Protein AF-0000000067109301 (afdb_homodimer)

Radius of gyration: 29.76 Å; Cα contacts (8 Å, |Δi|>4): 1563; chains: 2; bounding box: 82×81×64 Å

pLDDT: mean 79.23, std 19.3, range [15.59, 98.69]

Foldseek 3Di:
DDDPPPPPPPPPVPPLPDAAEEEAEAPPCCVVPPPLVLLLLQVLVVVPDPNHQAYEYADAPVCVVVVVVSCVLLVPDRYHYWHADPDDLRRVLRRLVLQPPVPVPDPHHNHQKYKYAYSQLRDFDPVQVVVQAVQCNVQFKEFEWAQDPDWDFDADPVGHTDDTDDRVVDIHTFDTMMGGSCLLNQLSVPDDPVCSHPNDDSQVSSCPRVVTNYHYDYGDPSRDGDDDPVSVVVSVLVVLVVLLLEEEEAEDVVDDPVDLSVLLVVLLCVVRVRYDYHYHDPCVVVVLVVLHQHYEYEDEPDLDCVSVVVVLVVVLPPCSQSNAAHEYEYEYEDACVPDPPVVSCVSNQCQQVVQVVSVVSRYAYEYEYFYPDDPPVVSNVSSNVVSVVSSVCSSVVDNVCGSYYYYD/DPCPCPPPPPPPVPPQLDAAEEEAEAPDCCVVPPPLVLLLLLVLVVVPDPNHQAYEYADAPVCVVVVVVSCVLLVPDRYHYWHADPDDLRRVLRRLVLQPPVPVPDPHHNHQKYKYAYSQLRDFDPVQVVVQAVQQVVQFKEFEWAQDPDWDFDADPVRHTDDTDDRVVDIHTFDTMMGGSCLLNQLSVPDDPVCSHPNDDSQVSSCPRVVTNYHYDYGDPSRDGDDDPVSVVVSVLVVLVVLLLEEEEAEDVVDDPVDLSVLLVVLLCVVRVRYDYHYHDDCVVVVLVVLHQHYEYEDEPDLDCVSVVVVLVVVLPPCSQVNAAHEYEYEYEDACVPDPPVVSCVSNQCQQVVQVVSVVSRYAYEYEYFYPDDPPVVSNVSSNVVSVVSSVCSSVVDNVCGSYYYYD

InterPro domains:
  IPR018294 4-diphosphocytidyl-2C-methyl-D-erythritol synthase, conserved site [PS01295] (114-121)
  IPR029044 Nucleotide-diphospho-sugar transferases [G3DSA:3.90.550.10] (35-243)
  IPR029044 Nucleotide-diphospho-sugar transferases [SSF53448] (50-240)
  IPR034683 Cytidylyltransferase IspD/TarI [PF01128] (52-240)
  IPR034683 Cytidylyltransferase IspD/TarI [cd02516] (49-235)
  IPR040635 D-ribitol-5-phosphate cytidylyltransferase, C-terminal [PF18706] (245-387)

Nearest PDB structures (foldseek):
  4cvh-assembly1_A-2  TM=9.347E-01  e=2.212E-58  Homo sapiens
  4kt7-assembly1_B  TM=8.556E-01  e=9.703E-15  Anaerococcus prevotii DSM 20548
  4kt7-assembly1_A  TM=8.233E-01  e=5.434E-15  Anaerococcus prevotii DSM 20548
  2vsi-assembly1_A  TM=8.391E-01  e=3.682E-14  Streptococcus pneumoniae
  2vsh-assembly1_B  TM=8.336E-01  e=1.397E-13  Streptococcus pneumoniae

Solvent-accessible surface area (backbone atoms only — not comparable to full-atom values): 42957 Å² total; per-residue (Å²): 151,84,74,82,70,76,68,67,75,67,82,64,81,67,63,85,59,64,39,25,34,37,36,27,50,52,73,69,81,49,76,79,49,54,66,60,54,54,49,41,22,46,45,53,50,56,72,67,48,85,57,48,56,37,32,36,35,22,31,43,76,90,44,43,65,61,49,51,50,50,38,59,74,67,63,57,85,47,67,43,81,39,62,37,46,96,32,72,48,40,16,52,47,46,42,49,50,55,28,60,44,73,38,89,86,43,92,42,61,65,34,63,38,32,34,42,34,49,43,51,33,44,50,69,53,65,68,53,52,51,51,25,45,55,39,3,71,73,49,42,19,13,26,24,29,38,79,56,88,50,43,40,28,27,64,38,96,87,38,22,53,65,50,70,53,63,49,90,62,34,28,28,47,39,59,50,29,17,23,23,34,68,48,50,53,50,15,59,72,68,51,49,72,64,49,38,65,68,48,87,54,68,66,51,42,27,31,75,65,60,69,35,55,25,35,57,38,84,45,64,90,51,50,52,66,56,79,50,70,54,37,51,42,16,51,53,46,51,51,37,52,61,50,46,36,35,38,34,40,37,37,72,67,90,55,61,86,87,36,71,64,51,54,40,51,53,39,34,50,70,71,37,85,59,53,48,85,38,74,40,64,93,50,49,68,59,40,64,68,65,74,58,32,29,38,37,33,48,32,79,85,44,82,60,59,59,71,50,47,53,51,50,54,53,49,67,72,38,79,63,32,73,76,44,68,26,37,37,35,40,33,33,54,38,40,67,89,79,42,56,63,32,56,52,52,59,62,50,49,60,46,35,58,51,17,58,57,39,41,76,58,33,29,41,28,34,33,35,36,32,65,28,90,53,57,68,70,57,34,52,50,27,37,46,43,38,32,40,34,51,51,42,51,51,54,65,63,57,73,51,53,46,29,30,62,41,70,54,142,83,68,82,67,75,66,66,73,65,83,62,81,70,64,82,60,54,40,28,34,36,37,27,50,54,75,68,83,48,75,79,47,53,64,62,53,54,50,41,22,47,44,55,50,56,72,67,49,86,56,49,52,36,30,34,35,22,31,43,75,90,45,43,65,60,49,52,51,50,38,58,73,68,62,59,84,44,66,44,81,41,63,36,44,96,31,70,45,41,17,52,47,45,43,49,48,54,28,59,44,74,40,88,87,42,94,41,60,66,36,63,37,32,34,43,35,50,43,51,33,44,50,70,54,66,68,54,52,50,50,24,45,56,41,4,73,72,48,42,19,14,27,23,30,39,78,55,90,50,43,42,30,28,63,38,96,87,38,22,54,64,50,68,53,63,49,91,62,34,29,28,48,40,58,50,28,17,21,24,33,68,48,48,52,50,15,58,75,66,51,49,69,64,48,37,66,67,48,87,54,67,66,51,41,27,30,76,65,60,67,34,56,24,36,57,38,83,45,63,91,50,50,52,68,54,78,51,71,54,38,50,42,16,50,51,48,51,51,38,52,60,48,45,37,36,40,34,41,37,36,73,65,90,56,61,88,87,35,71,64,52,55,40,51,55,40,34,48,71,73,37,86,56,54,50,86,39,75,41,64,92,53,50,68,58,42,65,68,65,74,59,32,29,36,39,32,48,33,79,86,43,82,60,60,59,69,50,47,53,51,51,54,54,49,67,73,39,77,62,32,74,76,44,68,25,37,36,35,40,34,34,53,39,42,67,89,79,43,55,63,30,58,51,51,60,62,49,50,59,44,34,59,52,17,59,59,41,40,77,59,33,30,40,30,33,34,36,36,31,66,29,89,54,58,67,71,57,33,52,52,28,36,46,44,39,32,39,35,52,51,43,52,51,54,64,63,56,75,51,54,44,29,31,62,40,72,54

Sequence (816 aa):
MAQRQFSWLGPVSCGTLESAAMLASVRTSVQKTSATLQCGLLQSLLWIVCWIKDIVVAVTGENMEAMKGIIQRYQHKRISLVEAGVTRHRSIFNGLKALAEDQPNSRLSKPEVVIIHDAVRPFVEEDVLFQVVTAAKEYGASGAIRPLVSTVISPSTEGCLDYSLERARHRASEMPQAFLFDVIYEAYRQCSDHDLEFGTECLHLALKYCHIKAKLVEGSPDLWKVTYKRDLYAAESIIKERISQQICVVMDTKEDEEHVGHRLEEMLKNELNHMKKVTSGKDLQQILLEQCYSFVCVNVMTSDFEETHKLLNMLEESNLSILYPVVVISVHFLDYKSVPFGQTMENLMPIREFAKEVKKRNILLYGLLIYYPQDEQKLKESLRQGATIIAALIKERNSGLTGQLLIAMAQRQFSWLGPVSCGTLESAAMLASVRTSVQKTSATLQCGLLQSLLWIVCWIKDIVVAVTGENMEAMKGIIQRYQHKRISLVEAGVTRHRSIFNGLKALAEDQPNSRLSKPEVVIIHDAVRPFVEEDVLFQVVTAAKEYGASGAIRPLVSTVISPSTEGCLDYSLERARHRASEMPQAFLFDVIYEAYRQCSDHDLEFGTECLHLALKYCHIKAKLVEGSPDLWKVTYKRDLYAAESIIKERISQQICVVMDTKEDEEHVGHRLEEMLKNELNHMKKVTSGKDLQQILLEQCYSFVCVNVMTSDFEETHKLLNMLEESNLSILYPVVVISVHFLDYKSVPFGQTMENLMPIREFAKEVKKRNILLYGLLIYYPQDEQKLKESLRQGATIIAALIKERNSGLTGQLLIA

Secondary structure (DSSP, 8-state):
-------------------EEEEEE--S-GGGS-HHHHHHHHHHHHHH-TT--EEEEEE-GGGHHHHHHHHHHTT-SSEEEEE--SSHHHHHHHHHHHHH---TT-S----SEEEEEETT-----HHHHHHHHHHHHHHSEEEEEEE-SSEEEEE-TTSBEEEE--GGG-EEEEEEEEEEHHHHHHHHHH--HHHHHH---HHHHHHHHH---PEEEEPPTT-----SHHHHHHHHHHHHHHHTS--EEEE-TTS-TT-HHHHHHHHHHHH-TT-----SSTTHHHHHHTT--EEEEEE-S--S-HHHHHHHHHHHHSSGGGTSPEEEEEEEEE-TTTS-HHHHHHHHTTHHHHHHHHHTTTEEEEEEEEE-S--HHHHHHHHHHHHHHHHHHHHH--GGGTT-EEE-/-------------------EEEEEE--S-GGGS-HHHHHHHHHHHHHH-TT--EEEEEE-GGGHHHHHHHHHHTT-SSEEEEE--SSHHHHHHHHHHHHH---TT-S----SEEEEEETT-----HHHHHHHHHHHHHHSEEEEEEE-SSEEEEE-TTSBEEEE--GGG-EEEEEEEEEEHHHHHHHHHH--HHHHHH---HHHHHHHHH---PEEEEPPTT-----SHHHHHHHHHHHHHHHTS--EEEE-TTS-TT-HHHHHHHHHHHHSTT-----SSTTHHHHHTTT--EEEEEE-S--S-HHHHHHHHHHHHSSGGGTSPEEEEEEEEE-TTTS-HHHHHHHHTTHHHHHHHHHTTTEEEEEEEEE-S--HHHHHHHHHHHHHHHHHHHHH--GGGTT-EEE-

Organism: Sus scrofa (NCBI:txid9823)

Structure (mmCIF, N/CA/C/O backbone):
data_AF-0000000067109301-model_v1
#
loop_
_entity.id
_entity.type
_entity.pdbx_description
1 polymer 'D-ribitol-5-phosphate cytidylyltransferase'
#
loop_
_atom_site.group_PDB
_atom_site.id
_atom_site.type_symbol
_atom_site.label_atom_id
_atom_site.label_alt_id
_atom_site.label_comp_id
_atom_site.label_asym_id
_atom_site.label_entity_id
_atom_site.label_seq_id
_atom_site.pdbx_PDB_ins_code
_atom_site.Cartn_x
_atom_site.Cartn_y
_atom_site.Cartn_z
_atom_site.occupancy
_atom_site.B_iso_or_equiv
_atom_site.auth_seq_id
_atom_site.auth_comp_id
_atom_site.auth_asym_id
_atom_site.auth_atom_id
_atom_site.pdbx_PDB_model_num
ATOM 1 N N . MET A 1 1 ? 7.262 -8.852 30.656 1 16.31 1 MET A N 1
ATOM 2 C CA . MET A 1 1 ? 8.359 -9.406 29.859 1 16.31 1 MET A CA 1
ATOM 3 C C . MET A 1 1 ? 8.609 -8.578 28.609 1 16.31 1 MET A C 1
ATOM 5 O O . MET A 1 1 ? 7.715 -8.422 27.781 1 16.31 1 MET A O 1
ATOM 9 N N . ALA A 1 2 ? 9.828 -7.695 28.453 1 18.09 2 ALA A N 1
ATOM 10 C CA . ALA A 1 2 ? 10.781 -6.594 28.312 1 18.09 2 ALA A CA 1
ATOM 11 C C . ALA A 1 2 ? 11.5 -6.656 26.969 1 18.09 2 ALA A C 1
ATOM 13 O O . ALA A 1 2 ? 11.477 -5.691 26.203 1 18.09 2 ALA A O 1
ATOM 14 N N . GLN A 1 3 ? 12.75 -7.102 26.938 1 17.05 3 GLN A N 1
ATOM 15 C CA . GLN A 1 3 ? 13.969 -6.805 26.188 1 17.05 3 GLN A CA 1
ATOM 16 C C . GLN A 1 3 ? 13.906 -7.406 24.781 1 17.05 3 GLN A C 1
ATOM 18 O O . GLN A 1 3 ? 14.328 -8.547 24.578 1 17.05 3 GLN A O 1
ATOM 23 N N . ARG A 1 4 ? 12.945 -7.707 24.156 1 20.39 4 ARG A N 1
ATOM 24 C CA . ARG A 1 4 ? 13.266 -8.648 23.094 1 20.39 4 ARG A CA 1
ATOM 25 C C . ARG A 1 4 ? 14.359 -8.102 22.188 1 20.39 4 ARG A C 1
ATOM 27 O O . ARG A 1 4 ? 14.211 -7.02 21.609 1 20.39 4 ARG A O 1
ATOM 34 N N . GLN A 1 5 ? 15.688 -8.352 22.562 1 18.27 5 GLN A N 1
ATOM 35 C CA . GLN A 1 5 ? 16.984 -8.078 21.953 1 18.27 5 GLN A CA 1
ATOM 36 C C . GLN A 1 5 ? 16.953 -8.344 20.453 1 18.27 5 GLN A C 1
ATOM 38 O O . GLN A 1 5 ? 16.641 -9.461 20.016 1 18.27 5 GLN A O 1
ATOM 43 N N . PHE A 1 6 ? 16.359 -7.594 19.734 1 22.84 6 PHE A N 1
ATOM 44 C CA . PHE A 1 6 ? 16.625 -7.715 18.312 1 22.84 6 PHE A CA 1
ATOM 45 C C . PHE A 1 6 ? 18.094 -8 18.047 1 22.84 6 PHE A C 1
ATOM 47 O O . PHE A 1 6 ? 18.938 -7.121 18.203 1 22.84 6 PHE A O 1
ATOM 54 N N . SER A 1 7 ? 18.578 -9.133 18.703 1 21.19 7 SER A N 1
ATOM 55 C CA . SER A 1 7 ? 19.953 -9.578 18.5 1 21.19 7 SER A CA 1
ATOM 56 C C . SER A 1 7 ? 20.422 -9.305 17.062 1 21.19 7 SER A C 1
ATOM 58 O O . SER A 1 7 ? 19.781 -9.758 16.109 1 21.19 7 SER A O 1
ATOM 60 N N . TRP A 1 8 ? 20.828 -8.117 16.781 1 22.53 8 TRP A N 1
ATOM 61 C CA . TRP A 1 8 ? 21.828 -7.812 15.75 1 22.53 8 TRP A CA 1
ATOM 62 C C . TRP A 1 8 ? 22.734 -9.008 15.5 1 22.53 8 TRP A C 1
ATOM 64 O O . TRP A 1 8 ? 23.422 -9.477 16.406 1 22.53 8 TRP A O 1
ATOM 74 N N . LEU A 1 9 ? 22.172 -10.102 15.094 1 25.78 9 LEU A N 1
ATOM 75 C CA . LEU A 1 9 ? 23.125 -11.195 14.906 1 25.78 9 LEU A CA 1
ATOM 76 C C . LEU A 1 9 ? 24.516 -10.656 14.633 1 25.78 9 LEU A C 1
ATOM 78 O O . LEU A 1 9 ? 24.672 -9.594 14.023 1 25.78 9 LEU A O 1
ATOM 82 N N . GLY A 1 10 ? 25.516 -10.719 15.555 1 23.52 10 GLY A N 1
ATOM 83 C CA . GLY A 1 10 ? 26.969 -10.609 15.508 1 23.52 10 GLY A CA 1
ATOM 84 C C . GLY A 1 10 ? 27.531 -10.812 14.117 1 23.52 10 GLY A C 1
ATOM 85 O O . GLY A 1 10 ? 26.828 -11.281 13.211 1 23.52 10 GLY A O 1
ATOM 86 N N . PRO A 1 11 ? 28.797 -10.266 13.898 1 24.44 11 PRO A N 1
ATOM 87 C CA . PRO A 1 11 ? 29.641 -10.508 12.727 1 24.44 11 PRO A CA 1
ATOM 88 C C . PRO A 1 11 ? 29.609 -11.969 12.273 1 24.44 11 PRO A C 1
ATOM 90 O O . PRO A 1 11 ? 30.062 -12.859 13 1 24.44 11 PRO A O 1
ATOM 93 N N . VAL A 1 12 ? 28.516 -12.562 12.156 1 26.11 12 VAL A N 1
ATOM 94 C CA . VAL A 1 12 ? 28.797 -13.898 11.641 1 26.11 12 VAL A CA 1
ATOM 95 C C . VAL A 1 12 ? 30.031 -13.859 10.734 1 26.11 12 VAL A C 1
ATOM 97 O O . VAL A 1 12 ? 30.203 -12.914 9.961 1 26.11 12 VAL A O 1
ATOM 100 N N . SER A 1 13 ? 31.156 -14.234 11.289 1 23.19 13 SER A N 1
ATOM 101 C CA . SER A 1 13 ? 32.375 -14.562 10.539 1 23.19 13 SER A CA 1
ATOM 102 C C . SER A 1 13 ? 32.031 -15.102 9.156 1 23.19 13 SER A C 1
ATOM 104 O O . SER A 1 13 ? 31.562 -16.234 9.016 1 23.19 13 SER A O 1
ATOM 106 N N . CYS A 1 14 ? 31.172 -14.422 8.578 1 27.39 14 CYS A N 1
ATOM 107 C CA . CYS A 1 14 ? 30.875 -14.75 7.188 1 27.39 14 CYS A CA 1
ATOM 108 C C . CYS A 1 14 ? 32.156 -15.156 6.445 1 27.39 14 CYS A C 1
ATOM 110 O O . CYS A 1 14 ? 33 -14.32 6.199 1 27.39 14 CYS A O 1
ATOM 112 N N . GLY A 1 15 ? 32.75 -16.203 6.773 1 24.69 15 GLY A N 1
ATOM 113 C CA . GLY A 1 15 ? 33.656 -16.781 5.793 1 24.69 15 GLY A CA 1
ATOM 114 C C . GLY A 1 15 ? 33.375 -16.344 4.371 1 24.69 15 GLY A C 1
ATOM 115 O O . GLY A 1 15 ? 32.281 -15.805 4.098 1 24.69 15 GLY A O 1
ATOM 116 N N . THR A 1 16 ? 34.375 -16.438 3.426 1 26.56 16 THR A N 1
ATOM 117 C CA . THR A 1 16 ? 34.594 -16.047 2.041 1 26.56 16 THR A CA 1
ATOM 118 C C . THR A 1 16 ? 33.406 -16.422 1.16 1 26.56 16 THR A C 1
ATOM 120 O O . THR A 1 16 ? 33.25 -17.578 0.775 1 26.56 16 THR A O 1
ATOM 123 N N . LEU A 1 17 ? 32.281 -16.359 1.603 1 29.52 17 LEU A N 1
ATOM 124 C CA . LEU A 1 17 ? 31.328 -16.484 0.493 1 29.52 17 LEU A CA 1
ATOM 125 C C . LEU A 1 17 ? 31.766 -15.617 -0.685 1 29.52 17 LEU A C 1
ATOM 127 O O . LEU A 1 17 ? 31.672 -14.391 -0.628 1 29.52 17 LEU A O 1
ATOM 131 N N . GLU A 1 18 ? 32.781 -15.719 -1.377 1 31.12 18 GLU A N 1
ATOM 132 C CA . GLU A 1 18 ? 33.344 -15.109 -2.582 1 31.12 18 GLU A CA 1
ATOM 133 C C . GLU A 1 18 ? 32.219 -14.609 -3.506 1 31.12 18 GLU A C 1
ATOM 135 O O . GLU A 1 18 ? 31.047 -14.82 -3.24 1 31.12 18 GLU A O 1
ATOM 140 N N . SER A 1 19 ? 32.25 -14.688 -5.074 1 36.5 19 SER A N 1
ATOM 141 C CA . SER A 1 19 ? 31.859 -13.984 -6.293 1 36.5 19 SER A CA 1
ATOM 142 C C . SER A 1 19 ? 30.391 -14.164 -6.598 1 36.5 19 SER A C 1
ATOM 144 O O . SER A 1 19 ? 30 -15.133 -7.258 1 36.5 19 SER A O 1
ATOM 146 N N . ALA A 1 20 ? 29.516 -13.984 -5.711 1 39.28 20 ALA A N 1
ATOM 147 C CA . ALA A 1 20 ? 28.125 -14.062 -6.168 1 39.28 20 ALA A CA 1
ATOM 148 C C . ALA A 1 20 ? 27.75 -12.82 -6.973 1 39.28 20 ALA A C 1
ATOM 150 O O . ALA A 1 20 ? 28.234 -11.727 -6.699 1 39.28 20 ALA A O 1
ATOM 151 N N . ALA A 1 21 ? 27.484 -12.977 -8.305 1 42 21 ALA A N 1
ATOM 152 C CA . ALA A 1 21 ? 26.938 -11.914 -9.156 1 42 21 ALA A CA 1
ATOM 153 C C . ALA A 1 21 ? 25.422 -11.922 -9.156 1 42 21 ALA A C 1
ATOM 155 O O . ALA A 1 21 ? 24.797 -12.977 -9 1 42 21 ALA A O 1
ATOM 156 N N . MET A 1 22 ? 24.781 -10.852 -8.742 1 47.09 22 MET A N 1
ATOM 157 C CA . MET A 1 22 ? 23.344 -10.695 -8.867 1 47.09 22 MET A CA 1
ATOM 158 C C . MET A 1 22 ? 22.969 -10.102 -10.219 1 47.09 22 MET A C 1
ATOM 160 O O . MET A 1 22 ? 23.625 -9.172 -10.695 1 47.09 22 MET A O 1
ATOM 164 N N . LEU A 1 23 ? 22.266 -10.922 -11.039 1 45.75 23 LEU A N 1
ATOM 165 C CA . LEU A 1 23 ? 21.688 -10.422 -12.281 1 45.75 23 LEU A CA 1
ATOM 166 C C . LEU A 1 23 ? 20.266 -9.914 -12.047 1 45.75 23 LEU A C 1
ATOM 168 O O . LEU A 1 23 ? 19.406 -10.672 -11.594 1 45.75 23 LEU A O 1
ATOM 172 N N . ALA A 1 24 ? 20.141 -8.641 -11.898 1 48.84 24 ALA A N 1
ATOM 173 C CA . ALA A 1 24 ? 18.828 -8.031 -11.734 1 48.84 24 ALA A CA 1
ATOM 174 C C . ALA A 1 24 ? 18.297 -7.508 -13.062 1 48.84 24 ALA A C 1
ATOM 176 O O . ALA A 1 24 ? 19.031 -6.879 -13.828 1 48.84 24 ALA A O 1
ATOM 177 N N . SER A 1 25 ? 17.328 -8.312 -13.773 1 43.09 25 SER A N 1
ATOM 178 C CA . SER A 1 25 ? 16.688 -7.805 -14.984 1 43.09 25 SER A CA 1
ATOM 179 C C . SER A 1 25 ? 15.516 -6.891 -14.648 1 43.09 25 SER A C 1
ATOM 181 O O . SER A 1 25 ? 14.695 -7.219 -13.789 1 43.09 25 SER A O 1
ATOM 183 N N . VAL A 1 26 ? 15.508 -5.668 -14.938 1 40.38 26 VAL A N 1
ATOM 184 C CA . VAL A 1 26 ? 14.445 -4.676 -14.789 1 40.38 26 VAL A CA 1
ATOM 185 C C . VAL A 1 26 ? 13.672 -4.547 -16.094 1 40.38 26 VAL A C 1
ATOM 187 O O . VAL A 1 26 ? 14.211 -4.07 -17.094 1 40.38 26 VAL A O 1
ATOM 190 N N . ARG A 1 27 ? 12.844 -5.473 -16.641 1 36.84 27 ARG A N 1
ATOM 191 C CA . ARG A 1 27 ? 12.102 -5.211 -17.875 1 36.84 27 ARG A CA 1
ATOM 192 C C . ARG A 1 27 ? 10.992 -4.188 -17.625 1 36.84 27 ARG A C 1
ATOM 194 O O . ARG A 1 27 ? 10.203 -3.898 -18.531 1 36.84 27 ARG A O 1
ATOM 201 N N . THR A 1 28 ? 10.312 -4.305 -16.625 1 37 28 THR A N 1
ATOM 202 C CA . THR A 1 28 ? 9 -3.664 -16.625 1 37 28 THR A CA 1
ATOM 203 C C . THR A 1 28 ? 9.117 -2.201 -17.047 1 37 28 THR A C 1
ATOM 205 O O . THR A 1 28 ? 10.141 -1.56 -16.797 1 37 28 THR A O 1
ATOM 208 N N . SER A 1 29 ? 8.305 -1.806 -17.938 1 35.09 29 SER A N 1
ATOM 209 C CA . SER A 1 29 ? 7.871 -0.432 -18.156 1 35.09 29 SER A CA 1
ATOM 210 C C . SER A 1 29 ? 7.84 0.358 -16.859 1 35.09 29 SER A C 1
ATOM 212 O O . SER A 1 29 ? 6.902 0.23 -16.062 1 35.09 29 SER A O 1
ATOM 214 N N . VAL A 1 30 ? 8.734 0.365 -16.094 1 39.09 30 VAL A N 1
ATOM 215 C CA . VAL A 1 30 ? 9.172 1.2 -14.984 1 39.09 30 VAL A CA 1
ATOM 216 C C . VAL A 1 30 ? 8.625 2.615 -15.156 1 39.09 30 VAL A C 1
ATOM 218 O O . VAL A 1 30 ? 8.867 3.484 -14.312 1 39.09 30 VAL A O 1
ATOM 221 N N . GLN A 1 31 ? 8.297 2.873 -16.234 1 36.56 31 GLN A N 1
ATOM 222 C CA . GLN A 1 31 ? 7.871 4.215 -16.625 1 36.56 31 GLN A CA 1
ATOM 223 C C . GLN A 1 31 ? 6.867 4.781 -15.617 1 36.56 31 GLN A C 1
ATOM 225 O O . GLN A 1 31 ? 6.754 6 -15.469 1 36.56 31 GLN A O 1
ATOM 230 N N . LYS A 1 32 ? 6.059 3.859 -15.203 1 41.75 32 LYS A N 1
ATOM 231 C CA . LYS A 1 32 ? 5.074 4.621 -14.445 1 41.75 32 LYS A CA 1
ATOM 232 C C . LYS A 1 32 ? 5.582 4.914 -13.031 1 41.75 32 LYS A C 1
ATOM 234 O O . LYS A 1 32 ? 4.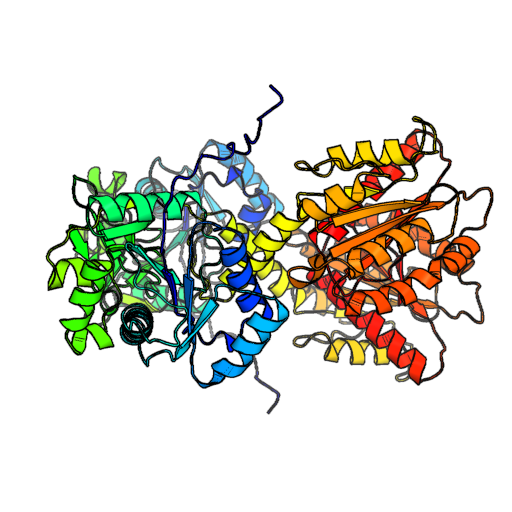918 5.605 -12.258 1 41.75 32 LYS A O 1
ATOM 239 N N . THR A 1 33 ? 6.449 3.953 -12.5 1 44.41 33 THR A N 1
ATOM 240 C CA . THR A 1 33 ? 6.973 4.328 -11.188 1 44.41 33 THR A CA 1
ATOM 241 C C . THR A 1 33 ? 8.156 5.281 -11.336 1 44.41 33 THR A C 1
ATOM 243 O O . THR A 1 33 ? 8.875 5.234 -12.336 1 44.41 33 THR A O 1
ATOM 246 N N . SER A 1 34 ? 8.109 6.258 -10.664 1 44.81 34 SER A N 1
ATOM 247 C CA . SER A 1 34 ? 9.211 7.211 -10.703 1 44.81 34 SER A CA 1
ATOM 248 C C . SER A 1 34 ? 10.555 6.5 -10.594 1 44.81 34 SER A C 1
ATOM 250 O O . SER A 1 34 ? 10.648 5.426 -9.992 1 44.81 34 SER A O 1
ATOM 252 N N . ALA A 1 35 ? 11.406 6.676 -11.594 1 44.78 35 ALA A N 1
ATOM 253 C CA . ALA A 1 35 ? 12.812 6.301 -11.539 1 44.78 35 ALA A CA 1
ATOM 254 C C . ALA A 1 35 ? 13.305 6.223 -10.102 1 44.78 35 ALA A C 1
ATOM 256 O O . ALA A 1 35 ? 14.102 5.348 -9.758 1 44.78 35 ALA A O 1
ATOM 257 N N . THR A 1 36 ? 12.742 7.051 -9.367 1 46.06 36 THR A N 1
ATOM 258 C CA . THR A 1 36 ? 13.156 7.16 -7.969 1 46.06 36 THR A CA 1
ATOM 259 C C . THR A 1 36 ? 12.805 5.887 -7.199 1 46.06 36 THR A C 1
ATOM 261 O O . THR A 1 36 ? 13.609 5.391 -6.41 1 46.06 36 THR A O 1
ATOM 264 N N . LEU A 1 37 ? 11.672 5.418 -7.535 1 51.06 37 LEU A N 1
ATOM 265 C CA . LEU A 1 37 ? 11.289 4.211 -6.812 1 51.06 37 LEU A CA 1
ATOM 266 C C . LEU A 1 37 ? 12.141 3.021 -7.254 1 51.06 37 LEU A C 1
ATOM 268 O O . LEU A 1 37 ? 12.531 2.193 -6.43 1 51.06 37 LEU A O 1
ATOM 272 N N . GLN A 1 38 ? 12.359 3.068 -8.547 1 52.81 38 GLN A N 1
ATOM 273 C CA . GLN A 1 38 ? 13.164 1.967 -9.062 1 52.81 38 GLN A CA 1
ATOM 274 C C . GLN A 1 38 ? 14.562 1.979 -8.453 1 52.81 38 GLN A C 1
ATOM 276 O O . GLN A 1 38 ? 15.078 0.937 -8.047 1 52.81 38 GLN A O 1
ATOM 281 N N . CYS A 1 39 ? 15.07 3.225 -8.547 1 50.12 39 CYS A N 1
ATOM 282 C CA . CYS A 1 39 ? 16.406 3.389 -7.988 1 50.12 39 CYS A CA 1
ATOM 283 C C . CYS A 1 39 ? 16.422 3.08 -6.496 1 50.12 39 CYS A C 1
ATOM 285 O O . CYS A 1 39 ? 17.359 2.457 -5.992 1 50.12 39 CYS A O 1
ATOM 287 N N . GLY A 1 40 ? 15.352 3.498 -5.895 1 53.88 40 GLY A N 1
ATOM 288 C CA . GLY A 1 40 ? 15.281 3.232 -4.465 1 53.88 40 GLY A CA 1
ATOM 289 C C . GLY A 1 40 ? 15.227 1.752 -4.137 1 53.88 40 GLY A C 1
ATOM 290 O O . GLY A 1 40 ? 15.852 1.298 -3.178 1 53.88 40 GLY A O 1
ATOM 291 N N . LEU A 1 41 ? 14.602 1.174 -5.105 1 56.41 41 LEU A N 1
ATOM 292 C CA . LEU A 1 41 ? 14.43 -0.26 -4.906 1 56.41 41 LEU A CA 1
ATOM 293 C C . LEU A 1 41 ? 15.75 -1.001 -5.078 1 56.41 41 LEU A C 1
ATOM 295 O O . LEU A 1 41 ? 16.078 -1.878 -4.281 1 56.41 41 LEU A O 1
ATOM 299 N N . LEU A 1 42 ? 16.438 -0.51 -6.148 1 57.16 42 LEU A N 1
ATOM 300 C CA . LEU A 1 42 ? 17.734 -1.144 -6.379 1 57.16 42 LEU A CA 1
ATOM 301 C C . LEU A 1 42 ? 18.688 -0.866 -5.227 1 57.16 42 LEU A C 1
ATOM 303 O O . LEU A 1 42 ? 19.422 -1.755 -4.801 1 57.16 42 LEU A O 1
ATOM 307 N N . GLN A 1 43 ? 18.516 0.291 -4.754 1 56.19 43 GLN A N 1
ATOM 308 C CA . GLN A 1 43 ? 19.438 0.714 -3.703 1 56.19 43 GLN A CA 1
ATOM 309 C C . GLN A 1 43 ? 19.188 -0.069 -2.416 1 56.19 43 GLN A C 1
ATOM 311 O O . GLN A 1 43 ? 20.141 -0.458 -1.734 1 56.19 43 GLN A O 1
ATOM 316 N N . SER A 1 44 ? 17.969 -0.174 -2.197 1 54.78 44 SER A N 1
ATOM 317 C CA . SER A 1 44 ? 17.703 -0.898 -0.96 1 54.78 44 SER A CA 1
ATOM 318 C C . SER A 1 44 ? 18.297 -2.303 -0.997 1 54.78 44 SER A C 1
ATOM 320 O O . SER A 1 44 ? 18.75 -2.814 0.026 1 54.78 44 SER A O 1
ATOM 322 N N . LEU A 1 45 ? 18.25 -2.836 -2.164 1 55.59 45 LEU A N 1
ATOM 323 C CA . LEU A 1 45 ? 18.766 -4.191 -2.314 1 55.59 45 LEU A CA 1
ATOM 324 C C . LEU A 1 45 ? 20.281 -4.207 -2.166 1 55.59 45 LEU A C 1
ATOM 326 O O . LEU A 1 45 ? 20.844 -5.152 -1.607 1 55.59 45 LEU A O 1
ATOM 330 N N . LEU A 1 46 ? 20.875 -3.188 -2.621 1 54.91 46 LEU A N 1
ATOM 331 C CA . LEU A 1 46 ? 22.328 -3.152 -2.734 1 54.91 46 LEU A CA 1
ATOM 332 C C . LEU A 1 46 ? 22.969 -2.93 -1.37 1 54.91 46 LEU A C 1
ATOM 334 O O . LEU A 1 46 ? 24.078 -3.43 -1.108 1 54.91 46 LEU A O 1
ATOM 338 N N . TRP A 1 47 ? 22.312 -2.156 -0.666 1 53.34 47 TRP A N 1
ATOM 339 C CA . TRP A 1 47 ? 22.938 -1.813 0.604 1 53.34 47 TRP A CA 1
ATOM 340 C C . TRP A 1 47 ? 23.016 -3.029 1.52 1 53.34 47 TRP A C 1
ATOM 342 O O . TRP A 1 47 ? 23.906 -3.121 2.363 1 53.34 47 TRP A O 1
ATOM 352 N N . ILE A 1 48 ? 22.172 -3.961 1.203 1 52.31 48 ILE A N 1
ATOM 353 C CA . ILE A 1 48 ? 22.016 -4.965 2.252 1 52.31 48 ILE A CA 1
ATOM 354 C C . ILE A 1 48 ? 23.062 -6.066 2.064 1 52.31 48 ILE A C 1
ATOM 356 O O . ILE A 1 48 ? 23.469 -6.715 3.031 1 52.31 48 ILE A O 1
ATOM 360 N N . VAL A 1 49 ? 23.656 -6.223 0.871 1 62.34 49 VAL A N 1
ATOM 361 C CA . VAL A 1 49 ? 24.344 -7.508 0.878 1 62.34 49 VAL A CA 1
ATOM 362 C C . VAL A 1 49 ? 25.828 -7.305 0.617 1 62.34 49 VAL A C 1
ATOM 364 O O . VAL A 1 49 ? 26.234 -7.039 -0.516 1 62.34 49 VAL A O 1
ATOM 367 N N . CYS A 1 50 ? 26.688 -7.285 1.698 1 65.69 50 CYS A N 1
ATOM 368 C CA . CYS A 1 50 ? 28.109 -7.008 1.629 1 65.69 50 CYS A CA 1
ATOM 369 C C . CYS A 1 50 ? 28.875 -8.203 1.064 1 65.69 50 CYS A C 1
ATOM 371 O O . CYS A 1 50 ? 30.016 -8.062 0.614 1 65.69 50 CYS A O 1
ATOM 373 N N . TRP A 1 51 ? 28.234 -9.344 0.912 1 75.12 51 TRP A N 1
ATOM 374 C CA . TRP A 1 51 ? 28.984 -10.523 0.485 1 75.12 51 TRP A CA 1
ATOM 375 C C . TRP A 1 51 ? 28.766 -10.797 -0.999 1 75.12 51 TRP A C 1
ATOM 377 O O . TRP A 1 51 ? 29.328 -11.758 -1.547 1 75.12 51 TRP A O 1
ATOM 387 N N . ILE A 1 52 ? 28.062 -9.977 -1.636 1 79.12 52 ILE A N 1
ATOM 388 C CA . ILE A 1 52 ? 27.938 -10.07 -3.086 1 79.12 52 ILE A CA 1
ATOM 389 C C . ILE A 1 52 ? 29.031 -9.25 -3.76 1 79.12 52 ILE A C 1
ATOM 391 O O . ILE A 1 52 ? 29.109 -8.039 -3.566 1 79.12 52 ILE A O 1
ATOM 395 N N . LYS A 1 53 ? 29.828 -9.906 -4.496 1 78.56 53 LYS A N 1
ATOM 396 C CA . LYS A 1 53 ? 31.016 -9.273 -5.074 1 78.56 53 LYS A CA 1
ATOM 397 C C . LYS A 1 53 ? 30.625 -8.344 -6.219 1 78.56 53 LYS A C 1
ATOM 399 O O . LYS A 1 53 ? 31.062 -7.188 -6.262 1 78.56 53 LYS A O 1
ATOM 404 N N . ASP A 1 54 ? 29.875 -8.906 -7.141 1 80.19 54 ASP A N 1
ATOM 405 C CA . ASP A 1 54 ? 29.516 -8.141 -8.336 1 80.19 54 ASP A CA 1
ATOM 406 C C . ASP A 1 54 ? 28.016 -8.18 -8.57 1 80.19 54 ASP A C 1
ATOM 408 O O . ASP A 1 54 ? 27.359 -9.211 -8.344 1 80.19 54 ASP A O 1
ATOM 412 N N . ILE A 1 55 ? 27.531 -7.082 -9.023 1 82.69 55 ILE A N 1
ATOM 413 C CA . ILE A 1 55 ? 26.125 -6.984 -9.383 1 82.69 55 ILE A CA 1
ATOM 414 C C . ILE A 1 55 ? 25.984 -6.562 -10.844 1 82.69 55 ILE A C 1
ATOM 416 O O . ILE A 1 55 ? 26.562 -5.551 -11.258 1 82.69 55 ILE A O 1
ATOM 420 N N . VAL A 1 56 ? 25.359 -7.391 -11.602 1 84.88 56 VAL A N 1
ATOM 421 C CA . VAL A 1 56 ? 25.109 -7.078 -13.008 1 84.88 56 VAL A CA 1
ATOM 422 C C . VAL A 1 56 ? 23.625 -6.762 -13.211 1 84.88 56 VAL A C 1
ATOM 424 O O . VAL A 1 56 ? 22.766 -7.555 -12.844 1 84.88 56 VAL A O 1
ATOM 427 N N . VAL A 1 57 ? 23.375 -5.625 -13.742 1 82.56 57 VAL A N 1
ATOM 428 C CA . VAL A 1 57 ? 22 -5.195 -13.992 1 82.56 57 VAL A CA 1
ATOM 429 C C . VAL A 1 57 ? 21.75 -5.145 -15.492 1 82.56 57 VAL A C 1
ATOM 431 O O . VAL A 1 57 ? 22.469 -4.48 -16.234 1 82.56 57 VAL A O 1
ATOM 434 N N . ALA A 1 58 ? 20.75 -5.918 -15.891 1 84.38 58 ALA A N 1
ATOM 435 C CA . ALA A 1 58 ? 20.328 -5.852 -17.281 1 84.38 58 ALA A CA 1
ATOM 436 C C . ALA A 1 58 ? 19.312 -4.727 -17.5 1 84.38 58 ALA A C 1
ATOM 438 O O . ALA A 1 58 ? 18.266 -4.699 -16.859 1 84.38 58 ALA A O 1
ATOM 439 N N . VAL A 1 59 ? 19.641 -3.838 -18.406 1 81.12 59 VAL A N 1
ATOM 440 C CA . VAL A 1 59 ? 18.812 -2.656 -18.641 1 81.12 59 VAL A CA 1
ATOM 441 C C . VAL A 1 59 ? 18.562 -2.492 -20.141 1 81.12 59 VAL A C 1
ATOM 443 O O . VAL A 1 59 ? 19.422 -2.783 -20.953 1 81.12 59 VAL A O 1
ATOM 446 N N . THR A 1 60 ? 17.312 -2.051 -20.375 1 80.38 60 THR A N 1
ATOM 447 C CA . THR A 1 60 ? 17 -1.788 -21.766 1 80.38 60 THR A CA 1
ATOM 448 C C . THR A 1 60 ? 17.859 -0.652 -22.312 1 80.38 60 THR A C 1
ATOM 450 O O . THR A 1 60 ? 18.266 0.243 -21.562 1 80.38 60 THR A O 1
ATOM 453 N N . GLY A 1 61 ? 18.031 -0.685 -23.562 1 80.12 61 GLY A N 1
ATOM 454 C CA . GLY A 1 61 ? 18.859 0.325 -24.203 1 80.12 61 GLY A CA 1
ATOM 455 C C . GLY A 1 61 ? 18.406 1.742 -23.922 1 80.12 61 GLY A C 1
ATOM 456 O O . GLY A 1 61 ? 19.219 2.627 -23.656 1 80.12 61 GLY A O 1
ATOM 457 N N . GLU A 1 62 ? 17.172 1.958 -23.891 1 81 62 GLU A N 1
ATOM 458 C CA . GLU A 1 62 ? 16.594 3.287 -23.719 1 81 62 GLU A CA 1
ATOM 459 C C . GLU A 1 62 ? 16.844 3.814 -22.312 1 81 62 GLU A C 1
ATOM 461 O O . GLU A 1 62 ? 16.859 5.027 -22.078 1 81 62 GLU A O 1
ATOM 466 N N . ASN A 1 63 ? 17.125 2.893 -21.422 1 76.69 63 ASN A N 1
ATOM 467 C CA . ASN A 1 63 ? 17.266 3.309 -20.031 1 76.69 63 ASN A CA 1
ATOM 468 C C . ASN A 1 63 ? 18.719 3.238 -19.562 1 76.69 63 ASN A C 1
ATOM 470 O O . ASN A 1 63 ? 19.016 3.492 -18.391 1 76.69 63 ASN A O 1
ATOM 474 N N . MET A 1 64 ? 19.578 2.959 -20.422 1 82.62 64 MET A N 1
ATOM 475 C CA . MET A 1 64 ? 20.984 2.754 -20.078 1 82.62 64 MET A CA 1
ATOM 476 C C . MET A 1 64 ? 21.594 4.023 -19.484 1 82.62 64 MET A C 1
ATOM 478 O O . MET A 1 64 ? 22.219 3.979 -18.422 1 82.62 64 MET A O 1
ATOM 482 N N . GLU A 1 65 ? 21.328 5.098 -20.062 1 82.12 65 GLU A N 1
ATOM 483 C CA . GLU A 1 65 ? 21.922 6.352 -19.594 1 82.12 65 GLU A CA 1
ATOM 484 C C . GLU A 1 65 ? 21.328 6.77 -18.25 1 82.12 65 GLU A C 1
ATOM 486 O O . GLU A 1 65 ? 22.062 7.238 -17.375 1 82.12 65 GLU A O 1
ATOM 491 N N . ALA A 1 66 ? 20.094 6.578 -18.172 1 75.62 66 ALA A N 1
ATOM 492 C CA . ALA A 1 66 ? 19.438 6.91 -16.906 1 75.62 66 ALA A CA 1
ATOM 493 C C . ALA A 1 66 ? 20 6.078 -15.766 1 75.62 66 ALA A C 1
ATOM 495 O O . ALA A 1 66 ? 20.25 6.602 -14.672 1 75.62 66 ALA A O 1
ATOM 496 N N . MET A 1 67 ? 20.234 4.852 -16.062 1 76.62 67 MET A N 1
ATOM 497 C CA . MET A 1 67 ? 20.75 3.955 -15.023 1 76.62 67 MET A CA 1
ATOM 498 C C . MET A 1 67 ? 22.188 4.301 -14.672 1 76.62 67 MET A C 1
ATOM 500 O O . MET A 1 67 ? 22.578 4.23 -13.508 1 76.62 67 MET A O 1
ATOM 504 N N . LYS A 1 68 ? 22.938 4.656 -15.602 1 80.06 68 LYS A N 1
ATOM 505 C CA . LYS A 1 68 ? 24.297 5.105 -15.336 1 80.06 68 LYS A CA 1
ATOM 506 C C . LYS A 1 68 ? 24.312 6.316 -14.406 1 80.06 68 LYS A C 1
ATOM 508 O O . LYS A 1 68 ? 25.125 6.391 -13.484 1 80.06 68 LYS A O 1
ATOM 513 N N . GLY A 1 69 ? 23.438 7.199 -14.68 1 74.12 69 GLY A N 1
ATOM 514 C CA . GLY A 1 69 ? 23.312 8.375 -13.836 1 74.12 69 GLY A CA 1
ATOM 515 C C . GLY A 1 69 ? 22.969 8.031 -12.398 1 74.12 69 GLY A C 1
ATOM 516 O O . GLY A 1 69 ? 23.5 8.633 -11.469 1 74.12 69 GLY A O 1
ATOM 517 N N . ILE A 1 70 ? 22.125 7.09 -12.305 1 70.94 70 ILE A N 1
ATOM 518 C CA . ILE A 1 70 ? 21.703 6.668 -10.969 1 70.94 70 ILE A CA 1
ATOM 519 C C . ILE A 1 70 ? 22.891 6.031 -10.234 1 70.94 70 ILE A C 1
ATOM 521 O O . ILE A 1 70 ? 23.125 6.32 -9.062 1 70.94 70 ILE A O 1
ATOM 525 N N . ILE A 1 71 ? 23.609 5.184 -10.898 1 74.69 71 ILE A N 1
ATOM 526 C CA . ILE A 1 71 ? 24.766 4.496 -10.312 1 74.69 71 ILE A CA 1
ATOM 527 C C . ILE A 1 71 ? 25.797 5.52 -9.867 1 74.69 71 ILE A C 1
ATOM 529 O O . ILE A 1 71 ? 26.391 5.387 -8.789 1 74.69 71 ILE A O 1
ATOM 533 N N . GLN A 1 72 ? 25.938 6.496 -10.625 1 76.31 72 GLN A N 1
ATOM 534 C CA . GLN A 1 72 ? 26.906 7.543 -10.305 1 76.31 72 GLN A CA 1
ATOM 535 C C . GLN A 1 72 ? 26.422 8.383 -9.125 1 76.31 72 GLN A C 1
ATOM 537 O O . GLN A 1 72 ? 27.203 8.695 -8.227 1 76.31 72 GLN A O 1
ATOM 542 N N . ARG A 1 73 ? 25.188 8.68 -9.219 1 69.75 73 ARG A N 1
ATOM 543 C CA . ARG A 1 73 ? 24.594 9.531 -8.188 1 69.75 73 ARG A CA 1
ATOM 544 C C . ARG A 1 73 ? 24.719 8.883 -6.812 1 69.75 73 ARG A C 1
ATOM 546 O O . ARG A 1 73 ? 25.031 9.555 -5.824 1 69.75 73 ARG A O 1
ATOM 553 N N . TYR A 1 74 ? 24.562 7.605 -6.859 1 68.56 74 TYR A N 1
ATOM 554 C CA . TYR A 1 74 ? 24.531 6.918 -5.57 1 68.56 74 TYR A CA 1
ATOM 555 C C . TYR A 1 74 ? 25.875 6.266 -5.277 1 68.56 74 TYR A C 1
ATOM 557 O O . TYR A 1 74 ? 26.031 5.562 -4.273 1 68.56 74 TYR A O 1
ATOM 565 N N . GLN A 1 75 ? 26.812 6.398 -6.082 1 71.19 75 GLN A N 1
ATOM 566 C CA . GLN A 1 75 ? 28.203 5.98 -5.906 1 71.19 75 GLN A CA 1
ATOM 567 C C . GLN A 1 75 ? 28.297 4.473 -5.68 1 71.19 75 GLN A C 1
ATOM 569 O O . GLN A 1 75 ? 29 4.023 -4.773 1 71.19 75 GLN A O 1
ATOM 574 N N . HIS A 1 76 ? 27.547 3.809 -6.453 1 69.31 76 HIS A N 1
ATOM 575 C CA . HIS A 1 76 ? 27.609 2.355 -6.348 1 69.31 76 HIS A CA 1
ATOM 576 C C . HIS A 1 76 ? 28.844 1.803 -7.055 1 69.31 76 HIS A C 1
ATOM 578 O O . HIS A 1 76 ? 29.094 2.135 -8.219 1 69.31 76 HIS A O 1
ATOM 584 N N . LYS A 1 77 ? 29.656 1.003 -6.328 1 71.81 77 LYS A N 1
ATOM 585 C CA . LYS A 1 77 ? 30.922 0.564 -6.895 1 71.81 77 LYS A CA 1
ATOM 586 C C . LYS A 1 77 ? 30.828 -0.867 -7.414 1 71.81 77 LYS A C 1
ATOM 588 O O . LYS A 1 77 ? 31.656 -1.295 -8.219 1 71.81 77 LYS A O 1
ATOM 593 N N . ARG A 1 78 ? 29.875 -1.593 -7.18 1 77.62 78 ARG A N 1
ATOM 594 C CA . ARG A 1 78 ? 29.859 -3.016 -7.508 1 77.62 78 ARG A CA 1
ATOM 595 C C . ARG A 1 78 ? 28.828 -3.312 -8.602 1 77.62 78 ARG A C 1
ATOM 597 O O . ARG A 1 78 ? 28.547 -4.477 -8.883 1 77.62 78 ARG A O 1
ATOM 604 N N . ILE A 1 79 ? 28.406 -2.25 -9.344 1 79.44 79 ILE A N 1
ATOM 605 C CA . ILE A 1 79 ? 27.312 -2.475 -10.289 1 79.44 79 ILE A CA 1
ATOM 606 C C . ILE A 1 79 ? 27.828 -2.346 -11.719 1 79.44 79 ILE A C 1
ATOM 608 O O . ILE A 1 79 ? 28.531 -1.388 -12.047 1 79.44 79 ILE A O 1
ATOM 612 N N . SER A 1 80 ? 27.625 -3.33 -12.469 1 83.5 80 SER A N 1
ATOM 613 C CA . SER A 1 80 ? 27.875 -3.291 -13.906 1 83.5 80 SER A CA 1
ATOM 614 C C . SER A 1 80 ? 26.562 -3.379 -14.688 1 83.5 80 SER A C 1
ATOM 616 O O . SER A 1 80 ? 25.641 -4.098 -14.289 1 83.5 80 SER A O 1
ATOM 618 N N . LEU A 1 81 ? 26.531 -2.701 -15.859 1 82.94 81 LEU A N 1
ATOM 619 C CA . LEU A 1 81 ? 25.312 -2.689 -16.672 1 82.94 81 LEU A CA 1
ATOM 620 C C . LEU A 1 81 ? 25.516 -3.516 -17.938 1 82.94 81 LEU A C 1
ATOM 622 O O . LEU A 1 81 ? 26.578 -3.496 -18.547 1 82.94 81 LEU A O 1
ATOM 626 N N . VAL A 1 82 ? 24.516 -4.262 -18.219 1 86.56 82 VAL A N 1
ATOM 627 C CA . VAL A 1 82 ? 24.469 -4.98 -19.5 1 86.56 82 VAL A CA 1
ATOM 628 C C . VAL A 1 82 ? 23.172 -4.672 -20.219 1 86.56 82 VAL A C 1
ATOM 630 O O . VAL A 1 82 ? 22.172 -4.273 -19.594 1 86.56 82 VAL A O 1
ATOM 633 N N . GLU A 1 83 ? 23.156 -4.82 -21.484 1 86.88 83 GLU A N 1
ATOM 634 C CA . GLU A 1 83 ? 21.938 -4.57 -22.266 1 86.88 83 GLU A CA 1
ATOM 635 C C . GLU A 1 83 ? 20.969 -5.734 -22.125 1 86.88 83 GLU A C 1
ATOM 637 O O . GLU A 1 83 ? 21.344 -6.895 -22.281 1 86.88 83 GLU A O 1
ATOM 642 N N . ALA A 1 84 ? 19.75 -5.391 -21.859 1 86.12 84 ALA A N 1
ATOM 643 C CA . ALA A 1 84 ? 18.719 -6.406 -21.719 1 86.12 84 ALA A CA 1
ATOM 644 C C . ALA A 1 84 ? 18.312 -6.973 -23.078 1 86.12 84 ALA A C 1
ATOM 646 O O . ALA A 1 84 ? 18.438 -6.289 -24.094 1 86.12 84 ALA A O 1
ATOM 647 N N . GLY A 1 85 ? 17.875 -8.25 -23.016 1 86.19 85 GLY A N 1
ATOM 648 C CA . GLY A 1 85 ? 17.312 -8.844 -24.219 1 86.19 85 GLY A CA 1
ATOM 649 C C . GLY A 1 85 ? 15.828 -8.539 -24.391 1 86.19 85 GLY A C 1
ATOM 650 O O . GLY A 1 85 ? 15.258 -7.777 -23.609 1 86.19 85 GLY A O 1
ATOM 651 N N . VAL A 1 86 ? 15.273 -9.102 -25.375 1 86.75 86 VAL A N 1
ATOM 652 C CA . VAL A 1 86 ? 13.867 -8.875 -25.688 1 86.75 86 VAL A CA 1
ATOM 653 C C . VAL A 1 86 ? 12.984 -9.633 -24.703 1 86.75 86 VAL A C 1
ATOM 655 O O . VAL A 1 86 ? 11.836 -9.25 -24.469 1 86.75 86 VAL A O 1
ATOM 658 N N . THR A 1 87 ? 13.57 -10.703 -24.25 1 88.81 87 THR A N 1
ATOM 659 C CA . THR A 1 87 ? 12.82 -11.5 -23.281 1 88.81 87 THR A CA 1
ATOM 660 C C . THR A 1 87 ? 13.578 -11.609 -21.953 1 88.81 87 THR A C 1
ATOM 662 O O . THR A 1 87 ? 14.758 -11.266 -21.891 1 88.81 87 THR A O 1
ATOM 665 N N . ARG A 1 88 ? 12.844 -12.125 -21.031 1 86.88 88 ARG A N 1
ATOM 666 C CA . ARG A 1 88 ? 13.422 -12.312 -19.703 1 86.88 88 ARG A CA 1
ATOM 667 C C . ARG A 1 88 ? 14.641 -13.219 -19.766 1 86.88 88 ARG A C 1
ATOM 669 O O . ARG A 1 88 ? 15.711 -12.867 -19.25 1 86.88 88 ARG A O 1
ATOM 676 N N . HIS A 1 89 ? 14.555 -14.367 -20.391 1 92.38 89 HIS A N 1
ATOM 677 C CA . HIS A 1 89 ? 15.641 -15.344 -20.422 1 92.38 89 HIS A CA 1
ATOM 678 C C . HIS A 1 89 ? 16.828 -14.82 -21.234 1 92.38 89 HIS A C 1
ATOM 680 O O . HIS A 1 89 ? 17.984 -15.039 -20.875 1 92.38 89 HIS A O 1
ATOM 686 N N . ARG A 1 90 ? 16.5 -14.078 -22.266 1 91.44 90 ARG A N 1
ATOM 687 C CA . ARG A 1 90 ? 17.594 -13.508 -23.047 1 91.44 90 ARG A CA 1
ATOM 688 C C . ARG A 1 90 ? 18.344 -12.438 -22.25 1 91.44 90 ARG A C 1
ATOM 690 O O . ARG A 1 90 ? 19.562 -12.297 -22.391 1 91.44 90 ARG A O 1
ATOM 697 N N . SER A 1 91 ? 17.625 -11.656 -21.453 1 88.75 91 SER A N 1
ATOM 698 C CA . SER A 1 91 ? 18.25 -10.672 -20.594 1 88.75 91 SER A CA 1
ATOM 699 C C . SER A 1 91 ? 19.172 -11.336 -19.562 1 88.75 91 SER A C 1
ATOM 701 O O . SER A 1 91 ? 20.297 -10.906 -19.359 1 88.75 91 SER A O 1
ATOM 703 N N . ILE A 1 92 ? 18.703 -12.383 -18.984 1 91.38 92 ILE A N 1
ATOM 704 C CA . ILE A 1 92 ? 19.484 -13.117 -17.984 1 91.38 92 ILE A CA 1
ATOM 705 C C . ILE A 1 92 ? 20.734 -13.703 -18.641 1 91.38 92 ILE A C 1
ATOM 707 O O . ILE A 1 92 ? 21.828 -13.633 -18.078 1 91.38 92 ILE A O 1
ATOM 711 N N . PHE A 1 93 ? 20.516 -14.258 -19.828 1 93.12 93 PHE A N 1
ATOM 712 C CA . PHE A 1 93 ? 21.641 -14.867 -20.531 1 93.12 93 PHE A CA 1
ATOM 713 C C . PHE A 1 93 ? 22.703 -13.828 -20.844 1 93.12 93 PHE A C 1
ATOM 715 O O . PHE A 1 93 ? 23.906 -14.109 -20.734 1 93.12 93 PHE A O 1
ATOM 722 N N . ASN A 1 94 ? 22.266 -12.672 -21.234 1 89.75 94 ASN A N 1
ATOM 723 C CA . ASN A 1 94 ? 23.219 -11.594 -21.484 1 89.75 94 ASN A CA 1
ATOM 724 C C . ASN A 1 94 ? 24.047 -11.273 -20.234 1 89.75 94 ASN A C 1
ATOM 726 O O . ASN A 1 94 ? 25.25 -11.016 -20.328 1 89.75 94 ASN A O 1
ATOM 730 N N . GLY A 1 95 ? 23.406 -11.273 -19.141 1 89.75 95 GLY A N 1
ATOM 731 C CA . GLY A 1 95 ? 24.109 -11.062 -17.891 1 89.75 95 GLY A CA 1
ATOM 732 C C . GLY A 1 95 ? 25.094 -12.164 -17.562 1 89.75 95 GLY A C 1
ATOM 733 O O . GLY A 1 95 ? 26.203 -11.891 -17.094 1 89.75 95 GLY A O 1
ATOM 734 N N . LEU A 1 96 ? 24.703 -13.367 -17.828 1 91.56 96 LEU A N 1
ATOM 735 C CA . LEU A 1 96 ? 25.578 -14.508 -17.578 1 91.56 96 LEU A CA 1
ATOM 736 C C . LEU A 1 96 ? 26.797 -14.461 -18.484 1 91.56 96 LEU A C 1
ATOM 738 O O . LEU A 1 96 ? 27.906 -14.766 -18.047 1 91.56 96 LEU A O 1
ATOM 742 N N . LYS A 1 97 ? 26.562 -14.078 -19.688 1 91.5 97 LYS A N 1
ATOM 743 C CA . LYS A 1 97 ? 27.672 -13.953 -20.625 1 91.5 97 LYS A CA 1
ATOM 744 C C . LYS A 1 97 ? 28.688 -12.93 -20.141 1 91.5 97 LYS A C 1
ATOM 746 O O . LYS A 1 97 ? 29.906 -13.141 -20.266 1 91.5 97 LYS A O 1
ATOM 751 N N . ALA A 1 98 ? 28.172 -11.875 -19.609 1 87.94 98 ALA A N 1
ATOM 752 C CA . ALA A 1 98 ? 29.047 -10.82 -19.109 1 87.94 98 ALA A CA 1
ATOM 753 C C . ALA A 1 98 ? 29.906 -11.328 -17.953 1 87.94 98 ALA A C 1
ATOM 755 O O . ALA A 1 98 ? 31.047 -10.914 -17.797 1 87.94 98 ALA A O 1
ATOM 756 N N . LEU A 1 99 ? 29.391 -12.188 -17.188 1 87.69 99 LEU A N 1
ATOM 757 C CA . LEU A 1 99 ? 30.109 -12.742 -16.047 1 87.69 99 LEU A CA 1
ATOM 758 C C . LEU A 1 99 ? 31.094 -13.82 -16.484 1 87.69 99 LEU A C 1
ATOM 760 O O . LEU A 1 99 ? 32.094 -14.047 -15.828 1 87.69 99 LEU A O 1
ATOM 764 N N . ALA A 1 100 ? 30.734 -14.508 -17.516 1 86.69 100 ALA A N 1
ATOM 765 C CA . ALA A 1 100 ? 31.578 -15.594 -18.016 1 86.69 100 ALA A CA 1
ATOM 766 C C . ALA A 1 100 ? 32.844 -15.055 -18.656 1 86.69 100 ALA A C 1
ATOM 768 O O . ALA A 1 100 ? 33.906 -15.68 -18.578 1 86.69 100 ALA A O 1
ATOM 769 N N . GLU A 1 101 ? 32.656 -13.961 -19.484 1 73.5 101 GLU A N 1
ATOM 770 C CA . GLU A 1 101 ? 33.75 -13.445 -20.312 1 73.5 101 GLU A CA 1
ATOM 771 C C . GLU A 1 101 ? 34.844 -12.82 -19.453 1 73.5 101 GLU A C 1
ATOM 773 O O . GLU A 1 101 ? 34.562 -12.047 -18.531 1 73.5 101 GLU A O 1
ATOM 778 N N . ASP A 1 102 ? 35.844 -13.633 -19.156 1 61.25 102 ASP A N 1
ATOM 779 C CA . ASP A 1 102 ? 37.031 -13.062 -18.562 1 61.25 102 ASP A CA 1
ATOM 780 C C . ASP A 1 102 ? 37.594 -11.906 -19.406 1 61.25 102 ASP A C 1
ATOM 782 O O . ASP A 1 102 ? 38.438 -12.109 -20.266 1 61.25 102 ASP A O 1
ATOM 786 N N . GLN A 1 103 ? 36.719 -10.992 -19.594 1 53.38 103 GLN A N 1
ATOM 787 C CA . GLN A 1 103 ? 37.281 -9.93 -20.422 1 53.38 103 GLN A CA 1
ATOM 788 C C . GLN A 1 103 ? 38.312 -9.125 -19.672 1 53.38 103 GLN A C 1
ATOM 790 O O . GLN A 1 103 ? 38.125 -8.797 -18.5 1 53.38 103 GLN A O 1
ATOM 795 N N . PRO A 1 104 ? 39.469 -9.102 -20.281 1 53.16 104 PRO A N 1
ATOM 796 C CA . PRO A 1 104 ? 40.594 -8.422 -19.641 1 53.16 104 PRO A CA 1
ATOM 797 C C . PRO A 1 104 ? 40.188 -7.117 -18.969 1 53.16 104 PRO A C 1
ATOM 799 O O . PRO A 1 104 ? 40.688 -6.777 -17.891 1 53.16 104 PRO A O 1
ATOM 802 N N . ASN A 1 105 ? 39.406 -6.395 -19.625 1 52.62 105 ASN A N 1
ATOM 803 C CA . ASN A 1 105 ? 39.062 -5.078 -19.078 1 52.62 105 ASN A CA 1
ATOM 804 C C . ASN A 1 105 ? 37.781 -5.121 -18.234 1 52.62 105 ASN A C 1
ATOM 806 O O . ASN A 1 105 ? 37.25 -4.078 -17.844 1 52.62 105 ASN A O 1
ATOM 810 N N . SER A 1 106 ? 37.375 -6.297 -18.062 1 61.22 106 SER A N 1
ATOM 811 C CA . SER A 1 106 ? 36.125 -6.309 -17.281 1 61.22 106 SER A CA 1
ATOM 812 C C . SER A 1 106 ? 36.406 -6.609 -15.812 1 61.22 106 SER A C 1
ATOM 814 O O . SER A 1 106 ? 37.25 -7.461 -15.492 1 61.22 106 SER A O 1
ATOM 816 N N . ARG A 1 107 ? 36.125 -5.781 -15.094 1 65.25 107 ARG A N 1
ATOM 817 C CA . ARG A 1 107 ? 36.219 -5.902 -13.641 1 65.25 107 ARG A CA 1
ATOM 818 C C . ARG A 1 107 ? 35.406 -7.078 -13.125 1 65.25 107 ARG A C 1
ATOM 820 O O . ARG A 1 107 ? 35.5 -7.441 -11.953 1 65.25 107 ARG A O 1
ATOM 827 N N . LEU A 1 108 ? 34.781 -7.859 -14.164 1 75.62 108 LEU A N 1
ATOM 828 C CA . LEU A 1 108 ? 33.906 -8.938 -13.719 1 75.62 108 LEU A CA 1
ATOM 829 C C . LEU A 1 108 ? 34.594 -10.281 -13.805 1 75.62 108 LEU A C 1
ATOM 831 O O . LEU A 1 108 ? 35.406 -10.523 -14.727 1 75.62 108 LEU A O 1
ATOM 835 N N . SER A 1 109 ? 34.469 -11.031 -12.773 1 78.31 109 SER A N 1
ATOM 836 C CA . SER A 1 109 ? 35.031 -12.383 -12.75 1 78.31 109 SER A CA 1
ATOM 837 C C . SER A 1 109 ? 33.938 -13.422 -12.57 1 78.31 109 SER A C 1
ATOM 839 O O . SER A 1 109 ? 32.875 -13.133 -11.984 1 78.31 109 SER A O 1
ATOM 841 N N . LYS A 1 110 ? 34.25 -14.539 -13.195 1 85.38 110 LYS A N 1
ATOM 842 C CA . LYS A 1 110 ? 33.281 -15.641 -13.102 1 85.38 110 LYS A CA 1
ATOM 843 C C . LYS A 1 110 ? 33.062 -16.047 -11.648 1 85.38 110 LYS A C 1
ATOM 845 O O . LYS A 1 110 ? 34 -16.438 -10.953 1 85.38 110 LYS A O 1
ATOM 850 N N . PRO A 1 111 ? 31.812 -16.047 -11.227 1 88.12 111 PRO A N 1
ATOM 851 C CA . PRO A 1 111 ? 31.547 -16.422 -9.836 1 88.12 111 PRO A CA 1
ATOM 852 C C . PRO A 1 111 ? 31.281 -17.922 -9.672 1 88.12 111 PRO A C 1
ATOM 854 O O . PRO A 1 111 ? 31.078 -18.625 -10.656 1 88.12 111 PRO A O 1
ATOM 857 N N . GLU A 1 112 ? 31.359 -18.359 -8.438 1 89.31 112 GLU A N 1
ATOM 858 C CA . GLU A 1 112 ? 30.984 -19.734 -8.133 1 89.31 112 GLU A CA 1
ATOM 859 C C . GLU A 1 112 ? 29.469 -19.891 -8.156 1 89.31 112 GLU A C 1
ATOM 861 O O . GLU A 1 112 ? 28.953 -20.859 -8.734 1 89.31 112 GLU A O 1
ATOM 866 N N . VAL A 1 113 ? 28.844 -18.953 -7.48 1 92.19 113 VAL A N 1
ATOM 867 C CA . VAL A 1 113 ? 27.391 -18.953 -7.398 1 92.19 113 VAL A CA 1
ATOM 868 C C . VAL A 1 113 ? 26.828 -17.641 -7.957 1 92.19 113 VAL A C 1
ATOM 870 O O . VAL A 1 113 ? 27.391 -16.562 -7.711 1 92.19 113 VAL A O 1
ATOM 873 N N . VAL A 1 114 ? 25.828 -17.797 -8.719 1 92.12 114 VAL A N 1
ATOM 874 C CA . VAL A 1 114 ? 25.172 -16.609 -9.258 1 92.12 114 VAL A CA 1
ATOM 875 C C . VAL A 1 114 ? 23.734 -16.547 -8.742 1 92.12 114 VAL A C 1
ATOM 877 O O . VAL A 1 114 ? 23.031 -17.562 -8.688 1 92.12 114 VAL A O 1
ATOM 880 N N . ILE A 1 115 ? 23.328 -15.344 -8.305 1 91.69 115 ILE A N 1
ATOM 881 C CA . ILE A 1 115 ? 21.969 -15.094 -7.852 1 91.69 115 ILE A CA 1
ATOM 882 C C . ILE A 1 115 ? 21.203 -14.344 -8.93 1 91.69 115 ILE A C 1
ATOM 884 O O . ILE A 1 115 ? 21.688 -13.336 -9.453 1 91.69 115 ILE A O 1
ATOM 888 N N . ILE A 1 116 ? 20.094 -14.883 -9.336 1 91.44 116 ILE A N 1
ATOM 889 C CA . ILE A 1 116 ? 19.188 -14.195 -10.258 1 91.44 116 ILE A CA 1
ATOM 890 C C . ILE A 1 116 ? 18.031 -13.586 -9.492 1 91.44 116 ILE A C 1
ATOM 892 O O . ILE A 1 116 ? 17.359 -14.273 -8.711 1 91.44 116 ILE A O 1
ATOM 896 N N . HIS A 1 117 ? 17.766 -12.344 -9.695 1 87.81 117 HIS A N 1
ATOM 897 C CA . HIS A 1 117 ? 16.734 -11.625 -8.945 1 87.81 117 HIS A CA 1
ATOM 898 C C . HIS A 1 117 ? 16.031 -10.586 -9.82 1 87.81 117 HIS A C 1
ATOM 900 O O . HIS A 1 117 ? 16.578 -10.156 -10.836 1 87.81 117 HIS A O 1
ATOM 906 N N . ASP A 1 118 ? 14.82 -10.359 -9.484 1 80.88 118 ASP A N 1
ATOM 907 C CA . ASP A 1 118 ? 14.055 -9.312 -10.148 1 80.88 118 ASP A CA 1
ATOM 908 C C . ASP A 1 118 ? 14.188 -7.98 -9.414 1 80.88 118 ASP A C 1
ATOM 910 O O . ASP A 1 118 ? 13.898 -7.898 -8.219 1 80.88 118 ASP A O 1
ATOM 914 N N . ALA A 1 119 ? 14.484 -6.914 -10.133 1 76.56 119 ALA A N 1
ATOM 915 C CA . ALA A 1 119 ? 14.688 -5.602 -9.523 1 76.56 119 ALA A CA 1
ATOM 916 C C . ALA A 1 119 ? 13.391 -5.051 -8.945 1 76.56 119 ALA A C 1
ATOM 918 O O . ALA A 1 119 ? 13.414 -4.23 -8.023 1 76.56 119 ALA A O 1
ATOM 919 N N . VAL A 1 120 ? 12.289 -5.516 -9.406 1 78.88 120 VAL A N 1
ATOM 920 C CA . VAL A 1 120 ? 10.992 -5.004 -8.977 1 78.88 120 VAL A CA 1
ATOM 921 C C . VAL A 1 120 ? 10.555 -5.715 -7.699 1 78.88 120 VAL A C 1
ATOM 923 O O . VAL A 1 120 ? 9.414 -5.559 -7.258 1 78.88 120 VAL A O 1
ATOM 926 N N . ARG A 1 121 ? 11.43 -6.516 -7.125 1 83.25 121 ARG A N 1
ATOM 927 C CA . ARG A 1 121 ? 11.234 -7.094 -5.801 1 83.25 121 ARG A CA 1
ATOM 928 C C . ARG A 1 121 ? 12.148 -6.426 -4.777 1 83.25 121 ARG A C 1
ATOM 930 O O . ARG A 1 121 ? 13.148 -7.012 -4.348 1 83.25 121 ARG A O 1
ATOM 937 N N . PRO A 1 122 ? 11.789 -5.348 -4.281 1 79.19 122 PRO A N 1
ATOM 938 C CA . PRO A 1 122 ? 12.719 -4.504 -3.525 1 79.19 122 PRO A CA 1
ATOM 939 C C . PRO A 1 122 ? 12.945 -5 -2.1 1 79.19 122 PRO A C 1
ATOM 941 O O . PRO A 1 122 ? 13.891 -4.578 -1.437 1 79.19 122 PRO A O 1
ATOM 944 N N . PHE A 1 123 ? 12.188 -5.949 -1.64 1 82.38 123 PHE A N 1
ATOM 945 C CA . PHE A 1 123 ? 12.273 -6.277 -0.221 1 82.38 123 PHE A CA 1
ATOM 946 C C . PHE A 1 123 ? 12.789 -7.695 -0.022 1 82.38 123 PHE A C 1
ATOM 948 O O . PHE A 1 123 ? 12.086 -8.547 0.516 1 82.38 123 PHE A O 1
ATOM 955 N N . VAL A 1 124 ? 13.953 -7.914 -0.394 1 83.81 124 VAL A N 1
ATOM 956 C CA . VAL A 1 124 ? 14.531 -9.234 -0.189 1 83.81 124 VAL A CA 1
ATOM 957 C C . VAL A 1 124 ? 15.352 -9.242 1.103 1 83.81 124 VAL A C 1
ATOM 959 O O . VAL A 1 124 ? 16.172 -8.352 1.336 1 83.81 124 VAL A O 1
ATOM 962 N N . GLU A 1 125 ? 15.109 -10.219 1.874 1 82.75 125 GLU A N 1
ATOM 963 C CA . GLU A 1 125 ? 15.852 -10.352 3.129 1 82.75 125 GLU A CA 1
ATOM 964 C C . GLU A 1 125 ? 17.172 -11.07 2.916 1 82.75 125 GLU A C 1
ATOM 966 O O . GLU A 1 125 ? 17.25 -12.031 2.145 1 82.75 125 GLU A O 1
ATOM 971 N N . GLU A 1 126 ? 18.078 -10.672 3.66 1 82.88 126 GLU A N 1
ATOM 972 C CA . GLU A 1 126 ? 19.406 -11.266 3.561 1 82.88 126 GLU A CA 1
ATOM 973 C C . GLU A 1 126 ? 19.375 -12.75 3.918 1 82.88 126 GLU A C 1
ATOM 975 O O . GLU A 1 126 ? 20.109 -13.547 3.326 1 82.88 126 GLU A O 1
ATOM 980 N N . ASP A 1 127 ? 18.594 -13.023 4.875 1 87 127 ASP A N 1
ATOM 981 C CA . ASP A 1 127 ? 18.5 -14.414 5.316 1 87 127 ASP A CA 1
ATOM 982 C C . ASP A 1 127 ? 18.031 -15.32 4.176 1 87 127 ASP A C 1
ATOM 984 O O . ASP A 1 127 ? 18.547 -16.438 4.02 1 87 127 ASP A O 1
ATOM 988 N N . VAL A 1 128 ? 17.094 -14.883 3.426 1 90.12 128 VAL A N 1
ATOM 989 C CA . VAL A 1 128 ? 16.594 -15.664 2.295 1 90.12 128 VAL A CA 1
ATOM 990 C C . VAL A 1 128 ? 17.688 -15.82 1.248 1 90.12 128 VAL A C 1
ATOM 992 O O . VAL A 1 128 ? 17.875 -16.906 0.696 1 90.12 128 VAL A O 1
ATOM 995 N N . LEU A 1 129 ? 18.469 -14.797 1 1 87.69 129 LEU A N 1
ATOM 996 C CA . LEU A 1 129 ? 19.578 -14.852 0.049 1 87.69 129 LEU A CA 1
ATOM 997 C C . LEU A 1 129 ? 20.625 -15.859 0.492 1 87.69 129 LEU A C 1
ATOM 999 O O . LEU A 1 129 ? 21.094 -16.672 -0.314 1 87.69 129 LEU A O 1
ATOM 1003 N N . PHE A 1 130 ? 20.891 -15.789 1.727 1 88.31 130 PHE A N 1
ATOM 1004 C CA . PHE A 1 130 ? 21.891 -16.703 2.283 1 88.31 130 PHE A CA 1
ATOM 1005 C C . PHE A 1 130 ? 21.453 -18.141 2.145 1 88.31 130 PHE A C 1
ATOM 1007 O O . PHE A 1 130 ? 22.234 -19.016 1.757 1 88.31 130 PHE A O 1
ATOM 1014 N N . GLN A 1 131 ? 20.219 -18.375 2.422 1 93.88 131 GLN A N 1
ATOM 1015 C CA . GLN A 1 131 ? 19.688 -19.719 2.361 1 93.88 131 GLN A CA 1
ATOM 1016 C C . GLN A 1 131 ? 19.672 -20.25 0.928 1 93.88 131 GLN A C 1
ATOM 1018 O O . GLN A 1 131 ? 20.062 -21.391 0.676 1 93.88 131 GLN A O 1
ATOM 1023 N N . VAL A 1 132 ? 19.266 -19.438 0.027 1 94.56 132 VAL A N 1
ATOM 1024 C CA . VAL A 1 132 ? 19.188 -19.859 -1.366 1 94.56 132 VAL A CA 1
ATOM 1025 C C . VAL A 1 132 ? 20.594 -20.109 -1.913 1 94.56 132 VAL A C 1
ATOM 1027 O O . VAL A 1 132 ? 20.812 -21.078 -2.662 1 94.56 132 VAL A O 1
ATOM 1030 N N . VAL A 1 133 ? 21.578 -19.328 -1.559 1 92.5 133 VAL A N 1
ATOM 1031 C CA . VAL A 1 133 ? 22.953 -19.469 -2.031 1 92.5 133 VAL A CA 1
ATOM 1032 C C . VAL A 1 133 ? 23.562 -20.734 -1.438 1 92.5 133 VAL A C 1
ATOM 1034 O O . VAL A 1 133 ? 24.203 -21.516 -2.148 1 92.5 133 VAL A O 1
ATOM 1037 N N . THR A 1 134 ? 23.359 -20.891 -0.16 1 94.56 134 THR A N 1
ATOM 1038 C CA . THR A 1 134 ? 23.906 -22.062 0.514 1 94.56 134 THR A CA 1
ATOM 1039 C C . THR A 1 134 ? 23.328 -23.344 -0.082 1 94.56 134 THR A C 1
ATOM 1041 O O . THR A 1 134 ? 24.062 -24.297 -0.351 1 94.56 134 THR A O 1
ATOM 1044 N N . ALA A 1 135 ? 22.047 -23.344 -0.319 1 97.25 135 ALA A N 1
ATOM 1045 C CA . ALA A 1 135 ? 21.391 -24.516 -0.912 1 97.25 135 ALA A CA 1
ATOM 1046 C C . ALA A 1 135 ? 21.891 -24.75 -2.338 1 97.25 135 ALA A C 1
ATOM 1048 O O . ALA A 1 135 ? 22.062 -25.891 -2.756 1 97.25 135 ALA A O 1
ATOM 1049 N N . ALA A 1 136 ? 22.078 -23.75 -3.076 1 96.88 136 ALA A N 1
ATOM 1050 C CA . ALA A 1 136 ? 22.562 -23.875 -4.449 1 96.88 136 ALA A CA 1
ATOM 1051 C C . ALA A 1 136 ? 23.969 -24.484 -4.484 1 96.88 136 ALA A C 1
ATOM 1053 O O . ALA A 1 136 ? 24.281 -25.25 -5.391 1 96.88 136 ALA A O 1
ATOM 1054 N N . LYS A 1 137 ? 24.766 -24.094 -3.559 1 94.81 137 LYS A N 1
ATOM 1055 C CA . LYS A 1 137 ? 26.109 -24.656 -3.473 1 94.81 137 LYS A CA 1
ATOM 1056 C C . LYS A 1 137 ? 26.062 -26.172 -3.24 1 94.81 137 LYS A C 1
ATOM 1058 O O . LYS A 1 137 ? 26.875 -26.922 -3.789 1 94.81 137 LYS A O 1
ATOM 1063 N N . GLU A 1 138 ? 25.094 -26.531 -2.512 1 96.38 138 GLU A N 1
ATOM 1064 C CA . GLU A 1 138 ? 24.969 -27.938 -2.145 1 96.38 138 GLU A CA 1
ATOM 1065 C C . GLU A 1 138 ? 24.25 -28.734 -3.23 1 96.38 138 GLU A C 1
ATOM 1067 O O . GLU A 1 138 ? 24.672 -29.844 -3.574 1 96.38 138 GLU A O 1
ATOM 1072 N N . TYR A 1 139 ? 23.219 -28.188 -3.869 1 97.62 139 TYR A N 1
ATOM 1073 C CA . TYR A 1 139 ? 22.344 -28.969 -4.734 1 97.62 139 TYR A CA 1
ATOM 1074 C C . TYR A 1 139 ? 22.516 -28.562 -6.191 1 97.62 139 TYR A C 1
ATOM 1076 O O . TYR A 1 139 ? 21.953 -29.188 -7.09 1 97.62 139 TYR A O 1
ATOM 1084 N N . GLY A 1 140 ? 23.281 -27.484 -6.41 1 97.75 140 GLY A N 1
ATOM 1085 C CA . GLY A 1 140 ? 23.484 -26.984 -7.758 1 97.75 140 GLY A CA 1
ATOM 1086 C C . GLY A 1 140 ? 22.578 -25.828 -8.109 1 97.75 140 GLY A C 1
ATOM 1087 O O . GLY A 1 140 ? 22.938 -24.969 -8.922 1 97.75 140 GLY A O 1
ATOM 1088 N N . ALA A 1 141 ? 21.344 -25.859 -7.586 1 98.25 141 ALA A N 1
ATOM 1089 C CA . ALA A 1 141 ? 20.344 -24.828 -7.812 1 98.25 141 ALA A CA 1
ATOM 1090 C C . ALA A 1 141 ? 19.375 -24.719 -6.633 1 98.25 141 ALA A C 1
ATOM 1092 O O . ALA A 1 141 ? 19.141 -25.703 -5.926 1 98.25 141 ALA A O 1
ATOM 1093 N N . SER A 1 142 ? 18.875 -23.516 -6.484 1 98.38 142 SER A N 1
ATOM 1094 C CA . SER A 1 142 ? 17.922 -23.281 -5.41 1 98.38 142 SER A CA 1
ATOM 1095 C C . SER A 1 142 ? 17.062 -22.047 -5.684 1 98.38 142 SER A C 1
ATOM 1097 O O . SER A 1 142 ? 17.5 -21.141 -6.391 1 98.38 142 SER A O 1
ATOM 1099 N N . GLY A 1 143 ? 15.875 -22.078 -5.129 1 97.62 143 GLY A N 1
ATOM 1100 C CA . GLY A 1 143 ? 14.992 -20.922 -5.301 1 97.62 143 GLY A CA 1
ATOM 1101 C C . GLY A 1 143 ? 14 -20.766 -4.168 1 97.62 143 GLY A C 1
ATOM 1102 O O . GLY A 1 143 ? 13.656 -21.734 -3.488 1 97.62 143 GLY A O 1
ATOM 1103 N N . ALA A 1 144 ? 13.594 -19.562 -4.012 1 97.19 144 ALA A N 1
ATOM 1104 C CA . ALA A 1 144 ? 12.594 -19.234 -2.994 1 97.19 144 ALA A CA 1
ATOM 1105 C C . ALA A 1 144 ? 11.188 -19.578 -3.482 1 97.19 144 ALA A C 1
ATOM 1107 O O . ALA A 1 144 ? 10.875 -19.406 -4.668 1 97.19 144 ALA A O 1
ATOM 1108 N N . ILE A 1 145 ? 10.359 -20.047 -2.566 1 98 145 ILE A N 1
ATOM 1109 C CA . ILE A 1 145 ? 8.969 -20.344 -2.896 1 98 145 ILE A CA 1
ATOM 1110 C C . ILE A 1 145 ? 8.039 -19.719 -1.853 1 98 145 ILE A C 1
ATOM 1112 O O . ILE A 1 145 ? 8.469 -19.422 -0.738 1 98 145 ILE A O 1
ATOM 1116 N N . ARG A 1 146 ? 6.871 -19.5 -2.238 1 96.06 146 ARG A N 1
ATOM 1117 C CA . ARG A 1 146 ? 5.805 -19.016 -1.368 1 96.06 146 ARG A CA 1
ATOM 1118 C C . ARG A 1 146 ? 4.516 -19.797 -1.601 1 96.06 146 ARG A C 1
ATOM 1120 O O . ARG A 1 146 ? 4.262 -20.281 -2.707 1 96.06 146 ARG A O 1
ATOM 1127 N N . PRO A 1 147 ? 3.725 -19.922 -0.549 1 94.38 147 PRO A N 1
ATOM 1128 C CA . PRO A 1 147 ? 2.418 -20.547 -0.769 1 94.38 147 PRO A CA 1
ATOM 1129 C C . PRO A 1 147 ? 1.554 -19.766 -1.765 1 94.38 147 PRO A C 1
ATOM 1131 O O . PRO A 1 147 ? 1.687 -18.547 -1.888 1 94.38 147 PRO A O 1
ATOM 1134 N N . LEU A 1 148 ? 0.714 -20.531 -2.441 1 93.62 148 LEU A N 1
ATOM 1135 C CA . LEU A 1 148 ? -0.236 -19.891 -3.34 1 93.62 148 LEU A CA 1
ATOM 1136 C C . LEU A 1 148 ? -1.325 -19.172 -2.551 1 93.62 148 LEU A C 1
ATOM 1138 O O . LEU A 1 148 ? -1.797 -19.672 -1.531 1 93.62 148 LEU A O 1
ATOM 1142 N N . VAL A 1 149 ? -1.643 -18.016 -3.049 1 87.75 149 VAL A N 1
ATOM 1143 C CA . VAL A 1 149 ? -2.721 -17.25 -2.42 1 87.75 149 VAL A CA 1
ATOM 1144 C C . VAL A 1 149 ? -4.059 -17.641 -3.049 1 87.75 149 VAL A C 1
ATOM 1146 O O . VAL A 1 149 ? -5.062 -17.797 -2.348 1 87.75 149 VAL A O 1
ATOM 1149 N N . SER A 1 150 ? -4.066 -17.891 -4.34 1 91.25 150 SER A N 1
ATOM 1150 C CA . SER A 1 150 ? -5.262 -18.266 -5.082 1 91.25 150 SER A CA 1
ATOM 1151 C C . SER A 1 150 ? -5.105 -19.641 -5.715 1 91.25 150 SER A C 1
ATOM 1153 O O . SER A 1 150 ? -3.984 -20.094 -5.961 1 91.25 150 SER A O 1
ATOM 1155 N N . THR A 1 151 ? -6.266 -20.266 -5.891 1 94.94 151 THR A N 1
ATOM 1156 C CA . THR A 1 151 ? -6.23 -21.531 -6.605 1 94.94 151 THR A CA 1
ATOM 1157 C C . THR A 1 151 ? -5.906 -21.312 -8.078 1 94.94 151 THR A C 1
ATOM 1159 O O . THR A 1 151 ? -6.359 -20.344 -8.68 1 94.94 151 THR A O 1
ATOM 1162 N N . VAL A 1 152 ? -5.105 -22.25 -8.555 1 97.31 152 VAL A N 1
ATOM 1163 C CA . VAL A 1 152 ? -4.707 -22.156 -9.953 1 97.31 152 VAL A CA 1
ATOM 1164 C C . VAL A 1 152 ? -5.57 -23.078 -10.805 1 97.31 152 VAL A C 1
ATOM 1166 O O . VAL A 1 152 ? -5.82 -24.234 -10.43 1 97.31 152 VAL A O 1
ATOM 1169 N N . ILE A 1 153 ? -6.051 -22.484 -11.938 1 97.81 153 ILE A N 1
ATOM 1170 C CA . ILE A 1 153 ? -6.914 -23.266 -12.82 1 97.81 153 ILE A CA 1
ATOM 1171 C C . ILE A 1 153 ? -6.395 -23.172 -14.258 1 97.81 153 ILE A C 1
ATOM 1173 O O . ILE A 1 153 ? -5.535 -22.344 -14.562 1 97.81 153 ILE A O 1
ATOM 1177 N N . SER A 1 154 ? -6.867 -24.109 -15.062 1 97 154 SER A N 1
ATOM 1178 C CA . SER A 1 154 ? -6.574 -24.094 -16.484 1 97 154 SER A CA 1
ATOM 1179 C C . SER A 1 154 ? -7.844 -23.875 -17.312 1 97 154 SER A C 1
ATOM 1181 O O . SER A 1 154 ? -8.797 -24.656 -17.219 1 97 154 SER A O 1
ATOM 1183 N N . PRO A 1 155 ? -7.887 -22.828 -18.016 1 96.81 155 PRO A N 1
ATOM 1184 C CA . PRO A 1 155 ? -9.039 -22.609 -18.891 1 96.81 155 PRO A CA 1
ATOM 1185 C C . PRO A 1 155 ? -9 -23.5 -20.141 1 96.81 155 PRO A C 1
ATOM 1187 O O . PRO A 1 155 ? -7.922 -23.828 -20.641 1 96.81 155 PRO A O 1
ATOM 1190 N N . SER A 1 156 ? -10.195 -23.781 -20.625 1 96.38 156 SER A N 1
ATOM 1191 C CA . SER A 1 156 ? -10.305 -24.453 -21.922 1 96.38 156 SER A CA 1
ATOM 1192 C C . SER A 1 156 ? -10.195 -23.453 -23.078 1 96.38 156 SER A C 1
ATOM 1194 O O . SER A 1 156 ? -10.141 -22.234 -22.844 1 96.38 156 SER A O 1
ATOM 1196 N N . THR A 1 157 ? -10.164 -23.969 -24.25 1 94 157 THR A N 1
ATOM 1197 C CA . THR A 1 157 ? -10.086 -23.125 -25.438 1 94 157 THR A CA 1
ATOM 1198 C C . THR A 1 157 ? -11.344 -22.266 -25.578 1 94 157 THR A C 1
ATOM 1200 O O . THR A 1 157 ? -11.305 -21.188 -26.156 1 94 157 THR A O 1
ATOM 1203 N N . GLU A 1 158 ? -12.438 -22.719 -25 1 94 158 GLU A N 1
ATOM 1204 C CA . GLU A 1 158 ? -13.711 -22 -25.078 1 94 158 GLU A CA 1
ATOM 1205 C C . GLU A 1 158 ? -13.859 -21.031 -23.922 1 94 158 GLU A C 1
ATOM 1207 O O . GLU A 1 158 ? -14.906 -20.375 -23.781 1 94 158 GLU A O 1
ATOM 1212 N N . GLY A 1 159 ? -12.898 -20.984 -23.094 1 95.75 159 GLY A N 1
ATOM 1213 C CA . GLY A 1 159 ? -12.945 -20.031 -22 1 95.75 159 GLY A CA 1
ATOM 1214 C C . GLY A 1 159 ? -13.688 -20.562 -20.781 1 95.75 159 GLY A C 1
ATOM 1215 O O . GLY A 1 159 ? -14.242 -19.781 -20 1 95.75 159 GLY A O 1
ATOM 1216 N N . CYS A 1 160 ? -13.75 -21.844 -20.688 1 98 160 CYS A N 1
ATOM 1217 C CA . CYS A 1 160 ? -14.398 -22.484 -19.547 1 98 160 CYS A CA 1
ATOM 1218 C C . CYS A 1 160 ? -13.383 -23.219 -18.688 1 98 160 CYS A C 1
ATOM 1220 O O . CYS A 1 160 ? -12.242 -23.438 -19.109 1 98 160 CYS A O 1
ATOM 1222 N N . LEU A 1 161 ? -13.836 -23.531 -17.484 1 98.06 161 LEU A N 1
ATOM 1223 C CA . LEU A 1 161 ? -12.953 -24.266 -16.562 1 98.06 161 LEU A CA 1
ATOM 1224 C C . LEU A 1 161 ? -12.648 -25.656 -17.109 1 98.06 161 LEU A C 1
ATOM 1226 O O . LEU A 1 161 ? -13.562 -26.438 -17.375 1 98.06 161 LEU A O 1
ATOM 1230 N N . ASP A 1 162 ? -11.359 -25.922 -17.312 1 96.38 162 ASP A N 1
ATOM 1231 C CA . ASP A 1 162 ? -10.938 -27.266 -17.719 1 96.38 162 ASP A CA 1
ATOM 1232 C C . ASP A 1 162 ? -10.602 -28.109 -16.5 1 96.38 162 ASP A C 1
ATOM 1234 O O . ASP A 1 162 ? -11.211 -29.172 -16.281 1 96.38 162 ASP A O 1
ATOM 1238 N N . TYR A 1 163 ? -9.656 -27.594 -15.703 1 95.19 163 TYR A N 1
ATOM 1239 C CA . TYR A 1 163 ? -9.367 -28.25 -14.445 1 95.19 163 TYR A CA 1
ATOM 1240 C C . TYR A 1 163 ? -8.82 -27.266 -13.414 1 95.19 163 TYR A C 1
ATOM 1242 O O . TYR A 1 163 ? -8.492 -26.141 -13.75 1 95.19 163 TYR A O 1
ATOM 1250 N N . SER A 1 164 ? -8.891 -27.75 -12.172 1 95.25 164 SER A N 1
ATOM 1251 C CA . SER A 1 164 ? -8.391 -26.984 -11.031 1 95.25 164 SER A CA 1
ATOM 1252 C C . SER A 1 164 ? -7.258 -27.719 -10.32 1 95.25 164 SER A C 1
ATOM 1254 O O . SER A 1 164 ? -7.309 -28.938 -10.156 1 95.25 164 SER A O 1
ATOM 1256 N N . LEU A 1 165 ? -6.238 -26.984 -9.992 1 95.06 165 LEU A N 1
ATOM 1257 C CA . LEU A 1 165 ? -5.109 -27.594 -9.289 1 95.06 165 LEU A CA 1
ATOM 1258 C C . LEU A 1 165 ? -5.359 -27.609 -7.785 1 95.06 165 LEU A C 1
ATOM 1260 O O . LEU A 1 165 ? -6.113 -26.781 -7.266 1 95.06 165 LEU A O 1
ATOM 1264 N N . GLU A 1 166 ? -4.695 -28.594 -7.211 1 92.44 166 GLU A N 1
ATOM 1265 C CA . GLU A 1 166 ? -4.699 -28.609 -5.75 1 92.44 166 GLU A CA 1
ATOM 1266 C C . GLU A 1 166 ? -3.717 -27.594 -5.184 1 92.44 166 GLU A C 1
ATOM 1268 O O . GLU A 1 166 ? -2.502 -27.75 -5.312 1 92.44 166 GLU A O 1
ATOM 1273 N N . ARG A 1 167 ? -4.191 -26.656 -4.574 1 92.62 167 ARG A N 1
ATOM 1274 C CA . ARG A 1 167 ? -3.393 -25.547 -4.094 1 92.62 167 ARG A CA 1
ATOM 1275 C C . ARG A 1 167 ? -2.334 -26 -3.104 1 92.62 167 ARG A C 1
ATOM 1277 O O . ARG A 1 167 ? -1.202 -25.516 -3.119 1 92.62 167 ARG A O 1
ATOM 1284 N N . ALA A 1 168 ? -2.629 -26.984 -2.275 1 91 168 ALA A N 1
ATOM 1285 C CA . ALA A 1 168 ? -1.742 -27.438 -1.21 1 91 168 ALA A CA 1
ATOM 1286 C C . ALA A 1 168 ? -0.502 -28.125 -1.785 1 91 168 ALA A C 1
ATOM 1288 O O . ALA A 1 168 ? 0.537 -28.188 -1.124 1 91 168 ALA A O 1
ATOM 1289 N N . ARG A 1 169 ? -0.551 -28.547 -2.998 1 94 169 ARG A N 1
ATOM 1290 C CA . ARG A 1 169 ? 0.542 -29.297 -3.607 1 94 169 ARG A CA 1
ATOM 1291 C C . ARG A 1 169 ? 1.377 -28.406 -4.52 1 94 169 ARG A C 1
ATOM 1293 O O . ARG A 1 169 ? 2.305 -28.875 -5.18 1 94 169 ARG A O 1
ATOM 1300 N N . HIS A 1 170 ? 1.021 -27.203 -4.586 1 96.81 170 HIS A N 1
ATOM 1301 C CA . HIS A 1 170 ? 1.699 -26.281 -5.496 1 96.81 170 HIS A CA 1
ATOM 1302 C C . HIS A 1 170 ? 2.17 -25.031 -4.766 1 96.81 170 HIS A C 1
ATOM 1304 O O . HIS A 1 170 ? 1.633 -24.688 -3.709 1 96.81 170 HIS A O 1
ATOM 1310 N N . ARG A 1 171 ? 3.248 -24.469 -5.266 1 97.56 171 ARG A N 1
ATOM 1311 C CA . ARG A 1 171 ? 3.846 -23.266 -4.695 1 97.56 171 ARG A CA 1
ATOM 1312 C C . ARG A 1 171 ? 4.156 -22.234 -5.781 1 97.56 171 ARG A C 1
ATOM 1314 O O . ARG A 1 171 ? 4.25 -22.594 -6.961 1 97.56 171 ARG A O 1
ATOM 1321 N N . ALA A 1 172 ? 4.195 -21.031 -5.379 1 96.94 172 ALA A N 1
ATOM 1322 C CA . ALA A 1 172 ? 4.664 -19.969 -6.27 1 96.94 172 ALA A CA 1
ATOM 1323 C C . ALA A 1 172 ? 6.188 -19.891 -6.27 1 96.94 172 ALA A C 1
ATOM 1325 O O . ALA A 1 172 ? 6.812 -19.812 -5.211 1 96.94 172 ALA A O 1
ATOM 1326 N N . SER A 1 173 ? 6.758 -19.969 -7.434 1 97.12 173 SER A N 1
ATOM 1327 C CA . SER A 1 173 ? 8.195 -19.766 -7.57 1 97.12 173 SER A CA 1
ATOM 1328 C C . SER A 1 173 ? 8.547 -18.281 -7.57 1 97.12 173 SER A C 1
ATOM 1330 O O . SER A 1 173 ? 8.031 -17.516 -8.391 1 97.12 173 SER A O 1
ATOM 1332 N N . GLU A 1 174 ? 9.352 -17.906 -6.652 1 94.31 174 GLU A N 1
ATOM 1333 C CA . GLU A 1 174 ? 9.719 -16.5 -6.531 1 94.31 174 GLU A CA 1
ATOM 1334 C C . GLU A 1 174 ? 11.227 -16.312 -6.691 1 94.31 174 GLU A C 1
ATOM 1336 O O . GLU A 1 174 ? 11.977 -17.281 -6.73 1 94.31 174 GLU A O 1
ATOM 1341 N N . MET A 1 175 ? 11.555 -15.102 -6.996 1 91.19 175 MET A N 1
ATOM 1342 C CA . MET A 1 175 ? 12.953 -14.695 -6.934 1 91.19 175 MET A CA 1
ATOM 1343 C C . MET A 1 175 ? 13.297 -14.156 -5.547 1 91.19 175 MET A C 1
ATOM 1345 O O . MET A 1 175 ? 12.445 -13.586 -4.867 1 91.19 175 MET A O 1
ATOM 1349 N N . PRO A 1 176 ? 14.531 -14.438 -5.051 1 91.62 176 PRO A N 1
ATOM 1350 C CA . PRO A 1 176 ? 15.781 -14.797 -5.73 1 91.62 176 PRO A CA 1
ATOM 1351 C C . PRO A 1 176 ? 15.922 -16.297 -5.941 1 91.62 176 PRO A C 1
ATOM 1353 O O . PRO A 1 176 ? 15.289 -17.094 -5.234 1 91.62 176 PRO A O 1
ATOM 1356 N N . GLN A 1 177 ? 16.688 -16.547 -6.949 1 95 177 GLN A N 1
ATOM 1357 C CA . GLN A 1 177 ? 17.141 -17.906 -7.242 1 95 177 GLN A CA 1
ATOM 1358 C C . GLN A 1 177 ? 18.656 -17.953 -7.395 1 95 177 GLN A C 1
ATOM 1360 O O . GLN A 1 177 ? 19.281 -16.969 -7.824 1 95 177 GLN A O 1
ATOM 1365 N N . ALA A 1 178 ? 19.234 -19.016 -6.945 1 95.81 178 ALA A N 1
ATOM 1366 C CA . ALA A 1 178 ? 20.688 -19.141 -7.004 1 95.81 178 ALA A CA 1
ATOM 1367 C C . ALA A 1 178 ? 21.109 -20.438 -7.707 1 95.81 178 ALA A C 1
ATOM 1369 O O . ALA A 1 178 ? 20.406 -21.438 -7.629 1 95.81 178 ALA A O 1
ATOM 1370 N N . PHE A 1 179 ? 22.25 -20.328 -8.359 1 96.81 179 PHE A N 1
ATOM 1371 C CA . PHE A 1 179 ? 22.766 -21.438 -9.141 1 96.81 179 PHE A CA 1
ATOM 1372 C C . PHE A 1 179 ? 24.297 -21.5 -9.055 1 96.81 179 PHE A C 1
ATOM 1374 O O . PHE A 1 179 ? 24.953 -20.469 -8.992 1 96.81 179 PHE A O 1
ATOM 1381 N N . LEU A 1 180 ? 24.75 -22.734 -9.016 1 95.44 180 LEU A N 1
ATOM 1382 C CA . LEU A 1 180 ? 26.141 -22.797 -9.484 1 95.44 180 LEU A CA 1
ATOM 1383 C C . LEU A 1 180 ? 26.266 -22.188 -10.883 1 95.44 180 LEU A C 1
ATOM 1385 O O . LEU A 1 180 ? 25.453 -22.484 -11.766 1 95.44 180 LEU A O 1
ATOM 1389 N N . PHE A 1 181 ? 27.328 -21.375 -11.055 1 93.69 181 PHE A N 1
ATOM 1390 C CA . PHE A 1 181 ? 27.422 -20.625 -12.297 1 93.69 181 PHE A CA 1
ATOM 1391 C C . PHE A 1 181 ? 27.438 -21.547 -13.5 1 93.69 181 PHE A C 1
ATOM 1393 O O . PHE A 1 181 ? 26.688 -21.328 -14.461 1 93.69 181 PHE A O 1
ATOM 1400 N N . ASP A 1 182 ? 28.156 -22.562 -13.43 1 95.06 182 ASP A N 1
ATOM 1401 C CA . ASP A 1 182 ? 28.328 -23.469 -14.562 1 95.06 182 ASP A CA 1
ATOM 1402 C C . ASP A 1 182 ? 27.016 -24.172 -14.891 1 95.06 182 ASP A C 1
ATOM 1404 O O . ASP A 1 182 ? 26.734 -24.453 -16.062 1 95.06 182 ASP A O 1
ATOM 1408 N N . VAL A 1 183 ? 26.266 -24.438 -13.914 1 96.62 183 VAL A N 1
ATOM 1409 C CA . VAL A 1 183 ? 25 -25.141 -14.109 1 96.62 183 VAL A CA 1
ATOM 1410 C C . VAL A 1 183 ? 24.047 -24.25 -14.922 1 96.62 183 VAL A C 1
ATOM 1412 O O . VAL A 1 183 ? 23.531 -24.672 -15.961 1 96.62 183 VAL A O 1
ATOM 1415 N N . ILE A 1 184 ? 23.875 -23.047 -14.516 1 97.06 184 ILE A N 1
ATOM 1416 C CA . ILE A 1 184 ? 22.859 -22.203 -15.148 1 97.06 184 ILE A CA 1
ATOM 1417 C C . ILE A 1 184 ? 23.391 -21.703 -16.484 1 97.06 184 ILE A C 1
ATOM 1419 O O . ILE A 1 184 ? 22.641 -21.547 -17.453 1 97.06 184 ILE A O 1
ATOM 1423 N N . TYR A 1 185 ? 24.688 -21.453 -16.547 1 95.31 185 TYR A N 1
ATOM 1424 C CA . TYR A 1 185 ? 25.266 -21.016 -17.812 1 95.31 185 TYR A CA 1
ATOM 1425 C C . TYR A 1 185 ? 25.141 -22.094 -18.875 1 95.31 185 TYR A C 1
ATOM 1427 O O . TYR A 1 185 ? 24.766 -21.812 -20.016 1 95.31 185 TYR A O 1
ATOM 1435 N N . GLU A 1 186 ? 25.422 -23.281 -18.469 1 97.12 186 GLU A N 1
ATOM 1436 C CA . GLU A 1 186 ? 25.297 -24.391 -19.391 1 97.12 186 GLU A CA 1
ATOM 1437 C C . GLU A 1 186 ? 23.844 -24.594 -19.812 1 97.12 186 GLU A C 1
ATOM 1439 O O . GLU A 1 186 ? 23.562 -24.875 -20.984 1 97.12 186 GLU A O 1
ATOM 1444 N N . ALA A 1 187 ? 22.953 -24.453 -18.875 1 97.31 187 ALA A N 1
ATOM 1445 C CA . ALA A 1 187 ? 21.531 -24.578 -19.203 1 97.31 187 ALA A CA 1
ATOM 1446 C C . ALA A 1 187 ? 21.125 -23.562 -20.266 1 97.31 187 ALA A C 1
ATOM 1448 O O . ALA A 1 187 ? 20.453 -23.906 -21.234 1 97.31 187 ALA A O 1
ATOM 1449 N N . TYR A 1 188 ? 21.562 -22.359 -20.141 1 96 188 TYR A N 1
ATOM 1450 C CA . TYR A 1 188 ? 21.203 -21.312 -21.078 1 96 188 TYR A CA 1
ATOM 1451 C C . TYR A 1 188 ? 21.875 -21.547 -22.438 1 96 188 TYR A C 1
ATOM 1453 O O . TYR A 1 188 ? 21.312 -21.219 -23.484 1 96 188 TYR A O 1
ATOM 1461 N N . ARG A 1 189 ? 23.031 -22.047 -22.453 1 96.25 189 ARG A N 1
ATOM 1462 C CA . ARG A 1 189 ? 23.734 -22.359 -23.703 1 96.25 189 ARG A CA 1
ATOM 1463 C C . ARG A 1 189 ? 23 -23.422 -24.5 1 96.25 189 ARG A C 1
ATOM 1465 O O . ARG A 1 189 ? 23.016 -23.406 -25.719 1 96.25 189 ARG A O 1
ATOM 1472 N N . GLN A 1 190 ? 22.312 -24.25 -23.781 1 96.75 190 GLN A N 1
ATOM 1473 C CA . GLN A 1 190 ? 21.641 -25.375 -24.406 1 96.75 190 GLN A CA 1
ATOM 1474 C C . GLN A 1 190 ? 20.172 -25.062 -24.656 1 96.75 190 GLN A C 1
ATOM 1476 O O . GLN A 1 190 ? 19.469 -25.797 -25.344 1 96.75 190 GLN A O 1
ATOM 1481 N N . CYS A 1 191 ? 19.766 -24.031 -24.125 1 94 191 CYS A N 1
ATOM 1482 C CA . CYS A 1 191 ? 18.344 -23.688 -24.094 1 94 191 CYS A CA 1
ATOM 1483 C C . CYS A 1 191 ? 17.797 -23.5 -25.516 1 94 191 CYS A C 1
ATOM 1485 O O . CYS A 1 191 ? 18.453 -22.922 -26.375 1 94 191 CYS A O 1
ATOM 1487 N N . SER A 1 192 ? 16.594 -23.953 -25.828 1 95.56 192 SER A N 1
ATOM 1488 C CA . SER A 1 192 ? 15.945 -23.766 -27.109 1 95.56 192 SER A CA 1
ATOM 1489 C C . SER A 1 192 ? 15.461 -22.328 -27.297 1 95.56 192 SER A C 1
ATOM 1491 O O . SER A 1 192 ? 15.281 -21.609 -26.328 1 95.56 192 SER A O 1
ATOM 1493 N N . ASP A 1 193 ? 15.188 -22.062 -28.516 1 94.88 193 ASP A N 1
ATOM 1494 C CA . ASP A 1 193 ? 14.633 -20.734 -28.828 1 94.88 193 ASP A CA 1
ATOM 1495 C C . ASP A 1 193 ? 13.242 -20.578 -28.203 1 94.88 193 ASP A C 1
ATOM 1497 O O . ASP A 1 193 ? 12.883 -19.484 -27.766 1 94.88 193 ASP A O 1
ATOM 1501 N N . HIS A 1 194 ? 12.609 -21.656 -28.203 1 93.94 194 HIS A N 1
ATOM 1502 C CA . HIS A 1 194 ? 11.273 -21.625 -27.609 1 93.94 194 HIS A CA 1
ATOM 1503 C C . HIS A 1 194 ? 11.328 -21.266 -26.125 1 93.94 194 HIS A C 1
ATOM 1505 O O . HIS A 1 194 ? 10.57 -20.406 -25.672 1 93.94 194 HIS A O 1
ATOM 1511 N N . ASP A 1 195 ? 12.219 -21.906 -25.469 1 94.38 195 ASP A N 1
ATOM 1512 C CA . ASP A 1 195 ? 12.352 -21.625 -24.047 1 94.38 195 ASP A CA 1
ATOM 1513 C C . ASP A 1 195 ? 12.867 -20.203 -23.812 1 94.38 195 ASP A C 1
ATOM 1515 O O . ASP A 1 195 ? 12.453 -19.547 -22.859 1 94.38 195 ASP A O 1
ATOM 1519 N N . LEU A 1 196 ? 13.734 -19.766 -24.641 1 93.75 196 LEU A N 1
ATOM 1520 C CA . LEU A 1 196 ? 14.258 -18.422 -24.5 1 93.75 196 LEU A CA 1
ATOM 1521 C C . LEU A 1 196 ? 13.164 -17.391 -24.75 1 93.75 196 LEU A C 1
ATOM 1523 O O . LEU A 1 196 ? 13.172 -16.312 -24.125 1 93.75 196 LEU A O 1
ATOM 1527 N N . GLU A 1 197 ? 12.242 -17.75 -25.516 1 91.5 197 GLU A N 1
ATOM 1528 C CA . GLU A 1 197 ? 11.211 -16.812 -25.906 1 91.5 197 GLU A CA 1
ATOM 1529 C C . GLU A 1 197 ? 10.031 -16.844 -24.953 1 91.5 197 GLU A C 1
ATOM 1531 O O . GLU A 1 197 ? 9.484 -15.805 -24.578 1 91.5 197 GLU A O 1
ATOM 1536 N N . PHE A 1 198 ? 9.656 -18.062 -24.406 1 89.75 198 PHE A N 1
ATOM 1537 C CA . PHE A 1 198 ? 8.383 -18.172 -23.719 1 89.75 198 PHE A CA 1
ATOM 1538 C C . PHE A 1 198 ? 8.586 -18.688 -22.297 1 89.75 198 PHE A C 1
ATOM 1540 O O . PHE A 1 198 ? 7.672 -18.625 -21.469 1 89.75 198 PHE A O 1
ATOM 1547 N N . GLY A 1 199 ? 9.75 -19.156 -22.062 1 90.56 199 GLY A N 1
ATOM 1548 C CA . GLY A 1 199 ? 10 -19.672 -20.719 1 90.56 199 GLY A CA 1
ATOM 1549 C C . GLY A 1 199 ? 9.969 -18.578 -19.656 1 90.56 199 GLY A C 1
ATOM 1550 O O . GLY A 1 199 ? 10.289 -17.422 -19.938 1 90.56 199 GLY A O 1
ATOM 1551 N N . THR A 1 200 ? 9.578 -19.062 -18.375 1 89.38 200 THR A N 1
ATOM 1552 C CA . THR A 1 200 ? 9.469 -18.047 -17.312 1 89.38 200 THR A CA 1
ATOM 1553 C C . THR A 1 200 ? 10.195 -18.516 -16.062 1 89.38 200 THR A C 1
ATOM 1555 O O . THR A 1 200 ? 10.344 -17.75 -15.102 1 89.38 200 THR A O 1
ATOM 1558 N N . GLU A 1 201 ? 10.719 -19.734 -16.109 1 94.38 201 GLU A N 1
ATOM 1559 C CA . GLU A 1 201 ? 11.266 -20.312 -14.875 1 94.38 201 GLU A CA 1
ATOM 1560 C C . GLU A 1 201 ? 12.711 -20.781 -15.078 1 94.38 201 GLU A C 1
ATOM 1562 O O . GLU A 1 201 ? 12.961 -21.75 -15.805 1 94.38 201 GLU A O 1
ATOM 1567 N N . CYS A 1 202 ? 13.594 -20.172 -14.359 1 95.25 202 CYS A N 1
ATOM 1568 C CA . CYS A 1 202 ? 15.008 -20.5 -14.477 1 95.25 202 CYS A CA 1
ATOM 1569 C C . CYS A 1 202 ? 15.289 -21.875 -13.883 1 95.25 202 CYS A C 1
ATOM 1571 O O . CYS A 1 202 ? 16.109 -22.625 -14.414 1 95.25 202 CYS A O 1
ATOM 1573 N N . LEU A 1 203 ? 14.641 -22.172 -12.797 1 97.62 203 LEU A N 1
ATOM 1574 C CA . LEU A 1 203 ? 14.836 -23.469 -12.172 1 97.62 203 LEU A CA 1
ATOM 1575 C C . LEU A 1 203 ? 14.445 -24.594 -13.133 1 97.62 203 LEU A C 1
ATOM 1577 O O . LEU A 1 203 ? 15.062 -25.672 -13.125 1 97.62 203 LEU A O 1
ATOM 1581 N N . HIS A 1 204 ? 13.43 -24.281 -13.883 1 96.88 204 HIS A N 1
ATOM 1582 C CA . HIS A 1 204 ? 12.992 -25.266 -14.875 1 96.88 204 HIS A CA 1
ATOM 1583 C C . HIS A 1 204 ? 14.078 -25.5 -15.922 1 96.88 204 HIS A C 1
ATOM 1585 O O . HIS A 1 204 ? 14.266 -26.641 -16.375 1 96.88 204 HIS A O 1
ATOM 1591 N N . LEU A 1 205 ? 14.805 -24.469 -16.359 1 96.62 205 LEU A N 1
ATOM 1592 C CA . LEU A 1 205 ? 15.883 -24.609 -17.328 1 96.62 205 LEU A CA 1
ATOM 1593 C C . LEU A 1 205 ? 17 -25.484 -16.766 1 96.62 205 LEU A C 1
ATOM 1595 O O . LEU A 1 205 ? 17.531 -26.359 -17.469 1 96.62 205 LEU A O 1
ATOM 1599 N N . ALA A 1 206 ? 17.344 -25.25 -15.516 1 97.88 206 ALA A N 1
ATOM 1600 C CA . ALA A 1 206 ? 18.375 -26.062 -14.867 1 97.88 206 ALA A CA 1
ATOM 1601 C C . ALA A 1 206 ? 17.953 -27.531 -14.812 1 97.88 206 ALA A C 1
ATOM 1603 O O . ALA A 1 206 ? 18.766 -28.438 -15.016 1 97.88 206 ALA A O 1
ATOM 1604 N N . LEU A 1 207 ? 16.703 -27.766 -14.5 1 97.81 207 LEU A N 1
ATOM 1605 C CA . LEU A 1 207 ? 16.172 -29.125 -14.445 1 97.81 207 LEU A CA 1
ATOM 1606 C C . LEU A 1 207 ? 16.156 -29.766 -15.828 1 97.81 207 LEU A C 1
ATOM 1608 O O . LEU A 1 207 ? 16.641 -30.875 -16.016 1 97.81 207 LEU A O 1
ATOM 1612 N N . LYS A 1 208 ? 15.641 -29.094 -16.797 1 97.19 208 LYS A N 1
ATOM 1613 C CA . LYS A 1 208 ? 15.398 -29.609 -18.141 1 97.19 208 LYS A CA 1
ATOM 1614 C C . LYS A 1 208 ? 16.719 -29.875 -18.859 1 97.19 208 LYS A C 1
ATOM 1616 O O . LYS A 1 208 ? 16.875 -30.906 -19.516 1 97.19 208 LYS A O 1
ATOM 1621 N N . TYR A 1 209 ? 17.703 -29.016 -18.75 1 97.62 209 TYR A N 1
ATOM 1622 C CA . TYR A 1 209 ? 18.875 -29.078 -19.609 1 97.62 209 TYR A CA 1
ATOM 1623 C C . TYR A 1 209 ? 20.094 -29.594 -18.844 1 97.62 209 TYR A C 1
ATOM 1625 O O . TYR A 1 209 ? 21.062 -30.062 -19.453 1 97.62 209 TYR A O 1
ATOM 1633 N N . CYS A 1 210 ? 20.094 -29.516 -17.5 1 97.56 210 CYS A N 1
ATOM 1634 C CA . CYS A 1 210 ? 21.25 -29.969 -16.719 1 97.56 210 CYS A CA 1
ATOM 1635 C C . CYS A 1 210 ? 20.844 -31.078 -15.742 1 97.56 210 CYS A C 1
ATOM 1637 O O . CYS A 1 210 ? 21.672 -31.578 -14.992 1 97.56 210 CYS A O 1
ATOM 1639 N N . HIS A 1 211 ? 19.547 -31.375 -15.664 1 97.44 211 HIS A N 1
ATOM 1640 C CA . HIS A 1 211 ? 19.016 -32.438 -14.844 1 97.44 211 HIS A CA 1
ATOM 1641 C C . HIS A 1 211 ? 19.297 -32.219 -13.359 1 97.44 211 HIS A C 1
ATOM 1643 O O . HIS A 1 211 ? 19.625 -33.125 -12.625 1 97.44 211 HIS A O 1
ATOM 1649 N N . ILE A 1 212 ? 19.234 -31 -12.992 1 97.81 212 ILE A N 1
ATOM 1650 C CA . ILE A 1 212 ? 19.438 -30.625 -11.594 1 97.81 212 ILE A CA 1
ATOM 1651 C C . ILE A 1 212 ? 18.094 -30.297 -10.945 1 97.81 212 ILE A C 1
ATOM 1653 O O . ILE A 1 212 ? 17.359 -29.438 -11.422 1 97.81 212 ILE A O 1
ATOM 1657 N N . LYS A 1 213 ? 17.75 -31.016 -9.875 1 97.94 213 LYS A N 1
ATOM 1658 C CA . LYS A 1 213 ? 16.562 -30.719 -9.086 1 97.94 213 LYS A CA 1
ATOM 1659 C C . LYS A 1 213 ? 16.844 -29.688 -8.008 1 97.94 213 LYS A C 1
ATOM 1661 O O . LYS A 1 213 ? 17.438 -30.016 -6.973 1 97.94 213 LYS A O 1
ATOM 1666 N N . ALA A 1 214 ? 16.391 -28.547 -8.219 1 98.69 214 ALA A N 1
ATOM 1667 C CA . ALA A 1 214 ? 16.703 -27.422 -7.336 1 98.69 214 ALA A CA 1
ATOM 1668 C C . ALA A 1 214 ? 16.094 -27.625 -5.953 1 98.69 214 ALA A C 1
ATOM 1670 O O . ALA A 1 214 ? 14.961 -28.109 -5.832 1 98.69 214 ALA A O 1
ATOM 1671 N N . LYS A 1 215 ? 16.828 -27.266 -4.938 1 98.69 215 LYS A N 1
ATOM 1672 C CA . LYS A 1 215 ? 16.297 -27.219 -3.574 1 98.69 215 LYS A CA 1
ATOM 1673 C C . LYS A 1 215 ? 15.422 -25.984 -3.359 1 98.69 215 LYS A C 1
ATOM 1675 O O . LYS A 1 215 ? 15.828 -24.875 -3.682 1 98.69 215 LYS A O 1
ATOM 1680 N N . LEU A 1 216 ? 14.25 -26.203 -2.848 1 98.62 216 LEU A N 1
ATOM 1681 C CA . LEU A 1 216 ? 13.305 -25.094 -2.66 1 98.62 216 LEU A CA 1
ATOM 1682 C C . LEU A 1 216 ? 13.344 -24.594 -1.224 1 98.62 216 LEU A C 1
ATOM 1684 O O . LEU A 1 216 ? 13.305 -25.375 -0.279 1 98.62 216 LEU A O 1
ATOM 1688 N N . VAL A 1 217 ? 13.477 -23.266 -1.11 1 97.69 217 VAL A N 1
ATOM 1689 C CA . VAL A 1 217 ? 13.586 -22.609 0.189 1 97.69 217 VAL A CA 1
ATOM 1690 C C . VAL A 1 217 ? 12.344 -21.75 0.443 1 97.69 217 VAL A C 1
ATOM 1692 O O . VAL A 1 217 ? 11.891 -21.031 -0.444 1 97.69 217 VAL A O 1
ATOM 1695 N N . GLU A 1 218 ? 11.805 -21.844 1.672 1 96.5 218 GLU A N 1
ATOM 1696 C CA . GLU A 1 218 ? 10.656 -21.016 2.023 1 96.5 218 GLU A CA 1
ATOM 1697 C C . GLU A 1 218 ? 11.047 -19.547 2.15 1 96.5 218 GLU A C 1
ATOM 1699 O O . GLU A 1 218 ? 11.93 -19.203 2.941 1 96.5 218 GLU A O 1
ATOM 1704 N N . GLY A 1 219 ? 10.453 -18.766 1.326 1 94.88 219 GLY A N 1
ATOM 1705 C CA . GLY A 1 219 ? 10.719 -17.328 1.371 1 94.88 219 GLY A CA 1
ATOM 1706 C C . GLY A 1 219 ? 9.805 -16.578 2.32 1 94.88 219 GLY A C 1
ATOM 1707 O O . GLY A 1 219 ? 8.828 -17.141 2.822 1 94.88 219 GLY A O 1
ATOM 1708 N N . SER A 1 220 ? 10.125 -15.375 2.523 1 91.5 220 SER A N 1
ATOM 1709 C CA . SER A 1 220 ? 9.305 -14.5 3.354 1 91.5 220 SER A CA 1
ATOM 1710 C C . SER A 1 220 ? 8.148 -13.906 2.553 1 91.5 220 SER A C 1
ATOM 1712 O O . SER A 1 220 ? 8.211 -13.836 1.323 1 91.5 220 SER A O 1
ATOM 1714 N N . PRO A 1 221 ? 7.145 -13.383 3.189 1 90.06 221 PRO A N 1
ATOM 1715 C CA . PRO A 1 221 ? 6.027 -12.734 2.494 1 90.06 221 PRO A CA 1
ATOM 1716 C C . PRO A 1 221 ? 6.434 -11.438 1.8 1 90.06 221 PRO A C 1
ATOM 1718 O O . PRO A 1 221 ? 5.668 -10.898 0.994 1 90.06 221 PRO A O 1
ATOM 1721 N N . ASP A 1 222 ? 7.613 -11.086 1.993 1 87.12 222 ASP A N 1
ATOM 1722 C CA . ASP A 1 222 ? 8.062 -9.812 1.44 1 87.12 222 ASP A CA 1
ATOM 1723 C C . ASP A 1 222 ? 8.664 -10 0.051 1 87.12 222 ASP A C 1
ATOM 1725 O O . ASP A 1 222 ? 9.07 -9.023 -0.589 1 87.12 222 ASP A O 1
ATOM 1729 N N . LEU A 1 223 ? 8.586 -11.172 -0.503 1 89.62 223 LEU A N 1
ATOM 1730 C CA . LEU A 1 223 ? 9.227 -11.445 -1.787 1 89.62 223 LEU A CA 1
ATOM 1731 C C . LEU A 1 223 ? 8.281 -11.117 -2.941 1 89.62 223 LEU A C 1
ATOM 1733 O O . LEU A 1 223 ? 8.5 -11.57 -4.07 1 89.62 223 LEU A O 1
ATOM 1737 N N . TRP A 1 224 ? 7.363 -10.281 -2.723 1 86.88 224 TRP A N 1
ATOM 1738 C CA . TRP A 1 224 ? 6.379 -9.977 -3.756 1 86.88 224 TRP A CA 1
ATOM 1739 C C . TRP A 1 224 ? 6.961 -9.023 -4.797 1 86.88 224 TRP A C 1
ATOM 1741 O O . TRP A 1 224 ? 7.902 -8.273 -4.508 1 86.88 224 TRP A O 1
ATOM 1751 N N . LYS A 1 225 ? 6.359 -9.109 -5.992 1 82.69 225 LYS A N 1
ATOM 1752 C CA . LYS A 1 225 ? 6.781 -8.328 -7.152 1 82.69 225 LYS A CA 1
ATOM 1753 C C . LYS A 1 225 ? 5.941 -7.066 -7.301 1 82.69 225 LYS A C 1
ATOM 1755 O O . LYS A 1 225 ? 4.719 -7.105 -7.156 1 82.69 225 LYS A O 1
ATOM 1760 N N . VAL A 1 226 ? 6.633 -5.957 -7.496 1 82.88 226 VAL A N 1
ATOM 1761 C CA . VAL A 1 226 ? 5.895 -4.742 -7.82 1 82.88 226 VAL A CA 1
ATOM 1762 C C . VAL A 1 226 ? 5.434 -4.789 -9.273 1 82.88 226 VAL A C 1
ATOM 1764 O O . VAL A 1 226 ? 6.23 -4.574 -10.195 1 82.88 226 VAL A O 1
ATOM 1767 N N . THR A 1 227 ? 4.195 -5.07 -9.469 1 78.19 227 THR A N 1
ATOM 1768 C CA . THR A 1 227 ? 3.674 -5.266 -10.82 1 78.19 227 THR A CA 1
ATOM 1769 C C . THR A 1 227 ? 2.555 -4.273 -11.117 1 78.19 227 THR A C 1
ATOM 1771 O O . THR A 1 227 ? 2.512 -3.682 -12.195 1 78.19 227 THR A O 1
ATOM 1774 N N . TYR A 1 228 ? 1.709 -4.082 -10.102 1 82.75 228 TYR A N 1
ATOM 1775 C CA . TYR A 1 228 ? 0.548 -3.221 -10.297 1 82.75 228 TYR A CA 1
ATOM 1776 C C . TYR A 1 228 ? 0.609 -2.008 -9.375 1 82.75 228 TYR A C 1
ATOM 1778 O O . TYR A 1 228 ? 1.456 -1.941 -8.484 1 82.75 228 TYR A O 1
ATOM 1786 N N . LYS A 1 229 ? -0.253 -1.086 -9.594 1 82.38 229 LYS A N 1
ATOM 1787 C CA . LYS A 1 229 ? -0.286 0.161 -8.828 1 82.38 229 LYS A CA 1
ATOM 1788 C C . LYS A 1 229 ? -0.398 -0.112 -7.336 1 82.38 229 LYS A C 1
ATOM 1790 O O . LYS A 1 229 ? 0.25 0.558 -6.527 1 82.38 229 LYS A O 1
ATOM 1795 N N . ARG A 1 230 ? -1.14 -1.074 -7.016 1 87 230 ARG A N 1
ATOM 1796 C CA . ARG A 1 230 ? -1.306 -1.411 -5.605 1 87 230 ARG A CA 1
ATOM 1797 C C . ARG A 1 230 ? 0.03 -1.774 -4.969 1 87 230 ARG A C 1
ATOM 1799 O O . ARG A 1 230 ? 0.258 -1.496 -3.791 1 87 230 ARG A O 1
ATOM 1806 N N . ASP A 1 231 ? 0.819 -2.43 -5.766 1 86.62 231 ASP A N 1
ATOM 1807 C CA . ASP A 1 231 ? 2.121 -2.836 -5.246 1 86.62 231 ASP A CA 1
ATOM 1808 C C . ASP A 1 231 ? 3.008 -1.623 -4.977 1 86.62 231 ASP A C 1
ATOM 1810 O O . ASP A 1 231 ? 3.793 -1.622 -4.027 1 86.62 231 ASP A O 1
ATOM 1814 N N . LEU A 1 232 ? 2.828 -0.621 -5.801 1 85.12 232 LEU A N 1
ATOM 1815 C CA . LEU A 1 232 ? 3.576 0.616 -5.598 1 85.12 232 LEU A CA 1
ATOM 1816 C C . LEU A 1 232 ? 3.172 1.29 -4.293 1 85.12 232 LEU A C 1
ATOM 1818 O O . LEU A 1 232 ? 4.027 1.754 -3.537 1 85.12 232 LEU A O 1
ATOM 1822 N N . TYR A 1 233 ? 1.953 1.328 -4.043 1 86.56 233 TYR A N 1
ATOM 1823 C CA . TYR A 1 233 ? 1.443 1.906 -2.803 1 86.56 233 TYR A CA 1
ATOM 1824 C C . TYR A 1 233 ? 1.971 1.148 -1.59 1 86.56 233 TYR A C 1
ATOM 1826 O O . TYR A 1 233 ? 2.383 1.758 -0.601 1 86.56 233 TYR A O 1
ATOM 1834 N N . ALA A 1 234 ? 1.917 -0.146 -1.755 1 88.62 234 ALA A N 1
ATOM 1835 C CA . ALA A 1 234 ? 2.408 -0.975 -0.657 1 88.62 234 ALA A CA 1
ATOM 1836 C C . ALA A 1 234 ? 3.896 -0.738 -0.414 1 88.62 234 ALA A C 1
ATOM 1838 O O . ALA A 1 234 ? 4.328 -0.574 0.73 1 88.62 234 ALA A O 1
ATOM 1839 N N . ALA A 1 235 ? 4.613 -0.714 -1.501 1 86.5 235 ALA A N 1
ATOM 1840 C CA . ALA A 1 235 ? 6.055 -0.527 -1.394 1 86.5 235 ALA A CA 1
ATOM 1841 C C . ALA A 1 235 ? 6.391 0.81 -0.736 1 86.5 235 ALA A C 1
ATOM 1843 O O . ALA A 1 235 ? 7.238 0.875 0.154 1 86.5 235 ALA A O 1
ATOM 1844 N N . GLU A 1 236 ? 5.723 1.832 -1.105 1 85 236 GLU A N 1
ATOM 1845 C CA . GLU A 1 236 ? 5.949 3.16 -0.543 1 85 236 GLU A CA 1
ATOM 1846 C C . GLU A 1 236 ? 5.648 3.186 0.953 1 85 236 GLU A C 1
ATOM 1848 O O . GLU A 1 236 ? 6.422 3.736 1.738 1 85 236 GLU A O 1
ATOM 1853 N N . SER A 1 237 ? 4.574 2.604 1.305 1 86.56 237 SER A N 1
ATOM 1854 C CA . SER A 1 237 ? 4.168 2.59 2.707 1 86.56 237 SER A CA 1
ATOM 1855 C C . SER A 1 237 ? 5.152 1.793 3.557 1 86.56 237 SER A C 1
ATOM 1857 O O . SER A 1 237 ? 5.473 2.186 4.68 1 86.56 237 SER A O 1
ATOM 1859 N N . ILE A 1 238 ? 5.586 0.728 3.002 1 86.25 238 ILE A N 1
ATOM 1860 C CA . ILE A 1 238 ? 6.523 -0.118 3.734 1 86.25 238 ILE A CA 1
ATOM 1861 C C . ILE A 1 238 ? 7.84 0.626 3.938 1 86.25 238 ILE A C 1
ATOM 1863 O O . ILE A 1 238 ? 8.414 0.596 5.027 1 86.25 238 ILE A O 1
ATOM 1867 N N . ILE A 1 239 ? 8.281 1.251 2.92 1 84.25 239 ILE A N 1
ATOM 1868 C CA . ILE A 1 239 ? 9.516 2.018 3.014 1 84.25 239 ILE A CA 1
ATOM 1869 C C . ILE A 1 239 ? 9.359 3.121 4.055 1 84.25 239 ILE A C 1
ATOM 1871 O O . ILE A 1 239 ? 10.227 3.295 4.918 1 84.25 239 ILE A O 1
ATOM 1875 N N . LYS A 1 240 ? 8.273 3.83 3.971 1 85.88 240 LYS A N 1
ATOM 1876 C CA . LYS A 1 240 ? 8.031 4.906 4.926 1 85.88 240 LYS A CA 1
ATOM 1877 C C . LYS A 1 240 ? 7.996 4.375 6.355 1 85.88 240 LYS A C 1
ATOM 1879 O O . LYS A 1 240 ? 8.555 4.992 7.266 1 85.88 240 LYS A O 1
ATOM 1884 N N . GLU A 1 241 ? 7.352 3.322 6.508 1 84.94 241 GLU A N 1
ATOM 1885 C CA . GLU A 1 241 ? 7.281 2.721 7.836 1 84.94 241 GLU A CA 1
ATOM 1886 C C . GLU A 1 241 ? 8.672 2.342 8.344 1 84.94 241 GLU A C 1
ATOM 1888 O O . GLU A 1 241 ? 9 2.584 9.508 1 84.94 241 GLU A O 1
ATOM 1893 N N . ARG A 1 242 ? 9.43 1.769 7.512 1 81.38 242 ARG A N 1
ATOM 1894 C CA . ARG A 1 242 ? 10.758 1.313 7.902 1 81.38 242 ARG A CA 1
ATOM 1895 C C . ARG A 1 242 ? 11.648 2.49 8.297 1 81.38 242 ARG A C 1
ATOM 1897 O O . ARG A 1 242 ? 12.344 2.438 9.312 1 81.38 242 ARG A O 1
ATOM 1904 N N . ILE A 1 243 ? 11.602 3.547 7.527 1 84.19 243 ILE A N 1
ATOM 1905 C CA . ILE A 1 243 ? 12.531 4.641 7.781 1 84.19 243 ILE A CA 1
ATOM 1906 C C . ILE A 1 243 ? 11.984 5.539 8.891 1 84.19 243 ILE A C 1
ATOM 1908 O O . ILE A 1 243 ? 12.688 6.422 9.383 1 84.19 243 ILE A O 1
ATOM 1912 N N . SER A 1 244 ? 10.75 5.355 9.32 1 85.75 244 SER A N 1
ATOM 1913 C CA . SER A 1 244 ? 10.164 6.152 10.391 1 85.75 244 SER A CA 1
ATOM 1914 C C . SER A 1 244 ? 10.312 5.465 11.742 1 85.75 244 SER A C 1
ATOM 1916 O O . SER A 1 244 ? 9.914 6.016 12.766 1 85.75 244 SER A O 1
ATOM 1918 N N . GLN A 1 245 ? 10.844 4.285 11.742 1 80.44 245 GLN A N 1
ATOM 1919 C CA . GLN A 1 245 ? 10.93 3.508 12.977 1 80.44 245 GLN A CA 1
ATOM 1920 C C . GLN A 1 245 ? 11.977 4.09 13.922 1 80.44 245 GLN A C 1
ATOM 1922 O O . GLN A 1 245 ? 11.844 3.994 15.141 1 80.44 245 GLN A O 1
ATOM 1927 N N . GLN A 1 246 ? 13.016 4.637 13.375 1 79.94 246 GLN A N 1
ATOM 1928 C CA . GLN A 1 246 ? 14.078 5.199 14.195 1 79.94 246 GLN A CA 1
ATOM 1929 C C . GLN A 1 246 ? 14.016 6.727 14.211 1 79.94 246 GLN A C 1
ATOM 1931 O O . GLN A 1 246 ? 13.945 7.359 13.156 1 79.94 246 GLN A O 1
ATOM 1936 N N . ILE A 1 247 ? 13.984 7.219 15.414 1 85.94 247 ILE A N 1
ATOM 1937 C CA . ILE A 1 247 ? 13.945 8.664 15.594 1 85.94 247 ILE A CA 1
ATOM 1938 C C . ILE A 1 247 ? 15.117 9.109 16.469 1 85.94 247 ILE A C 1
ATOM 1940 O O . ILE A 1 247 ? 15.445 8.453 17.469 1 85.94 247 ILE A O 1
ATOM 1944 N N . CYS A 1 248 ? 15.781 10.109 16.062 1 85.38 248 CYS A N 1
ATOM 1945 C CA . CYS A 1 248 ? 16.875 10.695 16.828 1 85.38 248 CYS A CA 1
ATOM 1946 C C . CYS A 1 248 ? 16.469 12.039 17.422 1 85.38 248 CYS A C 1
ATOM 1948 O O . CYS A 1 248 ? 16.125 12.961 16.688 1 85.38 248 CYS A O 1
ATOM 1950 N N . VAL A 1 249 ? 16.516 12.125 18.719 1 85.56 249 VAL A N 1
ATOM 1951 C CA . VAL A 1 249 ? 16.219 13.383 19.406 1 85.56 249 VAL A CA 1
ATOM 1952 C C . VAL A 1 249 ? 17.531 14.109 19.734 1 85.56 249 VAL A C 1
ATOM 1954 O O . VAL A 1 249 ? 18.375 13.562 20.438 1 85.56 249 VAL A O 1
ATOM 1957 N N . VAL A 1 250 ? 17.656 15.305 19.188 1 83.69 250 VAL A N 1
ATOM 1958 C CA . VAL A 1 250 ? 18.859 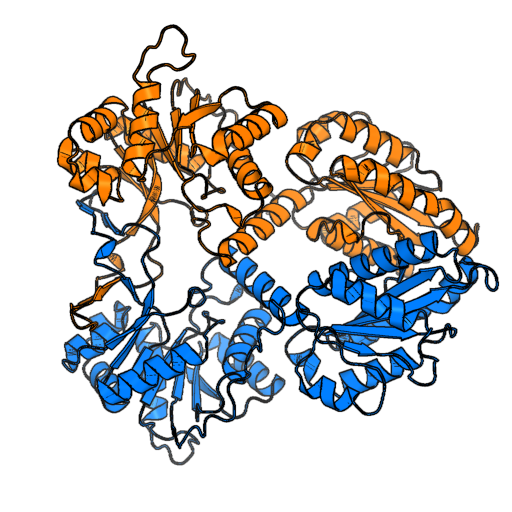16.109 19.391 1 83.69 250 VAL A CA 1
ATOM 1959 C C . VAL A 1 250 ? 18.547 17.234 20.391 1 83.69 250 VAL A C 1
ATOM 1961 O O . VAL A 1 250 ? 17.656 18.047 20.172 1 83.69 250 VAL A O 1
ATOM 1964 N N . MET A 1 251 ? 19.172 17.219 21.469 1 78.44 251 MET A N 1
ATOM 1965 C CA . MET A 1 251 ? 18.984 18.266 22.484 1 78.44 251 MET A CA 1
ATOM 1966 C C . MET A 1 251 ? 20.328 18.75 23.016 1 78.44 251 MET A C 1
ATOM 1968 O O . MET A 1 251 ? 21.312 18 23.016 1 78.44 251 MET A O 1
ATOM 1972 N N . ASP A 1 252 ? 20.453 20.078 23.344 1 67.88 252 ASP A N 1
ATOM 1973 C CA . ASP A 1 252 ? 21.641 20.625 23.953 1 67.88 252 ASP A CA 1
ATOM 1974 C C . ASP A 1 252 ? 21.812 20.109 25.375 1 67.88 252 ASP A C 1
ATOM 1976 O O . ASP A 1 252 ? 20.859 20.094 26.156 1 67.88 252 ASP A O 1
ATOM 1980 N N . THR A 1 253 ? 22.75 19.266 25.688 1 59.09 253 THR A N 1
ATOM 1981 C CA . THR A 1 253 ? 23.062 18.594 26.953 1 59.09 253 THR A CA 1
ATOM 1982 C C . THR A 1 253 ? 23.203 19.594 28.078 1 59.09 253 THR A C 1
ATOM 1984 O O . THR A 1 253 ? 23.219 19.219 29.25 1 59.09 253 THR A O 1
ATOM 1987 N N . LYS A 1 254 ? 23.641 20.844 27.828 1 58.38 254 LYS A N 1
ATOM 1988 C CA . LYS A 1 254 ? 23.938 21.656 29 1 58.38 254 LYS A CA 1
ATOM 1989 C C . LYS A 1 254 ? 22.719 21.781 29.906 1 58.38 254 LYS A C 1
ATOM 1991 O O . LYS A 1 254 ? 22.797 22.328 31 1 58.38 254 LYS A O 1
ATOM 1996 N N . GLU A 1 255 ? 21.578 21.328 29.281 1 53.97 255 GLU A N 1
ATOM 1997 C CA . GLU A 1 255 ? 20.406 21.672 30.078 1 53.97 255 GLU A CA 1
ATOM 1998 C C . GLU A 1 255 ? 20.047 20.547 31.047 1 53.97 255 GLU A C 1
ATOM 2000 O O . GLU A 1 255 ? 20.328 19.375 30.781 1 53.97 255 GLU A O 1
ATOM 2005 N N . ASP A 1 256 ? 19.781 20.828 32.281 1 54.06 256 ASP A N 1
ATOM 2006 C CA . ASP A 1 256 ? 19.469 20 33.438 1 54.06 256 ASP A CA 1
ATOM 2007 C C . ASP A 1 256 ? 18.422 18.938 33.094 1 54.06 256 ASP A C 1
ATOM 2009 O O . ASP A 1 256 ? 17.641 19.125 32.156 1 54.06 256 ASP A O 1
ATOM 2013 N N . GLU A 1 257 ? 18.562 17.719 33.688 1 54.16 257 GLU A N 1
ATOM 2014 C CA . GLU A 1 257 ? 17.703 16.547 33.656 1 54.16 257 GLU A CA 1
ATOM 2015 C C . GLU A 1 257 ? 16.234 16.938 33.625 1 54.16 257 GLU A C 1
ATOM 2017 O O . GLU A 1 257 ? 15.406 16.219 33.062 1 54.16 257 GLU A O 1
ATOM 2022 N N . GLU A 1 258 ? 15.875 18.016 34.281 1 56.19 258 GLU A N 1
ATOM 2023 C CA . GLU A 1 258 ? 14.477 18.359 34.5 1 56.19 258 GLU A CA 1
ATOM 2024 C C . GLU A 1 258 ? 13.93 19.188 33.344 1 56.19 258 GLU A C 1
ATOM 2026 O O . GLU A 1 258 ? 12.828 19.75 33.438 1 56.19 258 GLU A O 1
ATOM 2031 N N . HIS A 1 259 ? 14.562 19.078 32.125 1 72.12 259 HIS A N 1
ATOM 2032 C CA . HIS A 1 259 ? 14.305 19.953 30.984 1 72.12 259 HIS A CA 1
ATOM 2033 C C . HIS A 1 259 ? 13.125 19.453 30.156 1 72.12 259 HIS A C 1
ATOM 2035 O O . HIS A 1 259 ? 12.875 18.25 30.094 1 72.12 259 HIS A O 1
ATOM 2041 N N . VAL A 1 260 ? 12.219 20.266 29.875 1 79.56 260 VAL A N 1
ATOM 2042 C CA . VAL A 1 260 ? 11.023 20.062 29.062 1 79.56 260 VAL A CA 1
ATOM 2043 C C . VAL A 1 260 ? 11.359 19.172 27.859 1 79.56 260 VAL A C 1
ATOM 2045 O O . VAL A 1 260 ? 10.531 18.391 27.406 1 79.56 260 VAL A O 1
ATOM 2048 N N . GLY A 1 261 ? 12.625 19.172 27.516 1 79.5 261 GLY A N 1
ATOM 2049 C CA . GLY A 1 261 ? 13.078 18.328 26.422 1 79.5 261 GLY A CA 1
ATOM 2050 C C . GLY A 1 261 ? 13.047 16.844 26.766 1 79.5 261 GLY A C 1
ATOM 2051 O O . GLY A 1 261 ? 12.664 16.016 25.938 1 79.5 261 GLY A O 1
ATOM 2052 N N . HIS A 1 262 ? 13.352 16.547 28 1 81.62 262 HIS A N 1
ATOM 2053 C CA . HIS A 1 262 ? 13.328 15.164 28.453 1 81.62 262 HIS A CA 1
ATOM 2054 C C . HIS A 1 262 ? 11.898 14.656 28.594 1 81.62 262 HIS A C 1
ATOM 2056 O O . HIS A 1 262 ? 11.625 13.477 28.344 1 81.62 262 HIS A O 1
ATOM 2062 N N . ARG A 1 263 ? 11.086 15.5 29 1 84.81 263 ARG A N 1
ATOM 2063 C CA . ARG A 1 263 ? 9.688 15.117 29.109 1 84.81 263 ARG A CA 1
ATOM 2064 C C . ARG A 1 263 ?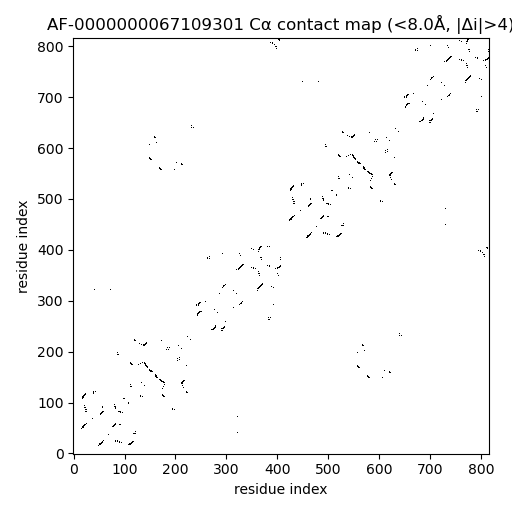 9.094 14.812 27.734 1 84.81 263 ARG A C 1
ATOM 2066 O O . ARG A 1 263 ? 8.305 13.875 27.594 1 84.81 263 ARG A O 1
ATOM 2073 N N . LEU A 1 264 ? 9.477 15.641 26.797 1 87.81 264 LEU A N 1
ATOM 2074 C CA . LEU A 1 264 ? 9.023 15.375 25.438 1 87.81 264 LEU A CA 1
ATOM 2075 C C . LEU A 1 264 ? 9.547 14.031 24.953 1 87.81 264 LEU A C 1
ATOM 2077 O O . LEU A 1 264 ? 8.812 13.273 24.297 1 87.81 264 LEU A O 1
ATOM 2081 N N . GLU A 1 265 ? 10.734 13.75 25.281 1 83 265 GLU A N 1
ATOM 2082 C CA . GLU A 1 265 ? 11.336 12.469 24.891 1 83 265 GLU A CA 1
ATOM 2083 C C . GLU A 1 265 ? 10.539 11.297 25.469 1 83 265 GLU A C 1
ATOM 2085 O O . GLU A 1 265 ? 10.305 10.305 24.766 1 83 265 GLU A O 1
ATOM 2090 N N . GLU A 1 266 ? 10.156 11.438 26.625 1 83.12 266 GLU A N 1
ATOM 2091 C CA . GLU A 1 266 ? 9.375 10.383 27.281 1 83.12 266 GLU A CA 1
ATOM 2092 C C . GLU A 1 266 ? 8.023 10.195 26.594 1 83.12 266 GLU A C 1
ATOM 2094 O O . GLU A 1 266 ? 7.562 9.062 26.422 1 83.12 266 GLU A O 1
ATOM 2099 N N . MET A 1 267 ? 7.418 11.312 26.266 1 86.12 267 MET A N 1
ATOM 2100 C CA . MET A 1 267 ? 6.129 11.25 25.594 1 86.12 267 MET A CA 1
ATOM 2101 C C . MET A 1 267 ? 6.27 10.586 24.219 1 86.12 267 MET A C 1
ATOM 2103 O O . MET A 1 267 ? 5.391 9.836 23.797 1 86.12 267 MET A O 1
ATOM 2107 N N . LEU A 1 268 ? 7.375 10.867 23.562 1 86.31 268 LEU A N 1
ATOM 2108 C CA . LEU A 1 268 ? 7.625 10.305 22.234 1 86.31 268 LEU A CA 1
ATOM 2109 C C . LEU A 1 268 ? 7.809 8.797 22.312 1 86.31 268 LEU A C 1
ATOM 2111 O O . LEU A 1 268 ? 7.363 8.07 21.422 1 86.31 268 LEU A O 1
ATOM 2115 N N . LYS A 1 269 ? 8.391 8.32 23.312 1 80.31 269 LYS A N 1
ATOM 2116 C CA . LYS A 1 269 ? 8.602 6.891 23.516 1 80.31 269 LYS A CA 1
ATOM 2117 C C . LYS A 1 269 ? 7.27 6.152 23.641 1 80.31 269 LYS A C 1
ATOM 2119 O O . LYS A 1 269 ? 7.145 5.008 23.203 1 80.31 269 LYS A O 1
ATOM 2124 N N . ASN A 1 270 ? 6.375 6.812 24.172 1 77.81 270 ASN A N 1
ATOM 2125 C CA . ASN A 1 270 ? 5.055 6.219 24.344 1 77.81 270 ASN A CA 1
ATOM 2126 C C . ASN A 1 270 ? 4.266 6.195 23.047 1 77.81 270 ASN A C 1
ATOM 2128 O O . ASN A 1 270 ? 3.436 5.309 22.828 1 77.81 270 ASN A O 1
ATOM 2132 N N . GLU A 1 271 ? 4.504 7.191 22.25 1 75.19 271 GLU A N 1
ATOM 2133 C CA . GLU A 1 271 ? 3.754 7.34 21.016 1 75.19 271 GLU A CA 1
ATOM 2134 C C . GLU A 1 271 ? 4.355 6.488 19.891 1 75.19 271 GLU A C 1
ATOM 2136 O O . GLU A 1 271 ? 3.639 6.039 19 1 75.19 271 GLU A O 1
ATOM 2141 N N . LEU A 1 272 ? 5.668 6.297 19.922 1 71.19 272 LEU A N 1
ATOM 2142 C CA . LEU A 1 272 ? 6.352 5.629 18.828 1 71.19 272 LEU A CA 1
ATOM 2143 C C . LEU A 1 272 ? 6.953 4.305 19.281 1 71.19 272 LEU A C 1
ATOM 2145 O O . LEU A 1 272 ? 7.719 4.266 20.25 1 71.19 272 LEU A O 1
ATOM 2149 N N . ASN A 1 273 ? 6.25 3.156 19.266 1 59.53 273 ASN A N 1
ATOM 2150 C CA . ASN A 1 273 ? 6.648 1.846 19.766 1 59.53 273 ASN A CA 1
ATOM 2151 C C . ASN A 1 273 ? 8.117 1.559 19.469 1 59.53 273 ASN A C 1
ATOM 2153 O O . ASN A 1 273 ? 8.773 0.842 20.234 1 59.53 273 ASN A O 1
ATOM 2157 N N . HIS A 1 274 ? 8.727 1.777 18.375 1 57.62 274 HIS A N 1
ATOM 2158 C CA . HIS A 1 274 ? 10.062 1.292 18.047 1 57.62 274 HIS A CA 1
ATOM 2159 C C . HIS A 1 274 ? 11.07 2.439 17.969 1 57.62 274 HIS A C 1
ATOM 2161 O O . HIS A 1 274 ? 11.5 2.82 16.875 1 57.62 274 HIS A O 1
ATOM 2167 N N . MET A 1 275 ? 11.016 3.363 19 1 55.56 275 MET A N 1
ATOM 2168 C CA . MET A 1 275 ? 11.852 4.555 19 1 55.56 275 MET A CA 1
ATOM 2169 C C . MET A 1 275 ? 13.266 4.234 19.469 1 55.56 275 MET A C 1
ATOM 2171 O O . MET A 1 275 ? 13.445 3.477 20.422 1 55.56 275 MET A O 1
ATOM 2175 N N . LYS A 1 276 ? 14.289 4.188 18.719 1 55.03 276 LYS A N 1
ATOM 2176 C CA . LYS A 1 276 ? 15.648 4.234 19.25 1 55.03 276 LYS A CA 1
ATOM 2177 C C . LYS A 1 276 ? 16.016 5.652 19.672 1 55.03 276 LYS A C 1
ATOM 2179 O O . LYS A 1 276 ? 15.719 6.621 18.984 1 55.03 276 LYS A O 1
ATOM 2184 N N . LYS A 1 277 ? 16.234 5.879 21 1 53.56 277 LYS A N 1
ATOM 2185 C CA . LYS A 1 277 ? 16.609 7.105 21.703 1 53.56 277 LYS A CA 1
ATOM 2186 C C . LYS A 1 277 ? 17.969 7.602 21.25 1 53.56 277 LYS A C 1
ATOM 2188 O O . LYS A 1 277 ? 18.922 6.828 21.156 1 53.56 277 LYS A O 1
ATOM 2193 N N . VAL A 1 278 ? 18.281 8.633 20.359 1 52.88 278 VAL A N 1
ATOM 2194 C CA . VAL A 1 278 ? 19.672 9.086 20.344 1 52.88 278 VAL A CA 1
ATOM 2195 C C . VAL A 1 278 ? 19.781 10.445 21.016 1 52.88 278 VAL A C 1
ATOM 2197 O O . VAL A 1 278 ? 19 11.352 20.734 1 52.88 278 VAL A O 1
ATOM 2200 N N . THR A 1 279 ? 20.25 10.727 22.266 1 50 279 THR A N 1
ATOM 2201 C CA . THR A 1 279 ? 20.562 11.922 23.047 1 50 279 THR A CA 1
ATOM 2202 C C . THR A 1 279 ? 21.547 12.812 22.281 1 50 279 THR A C 1
ATOM 2204 O O . THR A 1 279 ? 22.328 12.336 21.469 1 50 279 THR A O 1
ATOM 2207 N N . SER A 1 280 ? 21.484 14.227 22.359 1 48.19 280 SER A N 1
ATOM 2208 C CA . SER A 1 280 ? 22.281 15.383 21.953 1 48.19 280 SER A CA 1
ATOM 2209 C C . SER A 1 280 ? 23.734 15.234 22.391 1 48.19 280 SER A C 1
ATOM 2211 O O . SER A 1 280 ? 24.016 14.633 23.422 1 48.19 280 SER A O 1
ATOM 2213 N N . GLY A 1 281 ? 24.906 15.633 21.531 1 45.94 281 GLY A N 1
ATOM 2214 C CA . GLY A 1 281 ? 26.344 15.859 21.688 1 45.94 281 GLY A CA 1
ATOM 2215 C C . GLY A 1 281 ? 27.172 15.039 20.719 1 45.94 281 GLY A C 1
ATOM 2216 O O . GLY A 1 281 ? 26.781 14.812 19.578 1 45.94 281 GLY A O 1
ATOM 2217 N N . LYS A 1 282 ? 28.328 14.617 21.266 1 50.84 282 LYS A N 1
ATOM 2218 C CA . LYS A 1 282 ? 29.438 13.891 20.656 1 50.84 282 LYS A CA 1
ATOM 2219 C C . LYS A 1 282 ? 28.938 12.75 19.766 1 50.84 282 LYS A C 1
ATOM 2221 O O . LYS A 1 282 ? 29.531 12.445 18.734 1 50.84 282 LYS A O 1
ATOM 2226 N N . ASP A 1 283 ? 27.641 12.297 19.844 1 57.81 283 ASP A N 1
ATOM 2227 C CA . ASP A 1 283 ? 27.188 11 19.344 1 57.81 283 ASP A CA 1
ATOM 2228 C C . ASP A 1 283 ? 26.328 11.156 18.094 1 57.81 283 ASP A C 1
ATOM 2230 O O . ASP A 1 283 ? 25.828 10.172 17.562 1 57.81 283 ASP A O 1
ATOM 2234 N N . LEU A 1 284 ? 26.172 12.445 17.625 1 60.75 284 LEU A N 1
ATOM 2235 C CA . LEU A 1 284 ? 25.375 12.609 16.422 1 60.75 284 LEU A CA 1
ATOM 2236 C C . LEU A 1 284 ? 26.031 11.891 15.242 1 60.75 284 LEU A C 1
ATOM 2238 O O . LEU A 1 284 ? 25.328 11.305 14.406 1 60.75 284 LEU A O 1
ATOM 2242 N N . GLN A 1 285 ? 27.359 12.109 15.18 1 61.06 285 GLN A N 1
ATOM 2243 C CA . GLN A 1 285 ? 28.062 11.422 14.094 1 61.06 285 GLN A CA 1
ATOM 2244 C C . GLN A 1 285 ? 27.75 9.922 14.109 1 61.06 285 GLN A C 1
ATOM 2246 O O . GLN A 1 285 ? 27.594 9.305 13.055 1 61.06 285 GLN A O 1
ATOM 2251 N N . GLN A 1 286 ? 27.703 9.477 15.32 1 60.56 286 GLN A N 1
ATOM 2252 C CA . GLN A 1 286 ? 27.406 8.047 15.414 1 60.56 286 GLN A CA 1
ATOM 2253 C C . GLN A 1 286 ? 26 7.742 14.938 1 60.56 286 GLN A C 1
ATOM 2255 O O . GLN A 1 286 ? 25.734 6.676 14.375 1 60.56 286 GLN A O 1
ATOM 2260 N N . ILE A 1 287 ? 25.219 8.727 15.125 1 59.84 287 ILE A N 1
ATOM 2261 C CA . ILE A 1 287 ? 23.828 8.516 14.773 1 59.84 287 ILE A CA 1
ATOM 2262 C C . ILE A 1 287 ? 23.672 8.516 13.258 1 59.84 287 ILE A C 1
ATOM 2264 O O . ILE A 1 287 ? 22.906 7.719 12.703 1 59.84 287 ILE A O 1
ATOM 2268 N N . LEU A 1 288 ? 24.391 9.461 12.734 1 62.81 288 LEU A N 1
ATOM 2269 C CA . LEU A 1 288 ? 24.312 9.508 11.273 1 62.81 288 LEU A CA 1
ATOM 2270 C C . LEU A 1 288 ? 24.734 8.18 10.664 1 62.81 288 LEU A C 1
ATOM 2272 O O . LEU A 1 288 ? 24.234 7.797 9.602 1 62.81 288 LEU A O 1
ATOM 2276 N N . LEU A 1 289 ? 25.5 7.453 11.5 1 58.28 289 LEU A N 1
ATOM 2277 C CA . LEU A 1 289 ? 26.016 6.176 11.016 1 58.28 289 LEU A CA 1
ATOM 2278 C C . LEU A 1 289 ? 24.922 5.105 11.062 1 58.28 289 LEU A C 1
ATOM 2280 O O . LEU A 1 289 ? 24.984 4.125 10.312 1 58.28 289 LEU A O 1
ATOM 2284 N N . GLU A 1 290 ? 23.859 5.398 11.836 1 63.88 290 GLU A N 1
ATOM 2285 C CA . GLU A 1 290 ? 22.891 4.324 12.039 1 63.88 290 GLU A CA 1
ATOM 2286 C C . GLU A 1 290 ? 21.719 4.434 11.062 1 63.88 290 GLU A C 1
ATOM 2288 O O . GLU A 1 290 ? 20.703 3.756 11.219 1 63.88 290 GLU A O 1
ATOM 2293 N N . GLN A 1 291 ? 21.891 5.105 9.906 1 73.19 291 GLN A N 1
ATOM 2294 C CA . GLN A 1 291 ? 20.891 5.223 8.859 1 73.19 291 GLN A CA 1
ATOM 2295 C C . GLN A 1 291 ? 19.547 5.676 9.438 1 73.19 291 GLN A C 1
ATOM 2297 O O . GLN A 1 291 ? 18.516 5.062 9.18 1 73.19 291 GLN A O 1
ATOM 2302 N N . CYS A 1 292 ? 19.594 6.664 10.281 1 83.12 292 CYS A N 1
ATOM 2303 C CA . CYS A 1 292 ? 18.391 7.312 10.805 1 83.12 292 CYS A CA 1
ATOM 2304 C C . CYS A 1 292 ? 17.906 8.406 9.859 1 83.12 292 CYS A C 1
ATOM 2306 O O . CYS A 1 292 ? 18.703 9.211 9.375 1 83.12 292 CYS A O 1
ATOM 2308 N N . TYR A 1 293 ? 16.625 8.375 9.625 1 88.38 293 TYR A N 1
ATOM 2309 C CA . TYR A 1 293 ? 16.094 9.336 8.656 1 88.38 293 TYR A CA 1
ATOM 2310 C C . TYR A 1 293 ? 15.133 10.312 9.312 1 88.38 293 TYR A C 1
ATOM 2312 O O . TYR A 1 293 ? 14.5 11.117 8.633 1 88.38 293 TYR A O 1
ATOM 2320 N N . SER A 1 294 ? 15 10.25 10.648 1 90.81 294 SER A N 1
ATOM 2321 C CA . SER A 1 294 ? 14.078 11.117 11.367 1 90.81 294 SER A CA 1
ATOM 2322 C C . SER A 1 294 ? 14.742 11.758 12.578 1 90.81 294 SER A C 1
ATOM 2324 O O . SER A 1 294 ? 15.227 11.055 13.469 1 90.81 294 SER A O 1
ATOM 2326 N N . PHE A 1 295 ? 14.68 13.117 12.625 1 90.62 295 PHE A N 1
ATOM 2327 C CA . PHE A 1 295 ? 15.367 13.852 13.68 1 90.62 295 PHE A CA 1
ATOM 2328 C C . PHE A 1 295 ? 14.422 14.852 14.336 1 90.62 295 PHE A C 1
ATOM 2330 O O . PHE A 1 295 ? 13.672 15.547 13.648 1 90.62 295 PHE A O 1
ATOM 2337 N N . VAL A 1 296 ? 14.477 14.891 15.625 1 91 296 VAL A N 1
ATOM 2338 C CA . VAL A 1 296 ? 13.773 15.891 16.422 1 91 296 VAL A CA 1
ATOM 2339 C C . VAL A 1 296 ? 14.781 16.766 17.172 1 91 296 VAL A C 1
ATOM 2341 O O . VAL A 1 296 ? 15.492 16.281 18.047 1 91 296 VAL A O 1
ATOM 2344 N N . CYS A 1 297 ? 14.844 18.016 16.75 1 89.81 297 CYS A N 1
ATOM 2345 C CA . CYS A 1 297 ? 15.758 18.953 17.375 1 89.81 297 CYS A CA 1
ATOM 2346 C C . CYS A 1 297 ? 15.031 19.812 18.391 1 89.81 297 CYS A C 1
ATOM 2348 O O . CYS A 1 297 ? 14.195 20.641 18.031 1 89.81 297 CYS A O 1
ATOM 2350 N N . VAL A 1 298 ? 15.375 19.656 19.594 1 87.62 298 VAL A N 1
ATOM 2351 C CA . VAL A 1 298 ? 14.719 20.406 20.672 1 87.62 298 VAL A CA 1
ATOM 2352 C C . VAL A 1 298 ? 15.516 21.656 20.984 1 87.62 298 VAL A C 1
ATOM 2354 O O . VAL A 1 298 ? 16.688 21.594 21.344 1 87.62 298 VAL A O 1
ATOM 2357 N N . ASN A 1 299 ? 14.844 22.812 20.703 1 83 299 ASN A N 1
ATOM 2358 C CA . ASN A 1 299 ? 15.445 24.109 21 1 83 299 ASN A CA 1
ATOM 2359 C C . ASN A 1 299 ? 14.867 24.719 22.266 1 83 299 ASN A C 1
ATOM 2361 O O . ASN A 1 299 ? 13.703 25.141 22.297 1 83 299 ASN A O 1
ATOM 2365 N N . VAL A 1 300 ? 15.641 24.562 23.359 1 69.56 300 VAL A N 1
ATOM 2366 C CA . VAL A 1 300 ? 15.141 25.062 24.641 1 69.56 300 VAL A CA 1
ATOM 2367 C C . VAL A 1 300 ? 15.516 26.531 24.797 1 69.56 300 VAL A C 1
ATOM 2369 O O . VAL A 1 300 ? 16.703 26.891 24.734 1 69.56 300 VAL A O 1
ATOM 2372 N N . MET A 1 301 ? 14.617 27.422 25.109 1 60.38 301 MET A N 1
ATOM 2373 C CA . MET A 1 301 ? 14.672 28.797 25.594 1 60.38 301 MET A CA 1
ATOM 2374 C C . MET A 1 301 ? 15.297 29.719 24.562 1 60.38 301 MET A C 1
ATOM 2376 O O . MET A 1 301 ? 15.773 30.812 24.906 1 60.38 301 MET A O 1
ATOM 2380 N N . THR A 1 302 ? 15.664 29.25 23.406 1 60.72 302 THR A N 1
ATOM 2381 C CA . THR A 1 302 ? 16.141 30.188 22.391 1 60.72 302 THR A CA 1
ATOM 2382 C C . THR A 1 302 ? 15.305 30.062 21.109 1 60.72 302 THR A C 1
ATOM 2384 O O . THR A 1 302 ? 14.781 29 20.812 1 60.72 302 THR A O 1
ATOM 2387 N N . SER A 1 303 ? 14.82 31.219 20.641 1 60.84 303 SER A N 1
ATOM 2388 C CA . SER A 1 303 ? 14.07 31.25 19.391 1 60.84 303 SER A CA 1
ATOM 2389 C C . SER A 1 303 ? 15 31.172 18.188 1 60.84 303 SER A C 1
ATOM 2391 O O . SER A 1 303 ? 14.547 31.219 17.031 1 60.84 303 SER A O 1
ATOM 2393 N N . ASP A 1 304 ? 16.234 30.859 18.531 1 74.12 304 ASP A N 1
ATOM 2394 C CA . ASP A 1 304 ? 17.078 30.828 17.344 1 74.12 304 ASP A CA 1
ATOM 2395 C C . ASP A 1 304 ? 17.234 29.406 16.812 1 74.12 304 ASP A C 1
ATOM 2397 O O . ASP A 1 304 ? 16.781 28.438 17.438 1 74.12 304 ASP A O 1
ATOM 2401 N N . PHE A 1 305 ? 17.453 29.266 15.562 1 81.19 305 PHE A N 1
ATOM 2402 C CA . PHE A 1 305 ? 17.562 27.984 14.867 1 81.19 305 PHE A CA 1
ATOM 2403 C C . PHE A 1 305 ? 18.984 27.484 14.891 1 81.19 305 PHE A C 1
ATOM 2405 O O . PHE A 1 305 ? 19.406 26.75 13.992 1 81.19 305 PHE A O 1
ATOM 2412 N N . GLU A 1 306 ? 19.734 27.844 15.953 1 81.19 306 GLU A N 1
ATOM 2413 C CA . GLU A 1 306 ? 21.156 27.531 15.93 1 81.19 306 GLU A CA 1
ATOM 2414 C C . GLU A 1 306 ? 21.375 26.016 15.93 1 81.19 306 GLU A C 1
ATOM 2416 O O . GLU A 1 306 ? 22.109 25.5 15.086 1 81.19 306 GLU A O 1
ATOM 2421 N N . GLU A 1 307 ? 20.766 25.328 16.891 1 82 307 GLU A N 1
ATOM 2422 C CA . GLU A 1 307 ? 20.938 23.875 16.969 1 82 307 GLU A CA 1
ATOM 2423 C C . GLU A 1 307 ? 20.391 23.188 15.719 1 82 307 GLU A C 1
ATOM 2425 O O . GLU A 1 307 ? 20.984 22.219 15.234 1 82 307 GLU A O 1
ATOM 2430 N N . THR A 1 308 ? 19.328 23.672 15.25 1 88.88 308 THR A N 1
ATOM 2431 C CA . THR A 1 308 ? 18.734 23.109 14.039 1 88.88 308 THR A CA 1
ATOM 2432 C C . THR A 1 308 ? 19.672 23.312 12.844 1 88.88 308 THR A C 1
ATOM 2434 O O . THR A 1 308 ? 19.859 22.406 12.039 1 88.88 308 THR A O 1
ATOM 2437 N N . HIS A 1 309 ? 20.266 24.5 12.812 1 88.81 309 HIS A N 1
ATOM 2438 C CA . HIS A 1 309 ? 21.188 24.781 11.719 1 88.81 309 HIS A CA 1
ATOM 2439 C C . HIS A 1 309 ? 22.406 23.859 11.758 1 88.81 309 HIS A C 1
ATOM 2441 O O . HIS A 1 309 ? 22.859 23.391 10.711 1 88.81 309 HIS A O 1
ATOM 2447 N N . LYS A 1 310 ? 22.875 23.688 12.891 1 85.38 310 LYS A N 1
ATOM 2448 C CA . LYS A 1 310 ? 24 22.781 13.039 1 85.38 310 LYS A CA 1
ATOM 2449 C C . LYS A 1 310 ? 23.656 21.375 12.539 1 85.38 310 LYS A C 1
ATOM 2451 O O . LYS A 1 310 ? 24.453 20.766 11.812 1 85.38 310 LYS A O 1
ATOM 2456 N N . LEU A 1 311 ? 22.531 20.922 12.977 1 87.88 311 LEU A N 1
ATOM 2457 C CA . LEU A 1 311 ? 22.078 19.609 12.539 1 87.88 311 LEU A CA 1
ATOM 2458 C C . LEU A 1 311 ? 21.922 19.547 11.023 1 87.88 311 LEU A C 1
ATOM 2460 O O . LEU A 1 311 ? 22.359 18.594 10.383 1 87.88 311 LEU A O 1
ATOM 2464 N N . LEU A 1 312 ? 21.344 20.562 10.445 1 90.94 312 LEU A N 1
ATOM 2465 C CA . LEU A 1 312 ? 21.094 20.609 9.008 1 90.94 312 LEU A CA 1
ATOM 2466 C C . LEU A 1 312 ? 22.406 20.594 8.234 1 90.94 312 LEU A C 1
ATOM 2468 O O . LEU A 1 312 ? 22.531 19.922 7.211 1 90.94 312 LEU A O 1
ATOM 2472 N N . ASN A 1 313 ? 23.328 21.328 8.711 1 87.94 313 ASN A N 1
ATOM 2473 C CA . ASN A 1 313 ? 24.641 21.359 8.07 1 87.94 313 ASN A CA 1
ATOM 2474 C C . ASN A 1 313 ? 25.297 19.984 8.086 1 87.94 313 ASN A C 1
ATOM 2476 O O . ASN A 1 313 ? 25.891 19.562 7.086 1 87.94 313 ASN A O 1
ATOM 2480 N N . MET A 1 314 ? 25.172 19.312 9.164 1 86.06 314 MET A N 1
ATOM 2481 C CA . MET A 1 314 ? 25.75 17.984 9.281 1 86.06 314 MET A CA 1
ATOM 2482 C C . MET A 1 314 ? 25.062 17.016 8.32 1 86.06 314 MET A C 1
ATOM 2484 O O . MET A 1 314 ? 25.719 16.172 7.703 1 86.06 314 MET A O 1
ATOM 2488 N N . LEU A 1 315 ? 23.766 17.109 8.234 1 88 315 LEU A N 1
ATOM 2489 C CA . LEU A 1 315 ? 23 16.219 7.359 1 88 315 LEU A CA 1
ATOM 2490 C C . LEU A 1 315 ? 23.344 16.484 5.895 1 88 315 LEU A C 1
ATOM 2492 O O . LEU A 1 315 ? 23.391 15.555 5.09 1 88 315 LEU A O 1
ATOM 2496 N N . GLU A 1 316 ? 23.531 17.719 5.559 1 84.25 316 GLU A N 1
ATOM 2497 C CA . GLU A 1 316 ? 23.875 18.078 4.191 1 84.25 316 GLU A CA 1
ATOM 2498 C C . GLU A 1 316 ? 25.219 17.469 3.781 1 84.25 316 GLU A C 1
ATOM 2500 O O . GLU A 1 316 ? 25.406 17.094 2.619 1 84.25 316 GLU A O 1
ATOM 2505 N N . GLU A 1 317 ? 26 17.406 4.762 1 80.38 317 GLU A N 1
ATOM 2506 C CA . GLU A 1 317 ? 27.312 16.844 4.488 1 80.38 317 GLU A CA 1
ATOM 2507 C C . GLU A 1 317 ? 27.281 15.32 4.441 1 80.38 317 GLU A C 1
ATOM 2509 O O . GLU A 1 317 ? 28.188 14.688 3.896 1 80.38 317 GLU A O 1
ATOM 2514 N N . SER A 1 318 ? 26.156 14.953 4.953 1 78.12 318 SER A N 1
ATOM 2515 C CA . SER A 1 318 ? 26.031 13.5 4.941 1 78.12 318 SER A CA 1
ATOM 2516 C C . SER A 1 318 ? 25.344 13.016 3.668 1 78.12 318 SER A C 1
ATOM 2518 O O . SER A 1 318 ? 24.797 13.82 2.91 1 78.12 318 SER A O 1
ATOM 2520 N N . ASN A 1 319 ? 25.594 11.781 3.119 1 74.44 319 ASN A N 1
ATOM 2521 C CA . ASN A 1 319 ? 24.953 11.172 1.959 1 74.44 319 ASN A CA 1
ATOM 2522 C C . ASN A 1 319 ? 23.688 10.43 2.35 1 74.44 319 ASN A C 1
ATOM 2524 O O . ASN A 1 319 ? 23.203 9.562 1.607 1 74.44 319 ASN A O 1
ATOM 2528 N N . LEU A 1 320 ? 23.094 10.922 3.484 1 78.38 320 LEU A N 1
ATOM 2529 C CA . LEU A 1 320 ? 21.938 10.195 4.004 1 78.38 320 LEU A CA 1
ATOM 2530 C C . LEU A 1 320 ? 20.703 10.477 3.16 1 78.38 320 LEU A C 1
ATOM 2532 O O . LEU A 1 320 ? 19.906 9.57 2.893 1 78.38 320 LEU A O 1
ATOM 2536 N N . SER A 1 321 ? 20.562 11.711 2.719 1 81.25 321 SER A N 1
ATOM 2537 C CA . SER A 1 321 ? 19.328 12.148 2.061 1 81.25 321 SER A CA 1
ATOM 2538 C C . SER A 1 321 ? 19.312 11.734 0.594 1 81.25 321 SER A C 1
ATOM 2540 O O . SER A 1 321 ? 18.328 11.977 -0.114 1 81.25 321 SER A O 1
ATOM 2542 N N . ILE A 1 322 ? 20.281 11.055 0.176 1 75.75 322 ILE A N 1
ATOM 2543 C CA . ILE A 1 322 ? 20.359 10.633 -1.218 1 75.75 322 ILE A CA 1
ATOM 2544 C C . ILE A 1 322 ? 19.344 9.531 -1.477 1 75.75 322 ILE A C 1
ATOM 2546 O O . ILE A 1 322 ? 18.703 9.492 -2.535 1 75.75 322 ILE A O 1
ATOM 2550 N N . LEU A 1 323 ? 19.109 8.68 -0.523 1 73.94 323 LEU A N 1
ATOM 2551 C CA . LEU A 1 323 ? 18.25 7.516 -0.717 1 73.94 323 LEU A CA 1
ATOM 2552 C C . LEU A 1 323 ? 16.797 7.848 -0.391 1 73.94 323 LEU A C 1
ATOM 2554 O O . LEU A 1 323 ? 15.914 7.613 -1.208 1 73.94 323 LEU A O 1
ATOM 2558 N N . TYR A 1 324 ? 16.688 8.414 0.846 1 80.56 324 TYR A N 1
ATOM 2559 C CA . TYR A 1 324 ? 15.336 8.734 1.313 1 80.56 324 TYR A CA 1
ATOM 2560 C C . TYR A 1 324 ? 15.289 10.125 1.929 1 80.56 324 TYR A C 1
ATOM 2562 O O . TYR A 1 324 ? 16.297 10.625 2.426 1 80.56 324 TYR A O 1
ATOM 2570 N N . PRO A 1 325 ? 14.117 10.68 1.886 1 89.19 325 PRO A N 1
ATOM 2571 C CA . PRO A 1 325 ? 14 11.992 2.527 1 89.19 325 PRO A CA 1
ATOM 2572 C C . PRO A 1 325 ? 14.266 11.938 4.031 1 89.19 325 PRO A C 1
ATOM 2574 O O . PRO A 1 325 ? 13.805 11.023 4.711 1 89.19 325 PRO A O 1
ATOM 2577 N N . VAL A 1 326 ? 15.055 12.875 4.441 1 92.06 326 VAL A N 1
ATOM 2578 C CA . VAL A 1 326 ? 15.328 13.016 5.867 1 92.06 326 VAL A CA 1
ATOM 2579 C C . VAL A 1 326 ? 14.375 14.031 6.484 1 92.06 326 VAL A C 1
ATOM 2581 O O . VAL A 1 326 ? 14.18 15.117 5.934 1 92.06 326 VAL A O 1
ATOM 2584 N N . VAL A 1 327 ? 13.734 13.664 7.578 1 95.56 327 VAL A N 1
ATOM 2585 C CA . VAL A 1 327 ? 12.805 14.562 8.258 1 95.56 327 VAL A CA 1
ATOM 2586 C C . VAL A 1 327 ? 13.492 15.188 9.477 1 95.56 327 VAL A C 1
ATOM 2588 O O . VAL A 1 327 ? 14.117 14.484 10.273 1 95.56 327 VAL A O 1
ATOM 2591 N N . VAL A 1 328 ? 13.43 16.469 9.523 1 95.38 328 VAL A N 1
ATOM 2592 C CA . VAL A 1 328 ? 13.914 17.219 10.68 1 95.38 328 VAL A CA 1
ATOM 2593 C C . VAL A 1 328 ? 12.789 18.062 11.266 1 95.38 328 VAL A C 1
ATOM 2595 O O . VAL A 1 328 ? 12.18 18.875 10.555 1 95.38 328 VAL A O 1
ATOM 2598 N N . ILE A 1 329 ? 12.5 17.875 12.516 1 96.12 329 ILE A N 1
ATOM 2599 C CA . ILE A 1 329 ? 11.5 18.672 13.203 1 96.12 329 ILE A CA 1
ATOM 2600 C C . ILE A 1 329 ? 12.172 19.547 14.258 1 96.12 329 ILE A C 1
ATOM 2602 O O . ILE A 1 329 ? 12.75 19.047 15.219 1 96.12 329 ILE A O 1
ATOM 2606 N N . SER A 1 330 ? 12.125 20.828 14.023 1 94.5 330 SER A N 1
ATOM 2607 C CA . SER A 1 330 ? 12.648 21.797 14.984 1 94.5 330 SER A CA 1
ATOM 2608 C C . SER A 1 330 ? 11.609 22.156 16.031 1 94.5 330 SER A C 1
ATOM 2610 O O . SER A 1 330 ? 10.633 22.859 15.734 1 94.5 330 SER A O 1
ATOM 2612 N N . VAL A 1 331 ? 11.828 21.75 17.266 1 92.56 331 VAL A N 1
ATOM 2613 C CA . VAL A 1 331 ? 10.867 21.969 18.344 1 92.56 331 VAL A CA 1
ATOM 2614 C C . VAL A 1 331 ? 11.297 23.172 19.188 1 92.56 331 VAL A C 1
ATOM 2616 O O . VAL A 1 331 ? 12.438 23.25 19.641 1 92.56 331 VAL A O 1
ATOM 2619 N N . HIS A 1 332 ? 10.328 24.094 19.359 1 88.81 332 HIS A N 1
ATOM 2620 C CA . HIS A 1 332 ? 10.555 25.297 20.156 1 88.81 332 HIS A CA 1
ATOM 2621 C C . HIS A 1 332 ? 9.539 25.422 21.281 1 88.81 332 HIS A C 1
ATOM 2623 O O . HIS A 1 332 ? 8.352 25.141 21.078 1 88.81 332 HIS A O 1
ATOM 2629 N N . PHE A 1 333 ? 10.023 25.766 22.422 1 85.31 333 PHE A N 1
ATOM 2630 C CA . PHE A 1 333 ? 9.141 25.969 23.547 1 85.31 333 PHE A CA 1
ATOM 2631 C C . PHE A 1 333 ? 8.844 27.453 23.734 1 85.31 333 PHE A C 1
ATOM 2633 O O . PHE A 1 333 ? 9.766 28.281 23.75 1 85.31 333 PHE A O 1
ATOM 2640 N N . LEU A 1 334 ? 7.57 27.734 23.641 1 76.75 334 LEU A N 1
ATOM 2641 C CA . LEU A 1 334 ? 7.094 29.109 23.734 1 76.75 334 LEU A CA 1
ATOM 2642 C C . LEU A 1 334 ? 6.715 29.469 25.156 1 76.75 334 LEU A C 1
ATOM 2644 O O . LEU A 1 334 ? 5.875 28.797 25.766 1 76.75 334 LEU A O 1
ATOM 2648 N N . ASP A 1 335 ? 7.43 30.422 25.625 1 74.62 335 ASP A N 1
ATOM 2649 C CA . ASP A 1 335 ? 7.027 31.016 26.891 1 74.62 335 ASP A CA 1
ATOM 2650 C C . ASP A 1 335 ? 6.035 32.156 26.672 1 74.62 335 ASP A C 1
ATOM 2652 O O . ASP A 1 335 ? 6.434 33.281 26.344 1 74.62 335 ASP A O 1
ATOM 2656 N N . TYR A 1 336 ? 4.734 31.859 26.781 1 64.19 336 TYR A N 1
ATOM 2657 C CA . TYR A 1 336 ? 3.699 32.844 26.469 1 64.19 336 TYR A CA 1
ATOM 2658 C C . TYR A 1 336 ? 3.738 34 27.453 1 64.19 336 TYR A C 1
ATOM 2660 O O . TYR A 1 336 ? 3.186 35.094 27.172 1 64.19 336 TYR A O 1
ATOM 2668 N N . LYS A 1 337 ? 4.32 33.781 28.594 1 68.62 337 LYS A N 1
ATOM 2669 C CA . LYS A 1 337 ? 4.391 34.875 29.562 1 68.62 337 LYS A CA 1
ATOM 2670 C C . LYS A 1 337 ? 5.426 35.906 29.156 1 68.62 337 LYS A C 1
ATOM 2672 O O . LYS A 1 337 ? 5.309 37.094 29.516 1 68.62 337 LYS A O 1
ATOM 2677 N N . SER A 1 338 ? 6.383 35.531 28.391 1 68 338 SER A N 1
ATOM 2678 C CA . SER A 1 338 ? 7.504 36.438 28.125 1 68 338 SER A CA 1
ATOM 2679 C C . SER A 1 338 ? 7.363 37.125 26.781 1 68 338 SER A C 1
ATOM 2681 O O . SER A 1 338 ? 7.641 38.312 26.641 1 68 338 SER A O 1
ATOM 2683 N N . VAL A 1 339 ? 6.973 36.375 25.797 1 71.94 339 VAL A N 1
ATOM 2684 C CA . VAL A 1 339 ? 6.914 36.906 24.438 1 71.94 339 VAL A CA 1
ATOM 2685 C C . VAL A 1 339 ? 5.531 36.656 23.844 1 71.94 339 VAL A C 1
ATOM 2687 O O . VAL A 1 339 ? 5.008 35.531 23.906 1 71.94 339 VAL A O 1
ATOM 2690 N N . PRO A 1 340 ? 4.961 37.75 23.406 1 73.44 340 PRO A N 1
ATOM 2691 C CA . PRO A 1 340 ? 3.658 37.562 22.766 1 73.44 340 PRO A CA 1
ATOM 2692 C C . PRO A 1 340 ? 3.701 36.5 21.641 1 73.44 340 PRO A C 1
ATOM 2694 O O . PRO A 1 340 ? 4.703 36.406 20.938 1 73.44 340 PRO A O 1
ATOM 2697 N N . PHE A 1 341 ? 2.775 35.719 21.578 1 75.06 341 PHE A N 1
ATOM 2698 C CA . PHE A 1 341 ? 2.646 34.656 20.609 1 75.06 341 PHE A CA 1
ATOM 2699 C C . PHE A 1 341 ? 2.963 35.156 19.203 1 75.06 341 PHE A C 1
ATOM 2701 O O . PHE A 1 341 ? 3.699 34.5 18.453 1 75.06 341 PHE A O 1
ATOM 2708 N N . GLY A 1 342 ? 2.393 36.312 18.844 1 71.88 342 GLY A N 1
ATOM 2709 C CA . GLY A 1 342 ? 2.623 36.875 17.531 1 71.88 342 GLY A CA 1
ATOM 2710 C C . GLY A 1 342 ? 4.09 37.125 17.234 1 71.88 342 GLY A C 1
ATOM 2711 O O . GLY A 1 342 ? 4.566 36.844 16.141 1 71.88 342 GLY A O 1
ATOM 2712 N N . GLN A 1 343 ? 4.766 37.625 18.203 1 75.44 343 GLN A N 1
ATOM 2713 C CA . GLN A 1 343 ? 6.191 37.875 18.047 1 75.44 343 GLN A CA 1
ATOM 2714 C C . GLN A 1 343 ? 6.984 36.594 17.891 1 75.44 343 GLN A C 1
ATOM 2716 O O . GLN A 1 343 ? 7.914 36.5 17.094 1 75.44 343 GLN A O 1
ATOM 2721 N N . THR A 1 344 ? 6.574 35.656 18.625 1 74.94 344 THR A N 1
ATOM 2722 C CA . THR A 1 344 ? 7.238 34.344 18.531 1 74.94 344 THR A CA 1
ATOM 2723 C C . THR A 1 344 ? 7.07 33.75 17.125 1 74.94 344 THR A C 1
ATOM 2725 O O . THR A 1 344 ? 8.031 33.25 16.547 1 74.94 344 THR A O 1
ATOM 2728 N N . MET A 1 345 ? 5.918 33.844 16.656 1 74.94 345 MET A N 1
ATOM 2729 C CA . MET A 1 345 ? 5.645 33.312 15.32 1 74.94 345 MET A CA 1
ATOM 2730 C C . MET A 1 345 ? 6.477 34.062 14.273 1 74.94 345 MET A C 1
ATOM 2732 O O . MET A 1 345 ? 7.035 33.438 13.367 1 74.94 345 MET A O 1
ATOM 2736 N N . GLU A 1 346 ? 6.574 35.312 14.445 1 76.62 346 GLU A N 1
ATOM 2737 C CA . GLU A 1 346 ? 7.363 36.125 13.516 1 76.62 346 GLU A CA 1
ATOM 2738 C C . GLU A 1 346 ? 8.844 35.75 13.578 1 76.62 346 GLU A C 1
ATOM 2740 O O . GLU A 1 346 ? 9.508 35.656 12.547 1 76.62 346 GLU A O 1
ATOM 2745 N N . ASN A 1 347 ? 9.289 35.5 14.758 1 78.56 347 ASN A N 1
ATOM 2746 C CA . ASN A 1 347 ? 10.688 35.125 14.961 1 78.56 347 ASN A CA 1
ATOM 2747 C C . ASN A 1 347 ? 11.016 33.781 14.336 1 78.56 347 ASN A C 1
ATOM 2749 O O . ASN A 1 347 ? 12.164 33.531 13.969 1 78.56 347 ASN A O 1
ATOM 2753 N N . LEU A 1 348 ? 9.992 32.969 14.18 1 80.44 348 LEU A N 1
ATOM 2754 C CA . LEU A 1 348 ? 10.227 31.625 13.711 1 80.44 348 LEU A CA 1
ATOM 2755 C C . LEU A 1 348 ? 9.875 31.484 12.242 1 80.44 348 LEU A C 1
ATOM 2757 O O . LEU A 1 348 ? 10.078 30.422 11.648 1 80.44 348 LEU A O 1
ATOM 2761 N N . MET A 1 349 ? 9.5 32.469 11.609 1 81.56 349 MET A N 1
ATOM 2762 C CA . MET A 1 349 ? 9.055 32.469 10.219 1 81.56 349 MET A CA 1
ATOM 2763 C C . MET A 1 349 ? 10.219 32.156 9.281 1 81.56 349 MET A C 1
ATOM 2765 O O . MET A 1 349 ? 10.016 31.578 8.211 1 81.56 349 MET A O 1
ATOM 2769 N N . PRO A 1 350 ? 11.453 32.438 9.742 1 86.44 350 PRO A N 1
ATOM 2770 C CA . PRO A 1 350 ? 12.578 32.156 8.859 1 86.44 350 PRO A CA 1
ATOM 2771 C C . PRO A 1 350 ? 12.711 30.641 8.57 1 86.44 350 PRO A C 1
ATOM 2773 O O . PRO A 1 350 ? 13.414 30.266 7.629 1 86.44 350 PRO A O 1
ATOM 2776 N N . ILE A 1 351 ? 12.062 29.844 9.336 1 90.12 351 ILE A N 1
ATOM 2777 C CA . ILE A 1 351 ? 12.117 28.406 9.109 1 90.12 351 ILE A CA 1
ATOM 2778 C C . ILE A 1 351 ? 11.656 28.094 7.688 1 90.12 351 ILE A C 1
ATOM 2780 O O . ILE A 1 351 ? 12.102 27.109 7.086 1 90.12 351 ILE A O 1
ATOM 2784 N N . ARG A 1 352 ? 10.773 28.859 7.188 1 90.88 352 ARG A N 1
ATOM 2785 C CA . ARG A 1 352 ? 10.227 28.641 5.852 1 90.88 352 ARG A CA 1
ATOM 2786 C C . ARG A 1 352 ? 11.32 28.734 4.789 1 90.88 352 ARG A C 1
ATOM 2788 O O . ARG A 1 352 ? 11.391 27.891 3.895 1 90.88 352 ARG A O 1
ATOM 2795 N N . GLU A 1 353 ? 12.133 29.75 4.961 1 90.69 353 GLU A N 1
ATOM 2796 C CA . GLU A 1 353 ? 13.227 29.922 4.008 1 90.69 353 GLU A CA 1
ATOM 2797 C C . GLU A 1 353 ? 14.266 28.828 4.145 1 90.69 353 GLU A C 1
ATOM 2799 O O . GLU A 1 353 ? 14.789 28.328 3.145 1 90.69 353 GLU A O 1
ATOM 2804 N N . PHE A 1 354 ? 14.547 28.453 5.359 1 92.75 354 PHE A N 1
ATOM 2805 C CA . PHE A 1 354 ? 15.477 27.359 5.598 1 92.75 354 PHE A CA 1
ATOM 2806 C C . PHE A 1 354 ? 14.953 26.062 4.973 1 92.75 354 PHE A C 1
ATOM 2808 O O . PHE A 1 354 ? 15.703 25.328 4.348 1 92.75 354 PHE A O 1
ATOM 2815 N N . ALA A 1 355 ? 13.703 25.875 5.195 1 95.31 355 ALA A N 1
ATOM 2816 C CA . ALA A 1 355 ? 13.078 24.656 4.691 1 95.31 355 ALA A CA 1
ATOM 2817 C C . ALA A 1 355 ? 13.156 24.578 3.17 1 95.31 355 ALA A C 1
ATOM 2819 O O . ALA A 1 355 ? 13.406 23.516 2.602 1 95.31 355 ALA A O 1
ATOM 2820 N N . LYS A 1 356 ? 12.922 25.703 2.523 1 93.5 356 LYS A N 1
ATOM 2821 C CA . LYS A 1 356 ? 13.016 25.766 1.067 1 93.5 356 LYS A CA 1
ATOM 2822 C C . LYS A 1 356 ? 14.422 25.391 0.593 1 93.5 356 LYS A C 1
ATOM 2824 O O . LYS A 1 356 ? 14.57 24.656 -0.383 1 93.5 356 LYS A O 1
ATOM 2829 N N . GLU A 1 357 ? 15.383 25.844 1.302 1 93.69 357 GLU A N 1
ATOM 2830 C CA . GLU A 1 357 ? 16.781 25.609 0.93 1 93.69 357 GLU A CA 1
ATOM 2831 C C . GLU A 1 357 ? 17.156 24.141 1.102 1 93.69 357 GLU A C 1
ATOM 2833 O O . GLU A 1 357 ? 17.703 23.516 0.189 1 93.69 357 GLU A O 1
ATOM 2838 N N . VAL A 1 358 ? 16.828 23.578 2.227 1 94.75 358 VAL A N 1
ATOM 2839 C CA . VAL A 1 358 ? 17.297 22.234 2.52 1 94.75 358 VAL A CA 1
ATOM 2840 C C . VAL A 1 358 ? 16.438 21.219 1.766 1 94.75 358 VAL A C 1
ATOM 2842 O O . VAL A 1 358 ? 16.859 20.062 1.569 1 94.75 358 VAL A O 1
ATOM 2845 N N . LYS A 1 359 ? 15.227 21.594 1.36 1 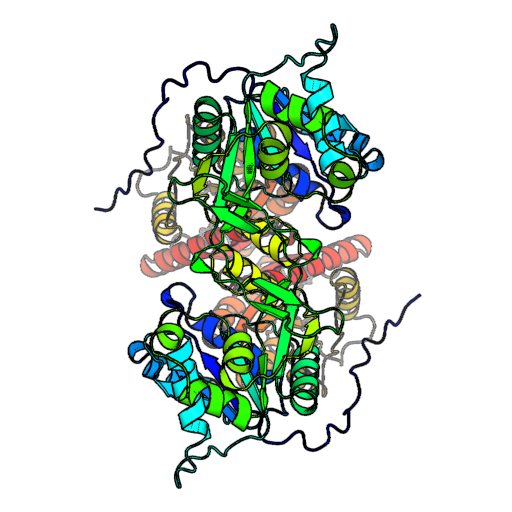94.38 359 LYS A N 1
ATOM 2846 C CA . LYS A 1 359 ? 14.367 20.734 0.559 1 94.38 359 LYS A CA 1
ATOM 2847 C C . LYS A 1 359 ? 15.062 20.328 -0.738 1 94.38 359 LYS A C 1
ATOM 2849 O O . LYS A 1 359 ? 14.844 19.219 -1.24 1 94.38 359 LYS A O 1
ATOM 2854 N N . LYS A 1 360 ? 15.867 21.188 -1.237 1 90.44 360 LYS A N 1
ATOM 2855 C CA . LYS A 1 360 ? 16.625 20.891 -2.453 1 90.44 360 LYS A CA 1
ATOM 2856 C C . LYS A 1 360 ? 17.547 19.688 -2.254 1 90.44 360 LYS A C 1
ATOM 2858 O O . LYS A 1 360 ? 17.922 19.031 -3.219 1 90.44 360 LYS A O 1
ATOM 2863 N N . ARG A 1 361 ? 17.859 19.469 -1.052 1 89.5 361 ARG A N 1
ATOM 2864 C CA . ARG A 1 361 ? 18.734 18.344 -0.731 1 89.5 361 ARG A CA 1
ATOM 2865 C C . ARG A 1 361 ? 17.953 17.188 -0.128 1 89.5 361 ARG A C 1
ATOM 2867 O O . ARG A 1 361 ? 18.516 16.359 0.591 1 89.5 361 ARG A O 1
ATOM 2874 N N . ASN A 1 362 ? 16.719 17.172 -0.24 1 91 362 ASN A N 1
ATOM 2875 C CA . ASN A 1 362 ? 15.828 16.094 0.166 1 91 362 ASN A CA 1
ATOM 2876 C C . ASN A 1 362 ? 15.719 16 1.686 1 91 362 ASN A C 1
ATOM 2878 O O . ASN A 1 362 ? 15.625 14.906 2.238 1 91 362 ASN A O 1
ATOM 2882 N N . ILE A 1 363 ? 15.852 17.172 2.303 1 94.69 363 ILE A N 1
ATOM 2883 C CA . ILE A 1 363 ? 15.617 17.281 3.74 1 94.69 363 ILE A CA 1
ATOM 2884 C C . ILE A 1 363 ? 14.328 18.047 4 1 94.69 363 ILE A C 1
ATOM 2886 O O . ILE A 1 363 ? 14.156 19.172 3.516 1 94.69 363 ILE A O 1
ATOM 2890 N N . LEU A 1 364 ? 13.414 17.422 4.688 1 97.19 364 LEU A N 1
ATOM 2891 C CA . LEU A 1 364 ? 12.125 18.016 5.004 1 97.19 364 LEU A CA 1
ATOM 2892 C C . LEU A 1 364 ? 12.133 18.609 6.41 1 97.19 364 LEU A C 1
ATOM 2894 O O . LEU A 1 364 ? 12.156 17.875 7.398 1 97.19 364 LEU A O 1
ATOM 2898 N N . LEU A 1 365 ? 12.133 19.906 6.461 1 97.31 365 LEU A N 1
ATOM 2899 C CA . LEU A 1 365 ? 12.211 20.625 7.734 1 97.31 365 LEU A CA 1
ATOM 2900 C C . LEU A 1 365 ? 10.828 21.109 8.156 1 97.31 365 LEU A C 1
ATOM 2902 O O . LEU A 1 365 ? 10.133 21.766 7.375 1 97.31 365 LEU A O 1
ATOM 2906 N N . TYR A 1 366 ? 10.43 20.734 9.375 1 97.06 366 TYR A N 1
ATOM 2907 C CA . TYR A 1 366 ? 9.195 21.203 10 1 97.06 366 TYR A CA 1
ATOM 2908 C C . TYR A 1 366 ? 9.484 21.891 11.328 1 97.06 366 TYR A C 1
ATOM 2910 O O . TYR A 1 366 ? 10.516 21.641 11.961 1 97.06 366 TYR A O 1
ATOM 2918 N N . GLY A 1 367 ? 8.594 22.734 11.719 1 94.69 367 GLY A N 1
ATOM 2919 C CA . GLY A 1 367 ? 8.672 23.359 13.023 1 94.69 367 GLY A CA 1
ATOM 2920 C C . GLY A 1 367 ? 7.523 22.984 13.938 1 94.69 367 GLY A C 1
ATOM 2921 O O . GLY A 1 367 ? 6.41 22.734 13.469 1 94.69 367 GLY A O 1
ATOM 2922 N N . LEU A 1 368 ? 7.797 22.938 15.18 1 93.88 368 LEU A N 1
ATOM 2923 C CA . LEU A 1 368 ? 6.781 22.656 16.188 1 93.88 368 LEU A CA 1
ATOM 2924 C C . LEU A 1 368 ? 6.953 23.578 17.391 1 93.88 368 LEU A C 1
ATOM 2926 O O . LEU A 1 368 ? 8.055 23.703 17.922 1 93.88 368 LEU A O 1
ATOM 2930 N N . LEU A 1 369 ? 5.891 24.266 17.688 1 90 369 LEU A N 1
ATOM 2931 C CA . LEU A 1 369 ? 5.859 25.125 18.875 1 90 369 LEU A CA 1
ATOM 2932 C C . LEU A 1 369 ? 5.039 24.5 19.984 1 90 369 LEU A C 1
ATOM 2934 O O . LEU A 1 369 ? 3.902 24.078 19.766 1 90 369 LEU A O 1
ATOM 2938 N N . ILE A 1 370 ? 5.621 24.438 21.141 1 89.06 370 ILE A N 1
ATOM 2939 C CA . ILE A 1 370 ? 4.93 23.922 22.312 1 89.06 370 ILE A CA 1
ATOM 2940 C C . ILE A 1 370 ? 4.871 24.984 23.406 1 89.06 370 ILE A C 1
ATOM 2942 O O . ILE A 1 370 ? 5.891 25.594 23.734 1 89.06 370 ILE A O 1
ATOM 2946 N N . TYR A 1 371 ? 3.699 25.156 23.906 1 81.06 371 TYR A N 1
ATOM 2947 C CA . TYR A 1 371 ? 3.525 26.156 24.969 1 81.06 371 TYR A CA 1
ATOM 2948 C C . TYR A 1 371 ? 4.215 25.703 26.25 1 81.06 371 TYR A C 1
ATOM 2950 O O . TYR A 1 371 ? 4.035 24.562 26.688 1 81.06 371 TYR A O 1
ATOM 2958 N N . TYR A 1 372 ? 5.012 26.672 26.797 1 78.75 372 TYR A N 1
ATOM 2959 C CA . TYR A 1 372 ? 5.738 26.453 28.031 1 78.75 372 TYR A CA 1
ATOM 2960 C C . TYR A 1 372 ? 6.109 27.781 28.688 1 78.75 372 TYR A C 1
ATOM 2962 O O . TYR A 1 372 ? 6.473 28.75 28 1 78.75 372 TYR A O 1
ATOM 2970 N N . PRO A 1 373 ? 6.02 27.828 30.047 1 68.62 373 PRO A N 1
ATOM 2971 C CA . PRO A 1 373 ? 5.586 26.875 31.062 1 68.62 373 PRO A CA 1
ATOM 2972 C C . PRO A 1 373 ? 4.066 26.844 31.234 1 68.62 373 PRO A C 1
ATOM 2974 O O . PRO A 1 373 ? 3.381 27.812 30.859 1 68.62 373 PRO A O 1
ATOM 2977 N N . GLN A 1 374 ? 3.475 25.734 31.5 1 77.81 374 GLN A N 1
ATOM 2978 C CA . GLN A 1 374 ? 2.061 25.516 31.797 1 77.81 374 GLN A CA 1
ATOM 2979 C C . GLN A 1 374 ? 1.883 24.703 33.062 1 77.81 374 GLN A C 1
ATOM 2981 O O . GLN A 1 374 ? 2.863 24.266 33.688 1 77.81 374 GLN A O 1
ATOM 2986 N N . ASP A 1 375 ? 0.67 24.859 33.562 1 82.94 375 ASP A N 1
ATOM 2987 C CA . ASP A 1 375 ? 0.379 23.906 34.625 1 82.94 375 ASP A CA 1
ATOM 2988 C C . ASP A 1 375 ? 0.702 22.469 34.188 1 82.94 375 ASP A C 1
ATOM 2990 O O . ASP A 1 375 ? 0.768 22.188 33 1 82.94 375 ASP A O 1
ATOM 2994 N N . GLU A 1 376 ? 0.963 21.734 35.156 1 86.12 376 GLU A N 1
ATOM 2995 C CA . GLU A 1 376 ? 1.467 20.391 34.906 1 86.12 376 GLU A CA 1
ATOM 2996 C C . GLU A 1 376 ? 0.526 19.609 34 1 86.12 376 GLU A C 1
ATOM 2998 O O . GLU A 1 376 ? 0.975 18.938 33.062 1 86.12 376 GLU A O 1
ATOM 3003 N N . GLN A 1 377 ? -0.709 19.656 34.281 1 88.81 377 GLN A N 1
ATOM 3004 C CA . GLN A 1 377 ? -1.677 18.906 33.469 1 88.81 377 GLN A CA 1
ATOM 3005 C C . GLN A 1 377 ? -1.717 19.438 32.031 1 88.81 377 GLN A C 1
ATOM 3007 O O . GLN A 1 377 ? -1.735 18.656 31.078 1 88.81 377 GLN A O 1
ATOM 3012 N N . LYS A 1 378 ? -1.677 20.734 31.875 1 86.81 378 LYS A N 1
ATOM 3013 C CA . LYS A 1 378 ? -1.704 21.344 30.547 1 86.81 378 LYS A CA 1
ATOM 3014 C C . LYS A 1 378 ? -0.415 21.062 29.781 1 86.81 378 LYS A C 1
ATOM 3016 O O . LYS A 1 378 ? -0.439 20.859 28.562 1 86.81 378 LYS A O 1
ATOM 3021 N N . LEU A 1 379 ? 0.657 21.078 30.547 1 87.75 379 LEU A N 1
ATOM 3022 C CA . LEU A 1 379 ? 1.938 20.781 29.906 1 87.75 379 LEU A CA 1
ATOM 3023 C C . LEU A 1 379 ? 1.969 19.359 29.375 1 87.75 379 LEU A C 1
ATOM 3025 O O . LEU A 1 379 ? 2.426 19.109 28.266 1 87.75 379 LEU A O 1
ATOM 3029 N N . LYS A 1 380 ? 1.45 18.438 30.203 1 88.94 380 LYS A N 1
ATOM 3030 C CA . LYS A 1 380 ? 1.399 17.047 29.781 1 88.94 380 LYS A CA 1
ATOM 3031 C C . LYS A 1 380 ? 0.56 16.875 28.516 1 88.94 380 LYS A C 1
ATOM 3033 O O . LYS A 1 380 ? 0.93 16.125 27.625 1 88.94 380 LYS A O 1
ATOM 3038 N N . GLU A 1 381 ? -0.487 17.594 28.469 1 89.38 381 GLU A N 1
ATOM 3039 C CA . GLU A 1 381 ? -1.362 17.531 27.312 1 89.38 381 GLU A CA 1
ATOM 3040 C C . GLU A 1 381 ? -0.673 18.094 26.062 1 89.38 381 GLU A C 1
ATOM 3042 O O . GLU A 1 381 ? -0.768 17.516 24.984 1 89.38 381 GLU A O 1
ATOM 3047 N N . SER A 1 382 ? -0.01 19.203 26.266 1 90.38 382 SER A N 1
ATOM 3048 C CA . SER A 1 382 ? 0.709 19.828 25.156 1 90.38 382 SER A CA 1
ATOM 3049 C C . SER A 1 382 ? 1.827 18.922 24.641 1 90.38 382 SER A C 1
ATOM 3051 O O . SER A 1 382 ? 2.049 18.812 23.438 1 90.38 382 SER A O 1
ATOM 3053 N N . LEU A 1 383 ? 2.471 18.281 25.578 1 90.94 383 LEU A N 1
ATOM 3054 C CA . LEU A 1 383 ? 3.551 17.375 25.203 1 90.94 383 LEU A CA 1
ATOM 3055 C C . LEU A 1 383 ? 3.006 16.172 24.453 1 90.94 383 LEU A C 1
ATOM 3057 O O . LEU A 1 383 ? 3.613 15.711 23.484 1 90.94 383 LEU A O 1
ATOM 3061 N N . ARG A 1 384 ? 1.949 15.688 24.875 1 91.31 384 ARG A N 1
ATOM 3062 C CA . ARG A 1 384 ? 1.313 14.562 24.188 1 91.31 384 ARG A CA 1
ATOM 3063 C C . ARG A 1 384 ? 0.9 14.953 22.766 1 91.31 384 ARG A C 1
ATOM 3065 O O . ARG A 1 384 ? 1.118 14.195 21.828 1 91.31 384 ARG A O 1
ATOM 3072 N N . GLN A 1 385 ? 0.309 16.125 22.688 1 91.94 385 GLN A N 1
ATOM 3073 C CA . GLN A 1 385 ? -0.069 16.609 21.375 1 91.94 385 GLN A CA 1
ATOM 3074 C C . GLN A 1 385 ? 1.158 16.812 20.484 1 91.94 385 GLN A C 1
ATOM 3076 O O . GLN A 1 385 ? 1.125 16.5 19.297 1 91.94 385 GLN A O 1
ATOM 3081 N N . GLY A 1 386 ? 2.17 17.344 21.094 1 93.62 386 GLY A N 1
ATOM 3082 C CA . GLY A 1 386 ? 3.418 17.5 20.375 1 93.62 386 GLY A CA 1
ATOM 3083 C C . GLY A 1 386 ? 3.967 16.188 19.844 1 93.62 386 GLY A C 1
ATOM 3084 O O . GLY A 1 386 ? 4.379 16.109 18.688 1 93.62 386 GLY A O 1
ATOM 3085 N N . ALA A 1 387 ? 3.916 15.227 20.656 1 92 387 ALA A N 1
ATOM 3086 C CA . ALA A 1 387 ? 4.391 13.906 20.25 1 92 387 ALA A CA 1
ATOM 3087 C C . ALA A 1 387 ? 3.547 13.344 19.109 1 92 387 ALA A C 1
ATOM 3089 O O . ALA A 1 387 ? 4.074 12.719 18.188 1 92 387 ALA A O 1
ATOM 3090 N N . THR A 1 388 ? 2.289 13.547 19.172 1 92.88 388 THR A N 1
ATOM 3091 C CA . THR A 1 388 ? 1.379 13.086 18.125 1 92.88 388 THR A CA 1
ATOM 3092 C C . THR A 1 388 ? 1.691 13.766 16.797 1 92.88 388 THR A C 1
ATOM 3094 O O . THR A 1 388 ? 1.72 13.109 15.75 1 92.88 388 THR A O 1
ATOM 3097 N N . ILE A 1 389 ? 1.919 15.047 16.875 1 95.31 389 ILE A N 1
ATOM 3098 C CA . ILE A 1 389 ? 2.232 15.812 15.672 1 95.31 389 ILE A CA 1
ATOM 3099 C C . ILE A 1 389 ? 3.559 15.336 15.086 1 95.31 389 ILE A C 1
ATOM 3101 O O . ILE A 1 389 ? 3.666 15.117 13.875 1 95.31 389 ILE A O 1
ATOM 3105 N N . ILE A 1 390 ? 4.52 15.172 15.945 1 94.31 390 ILE A N 1
ATOM 3106 C CA . ILE A 1 390 ? 5.832 14.703 15.516 1 94.31 390 ILE A CA 1
ATOM 3107 C C . ILE A 1 390 ? 5.699 13.352 14.82 1 94.31 390 ILE A C 1
ATOM 3109 O O . ILE A 1 390 ? 6.234 13.148 13.734 1 94.31 390 ILE A O 1
ATOM 3113 N N . ALA A 1 391 ? 4.98 12.469 15.438 1 91.62 391 ALA A N 1
ATOM 3114 C CA . ALA A 1 391 ? 4.777 11.141 14.867 1 91.62 391 ALA A CA 1
ATOM 3115 C C . ALA A 1 391 ? 4.102 11.227 13.5 1 91.62 391 ALA A C 1
ATOM 3117 O O . ALA A 1 391 ? 4.48 10.516 12.57 1 91.62 391 ALA A O 1
ATOM 3118 N N . ALA A 1 392 ? 3.131 12.078 13.383 1 92.88 392 ALA A N 1
ATOM 3119 C CA . ALA A 1 392 ? 2.406 12.258 12.125 1 92.88 392 ALA A CA 1
ATOM 3120 C C . ALA A 1 392 ? 3.334 12.758 11.023 1 92.88 392 ALA A C 1
ATOM 3122 O O . ALA A 1 392 ? 3.324 12.234 9.906 1 92.88 392 ALA A O 1
ATOM 3123 N N . LEU A 1 393 ? 4.141 13.781 11.352 1 95.5 393 LEU A N 1
ATOM 3124 C CA . LEU A 1 393 ? 5.039 14.383 10.375 1 95.5 393 LEU A CA 1
ATOM 3125 C C . LEU A 1 393 ? 6.086 13.375 9.914 1 95.5 393 LEU A C 1
ATOM 3127 O O . LEU A 1 393 ? 6.418 13.32 8.727 1 95.5 393 LEU A O 1
ATOM 3131 N N . ILE A 1 394 ? 6.559 12.594 10.836 1 92.62 394 ILE A N 1
ATOM 3132 C CA . ILE A 1 394 ? 7.578 11.602 10.523 1 92.62 394 ILE A CA 1
ATOM 3133 C C . ILE A 1 394 ? 6.977 10.5 9.656 1 92.62 394 ILE A C 1
ATOM 3135 O O . ILE A 1 394 ? 7.578 10.078 8.664 1 92.62 394 ILE A O 1
ATOM 3139 N N . LYS A 1 395 ? 5.832 10.094 10 1 89.56 395 LYS A N 1
ATOM 3140 C CA . LYS A 1 395 ? 5.184 9 9.281 1 89.56 395 LYS A CA 1
ATOM 3141 C C . LYS A 1 395 ? 4.801 9.422 7.867 1 89.56 395 LYS A C 1
ATOM 3143 O O . LYS A 1 395 ? 5.004 8.672 6.914 1 89.56 395 LYS A O 1
ATOM 3148 N N . GLU A 1 396 ? 4.227 10.594 7.719 1 91.62 396 GLU A N 1
ATOM 3149 C CA . GLU A 1 396 ? 3.707 11.031 6.426 1 91.62 396 GLU A CA 1
ATOM 3150 C C . GLU A 1 396 ? 4.832 11.492 5.508 1 91.62 396 GLU A C 1
ATOM 3152 O O . GLU A 1 396 ? 4.824 11.195 4.309 1 91.62 396 GLU A O 1
ATOM 3157 N N . ARG A 1 397 ? 5.797 12.227 6.078 1 93.69 397 ARG A N 1
ATOM 3158 C CA . ARG A 1 397 ? 6.941 12.734 5.328 1 93.69 397 ARG A CA 1
ATOM 3159 C C . ARG A 1 397 ? 6.492 13.461 4.066 1 93.69 397 ARG A C 1
ATOM 3161 O O . ARG A 1 397 ? 7.008 13.203 2.979 1 93.69 397 ARG A O 1
ATOM 3168 N N . ASN A 1 398 ? 5.551 14.305 4.184 1 93.06 398 ASN A N 1
ATOM 3169 C CA . ASN A 1 398 ? 5 15.023 3.041 1 93.06 398 ASN A CA 1
ATOM 3170 C C . ASN A 1 398 ? 5.758 16.312 2.773 1 93.06 398 ASN A C 1
ATOM 3172 O O . ASN A 1 398 ? 5.84 17.188 3.645 1 93.06 398 ASN A O 1
ATOM 3176 N N . SER A 1 399 ? 6.258 16.469 1.608 1 93.56 399 SER A N 1
ATOM 3177 C CA . SER A 1 399 ? 7.066 17.625 1.244 1 93.56 399 SER A CA 1
ATOM 3178 C C . SER A 1 399 ? 6.215 18.891 1.136 1 93.56 399 SER A C 1
ATOM 3180 O O . SER A 1 399 ? 6.734 20 1.22 1 93.56 399 SER A O 1
ATOM 3182 N N . GLY A 1 400 ? 4.945 18.719 0.991 1 92.69 400 GLY A N 1
ATOM 3183 C CA . GLY A 1 400 ? 4.055 19.875 0.881 1 92.69 400 GLY A CA 1
ATOM 3184 C C . GLY A 1 400 ? 3.908 20.641 2.18 1 92.69 400 GLY A C 1
ATOM 3185 O O . GLY A 1 400 ? 3.469 21.797 2.178 1 92.69 400 GLY A O 1
ATOM 3186 N N . LEU A 1 401 ? 4.309 20.031 3.295 1 95.5 401 LEU A N 1
ATOM 3187 C CA . LEU A 1 401 ? 4.137 20.672 4.594 1 95.5 401 LEU A CA 1
ATOM 3188 C C . LEU A 1 401 ? 5.469 21.203 5.117 1 95.5 401 LEU A C 1
ATOM 3190 O O . LEU A 1 401 ? 5.547 21.672 6.254 1 95.5 401 LEU A O 1
ATOM 3194 N N . THR A 1 402 ? 6.5 21.141 4.281 1 96.19 402 THR A N 1
ATOM 3195 C CA . THR A 1 402 ? 7.805 21.625 4.703 1 96.19 402 THR A CA 1
ATOM 3196 C C . THR A 1 402 ? 7.75 23.125 5 1 96.19 402 THR A C 1
ATOM 3198 O O . THR A 1 402 ? 7.066 23.875 4.297 1 96.19 402 THR A O 1
ATOM 3201 N N . GLY A 1 403 ? 8.414 23.578 6.027 1 95.12 403 GLY A N 1
ATOM 3202 C CA . GLY A 1 403 ? 8.492 24.969 6.402 1 95.12 403 GLY A CA 1
ATOM 3203 C C . GLY A 1 403 ? 7.355 25.406 7.312 1 95.12 403 GLY A C 1
ATOM 3204 O O . GLY A 1 403 ? 7.363 26.531 7.828 1 95.12 403 GLY A O 1
ATOM 3205 N N . GLN A 1 404 ? 6.406 24.453 7.555 1 93.75 404 GLN A N 1
ATOM 3206 C CA . GLN A 1 404 ? 5.281 24.797 8.422 1 93.75 404 GLN A CA 1
ATOM 3207 C C . GLN A 1 404 ? 5.695 24.797 9.891 1 93.75 404 GLN A C 1
ATOM 3209 O O . GLN A 1 404 ? 6.555 24 10.289 1 93.75 404 GLN A O 1
ATOM 3214 N N . LEU A 1 405 ? 5.105 25.75 10.578 1 91.12 405 LEU A N 1
ATOM 3215 C CA . LEU A 1 405 ? 5.234 25.797 12.031 1 91.12 405 LEU A CA 1
ATOM 3216 C C . LEU A 1 405 ? 3.943 25.344 12.711 1 91.12 405 LEU A C 1
ATOM 3218 O O . LEU A 1 405 ? 2.953 26.078 12.719 1 91.12 405 LEU A O 1
ATOM 3222 N N . LEU A 1 406 ? 4.004 24.156 13.273 1 93.19 406 LEU A N 1
ATOM 3223 C CA . LEU A 1 406 ? 2.824 23.594 13.922 1 93.19 406 LEU A CA 1
ATOM 3224 C C . LEU A 1 406 ? 2.814 23.922 15.414 1 93.19 406 LEU A C 1
ATOM 3226 O O . LEU A 1 406 ? 3.836 24.328 15.969 1 93.19 406 LEU A O 1
ATOM 3230 N N . ILE A 1 407 ? 1.639 23.812 15.992 1 89.19 407 ILE A N 1
ATOM 3231 C CA . ILE A 1 407 ? 1.491 24.234 17.375 1 89.19 407 ILE A CA 1
ATOM 3232 C C . ILE A 1 407 ? 0.863 23.109 18.203 1 89.19 407 ILE A C 1
ATOM 3234 O O . ILE A 1 407 ? -0.098 22.484 17.75 1 89.19 407 ILE A O 1
ATOM 3238 N N . ALA A 1 408 ? 1.457 22.859 19.25 1 90.62 408 ALA A N 1
ATOM 3239 C CA . ALA A 1 408 ? 0.916 21.875 20.188 1 90.62 408 ALA A CA 1
ATOM 3240 C C . ALA A 1 408 ? 0.469 22.547 21.484 1 90.62 408 ALA A C 1
ATOM 3242 O O . ALA A 1 408 ? 1.09 23.5 21.938 1 90.62 408 ALA A O 1
ATOM 3243 N N . MET B 1 1 ? -9.109 17.609 -25.969 1 15.59 1 MET B N 1
ATOM 3244 C CA . MET B 1 1 ? -9.281 16.172 -26.234 1 15.59 1 MET B CA 1
ATOM 3245 C C . MET B 1 1 ? -8.742 15.352 -25.062 1 15.59 1 MET B C 1
ATOM 3247 O O . MET B 1 1 ? -8.359 14.195 -25.25 1 15.59 1 MET B O 1
ATOM 3251 N N . ALA B 1 2 ? -8.969 15.898 -23.812 1 18.7 2 ALA B N 1
ATOM 3252 C CA . ALA B 1 2 ? -9.414 16.719 -22.688 1 18.7 2 ALA B CA 1
ATOM 3253 C C . ALA B 1 2 ? -10.562 16.031 -21.938 1 18.7 2 ALA B C 1
ATOM 3255 O O . ALA B 1 2 ? -10.578 16.016 -20.703 1 18.7 2 ALA B O 1
ATOM 3256 N N . GLN B 1 3 ? -11.609 15.539 -22.547 1 16.98 3 GLN B N 1
ATOM 3257 C CA . GLN B 1 3 ? -12.898 15.297 -21.906 1 16.98 3 GLN B CA 1
ATOM 3258 C C . GLN B 1 3 ? -12.992 13.875 -21.375 1 16.98 3 GLN B C 1
ATOM 3260 O O . GLN B 1 3 ? -13.617 13.008 -22 1 16.98 3 GLN B O 1
ATOM 3265 N N . ARG B 1 4 ? -11.977 13.133 -21.125 1 21.23 4 ARG B N 1
ATOM 3266 C CA . ARG B 1 4 ? -12.312 11.719 -21.188 1 21.23 4 ARG B CA 1
ATOM 3267 C C . ARG B 1 4 ? -13.484 11.391 -20.266 1 21.23 4 ARG B C 1
ATOM 3269 O O . ARG B 1 4 ? -13.406 11.648 -19.062 1 21.23 4 ARG B O 1
ATOM 3276 N N . GLN B 1 5 ? -14.766 11.492 -20.75 1 18.41 5 GLN B N 1
ATOM 3277 C CA . GLN B 1 5 ? -16.094 11.328 -20.172 1 18.41 5 GLN B CA 1
ATOM 3278 C C . GLN B 1 5 ? -16.172 10.07 -19.328 1 18.41 5 GLN B C 1
ATOM 3280 O O . GLN B 1 5 ? -15.953 8.961 -19.828 1 18.41 5 GLN B O 1
ATOM 3285 N N . PHE B 1 6 ? -15.555 10.062 -18.297 1 23.42 6 PHE B N 1
ATOM 3286 C CA . PHE B 1 6 ? -15.844 8.945 -17.406 1 23.42 6 PHE B CA 1
ATOM 3287 C C . PHE B 1 6 ? -17.328 8.625 -17.422 1 23.42 6 PHE B C 1
ATOM 3289 O O . PHE B 1 6 ? -18.141 9.398 -16.906 1 23.42 6 PHE B O 1
ATOM 3296 N N . SER B 1 7 ? -17.812 8.266 -18.688 1 21.36 7 SER B N 1
ATOM 3297 C CA . SER B 1 7 ? -19.219 7.945 -18.891 1 21.36 7 SER B CA 1
ATOM 3298 C C . SER B 1 7 ? -19.781 7.199 -17.688 1 21.36 7 SER B C 1
ATOM 3300 O O . SER B 1 7 ? -19.266 6.156 -17.281 1 21.36 7 SER B O 1
ATOM 3302 N N . TRP B 1 8 ? -20.141 7.918 -16.656 1 22.7 8 TRP B N 1
ATOM 3303 C CA . TRP B 1 8 ? -21.203 7.5 -15.75 1 22.7 8 TRP B CA 1
ATOM 3304 C C . TRP B 1 8 ? -22.203 6.602 -16.453 1 22.7 8 TRP B C 1
ATOM 3306 O O . TRP B 1 8 ? -22.875 7.031 -17.406 1 22.7 8 TRP B O 1
ATOM 3316 N N . LEU B 1 9 ? -21.734 5.492 -17.016 1 25.91 9 LEU B N 1
ATOM 3317 C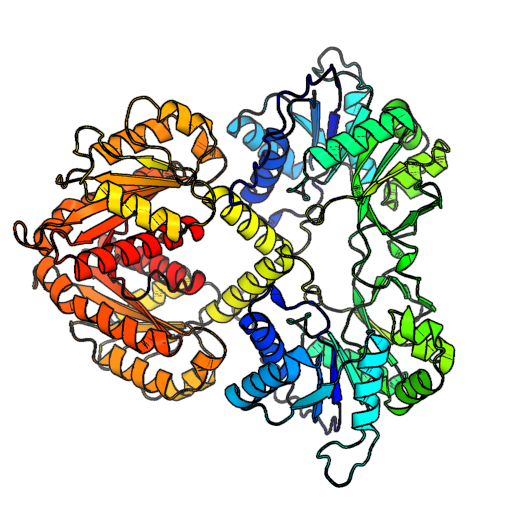 CA . LEU B 1 9 ? -22.766 4.703 -17.688 1 25.91 9 LEU B CA 1
ATOM 3318 C C . LEU B 1 9 ? -24.141 4.984 -17.078 1 25.91 9 LEU B C 1
ATOM 3320 O O . LEU B 1 9 ? -24.25 5.223 -15.883 1 25.91 9 LEU B O 1
ATOM 3324 N N . GLY B 1 10 ? -25.062 5.75 -17.734 1 23.55 10 GLY B N 1
ATOM 3325 C CA . GLY B 1 10 ? -26.5 5.906 -17.609 1 23.55 10 GLY B CA 1
ATOM 3326 C C . GLY B 1 10 ? -27.156 4.773 -16.828 1 23.55 10 GLY B C 1
ATOM 3327 O O . GLY B 1 10 ? -26.547 3.723 -16.625 1 23.55 10 GLY B O 1
ATOM 3328 N N . PRO B 1 11 ? -28.375 5.062 -16.281 1 24.16 11 PRO B N 1
ATOM 3329 C CA . PRO B 1 11 ? -29.297 4.086 -15.688 1 24.16 11 PRO B CA 1
ATOM 3330 C C . PRO B 1 11 ? -29.375 2.791 -16.484 1 24.16 11 PRO B C 1
ATOM 3332 O O . PRO B 1 11 ? -29.859 2.797 -17.625 1 24.16 11 PRO B O 1
ATOM 3335 N N . VAL B 1 12 ? -28.328 2.223 -16.891 1 25.83 12 VAL B N 1
ATOM 3336 C CA . VAL B 1 12 ? -28.703 0.983 -17.547 1 25.83 12 VAL B CA 1
ATOM 3337 C C . VAL B 1 12 ? -29.984 0.43 -16.922 1 25.83 12 VAL B C 1
ATOM 3339 O O . VAL B 1 12 ? -30.172 0.525 -15.703 1 25.83 12 VAL B O 1
ATOM 3342 N N . SER B 1 13 ? -31.062 0.62 -17.609 1 22.81 13 SER B N 1
ATOM 3343 C CA . SER B 1 13 ? -32.312 -0.056 -17.312 1 22.81 13 SER B CA 1
ATOM 3344 C C . SER B 1 13 ? -32.094 -1.403 -16.641 1 22.81 13 SER B C 1
ATOM 3346 O O . SER B 1 13 ? -31.531 -2.32 -17.25 1 22.81 13 SER B O 1
ATOM 3348 N N . CYS B 1 14 ? -31.484 -1.323 -15.523 1 26.34 14 CYS B N 1
ATOM 3349 C CA . CYS B 1 14 ? -31.297 -2.436 -14.602 1 26.34 14 CYS B CA 1
ATOM 3350 C C . CYS B 1 14 ? -32.5 -3.379 -14.641 1 26.34 14 CYS B C 1
ATOM 3352 O O . CYS B 1 14 ? -33.531 -3.078 -14.062 1 26.34 14 CYS B O 1
ATOM 3354 N N . GLY B 1 15 ? -32.875 -3.789 -15.742 1 23.98 15 GLY B N 1
ATOM 3355 C CA . GLY B 1 15 ? -33.781 -4.93 -15.594 1 23.98 15 GLY B CA 1
ATOM 3356 C C . GLY B 1 15 ? -33.5 -5.746 -14.344 1 23.98 15 GLY B C 1
ATOM 3357 O O . GLY B 1 15 ? -32.438 -5.625 -13.742 1 23.98 15 GLY B O 1
ATOM 3358 N N . THR B 1 16 ? -34.5 -6.438 -13.758 1 26.31 16 THR B N 1
ATOM 3359 C CA . THR B 1 16 ? -34.781 -7.199 -12.547 1 26.31 16 THR B CA 1
ATOM 3360 C C . THR B 1 16 ? -33.656 -8.172 -12.242 1 26.31 16 THR B C 1
ATOM 3362 O O . THR B 1 16 ? -33.562 -9.242 -12.844 1 26.31 16 THR B O 1
ATOM 3365 N N . LEU B 1 17 ? -32.5 -7.832 -12.469 1 29.53 17 LEU B N 1
ATOM 3366 C CA . LEU B 1 17 ? -31.594 -8.797 -11.844 1 29.53 17 LEU B CA 1
ATOM 3367 C C . LEU B 1 17 ? -32 -9.047 -10.391 1 29.53 17 LEU B C 1
ATOM 3369 O O . LEU B 1 17 ? -31.75 -8.203 -9.523 1 29.53 17 LEU B O 1
ATOM 3373 N N . GLU B 1 18 ? -33.062 -9.469 -9.953 1 30.98 18 GLU B N 1
ATOM 3374 C CA . GLU B 1 18 ? -33.656 -9.852 -8.664 1 30.98 18 GLU B CA 1
ATOM 3375 C C . GLU B 1 18 ? -32.562 -10.359 -7.711 1 30.98 18 GLU B C 1
ATOM 3377 O O . GLU B 1 18 ? -32.094 -9.617 -6.855 1 30.98 18 GLU B O 1
ATOM 3382 N N . SER B 1 19 ? -32.562 -11.719 -6.98 1 35.12 19 SER B N 1
ATOM 3383 C CA . SER B 1 19 ? -32.219 -12.312 -5.691 1 35.12 19 SER B CA 1
ATOM 3384 C C . SER B 1 19 ? -30.734 -12.695 -5.641 1 35.12 19 SER B C 1
ATOM 3386 O O . SER B 1 19 ? -30.359 -13.828 -5.941 1 35.12 19 SER B O 1
ATOM 3388 N N . ALA B 1 20 ? -29.844 -11.906 -6.07 1 39.19 20 ALA B N 1
ATOM 3389 C CA . ALA B 1 20 ? -28.469 -12.359 -5.879 1 39.19 20 ALA B CA 1
ATOM 3390 C C . ALA B 1 20 ? -28.031 -12.188 -4.43 1 39.19 20 ALA B C 1
ATOM 3392 O O . ALA B 1 20 ? -28.453 -11.242 -3.754 1 39.19 20 ALA B O 1
ATOM 3393 N N . ALA B 1 21 ? -27.828 -13.312 -3.662 1 41.41 21 ALA B N 1
ATOM 3394 C CA . ALA B 1 21 ? -27.25 -13.297 -2.318 1 41.41 21 ALA B CA 1
ATOM 3395 C C . ALA B 1 21 ? -25.734 -13.375 -2.367 1 41.41 21 ALA B C 1
ATOM 3397 O O . ALA B 1 21 ? -25.156 -13.977 -3.283 1 41.41 21 ALA B O 1
ATOM 3398 N N . MET B 1 22 ? -25 -12.375 -1.88 1 46.88 22 MET B N 1
ATOM 3399 C CA . MET B 1 22 ? -23.562 -12.438 -1.708 1 46.88 22 MET B CA 1
ATOM 3400 C C . MET B 1 22 ? -23.203 -13.094 -0.379 1 46.88 22 MET B C 1
ATOM 3402 O O . MET B 1 22 ? -23.812 -12.805 0.648 1 46.88 22 MET B O 1
ATOM 3406 N N . LEU B 1 23 ? -22.578 -14.289 -0.454 1 44.69 23 LEU B N 1
ATOM 3407 C CA . LEU B 1 23 ? -22.016 -14.93 0.725 1 44.69 23 LEU B CA 1
ATOM 3408 C C . LEU B 1 23 ? -20.562 -14.5 0.92 1 44.69 23 LEU B C 1
ATOM 3410 O O . LEU B 1 23 ? -19.719 -14.703 0.038 1 44.69 23 LEU B O 1
ATOM 3414 N N . ALA B 1 24 ? -20.359 -13.523 1.743 1 47.25 24 ALA B N 1
ATOM 3415 C CA . ALA B 1 24 ? -19.016 -13.062 2.062 1 47.25 24 ALA B CA 1
ATOM 3416 C C . ALA B 1 24 ? -18.484 -13.75 3.32 1 47.25 24 ALA B C 1
ATOM 3418 O O . ALA B 1 24 ? -19.203 -13.867 4.316 1 47.25 24 ALA B O 1
ATOM 3419 N N . SER B 1 25 ? -17.578 -14.867 3.162 1 40.69 25 SER B N 1
ATOM 3420 C CA . SER B 1 25 ? -16.953 -15.492 4.324 1 40.69 25 SER B CA 1
ATOM 3421 C C . SER B 1 25 ? -15.703 -14.727 4.75 1 40.69 25 SER B C 1
ATOM 3423 O O . SER B 1 25 ? -14.883 -14.344 3.91 1 40.69 25 SER B O 1
ATOM 3425 N N . VAL B 1 26 ? -15.633 -14.109 5.875 1 39.66 26 VAL B N 1
ATOM 3426 C CA . VAL B 1 26 ? -14.484 -13.43 6.461 1 39.66 26 VAL B CA 1
ATOM 3427 C C . VAL B 1 26 ? -13.75 -14.375 7.406 1 39.66 26 VAL B C 1
ATOM 3429 O O . VAL B 1 26 ? -14.273 -14.734 8.461 1 39.66 26 VAL B O 1
ATOM 3432 N N . ARG B 1 27 ? -13.016 -15.453 6.988 1 36.59 27 ARG B N 1
ATOM 3433 C CA . ARG B 1 27 ? -12.305 -16.266 7.969 1 36.59 27 ARG B CA 1
ATOM 3434 C C . ARG B 1 27 ? -11.117 -15.508 8.555 1 36.59 27 ARG B C 1
ATOM 3436 O O . ARG B 1 27 ? -10.352 -16.062 9.344 1 36.59 27 ARG B O 1
ATOM 3443 N N . THR B 1 28 ? -10.398 -14.805 7.855 1 36.38 28 THR B N 1
ATOM 3444 C CA . THR B 1 28 ? -9.047 -14.492 8.305 1 36.38 28 THR B CA 1
ATOM 3445 C C . THR B 1 28 ? -9.07 -13.789 9.656 1 36.38 28 THR B C 1
ATOM 3447 O O . THR B 1 28 ? -10.031 -13.078 9.977 1 36.38 28 THR B O 1
ATOM 3450 N N . SER B 1 29 ? -8.258 -14.25 10.57 1 35.41 29 SER B N 1
ATOM 3451 C CA . SER B 1 29 ? -7.707 -13.516 11.711 1 35.41 29 SER B CA 1
ATOM 3452 C C . SER B 1 29 ? -7.57 -12.031 11.398 1 35.41 29 SER B C 1
ATOM 3454 O O . SER B 1 29 ? -6.582 -11.602 10.797 1 35.41 29 SER B O 1
ATOM 3456 N N . VAL B 1 30 ? -8.398 -11.43 10.852 1 39.31 30 VAL B N 1
ATOM 3457 C CA . VAL B 1 30 ? -8.711 -10.016 10.672 1 39.31 30 VAL B CA 1
ATOM 3458 C C . VAL B 1 30 ? -8.203 -9.219 11.867 1 39.31 30 VAL B C 1
ATOM 3460 O O . VAL B 1 30 ? -8.422 -8.008 11.945 1 39.31 30 VAL B O 1
ATOM 3463 N N . GLN B 1 31 ? -7.98 -9.828 12.836 1 36.72 31 GLN B N 1
ATOM 3464 C CA . GLN B 1 31 ? -7.574 -9.227 14.102 1 36.72 31 GLN B CA 1
ATOM 3465 C C . GLN B 1 31 ? -6.566 -8.102 13.875 1 36.72 31 GLN B C 1
ATOM 3467 O O . GLN B 1 31 ? -6.445 -7.195 14.703 1 36.72 31 GLN B O 1
ATOM 3472 N N . LYS B 1 32 ? -5.715 -8.414 12.969 1 41.69 32 LYS B N 1
ATOM 3473 C CA . LYS B 1 32 ? -4.738 -7.332 13.055 1 41.69 32 LYS B CA 1
ATOM 3474 C C . LYS B 1 32 ? -5.242 -6.086 12.336 1 41.69 32 LYS B C 1
ATOM 3476 O O . LYS B 1 32 ? -4.562 -5.055 12.32 1 41.69 32 LYS B O 1
ATOM 3481 N N . THR B 1 33 ? -6.113 -6.328 11.258 1 44.44 33 THR B N 1
ATOM 3482 C CA . THR B 1 33 ? -6.617 -5.082 10.68 1 44.44 33 THR B CA 1
ATOM 3483 C C . THR B 1 33 ? -7.75 -4.516 11.531 1 44.44 33 THR B C 1
ATOM 3485 O O . THR B 1 33 ? -8.484 -5.27 12.172 1 44.44 33 THR B O 1
ATOM 3488 N N . SER B 1 34 ? -7.641 -3.4 11.82 1 44.19 34 SER B N 1
ATOM 3489 C CA . SER B 1 34 ? -8.703 -2.754 12.586 1 44.19 34 SER B CA 1
ATOM 3490 C C . SER B 1 34 ? -10.078 -3.082 12.016 1 44.19 34 SER B C 1
ATOM 3492 O O . SER B 1 34 ? -10.211 -3.346 10.812 1 44.19 34 SER B O 1
ATOM 3494 N N . ALA B 1 35 ? -10.93 -3.682 12.828 1 44.22 35 ALA B N 1
ATOM 3495 C CA . ALA B 1 35 ? -12.352 -3.826 12.547 1 44.22 35 ALA B CA 1
ATOM 3496 C C . ALA B 1 35 ? -12.82 -2.773 11.539 1 44.22 35 ALA B C 1
ATOM 3498 O O . ALA B 1 35 ? -13.648 -3.061 10.672 1 44.22 35 ALA B O 1
ATOM 3499 N N . THR B 1 36 ? -12.219 -1.699 11.672 1 45.56 36 THR B N 1
ATOM 3500 C CA . THR B 1 36 ? -12.609 -0.564 10.844 1 45.56 36 THR B CA 1
ATOM 3501 C C . THR B 1 36 ? -12.297 -0.838 9.375 1 45.56 36 THR B C 1
ATOM 3503 O O . THR B 1 36 ? -13.102 -0.531 8.492 1 45.56 36 THR B O 1
ATOM 3506 N N . LEU B 1 37 ? -11.195 -1.443 9.219 1 50.47 37 LEU B N 1
ATOM 3507 C CA . LEU B 1 37 ? -10.852 -1.717 7.82 1 50.47 37 LEU B CA 1
ATOM 3508 C C . LEU B 1 37 ? -11.766 -2.793 7.242 1 50.47 37 LEU B C 1
ATOM 3510 O O . LEU B 1 37 ? -12.18 -2.707 6.086 1 50.47 37 LEU B O 1
ATOM 3514 N N . GLN B 1 38 ? -11.984 -3.74 8.133 1 52.44 38 GLN B N 1
ATOM 3515 C CA . GLN B 1 38 ? -12.852 -4.816 7.66 1 52.44 38 GLN B CA 1
ATOM 3516 C C . GLN B 1 38 ? -14.234 -4.281 7.293 1 52.44 38 GLN B C 1
ATOM 3518 O O . GLN B 1 38 ? -14.789 -4.637 6.246 1 52.44 38 GLN B O 1
ATOM 3523 N N . CYS B 1 39 ? -14.695 -3.51 8.281 1 49.81 39 CYS B N 1
ATOM 3524 C CA . CYS B 1 39 ? -16.016 -2.922 8.062 1 49.81 39 CYS B CA 1
ATOM 3525 C C . CYS B 1 39 ? -16 -1.995 6.855 1 49.81 39 CYS B C 1
ATOM 3527 O O . CYS B 1 39 ? -16.953 -1.979 6.074 1 49.81 39 CYS B O 1
ATOM 3529 N N . GLY B 1 40 ? -14.898 -1.303 6.77 1 53.28 40 GLY B N 1
ATOM 3530 C CA . GLY B 1 40 ? -14.812 -0.405 5.633 1 53.28 40 GLY B CA 1
ATOM 3531 C C . GLY B 1 40 ? -14.812 -1.13 4.297 1 53.28 40 GLY B C 1
ATOM 3532 O O . GLY B 1 40 ? -15.438 -0.676 3.338 1 53.28 40 GLY B O 1
ATOM 3533 N N . LEU B 1 41 ? -14.234 -2.273 4.488 1 56.19 41 LEU B N 1
ATOM 3534 C CA . LEU B 1 41 ? -14.117 -3.068 3.273 1 56.19 41 LEU B CA 1
ATOM 3535 C C . LEU B 1 41 ? -15.469 -3.625 2.852 1 56.19 41 LEU B C 1
ATOM 3537 O O . LEU B 1 41 ? -15.82 -3.59 1.67 1 56.19 41 LEU B O 1
ATOM 3541 N N . LEU B 1 42 ? -16.172 -4.07 3.934 1 57.09 42 LEU B N 1
ATOM 3542 C CA . LEU B 1 42 ? -17.5 -4.598 3.635 1 57.09 42 LEU B CA 1
ATOM 3543 C C . LEU B 1 42 ? -18.406 -3.5 3.109 1 57.09 42 LEU B C 1
ATOM 3545 O O . LEU B 1 42 ? -19.188 -3.725 2.178 1 57.09 42 LEU B O 1
ATOM 3549 N N . GLN B 1 43 ? -18.172 -2.391 3.67 1 55.72 43 GLN B N 1
ATOM 3550 C CA . GLN B 1 43 ? -19.047 -1.276 3.326 1 55.72 43 GLN B CA 1
ATOM 3551 C C . GLN B 1 43 ? -18.828 -0.825 1.886 1 55.72 43 GLN B C 1
ATOM 3553 O O . GLN B 1 43 ? -19.781 -0.519 1.17 1 55.72 43 GLN B O 1
ATOM 3558 N N . SER B 1 44 ? -17.594 -0.782 1.634 1 54.5 44 SER B N 1
ATOM 3559 C CA . SER B 1 44 ? -17.328 -0.328 0.272 1 54.5 44 SER B CA 1
ATOM 3560 C C . SER B 1 44 ? -18 -1.243 -0.752 1 54.5 44 SER B C 1
ATOM 3562 O O . SER B 1 44 ? -18.469 -0.781 -1.796 1 54.5 44 SER B O 1
ATOM 3564 N N . LEU B 1 45 ? -18 -2.479 -0.398 1 55.22 45 LEU B N 1
ATOM 3565 C CA . LEU B 1 45 ? -18.578 -3.449 -1.315 1 55.22 45 LEU B CA 1
ATOM 3566 C C . LEU B 1 45 ? -20.094 -3.283 -1.384 1 55.22 45 LEU B C 1
ATOM 3568 O O . LEU B 1 45 ? -20.688 -3.434 -2.451 1 55.22 45 LEU B O 1
ATOM 3572 N N . LEU B 1 46 ? -20.656 -2.957 -0.297 1 54.75 46 LEU B N 1
ATOM 3573 C CA . LEU B 1 46 ? -22.109 -2.955 -0.155 1 54.75 46 LEU B CA 1
ATOM 3574 C C . LEU B 1 46 ? -22.719 -1.754 -0.863 1 54.75 46 LEU B C 1
ATOM 3576 O O . LEU B 1 46 ? -23.844 -1.835 -1.376 1 54.75 46 LEU B O 1
ATOM 3580 N N . TRP B 1 47 ? -22 -0.737 -0.757 1 53 47 TRP B N 1
ATOM 3581 C CA . TRP B 1 47 ? -22.609 0.473 -1.307 1 53 47 TRP B CA 1
ATOM 3582 C C . TRP B 1 47 ? -22.734 0.378 -2.824 1 53 47 TRP B C 1
ATOM 3584 O O . TRP B 1 47 ? -23.641 0.969 -3.416 1 53 47 TRP B O 1
ATOM 3594 N N . ILE B 1 48 ? -21.922 -0.506 -3.352 1 52.16 48 ILE B N 1
ATOM 3595 C CA . ILE B 1 48 ? -21.812 -0.364 -4.797 1 52.16 48 ILE B CA 1
ATOM 3596 C C . ILE B 1 48 ? -22.891 -1.177 -5.488 1 52.16 48 ILE B C 1
ATOM 3598 O O . ILE B 1 48 ? -23.312 -0.847 -6.602 1 52.16 48 ILE B O 1
ATOM 3602 N N . VAL B 1 49 ? -23.516 -2.162 -4.797 1 62.22 49 VAL B N 1
ATOM 3603 C CA . VAL B 1 49 ? -24.266 -2.955 -5.762 1 62.22 49 VAL B CA 1
ATOM 3604 C C . VAL B 1 49 ? -25.75 -2.941 -5.402 1 62.22 49 VAL B C 1
ATOM 3606 O O . VAL B 1 49 ? -26.172 -3.6 -4.445 1 62.22 49 VAL B O 1
ATOM 3609 N N . CYS B 1 50 ? -26.578 -2.074 -6.082 1 65.69 50 CYS B N 1
ATOM 3610 C CA . CYS B 1 50 ? -28 -1.874 -5.797 1 65.69 50 CYS B CA 1
ATOM 3611 C C . CYS B 1 50 ? -28.828 -3.045 -6.309 1 65.69 50 CYS B C 1
ATOM 3613 O O . CYS B 1 50 ? -29.969 -3.24 -5.879 1 65.69 50 CYS B O 1
ATOM 3615 N N . TRP B 1 51 ? -28.266 -3.941 -7.082 1 75.12 51 TRP B N 1
ATOM 3616 C CA . TRP B 1 51 ? -29.078 -4.996 -7.672 1 75.12 51 TRP B CA 1
ATOM 3617 C C . TRP B 1 51 ? -28.906 -6.309 -6.91 1 75.12 51 TRP B C 1
ATOM 3619 O O . TRP B 1 51 ? -29.516 -7.32 -7.258 1 75.12 51 TRP B O 1
ATOM 3629 N N . ILE B 1 52 ? -28.188 -6.293 -5.887 1 79.12 52 ILE B N 1
ATOM 3630 C CA . ILE B 1 52 ? -28.094 -7.457 -5.008 1 79.12 52 ILE B CA 1
ATOM 3631 C C . ILE B 1 52 ? -29.156 -7.371 -3.924 1 79.12 52 ILE B C 1
ATOM 3633 O O . ILE B 1 52 ? -29.188 -6.422 -3.135 1 79.12 52 ILE B O 1
ATOM 3637 N N . LYS B 1 53 ? -30.016 -8.305 -3.912 1 78.5 53 LYS B N 1
ATOM 3638 C CA . LYS B 1 53 ? -31.172 -8.266 -3.029 1 78.5 53 LYS B CA 1
ATOM 3639 C C . LYS B 1 53 ? -30.781 -8.539 -1.582 1 78.5 53 LYS B C 1
ATOM 3641 O O . LYS B 1 53 ? -31.156 -7.793 -0.678 1 78.5 53 LYS B O 1
ATOM 3646 N N . ASP B 1 54 ? -30.078 -9.641 -1.418 1 79.94 54 ASP B N 1
ATOM 3647 C CA . ASP B 1 54 ? -29.703 -10.055 -0.07 1 79.94 54 ASP B CA 1
ATOM 3648 C C . ASP B 1 54 ? -28.203 -10.336 0.023 1 79.94 54 ASP B C 1
ATOM 3650 O O . ASP B 1 54 ? -27.609 -10.875 -0.911 1 79.94 54 ASP B O 1
ATOM 3654 N N . ILE B 1 55 ? -27.672 -9.977 1.143 1 82.56 55 ILE B N 1
ATOM 3655 C CA . ILE B 1 55 ? -26.266 -10.258 1.423 1 82.56 55 ILE B CA 1
ATOM 3656 C C . ILE B 1 55 ? -26.156 -11.086 2.699 1 82.56 55 ILE B C 1
ATOM 3658 O O . ILE B 1 55 ? -26.688 -10.703 3.746 1 82.56 55 ILE B O 1
ATOM 3662 N N . VAL B 1 56 ? -25.578 -12.234 2.553 1 84.75 56 VAL B N 1
ATOM 3663 C CA . VAL B 1 56 ? -25.359 -13.094 3.707 1 84.75 56 VAL B CA 1
ATOM 3664 C C . VAL B 1 56 ? -23.859 -13.125 4.047 1 84.75 56 VAL B C 1
ATOM 3666 O O . VAL B 1 56 ? -23.031 -13.414 3.186 1 84.75 56 VAL B O 1
ATOM 3669 N N . VAL B 1 57 ? -23.578 -12.789 5.262 1 82.44 57 VAL B N 1
ATOM 3670 C CA . VAL B 1 57 ? -22.188 -12.766 5.711 1 82.44 57 VAL B CA 1
ATOM 3671 C C . VAL B 1 57 ? -21.953 -13.875 6.738 1 82.44 57 VAL B C 1
ATOM 3673 O O . VAL B 1 57 ? -22.672 -13.953 7.742 1 82.44 57 VAL B O 1
ATOM 3676 N N . ALA B 1 58 ? -21.016 -14.727 6.395 1 84.38 58 ALA B N 1
ATOM 3677 C CA . ALA B 1 58 ? -20.625 -15.758 7.352 1 84.38 58 ALA B CA 1
ATOM 3678 C C . ALA B 1 58 ? -19.562 -15.227 8.32 1 84.38 58 ALA B C 1
ATOM 3680 O O . ALA B 1 58 ? -18.484 -14.781 7.895 1 84.38 58 ALA B O 1
ATOM 3681 N N . VAL B 1 59 ? -19.859 -15.312 9.586 1 80.94 59 VAL B N 1
ATOM 3682 C CA . VAL B 1 59 ? -18.984 -14.75 10.609 1 80.94 59 VAL B CA 1
ATOM 3683 C C . VAL B 1 59 ? -18.75 -15.781 11.711 1 80.94 59 VAL B C 1
ATOM 3685 O O . VAL B 1 59 ? -19.641 -16.547 12.055 1 80.94 59 VAL B O 1
ATOM 3688 N N . THR B 1 60 ? -17.5 -15.727 12.164 1 80.31 60 THR B N 1
ATOM 3689 C CA . THR B 1 60 ? -17.203 -16.625 13.273 1 80.31 60 THR B CA 1
ATOM 3690 C C . THR B 1 60 ? -18.016 -16.234 14.508 1 80.31 60 THR B C 1
ATOM 3692 O O . THR B 1 60 ? -18.344 -15.062 14.695 1 80.31 60 THR B O 1
ATOM 3695 N N . GLY B 1 61 ? -18.219 -17.188 15.32 1 80.12 61 GLY B N 1
ATOM 3696 C CA . GLY B 1 61 ? -19 -16.953 16.516 1 80.12 61 GLY B CA 1
ATOM 3697 C C . GLY B 1 61 ? -18.453 -15.844 17.391 1 80.12 61 GLY B C 1
ATOM 3698 O O . GLY B 1 61 ? -19.219 -15.023 17.906 1 80.12 61 GLY B O 1
ATOM 3699 N N . GLU B 1 62 ? -17.219 -15.75 17.5 1 81.12 62 GLU B N 1
ATOM 3700 C CA . GLU B 1 62 ? -16.562 -14.773 18.359 1 81.12 62 GLU B CA 1
ATOM 3701 C C . GLU B 1 62 ? -16.75 -13.352 17.844 1 81.12 62 GLU B C 1
ATOM 3703 O O . GLU B 1 62 ? -16.703 -12.391 18.609 1 81.12 62 GLU B O 1
ATOM 3708 N N . ASN B 1 63 ? -17.062 -13.273 16.578 1 76.81 63 ASN B N 1
ATOM 3709 C CA . ASN B 1 63 ? -17.141 -11.945 15.969 1 76.81 63 ASN B CA 1
ATOM 3710 C C . ASN B 1 63 ? -18.578 -11.562 15.648 1 76.81 63 ASN B C 1
ATOM 3712 O O . ASN B 1 63 ? -18.828 -10.5 15.07 1 76.81 63 ASN B O 1
ATOM 3716 N N . MET B 1 64 ? -19.484 -12.352 16.031 1 82.75 64 MET B N 1
ATOM 3717 C CA . MET B 1 64 ? -20.891 -12.148 15.688 1 82.75 64 MET B CA 1
ATOM 3718 C C . MET B 1 64 ? -21.406 -10.836 16.266 1 82.75 64 MET B C 1
ATOM 3720 O O . MET B 1 64 ? -22.016 -10.039 15.547 1 82.75 64 MET B O 1
ATOM 3724 N N . GLU B 1 65 ? -21.125 -10.578 17.453 1 82.31 65 GLU B N 1
ATOM 3725 C CA . GLU B 1 65 ? -21.625 -9.375 18.094 1 82.31 65 GLU B CA 1
ATOM 3726 C C . GLU B 1 65 ? -20.984 -8.117 17.516 1 82.31 65 GLU B C 1
ATOM 3728 O O . GLU B 1 65 ? -21.656 -7.109 17.297 1 82.31 65 GLU B O 1
ATOM 3733 N N . ALA B 1 66 ? -19.75 -8.25 17.281 1 75.69 66 ALA B N 1
ATOM 3734 C CA . ALA B 1 66 ? -19.047 -7.121 16.672 1 75.69 66 ALA B CA 1
ATOM 3735 C C . ALA B 1 66 ? -19.625 -6.777 15.305 1 75.69 66 ALA B C 1
ATOM 3737 O O . ALA B 1 66 ? -19.812 -5.602 14.984 1 75.69 66 ALA B O 1
ATOM 3738 N N . MET B 1 67 ? -19.938 -7.801 14.586 1 76.62 67 MET B N 1
ATOM 3739 C CA . MET B 1 67 ? -20.469 -7.582 13.25 1 76.62 67 MET B CA 1
ATOM 3740 C C . MET B 1 67 ? -21.891 -7.012 13.312 1 76.62 67 MET B C 1
ATOM 3742 O O . MET B 1 67 ? -22.25 -6.16 12.5 1 76.62 67 MET B O 1
ATOM 3746 N N . LYS B 1 68 ? -22.625 -7.438 14.203 1 80.31 68 LYS B N 1
ATOM 3747 C CA . LYS B 1 68 ? -23.969 -6.875 14.398 1 80.31 68 LYS B CA 1
ATOM 3748 C C . LYS B 1 68 ? -23.891 -5.379 14.695 1 80.31 68 LYS B C 1
ATOM 3750 O O . LYS B 1 68 ? -24.688 -4.598 14.164 1 80.31 68 LYS B O 1
ATOM 3755 N N . GLY B 1 69 ? -22.984 -5.043 15.531 1 74.25 69 GLY B N 1
ATOM 3756 C CA . GLY B 1 69 ? -22.766 -3.639 15.844 1 74.25 69 GLY B CA 1
ATOM 3757 C C . GLY B 1 69 ? -22.406 -2.803 14.633 1 74.25 69 GLY B C 1
ATOM 3758 O O . GLY B 1 69 ? -22.891 -1.677 14.484 1 74.25 69 GLY B O 1
ATOM 3759 N N . ILE B 1 70 ? -21.625 -3.41 13.836 1 71.06 70 ILE B N 1
ATOM 3760 C CA . ILE B 1 70 ? -21.203 -2.707 12.633 1 71.06 70 ILE B CA 1
ATOM 3761 C C . ILE B 1 70 ? -22.391 -2.514 11.695 1 71.06 70 ILE B C 1
ATOM 3763 O O . ILE B 1 70 ? -22.594 -1.428 11.148 1 71.06 70 ILE B O 1
ATOM 3767 N N . ILE B 1 71 ? -23.172 -3.521 11.516 1 74.81 71 ILE B N 1
ATOM 3768 C CA . ILE B 1 71 ? -24.344 -3.473 10.641 1 74.81 71 ILE B CA 1
ATOM 3769 C C . ILE B 1 71 ? -25.328 -2.412 11.141 1 74.81 71 ILE B C 1
ATOM 3771 O O . ILE B 1 71 ? -25.891 -1.663 10.344 1 74.81 71 ILE B O 1
ATOM 3775 N N . GLN B 1 72 ? -25.422 -2.342 12.375 1 76.69 72 GLN B N 1
ATOM 3776 C CA . GLN B 1 72 ? -26.312 -1.366 12.977 1 76.69 72 GLN B CA 1
ATOM 3777 C C . GLN B 1 72 ? -25.781 0.052 12.82 1 76.69 72 GLN B C 1
ATOM 3779 O O . GLN B 1 72 ? -26.516 0.973 12.484 1 76.69 72 GLN B O 1
ATOM 3784 N N . ARG B 1 73 ? -24.516 0.113 13.078 1 70 73 ARG B N 1
ATOM 3785 C CA . ARG B 1 73 ? -23.875 1.423 13.016 1 70 73 ARG B CA 1
ATOM 3786 C C . ARG B 1 73 ? -24 2.031 11.625 1 70 73 ARG B C 1
ATOM 3788 O O . ARG B 1 73 ? -24.266 3.229 11.484 1 70 73 ARG B O 1
ATOM 3795 N N . TYR B 1 74 ? -23.906 1.157 10.688 1 68.69 74 TYR B N 1
ATOM 3796 C CA . TYR B 1 74 ? -23.891 1.671 9.328 1 68.69 74 TYR B CA 1
ATOM 3797 C C . TYR B 1 74 ? -25.266 1.524 8.672 1 68.69 74 TYR B C 1
ATOM 3799 O O . TYR B 1 74 ? -25.438 1.826 7.488 1 68.69 74 TYR B O 1
ATOM 3807 N N . GLN B 1 75 ? -26.203 1.051 9.328 1 71.56 75 GLN B N 1
ATOM 3808 C CA . GLN B 1 75 ? -27.609 0.97 8.938 1 71.56 75 GLN B CA 1
ATOM 3809 C C . GLN B 1 75 ? -27.781 0.159 7.656 1 71.56 75 GLN B C 1
ATOM 3811 O O . GLN B 1 75 ? -28.484 0.576 6.738 1 71.56 75 GLN B O 1
ATOM 3816 N N . HIS B 1 76 ? -27.078 -0.899 7.648 1 69.31 76 HIS B N 1
ATOM 3817 C CA . HIS B 1 76 ? -27.203 -1.771 6.484 1 69.31 76 HIS B CA 1
ATOM 3818 C C . HIS B 1 76 ? -28.484 -2.604 6.559 1 69.31 76 HIS B C 1
ATOM 3820 O O . HIS B 1 76 ? -28.766 -3.246 7.574 1 69.31 76 HIS B O 1
ATOM 3826 N N . LYS B 1 77 ? -29.297 -2.535 5.484 1 72 77 LYS B N 1
ATOM 3827 C CA . LYS B 1 77 ? -30.609 -3.182 5.551 1 72 77 LYS B CA 1
ATOM 3828 C C . LYS B 1 77 ? -30.594 -4.52 4.82 1 72 77 LYS B C 1
ATOM 3830 O O . LYS B 1 77 ? -31.469 -5.367 5.047 1 72 77 LYS B O 1
ATOM 3835 N N . ARG B 1 78 ? -29.672 -4.867 4.098 1 77.62 78 ARG B N 1
ATOM 3836 C CA . ARG B 1 78 ? -29.734 -6.051 3.244 1 77.62 78 ARG B CA 1
ATOM 3837 C C . ARG B 1 78 ? -28.766 -7.117 3.723 1 77.62 78 ARG B C 1
ATOM 3839 O O . ARG B 1 78 ? -28.531 -8.117 3.031 1 77.62 78 ARG B O 1
ATOM 3846 N N . ILE B 1 79 ? -28.281 -7 5.004 1 79.44 79 ILE B N 1
ATOM 3847 C CA . ILE B 1 79 ? -27.234 -7.91 5.434 1 79.44 79 ILE B CA 1
ATOM 3848 C C . ILE B 1 79 ? -27.766 -8.875 6.484 1 79.44 79 ILE B C 1
ATOM 3850 O O . ILE B 1 79 ? -28.438 -8.453 7.441 1 79.44 79 ILE B O 1
ATOM 3854 N N . SER B 1 80 ? -27.656 -10.086 6.234 1 83.44 80 SER B N 1
ATOM 3855 C CA . SER B 1 80 ? -27.938 -11.133 7.219 1 83.44 80 SER B CA 1
ATOM 3856 C C . SER B 1 80 ? -26.656 -11.852 7.637 1 83.44 80 SER B C 1
ATOM 3858 O O . SER B 1 80 ? -25.766 -12.086 6.812 1 83.44 80 SER B O 1
ATOM 3860 N N . LEU B 1 81 ? -26.609 -12.289 8.922 1 82.88 81 LEU B N 1
ATOM 3861 C CA . LEU B 1 81 ? -25.422 -12.953 9.438 1 82.88 81 LEU B CA 1
ATOM 3862 C C . LEU B 1 81 ? -25.688 -14.438 9.656 1 82.88 81 LEU B C 1
ATOM 3864 O O . LEU B 1 81 ? -26.766 -14.82 10.094 1 82.88 81 LEU B O 1
ATOM 3868 N N . VAL B 1 82 ? -24.734 -15.195 9.266 1 86.5 82 VAL B N 1
ATOM 3869 C CA . VAL B 1 82 ? -24.766 -16.625 9.562 1 86.5 82 VAL B CA 1
ATOM 3870 C C . VAL B 1 82 ? -23.469 -17.031 10.25 1 86.5 82 VAL B C 1
ATOM 3872 O O . VAL B 1 82 ? -22.438 -16.359 10.117 1 86.5 82 VAL B O 1
ATOM 3875 N N . GLU B 1 83 ? -23.5 -18.094 10.969 1 86.62 83 GLU B N 1
ATOM 3876 C CA . GLU B 1 83 ? -22.297 -18.578 11.633 1 86.62 83 GLU B CA 1
ATOM 3877 C C . GLU B 1 83 ? -21.375 -19.297 10.656 1 86.62 83 GLU B C 1
ATOM 3879 O O . GLU B 1 83 ? -21.812 -20.156 9.891 1 86.62 83 GLU B O 1
ATOM 3884 N N . ALA B 1 84 ? -20.141 -18.922 10.703 1 86.06 84 ALA B N 1
ATOM 3885 C CA . ALA B 1 84 ? -19.156 -19.547 9.82 1 86.06 84 ALA B CA 1
ATOM 3886 C C . ALA B 1 84 ? -18.812 -20.953 10.289 1 86.06 84 ALA B C 1
ATOM 3888 O O . ALA B 1 84 ? -18.922 -21.266 11.477 1 86.06 84 ALA B O 1
ATOM 3889 N N . GLY B 1 85 ? -18.438 -21.766 9.281 1 86.19 85 GLY B N 1
ATOM 3890 C CA . GLY B 1 85 ? -17.922 -23.094 9.609 1 86.19 85 GLY B CA 1
ATOM 3891 C C . GLY B 1 85 ? -16.438 -23.094 9.922 1 86.19 85 GLY B C 1
ATOM 3892 O O . GLY B 1 85 ? -15.812 -22.031 9.977 1 86.19 85 GLY B O 1
ATOM 3893 N N . VAL B 1 86 ? -15.945 -24.25 10.141 1 86.75 86 VAL B N 1
ATOM 3894 C CA . VAL B 1 86 ? -14.539 -24.406 10.484 1 86.75 86 VAL B CA 1
ATOM 3895 C C . VAL B 1 86 ? -13.672 -24.203 9.25 1 86.75 86 VAL B C 1
ATOM 3897 O O . VAL B 1 86 ? -12.492 -23.844 9.359 1 86.75 86 VAL B O 1
ATOM 3900 N N . THR B 1 87 ? -14.289 -24.531 8.141 1 88.69 87 THR B N 1
ATOM 3901 C CA . THR B 1 87 ? -13.562 -24.375 6.895 1 88.69 87 THR B CA 1
ATOM 3902 C C . THR B 1 87 ? -14.289 -23.406 5.957 1 88.69 87 THR B C 1
ATOM 3904 O O . THR B 1 87 ? -15.445 -23.047 6.199 1 88.69 87 THR B O 1
ATOM 3907 N N . ARG B 1 88 ? -13.555 -23.094 4.938 1 86.69 88 ARG B N 1
ATOM 3908 C CA . ARG B 1 88 ? -14.109 -22.188 3.936 1 86.69 88 ARG B CA 1
ATOM 3909 C C . ARG B 1 88 ? -15.375 -22.766 3.316 1 86.69 88 ARG B C 1
ATOM 3911 O O . ARG B 1 88 ? -16.406 -22.078 3.266 1 86.69 88 ARG B O 1
ATOM 3918 N N . HIS B 1 89 ? -15.375 -23.984 2.871 1 92.25 89 HIS B N 1
ATOM 3919 C CA . HIS B 1 89 ? -16.516 -24.594 2.191 1 92.25 89 HIS B CA 1
ATOM 3920 C C . HIS B 1 89 ? -17.688 -24.797 3.146 1 92.25 89 HIS B C 1
ATOM 3922 O O . HIS B 1 89 ? -18.844 -24.609 2.766 1 92.25 89 HIS B O 1
ATOM 3928 N N . ARG B 1 90 ? -17.359 -25.094 4.367 1 91.12 90 ARG B N 1
ATOM 3929 C CA . ARG B 1 90 ? -18.422 -25.25 5.34 1 91.12 90 ARG B CA 1
ATOM 3930 C C . ARG B 1 90 ? -19.094 -23.906 5.645 1 91.12 90 ARG B C 1
ATOM 3932 O O . ARG B 1 90 ? -20.312 -23.859 5.863 1 91.12 90 ARG B O 1
ATOM 3939 N N . SER B 1 91 ? -18.312 -22.844 5.676 1 88.69 91 SER B N 1
ATOM 3940 C CA . SER B 1 91 ? -18.875 -21.516 5.863 1 88.69 91 SER B CA 1
ATOM 3941 C C . SER B 1 91 ? -19.797 -21.125 4.707 1 88.69 91 SER B C 1
ATOM 3943 O O . SER B 1 91 ? -20.906 -20.641 4.93 1 88.69 91 SER B O 1
ATOM 3945 N N . ILE B 1 92 ? -19.375 -21.406 3.527 1 91.19 92 ILE B N 1
ATOM 3946 C CA . ILE B 1 92 ? -20.172 -21.094 2.342 1 91.19 92 ILE B CA 1
ATOM 3947 C C . ILE B 1 92 ? -21.453 -21.922 2.355 1 91.19 92 ILE B C 1
ATOM 3949 O O . ILE B 1 92 ? -22.531 -21.391 2.07 1 91.19 92 ILE B O 1
ATOM 3953 N N . PHE B 1 93 ? -21.297 -23.172 2.721 1 92.94 93 PHE B N 1
ATOM 3954 C CA . PHE B 1 93 ? -22.469 -24.062 2.754 1 92.94 93 PHE B CA 1
ATOM 3955 C C . PHE B 1 93 ? -23.484 -23.562 3.766 1 92.94 93 PHE B C 1
ATOM 3957 O O . PHE B 1 93 ? -24.688 -23.578 3.502 1 92.94 93 PHE B O 1
ATOM 3964 N N . ASN B 1 94 ? -23 -23.109 4.883 1 89.56 94 ASN B N 1
ATOM 3965 C CA . ASN B 1 94 ? -23.906 -22.531 5.879 1 89.56 94 ASN B CA 1
ATOM 3966 C C . ASN B 1 94 ? -24.672 -21.344 5.316 1 89.56 94 ASN B C 1
ATOM 3968 O O . ASN B 1 94 ? -25.859 -21.188 5.598 1 89.56 94 ASN B O 1
ATOM 3972 N N . GLY B 1 95 ? -24.016 -20.562 4.57 1 89.62 95 GLY B N 1
ATOM 3973 C CA . GLY B 1 95 ? -24.672 -19.438 3.922 1 89.62 95 GLY B CA 1
ATOM 3974 C C . GLY B 1 95 ? -25.703 -19.859 2.898 1 89.62 95 GLY B C 1
ATOM 3975 O O . GLY B 1 95 ? -26.781 -19.266 2.818 1 89.62 95 GLY B O 1
ATOM 3976 N N . LEU B 1 96 ? -25.391 -20.875 2.168 1 91.5 96 LEU B N 1
ATOM 3977 C CA . LEU B 1 96 ? -26.312 -21.391 1.165 1 91.5 96 LEU B CA 1
ATOM 3978 C C . LEU B 1 96 ? -27.547 -21.984 1.823 1 91.5 96 LEU B C 1
ATOM 3980 O O . LEU B 1 96 ? -28.672 -21.781 1.332 1 91.5 96 LEU B O 1
ATOM 3984 N N . LYS B 1 97 ? -27.312 -22.641 2.889 1 91.5 97 LYS B N 1
ATOM 3985 C CA . LYS B 1 97 ? -28.438 -23.203 3.631 1 91.5 97 LYS B CA 1
ATOM 3986 C C . LYS B 1 97 ? -29.391 -22.109 4.098 1 91.5 97 LYS B C 1
ATOM 3988 O O . LYS B 1 97 ? -30.625 -22.281 4.051 1 91.5 97 LYS B O 1
ATOM 3993 N N . ALA B 1 98 ? -28.812 -21.047 4.543 1 88 98 ALA B N 1
ATOM 3994 C CA . ALA B 1 98 ? -29.625 -19.938 5.02 1 88 98 ALA B CA 1
ATOM 3995 C C . ALA B 1 98 ? -30.469 -19.359 3.895 1 88 98 ALA B C 1
ATOM 3997 O O . ALA B 1 98 ? -31.594 -18.906 4.125 1 88 98 ALA B O 1
ATOM 3998 N N . LEU B 1 99 ? -29.984 -19.375 2.727 1 87.69 99 LEU B N 1
ATOM 3999 C CA . LEU B 1 99 ? -30.703 -18.844 1.568 1 87.69 99 LEU B CA 1
ATOM 4000 C C . LEU B 1 99 ? -31.75 -19.828 1.075 1 87.69 99 LEU B C 1
ATOM 4002 O O . LEU B 1 99 ? -32.781 -19.438 0.501 1 87.69 99 LEU B O 1
ATOM 4006 N N . ALA B 1 100 ? -31.453 -21.078 1.224 1 86.88 100 ALA B N 1
ATOM 4007 C CA . ALA B 1 100 ? -32.344 -22.125 0.755 1 86.88 100 ALA B CA 1
ATOM 4008 C C . ALA B 1 100 ? -33.625 -22.188 1.615 1 86.88 100 ALA B C 1
ATOM 4010 O O . ALA B 1 100 ? -34.688 -22.484 1.114 1 86.88 100 ALA B O 1
ATOM 4011 N N . GLU B 1 101 ? -33.375 -22.125 2.977 1 73.75 101 GLU B N 1
ATOM 4012 C CA . GLU B 1 101 ? -34.469 -22.359 3.932 1 73.75 101 GLU B CA 1
ATOM 4013 C C . GLU B 1 101 ? -35.5 -21.234 3.863 1 73.75 101 GLU B C 1
ATOM 4015 O O . GLU B 1 101 ? -35.156 -20.062 3.85 1 73.75 101 GLU B O 1
ATOM 4020 N N . ASP B 1 102 ? -36.531 -21.5 3.07 1 61 102 ASP B N 1
ATOM 4021 C CA . ASP B 1 102 ? -37.688 -20.609 3.133 1 61 102 ASP B CA 1
ATOM 4022 C C . ASP B 1 102 ? -38.188 -20.453 4.57 1 61 102 ASP B C 1
ATOM 4024 O O . ASP B 1 102 ? -39.094 -21.172 5.008 1 61 102 ASP B O 1
ATOM 4028 N N . GLN B 1 103 ? -37.281 -20.047 5.363 1 53.12 103 GLN B N 1
ATOM 4029 C CA . GLN B 1 103 ? -37.781 -19.953 6.727 1 53.12 103 GLN B CA 1
ATOM 4030 C C . GLN B 1 103 ? -38.781 -18.797 6.871 1 53.12 103 GLN B C 1
ATOM 4032 O O . GLN B 1 103 ? -38.531 -17.703 6.34 1 53.12 103 GLN B O 1
ATOM 4037 N N . PRO B 1 104 ? -39.906 -19.188 7.309 1 53.09 104 PRO B N 1
ATOM 4038 C CA . PRO B 1 104 ? -41 -18.203 7.426 1 53.09 104 PRO B CA 1
ATOM 4039 C C . PRO B 1 104 ? -40.5 -16.859 7.949 1 53.09 104 PRO B C 1
ATOM 4041 O O . PRO B 1 104 ? -40.969 -15.805 7.516 1 53.09 104 PRO B O 1
ATOM 4044 N N . ASN B 1 105 ? -39.688 -16.922 8.914 1 52.62 105 ASN B N 1
ATOM 4045 C CA . ASN B 1 105 ? -39.281 -15.664 9.539 1 52.62 105 ASN B CA 1
ATOM 4046 C C . ASN B 1 105 ? -38 -15.117 8.93 1 52.62 105 ASN B C 1
ATOM 4048 O O . ASN B 1 105 ? -37.406 -14.18 9.453 1 52.62 105 ASN B O 1
ATOM 4052 N N . SER B 1 106 ? -37.656 -15.773 7.906 1 60.94 106 SER B N 1
ATOM 4053 C CA . SER B 1 106 ? -36.406 -15.25 7.359 1 60.94 106 SER B CA 1
ATOM 4054 C C . SER B 1 106 ? -36.656 -14.328 6.176 1 60.94 106 SER B C 1
ATOM 4056 O O . SER B 1 106 ? -37.531 -14.602 5.344 1 60.94 106 SER B O 1
ATOM 4058 N N . ARG B 1 107 ? -36.312 -13.25 6.316 1 65.19 107 ARG B N 1
ATOM 4059 C CA . ARG B 1 107 ? -36.375 -12.234 5.273 1 65.19 107 ARG B CA 1
ATOM 4060 C C . ARG B 1 107 ? -35.625 -12.656 4.031 1 65.19 107 ARG B C 1
ATOM 4062 O O . ARG B 1 107 ? -35.688 -12.008 2.988 1 65.19 107 ARG B O 1
ATOM 4069 N N . LEU B 1 108 ? -35.062 -13.969 4.109 1 75.75 108 LEU B N 1
ATOM 4070 C CA . LEU B 1 108 ? -34.219 -14.391 2.984 1 75.75 108 LEU B CA 1
ATOM 4071 C C . LEU B 1 108 ? -35 -15.305 2.047 1 75.75 108 LEU B C 1
ATOM 4073 O O . LEU B 1 108 ? -35.812 -16.109 2.496 1 75.75 108 LEU B O 1
ATOM 4077 N N . SER B 1 109 ? -34.906 -15.016 0.797 1 78.38 109 SER B N 1
ATOM 4078 C CA . SER B 1 109 ? -35.531 -15.859 -0.221 1 78.38 109 SER B CA 1
ATOM 4079 C C . SER B 1 109 ? -34.469 -16.469 -1.146 1 78.38 109 SER B C 1
ATOM 4081 O O . SER B 1 109 ? -33.406 -15.891 -1.337 1 78.38 109 SER B O 1
ATOM 4083 N N . LYS B 1 110 ? -34.844 -17.656 -1.561 1 85.31 110 LYS B N 1
ATOM 4084 C CA . LYS B 1 110 ? -33.969 -18.359 -2.475 1 85.31 110 LYS B CA 1
ATOM 4085 C C . LYS B 1 110 ? -33.719 -17.562 -3.746 1 85.31 110 LYS B C 1
ATOM 4087 O O . LYS B 1 110 ? -34.656 -17.234 -4.473 1 85.31 110 LYS B O 1
ATOM 4092 N N . PRO B 1 111 ? -32.469 -17.312 -4.055 1 87.94 111 PRO B N 1
ATOM 4093 C CA . PRO B 1 111 ? -32.188 -16.531 -5.258 1 87.94 111 PRO B CA 1
ATOM 4094 C C . PRO B 1 111 ? -32 -17.391 -6.496 1 87.94 111 PRO B C 1
ATOM 4096 O O . PRO B 1 111 ? -31.859 -18.609 -6.383 1 87.94 111 PRO B O 1
ATOM 4099 N N . GLU B 1 112 ? -32.062 -16.75 -7.629 1 89.31 112 GLU B N 1
ATOM 4100 C CA . GLU B 1 112 ? -31.75 -17.453 -8.875 1 89.31 112 GLU B CA 1
ATOM 4101 C C . GLU B 1 112 ? -30.25 -17.656 -9.023 1 89.31 112 GLU B C 1
ATOM 4103 O O . GLU B 1 112 ? -29.797 -18.75 -9.375 1 89.31 112 GLU B O 1
ATOM 4108 N N . VAL B 1 113 ? -29.562 -16.562 -8.781 1 92.06 113 VAL B N 1
ATOM 4109 C CA . VAL B 1 113 ? -28.109 -16.578 -8.867 1 92.06 113 VAL B CA 1
ATOM 4110 C C . VAL B 1 113 ? -27.5 -16.156 -7.531 1 92.06 113 VAL B C 1
ATOM 4112 O O . VAL B 1 113 ? -28 -15.234 -6.875 1 92.06 113 VAL B O 1
ATOM 4115 N N . VAL B 1 114 ? -26.516 -16.891 -7.152 1 92.06 114 VAL B N 1
ATOM 4116 C CA . VAL B 1 114 ? -25.812 -16.547 -5.922 1 92.06 114 VAL B CA 1
ATOM 4117 C C . VAL B 1 114 ? -24.359 -16.188 -6.238 1 92.06 114 VAL B C 1
ATOM 4119 O O . VAL B 1 114 ? -23.719 -16.859 -7.059 1 92.06 114 VAL B O 1
ATOM 4122 N N . ILE B 1 115 ? -23.875 -15.094 -5.641 1 91.62 115 ILE B N 1
ATOM 4123 C CA . ILE B 1 115 ? -22.5 -14.656 -5.785 1 91.62 115 ILE B CA 1
ATOM 4124 C C . ILE B 1 115 ? -21.719 -15.016 -4.52 1 91.62 115 ILE B C 1
ATOM 4126 O O . ILE B 1 115 ? -22.156 -14.719 -3.406 1 91.62 115 ILE B O 1
ATOM 4130 N N . ILE B 1 116 ? -20.656 -15.727 -4.684 1 91.38 116 ILE B N 1
ATOM 4131 C CA . ILE B 1 116 ? -19.734 -16.016 -3.584 1 91.38 116 ILE B CA 1
ATOM 4132 C C . ILE B 1 116 ? -18.531 -15.102 -3.658 1 91.38 116 ILE B C 1
ATOM 4134 O O . ILE B 1 116 ? -17.875 -15.008 -4.699 1 91.38 116 ILE B O 1
ATOM 4138 N N . HIS B 1 117 ? -18.203 -14.445 -2.598 1 87.62 117 HIS B N 1
ATOM 4139 C CA . HIS B 1 117 ? -17.125 -13.469 -2.578 1 87.62 117 HIS B CA 1
ATOM 4140 C C . HIS B 1 117 ? -16.391 -13.477 -1.241 1 87.62 117 HIS B C 1
ATOM 4142 O O . HIS B 1 117 ? -16.938 -13.922 -0.231 1 87.62 117 HIS B O 1
ATOM 4148 N N . ASP B 1 118 ? -15.164 -13.156 -1.306 1 80.69 118 ASP B N 1
ATOM 4149 C CA . ASP B 1 118 ? -14.359 -13 -0.1 1 80.69 118 ASP B CA 1
ATOM 4150 C C . ASP B 1 118 ? -14.406 -11.57 0.42 1 80.69 118 ASP B C 1
ATOM 4152 O O . ASP B 1 118 ? -14.094 -10.625 -0.31 1 80.69 118 ASP B O 1
ATOM 4156 N N . ALA B 1 119 ? -14.672 -11.391 1.7 1 76.56 119 ALA B N 1
ATOM 4157 C CA . ALA B 1 119 ? -14.797 -10.062 2.297 1 76.56 119 ALA B CA 1
ATOM 4158 C C . ALA B 1 119 ? -13.461 -9.336 2.303 1 76.56 119 ALA B C 1
ATOM 4160 O O . ALA B 1 119 ? -13.422 -8.102 2.309 1 76.56 119 ALA B O 1
ATOM 4161 N N . VAL B 1 120 ? -12.391 -10.039 2.23 1 78.94 120 VAL B N 1
ATOM 4162 C CA . VAL B 1 120 ? -11.062 -9.445 2.303 1 78.94 120 VAL B CA 1
ATOM 4163 C C . VAL B 1 120 ? -10.625 -8.977 0.917 1 78.94 120 VAL B C 1
ATOM 4165 O O . VAL B 1 120 ? -9.469 -8.602 0.714 1 78.94 120 VAL B O 1
ATOM 4168 N N . ARG B 1 121 ? -11.531 -9.023 -0.045 1 83.12 121 ARG B N 1
ATOM 4169 C CA . ARG B 1 121 ? -11.344 -8.414 -1.357 1 83.12 121 ARG B CA 1
ATOM 4170 C C . ARG B 1 121 ? -12.195 -7.152 -1.507 1 83.12 121 ARG B C 1
ATOM 4172 O O . ARG B 1 121 ? -13.203 -7.164 -2.209 1 83.12 121 ARG B O 1
ATOM 4179 N N . PRO B 1 122 ? -11.758 -6.086 -1.034 1 79.12 122 PRO B N 1
ATOM 4180 C CA . PRO B 1 122 ? -12.625 -4.914 -0.876 1 79.12 122 PRO B CA 1
ATOM 4181 C C . PRO B 1 122 ? -12.836 -4.156 -2.186 1 79.12 122 PRO B C 1
ATOM 4183 O O . PRO B 1 122 ? -13.75 -3.33 -2.283 1 79.12 122 PRO B O 1
ATOM 4186 N N . PHE B 1 123 ? -12.117 -4.488 -3.215 1 82.31 123 PHE B N 1
ATOM 4187 C CA . PHE B 1 123 ? -12.188 -3.631 -4.395 1 82.31 123 PHE B CA 1
ATOM 4188 C C . PHE B 1 123 ? -12.766 -4.387 -5.582 1 82.31 123 PHE B C 1
ATOM 4190 O O . PHE B 1 123 ? -12.086 -4.59 -6.59 1 82.31 123 PHE B O 1
ATOM 4197 N N . VAL B 1 124 ? -13.953 -4.742 -5.473 1 83.75 124 VAL B N 1
ATOM 4198 C CA . VAL B 1 124 ? -14.594 -5.426 -6.59 1 83.75 124 VAL B CA 1
ATOM 4199 C C . VAL B 1 124 ? -15.383 -4.418 -7.426 1 83.75 124 VAL B C 1
ATOM 4201 O O . VAL B 1 124 ? -16.156 -3.619 -6.887 1 83.75 124 VAL B O 1
ATOM 4204 N N . GLU B 1 125 ? -15.18 -4.488 -8.68 1 82.5 125 GLU B N 1
ATOM 4205 C CA . GLU B 1 125 ? -15.891 -3.594 -9.586 1 82.5 125 GLU B CA 1
ATOM 4206 C C . GLU B 1 125 ? -17.25 -4.16 -9.961 1 82.5 125 GLU B C 1
ATOM 4208 O O . GLU B 1 125 ? -17.391 -5.367 -10.172 1 82.5 125 GLU B O 1
ATOM 4213 N N . GLU B 1 126 ? -18.125 -3.287 -10.117 1 82.75 126 GLU B N 1
ATOM 4214 C CA . GLU B 1 126 ? -19.484 -3.684 -10.469 1 82.75 126 GLU B CA 1
ATOM 4215 C C . GLU B 1 126 ? -19.516 -4.395 -11.82 1 82.75 126 GLU B C 1
ATOM 4217 O O . GLU B 1 126 ? -20.297 -5.328 -12.016 1 82.75 126 GLU B O 1
ATOM 4222 N N . ASP B 1 127 ? -18.719 -3.895 -12.68 1 86.94 127 ASP B N 1
ATOM 4223 C CA . ASP B 1 127 ? -18.703 -4.484 -14.016 1 86.94 127 ASP B CA 1
ATOM 4224 C C . ASP B 1 127 ? -18.312 -5.961 -13.961 1 86.94 127 ASP B C 1
ATOM 4226 O O . ASP B 1 127 ? -18.875 -6.785 -14.68 1 86.94 127 ASP B O 1
ATOM 4230 N N . VAL B 1 128 ? -17.359 -6.289 -13.148 1 90.06 128 VAL B N 1
ATOM 4231 C CA . VAL B 1 128 ? -16.938 -7.676 -13 1 90.06 128 VAL B CA 1
ATOM 4232 C C . VAL B 1 128 ? -18.062 -8.508 -12.398 1 90.06 128 VAL B C 1
ATOM 4234 O O . VAL B 1 128 ? -18.328 -9.625 -12.852 1 90.06 128 VAL B O 1
ATOM 4237 N N . LEU B 1 129 ? -18.797 -7.98 -11.461 1 87.69 129 LEU B N 1
ATOM 4238 C CA . LEU B 1 129 ? -19.922 -8.672 -10.844 1 87.69 129 LEU B CA 1
ATOM 4239 C C . LEU B 1 129 ? -21.016 -8.945 -11.875 1 87.69 129 LEU B C 1
ATOM 4241 O O . LEU B 1 129 ? -21.547 -10.055 -11.938 1 87.69 129 LEU B O 1
ATOM 4245 N N . PHE B 1 130 ? -21.25 -7.965 -12.633 1 88.31 130 PHE B N 1
ATOM 4246 C CA . PHE B 1 130 ? -22.281 -8.086 -13.664 1 88.31 130 PHE B CA 1
ATOM 4247 C C . PHE B 1 130 ? -21.922 -9.164 -14.672 1 88.31 130 PHE B C 1
ATOM 4249 O O . PHE B 1 130 ? -22.75 -9.984 -15.047 1 88.31 130 PHE B O 1
ATOM 4256 N N . GLN B 1 131 ? -20.688 -9.18 -15.047 1 93.81 131 GLN B N 1
ATOM 4257 C CA . GLN B 1 131 ? -20.219 -10.141 -16.047 1 93.81 131 GLN B CA 1
ATOM 4258 C C . GLN B 1 131 ? -20.281 -11.562 -15.492 1 93.81 131 GLN B C 1
ATOM 4260 O O . GLN B 1 131 ? -20.734 -12.484 -16.172 1 93.81 131 GLN B O 1
ATOM 4265 N N . VAL B 1 132 ? -19.859 -11.727 -14.289 1 94.5 132 VAL B N 1
ATOM 4266 C CA . VAL B 1 132 ? -19.828 -13.055 -13.695 1 94.5 132 VAL B CA 1
ATOM 4267 C C . VAL B 1 132 ? -21.25 -13.562 -13.492 1 94.5 132 VAL B C 1
ATOM 4269 O O . VAL B 1 132 ? -21.531 -14.742 -13.711 1 94.5 132 VAL B O 1
ATOM 4272 N N . VAL B 1 133 ? -22.188 -12.727 -13.117 1 92.5 133 VAL B N 1
ATOM 4273 C CA . VAL B 1 133 ? -23.578 -13.109 -12.883 1 92.5 133 VAL B CA 1
ATOM 4274 C C . VAL B 1 133 ? -24.234 -13.461 -14.211 1 92.5 133 VAL B C 1
ATOM 4276 O O . VAL B 1 133 ? -24.938 -14.477 -14.32 1 92.5 133 VAL B O 1
ATOM 4279 N N . THR B 1 134 ? -24.016 -12.617 -15.18 1 94.62 134 THR B N 1
ATOM 4280 C CA . THR B 1 134 ? -24.594 -12.859 -16.5 1 94.62 134 THR B CA 1
ATOM 4281 C C . THR B 1 134 ? -24.094 -14.18 -17.078 1 94.62 134 THR B C 1
ATOM 4283 O O . THR B 1 134 ? -24.891 -14.969 -17.594 1 94.62 134 THR B O 1
ATOM 4286 N N . ALA B 1 135 ? -22.844 -14.414 -16.953 1 97.25 135 ALA B N 1
ATOM 4287 C CA . ALA B 1 135 ? -22.25 -15.656 -17.453 1 97.25 135 ALA B CA 1
ATOM 4288 C C . ALA B 1 135 ? -22.781 -16.859 -16.672 1 97.25 135 ALA B C 1
ATOM 4290 O O . ALA B 1 135 ? -23.031 -17.922 -17.266 1 97.25 135 ALA B O 1
ATOM 4291 N N . ALA B 1 136 ? -22.953 -16.75 -15.43 1 96.81 136 ALA B N 1
ATOM 4292 C CA . ALA B 1 136 ? -23.484 -17.828 -14.609 1 96.81 136 ALA B CA 1
ATOM 4293 C C . ALA B 1 136 ? -24.906 -18.188 -15.023 1 96.81 136 ALA B C 1
ATOM 4295 O O . ALA B 1 136 ? -25.281 -19.359 -14.992 1 96.81 136 ALA B O 1
ATOM 4296 N N . LYS B 1 137 ? -25.672 -17.203 -15.32 1 94.75 137 LYS B N 1
ATOM 4297 C CA . LYS B 1 137 ? -27.031 -17.438 -15.766 1 94.75 137 LYS B CA 1
ATOM 4298 C C . LYS B 1 137 ? -27.062 -18.25 -17.062 1 94.75 137 LYS B C 1
ATOM 4300 O O . LYS B 1 137 ? -27.922 -19.109 -17.234 1 94.75 137 LYS B O 1
ATOM 4305 N N . GLU B 1 138 ? -26.078 -18 -17.828 1 96.44 138 GLU B N 1
ATOM 4306 C CA . GLU B 1 138 ? -26.031 -18.656 -19.141 1 96.44 138 GLU B CA 1
ATOM 4307 C C . GLU B 1 138 ? -25.391 -20.031 -19.031 1 96.44 138 GLU B C 1
ATOM 4309 O O . GLU B 1 138 ? -25.859 -21 -19.641 1 96.44 138 GLU B O 1
ATOM 4314 N N . TYR B 1 139 ? -24.328 -20.219 -18.219 1 97.56 139 TYR B N 1
ATOM 4315 C CA . TYR B 1 139 ? -23.516 -21.422 -18.25 1 97.56 139 TYR B CA 1
ATOM 4316 C C . TYR B 1 139 ? -23.703 -22.234 -16.984 1 97.56 139 TYR B C 1
ATOM 4318 O O . TYR B 1 139 ? -23.203 -23.359 -16.875 1 97.56 139 TYR B O 1
ATOM 4326 N N . GLY B 1 140 ? -24.422 -21.656 -16.016 1 97.75 140 GLY B N 1
ATOM 4327 C CA . GLY B 1 140 ? -24.625 -22.328 -14.75 1 97.75 140 GLY B CA 1
ATOM 4328 C C . GLY B 1 140 ? -23.672 -21.875 -13.664 1 97.75 140 GLY B C 1
ATOM 4329 O O . GLY B 1 140 ? -24 -21.906 -12.477 1 97.75 140 GLY B O 1
ATOM 4330 N N . ALA B 1 141 ? -22.438 -21.578 -14.07 1 98.25 141 ALA B N 1
ATOM 4331 C CA . ALA B 1 141 ? -21.391 -21.109 -13.156 1 98.25 141 ALA B CA 1
ATOM 4332 C C . ALA B 1 141 ? -20.391 -20.203 -13.883 1 98.25 141 ALA B C 1
ATOM 4334 O O . ALA B 1 141 ? -20.203 -20.344 -15.094 1 98.25 141 ALA B O 1
ATOM 4335 N N . SER B 1 142 ? -19.828 -19.328 -13.086 1 98.31 142 SER B N 1
ATOM 4336 C CA . SER B 1 142 ? -18.828 -18.422 -13.641 1 98.31 142 SER B CA 1
ATOM 4337 C C . SER B 1 142 ? -17.922 -17.859 -12.555 1 98.31 142 SER B C 1
ATOM 4339 O O . SER B 1 142 ? -18.312 -17.781 -11.391 1 98.31 142 SER B O 1
ATOM 4341 N N . GLY B 1 143 ? -16.719 -17.516 -12.961 1 97.62 143 GLY B N 1
ATOM 4342 C CA . GLY B 1 143 ? -15.781 -16.938 -12.008 1 97.62 143 GLY B CA 1
ATOM 4343 C C . GLY B 1 143 ? -14.758 -16.031 -12.656 1 97.62 143 GLY B C 1
ATOM 4344 O O . GLY B 1 143 ? -14.445 -16.172 -13.836 1 97.62 143 GLY B O 1
ATOM 4345 N N . ALA B 1 144 ? -14.281 -15.141 -11.859 1 97.12 144 ALA B N 1
ATOM 4346 C CA . ALA B 1 144 ? -13.242 -14.211 -12.312 1 97.12 144 ALA B CA 1
ATOM 4347 C C . ALA B 1 144 ? -11.867 -14.875 -12.273 1 97.12 144 ALA B C 1
ATOM 4349 O O . ALA B 1 144 ? -11.586 -15.672 -11.383 1 97.12 144 ALA B O 1
ATOM 4350 N N . ILE B 1 145 ? -11.047 -14.539 -13.242 1 97.94 145 ILE B N 1
ATOM 4351 C CA . ILE B 1 145 ? -9.688 -15.062 -13.289 1 97.94 145 ILE B CA 1
ATOM 4352 C C . ILE B 1 145 ? -8.703 -13.914 -13.531 1 97.94 145 ILE B C 1
ATOM 4354 O O . ILE B 1 145 ? -9.086 -12.852 -14.023 1 97.94 145 ILE B O 1
ATOM 4358 N N . ARG B 1 146 ? -7.531 -14.109 -13.141 1 96.06 146 ARG B N 1
ATOM 4359 C CA . ARG B 1 146 ? -6.422 -13.195 -13.383 1 96.06 146 ARG B CA 1
ATOM 4360 C C . ARG B 1 146 ? -5.176 -13.945 -13.844 1 96.06 146 ARG B C 1
ATOM 4362 O O . ARG B 1 146 ? -4.98 -15.109 -13.484 1 96.06 146 ARG B O 1
ATOM 4369 N N . PRO B 1 147 ? -4.363 -13.266 -14.633 1 94.31 147 PRO B N 1
ATOM 4370 C CA . PRO B 1 147 ? -3.096 -13.914 -14.984 1 94.31 147 PRO B CA 1
ATOM 4371 C C . PRO B 1 147 ? -2.219 -14.203 -13.773 1 94.31 147 PRO B C 1
ATOM 4373 O O . PRO B 1 147 ? -2.289 -13.484 -12.773 1 94.31 147 PRO B O 1
ATOM 4376 N N . LEU B 1 148 ? -1.438 -15.266 -13.914 1 93.69 148 LEU B N 1
ATOM 4377 C CA . LEU B 1 148 ? -0.476 -15.57 -12.859 1 93.69 148 LEU B CA 1
ATOM 4378 C C . LEU B 1 148 ? 0.667 -14.562 -12.859 1 93.69 148 LEU B C 1
ATOM 4380 O O . LEU B 1 148 ? 1.137 -14.148 -13.922 1 93.69 148 LEU B O 1
ATOM 4384 N N . VAL B 1 149 ? 1.036 -14.18 -11.68 1 87.88 149 VAL B N 1
ATOM 4385 C CA . VAL B 1 149 ? 2.168 -13.273 -11.555 1 87.88 149 VAL B CA 1
ATOM 4386 C C . VAL B 1 149 ? 3.467 -14.07 -11.453 1 87.88 149 VAL B C 1
ATOM 4388 O O . VAL B 1 149 ? 4.477 -13.695 -12.055 1 87.88 149 VAL B O 1
ATOM 4391 N N . SER B 1 150 ? 3.422 -15.195 -10.781 1 91.44 150 SER B N 1
ATOM 4392 C CA . SER B 1 150 ? 4.578 -16.062 -10.602 1 91.44 150 SER B CA 1
ATOM 4393 C C . SER B 1 150 ? 4.336 -17.438 -11.219 1 91.44 150 SER B C 1
ATOM 4395 O O . SER B 1 150 ? 3.188 -17.859 -11.375 1 91.44 150 SER B O 1
ATOM 4397 N N . THR B 1 151 ? 5.473 -18.031 -11.602 1 95.12 151 THR B N 1
ATOM 4398 C CA . THR B 1 151 ? 5.359 -19.406 -12.086 1 95.12 151 THR B CA 1
ATOM 4399 C C . THR B 1 151 ? 5.008 -20.359 -10.938 1 95.12 151 THR B C 1
ATOM 4401 O O . THR B 1 151 ? 5.492 -20.188 -9.82 1 95.12 151 THR B O 1
ATOM 4404 N N . VAL B 1 152 ? 4.141 -21.281 -11.32 1 97.44 152 VAL B N 1
ATOM 4405 C CA . VAL B 1 152 ? 3.713 -22.25 -10.312 1 97.44 152 VAL B CA 1
ATOM 4406 C C . VAL B 1 152 ? 4.512 -23.547 -10.469 1 97.44 152 VAL B C 1
ATOM 4408 O O . VAL B 1 152 ? 4.711 -24.031 -11.586 1 97.44 152 VAL B O 1
ATOM 4411 N N . ILE B 1 153 ? 5.008 -24.031 -9.289 1 97.88 153 ILE B N 1
ATOM 4412 C CA . ILE B 1 153 ? 5.809 -25.25 -9.305 1 97.88 153 ILE B CA 1
ATOM 4413 C C . ILE B 1 153 ? 5.266 -26.25 -8.281 1 97.88 153 ILE B C 1
ATOM 4415 O O . ILE B 1 153 ? 4.449 -25.891 -7.434 1 97.88 153 ILE B O 1
ATOM 4419 N N . SER B 1 154 ? 5.672 -27.484 -8.461 1 97.06 154 SER B N 1
ATOM 4420 C CA . SER B 1 154 ? 5.344 -28.531 -7.504 1 97.06 154 SER B CA 1
ATOM 4421 C C . SER B 1 154 ? 6.602 -29.062 -6.82 1 97.06 154 SER B C 1
ATOM 4423 O O . SER B 1 154 ? 7.516 -29.562 -7.488 1 97.06 154 SER B O 1
ATOM 4425 N N . PRO B 1 155 ? 6.684 -28.906 -5.562 1 96.94 155 PRO B N 1
ATOM 4426 C CA . PRO B 1 155 ? 7.816 -29.484 -4.844 1 96.94 155 PRO B CA 1
ATOM 4427 C C . PRO B 1 155 ? 7.703 -31 -4.684 1 96.94 155 PRO B C 1
ATOM 4429 O O . PRO B 1 155 ? 6.598 -31.531 -4.559 1 96.94 155 PRO B O 1
ATOM 4432 N N . SER B 1 156 ? 8.867 -31.625 -4.613 1 96.5 156 SER B N 1
ATOM 4433 C CA . SER B 1 156 ? 8.906 -33.031 -4.27 1 96.5 156 SER B CA 1
ATOM 4434 C C . SER B 1 156 ? 8.828 -33.25 -2.758 1 96.5 156 SER B C 1
ATOM 4436 O O . SER B 1 156 ? 8.836 -32.281 -1.996 1 96.5 156 SER B O 1
ATOM 4438 N N . THR B 1 157 ? 8.742 -34.469 -2.369 1 94.06 157 THR B N 1
ATOM 4439 C CA . THR B 1 157 ? 8.688 -34.781 -0.949 1 94.06 157 THR B CA 1
ATOM 4440 C C . THR B 1 157 ? 9.984 -34.375 -0.248 1 94.06 157 THR B C 1
ATOM 4442 O O . THR B 1 157 ? 9.984 -34.125 0.954 1 94.06 157 THR B O 1
ATOM 4445 N N . GLU B 1 158 ? 11.055 -34.312 -0.989 1 94.06 158 GLU B N 1
ATOM 4446 C CA . GLU B 1 158 ? 12.359 -33.969 -0.428 1 94.06 158 GLU B CA 1
ATOM 4447 C C . GLU B 1 158 ? 12.586 -32.469 -0.461 1 94.06 158 GLU B C 1
ATOM 4449 O O . GLU B 1 158 ? 13.664 -31.984 -0.096 1 94.06 158 GLU B O 1
ATOM 4454 N N . GLY B 1 159 ? 11.641 -31.766 -0.958 1 95.88 159 GLY B N 1
ATOM 4455 C CA . GLY B 1 159 ? 11.758 -30.312 -0.975 1 95.88 159 GLY B CA 1
ATOM 4456 C C . GLY B 1 159 ? 12.5 -29.797 -2.188 1 95.88 159 GLY B C 1
ATOM 4457 O O . GLY B 1 159 ? 13.109 -28.719 -2.131 1 95.88 159 GLY B O 1
ATOM 4458 N N . CYS B 1 160 ? 12.516 -30.578 -3.209 1 98.06 160 CYS B N 1
ATOM 4459 C CA . CYS B 1 160 ? 13.156 -30.172 -4.453 1 98.06 160 CYS B CA 1
ATOM 4460 C C . CYS B 1 160 ? 12.125 -29.953 -5.555 1 98.06 160 CYS B C 1
ATOM 4462 O O . CYS B 1 160 ? 10.969 -30.359 -5.414 1 98.06 160 CYS B O 1
ATOM 4464 N N . LEU B 1 161 ? 12.594 -29.281 -6.602 1 98.12 161 LEU B N 1
ATOM 4465 C CA . LEU B 1 161 ? 11.703 -29.031 -7.73 1 98.12 161 LEU B CA 1
ATOM 4466 C C . LEU B 1 161 ? 11.312 -30.328 -8.422 1 98.12 161 LEU B C 1
ATOM 4468 O O . LEU B 1 161 ? 12.18 -31.094 -8.852 1 98.12 161 LEU B O 1
ATOM 4472 N N . ASP B 1 162 ? 10.008 -30.594 -8.453 1 96.56 162 ASP B N 1
ATOM 4473 C CA . ASP B 1 162 ? 9.516 -31.766 -9.188 1 96.56 162 ASP B CA 1
ATOM 4474 C C . ASP B 1 162 ? 9.164 -31.391 -10.633 1 96.56 162 ASP B C 1
ATOM 4476 O O . ASP B 1 162 ? 9.727 -31.953 -11.57 1 96.56 162 ASP B O 1
ATOM 4480 N N . TYR B 1 163 ? 8.266 -30.406 -10.734 1 95.19 163 TYR B N 1
ATOM 4481 C CA . TYR B 1 163 ? 7.965 -29.875 -12.062 1 95.19 163 TYR B CA 1
ATOM 4482 C C . TYR B 1 163 ? 7.492 -28.438 -11.984 1 95.19 163 TYR B C 1
ATOM 4484 O O . TYR B 1 163 ? 7.219 -27.922 -10.898 1 95.19 163 TYR B O 1
ATOM 4492 N N . SER B 1 164 ? 7.551 -27.812 -13.148 1 95.31 164 SER B N 1
ATOM 4493 C CA . SER B 1 164 ? 7.121 -26.422 -13.312 1 95.31 164 SER B CA 1
ATOM 4494 C C . SER B 1 164 ? 5.961 -26.328 -14.297 1 95.31 164 SER B C 1
ATOM 4496 O O . SER B 1 164 ? 5.949 -27 -15.328 1 95.31 164 SER B O 1
ATOM 4498 N N . LEU B 1 165 ? 4.996 -25.547 -13.945 1 95.12 165 LEU B N 1
ATOM 4499 C CA . LEU B 1 165 ? 3.855 -25.344 -14.836 1 95.12 165 LEU B CA 1
ATOM 4500 C C . LEU B 1 165 ? 4.133 -24.234 -15.844 1 95.12 165 LEU B C 1
ATOM 4502 O O . LEU B 1 165 ? 4.938 -23.344 -15.586 1 95.12 165 LEU B O 1
ATOM 4506 N N . GLU B 1 166 ? 3.428 -24.438 -16.953 1 92.38 166 GLU B N 1
ATOM 4507 C CA . GLU B 1 166 ? 3.469 -23.344 -17.922 1 92.38 166 GLU B CA 1
ATOM 4508 C C . GLU B 1 166 ? 2.553 -22.203 -17.516 1 92.38 166 GLU B C 1
ATOM 4510 O O . GLU B 1 166 ? 1.329 -22.344 -17.516 1 92.38 166 GLU B O 1
ATOM 4515 N N . ARG B 1 167 ? 3.1 -21.156 -17.219 1 92.5 167 ARG B N 1
ATOM 4516 C CA . ARG B 1 167 ? 2.373 -20.016 -16.672 1 92.5 167 ARG B CA 1
ATOM 4517 C C . ARG B 1 167 ? 1.315 -19.516 -17.656 1 92.5 167 ARG B C 1
ATOM 4519 O O . ARG B 1 167 ? 0.21 -19.156 -17.25 1 92.5 167 ARG B O 1
ATOM 4526 N N . ALA B 1 168 ? 1.58 -19.547 -18.953 1 90.94 168 ALA B N 1
ATOM 4527 C CA . ALA B 1 168 ? 0.697 -19 -19.969 1 90.94 168 ALA B CA 1
ATOM 4528 C C . ALA B 1 168 ? -0.59 -19.812 -20.078 1 90.94 168 ALA B C 1
ATOM 4530 O O . ALA B 1 168 ? -1.615 -19.312 -20.547 1 90.94 168 ALA B O 1
ATOM 4531 N N . ARG B 1 169 ? -0.589 -21.016 -19.609 1 93.94 169 ARG B N 1
ATOM 4532 C CA . ARG B 1 169 ? -1.734 -21.906 -19.734 1 93.94 169 ARG B CA 1
ATOM 4533 C C . ARG B 1 169 ? -2.541 -21.969 -18.453 1 93.94 169 ARG B C 1
ATOM 4535 O O . ARG B 1 169 ? -3.502 -22.734 -18.344 1 93.94 169 ARG B O 1
ATOM 4542 N N . HIS B 1 170 ? -2.133 -21.25 -17.516 1 96.81 170 HIS B N 1
ATOM 4543 C CA . HIS B 1 170 ? -2.781 -21.297 -16.203 1 96.81 170 HIS B CA 1
ATOM 4544 C C . HIS B 1 170 ? -3.168 -19.906 -15.734 1 96.81 170 HIS B C 1
ATOM 4546 O O . HIS B 1 170 ? -2.586 -18.906 -16.172 1 96.81 170 HIS B O 1
ATOM 4552 N N . ARG B 1 171 ? -4.227 -19.844 -14.953 1 97.56 171 ARG B N 1
ATOM 4553 C CA . ARG B 1 171 ? -4.75 -18.594 -14.414 1 97.56 171 ARG B CA 1
ATOM 4554 C C . ARG B 1 171 ? -5.039 -18.719 -12.922 1 97.56 171 ARG B C 1
ATOM 4556 O O . ARG B 1 171 ? -5.176 -19.828 -12.406 1 97.56 171 ARG B O 1
ATOM 4563 N N . ALA B 1 172 ? -5.004 -17.625 -12.281 1 96.88 172 ALA B N 1
ATOM 4564 C CA . ALA B 1 172 ? -5.441 -17.562 -10.891 1 96.88 172 ALA B CA 1
ATOM 4565 C C . ALA B 1 172 ? -6.957 -17.438 -10.797 1 96.88 172 ALA B C 1
ATOM 4567 O O . ALA B 1 172 ? -7.551 -16.562 -11.43 1 96.88 172 ALA B O 1
ATOM 4568 N N . SER B 1 173 ? -7.562 -18.344 -10.07 1 97.06 173 SER B N 1
ATOM 4569 C CA . SER B 1 173 ? -8.992 -18.234 -9.797 1 97.06 173 SER B CA 1
ATOM 4570 C C . SER B 1 173 ? -9.266 -17.25 -8.672 1 97.06 173 SER B C 1
ATOM 4572 O O . SER B 1 173 ? -8.742 -17.391 -7.57 1 97.06 173 SER B O 1
ATOM 4574 N N . GLU B 1 174 ? -10.031 -16.266 -8.977 1 94.19 174 GLU B N 1
ATOM 4575 C CA . GLU B 1 174 ? -10.328 -15.227 -7.988 1 94.19 174 GLU B CA 1
ATOM 4576 C C . GLU B 1 174 ? -11.82 -15.148 -7.707 1 94.19 174 GLU B C 1
ATOM 4578 O O . GLU B 1 174 ? -12.625 -15.781 -8.398 1 94.19 174 GLU B O 1
ATOM 4583 N N . MET B 1 175 ? -12.094 -14.578 -6.598 1 91.06 175 MET B N 1
ATOM 4584 C CA . MET B 1 175 ? -13.469 -14.18 -6.297 1 91.06 175 MET B CA 1
ATOM 4585 C C . MET B 1 175 ? -13.75 -12.766 -6.801 1 91.06 175 MET B C 1
ATOM 4587 O O . MET B 1 175 ? -12.844 -11.93 -6.844 1 91.06 175 MET B O 1
ATOM 4591 N N . PRO B 1 176 ? -14.977 -12.516 -7.312 1 91.5 176 PRO B N 1
ATOM 4592 C CA . PRO B 1 176 ? -16.25 -13.195 -7.102 1 91.5 176 PRO B CA 1
ATOM 4593 C C . PRO B 1 176 ? -16.484 -14.336 -8.094 1 91.5 176 PRO B C 1
ATOM 4595 O O . PRO B 1 176 ? -15.875 -14.359 -9.164 1 91.5 176 PRO B O 1
ATOM 4598 N N . GLN B 1 177 ? -17.281 -15.219 -7.602 1 94.94 177 GLN B N 1
ATOM 4599 C CA . GLN B 1 177 ? -17.812 -16.312 -8.414 1 94.94 177 GLN B CA 1
ATOM 4600 C C . GLN B 1 177 ? -19.344 -16.375 -8.312 1 94.94 177 GLN B C 1
ATOM 4602 O O . GLN B 1 177 ? -19.906 -16.016 -7.281 1 94.94 177 GLN B O 1
ATOM 4607 N N . ALA B 1 178 ? -19.953 -16.703 -9.398 1 95.75 178 ALA B N 1
ATOM 4608 C CA . ALA B 1 178 ? -21.406 -16.75 -9.414 1 95.75 178 ALA B CA 1
ATOM 4609 C C . ALA B 1 178 ? -21.906 -18.094 -9.914 1 95.75 178 ALA B C 1
ATOM 4611 O O . ALA B 1 178 ? -21.266 -18.734 -10.75 1 95.75 178 ALA B O 1
ATOM 4612 N N . PHE B 1 179 ? -23.062 -18.469 -9.383 1 96.75 179 PHE B N 1
ATOM 4613 C CA . PHE B 1 179 ? -23.656 -19.766 -9.688 1 96.75 179 PHE B CA 1
ATOM 4614 C C . PHE B 1 179 ? -25.188 -19.656 -9.75 1 96.75 179 PHE B C 1
ATOM 4616 O O . PHE B 1 179 ? -25.781 -18.891 -9 1 96.75 179 PHE B O 1
ATOM 4623 N N . LEU B 1 180 ? -25.719 -20.406 -10.703 1 95.38 180 LEU B N 1
ATOM 4624 C CA . LEU B 1 180 ? -27.109 -20.734 -10.406 1 95.38 180 LEU B CA 1
ATOM 4625 C C . LEU B 1 180 ? -27.234 -21.375 -9.031 1 95.38 180 LEU B C 1
ATOM 4627 O O . LEU B 1 180 ? -26.469 -22.281 -8.688 1 95.38 180 LEU B O 1
ATOM 4631 N N . PHE B 1 181 ? -28.25 -20.922 -8.273 1 93.56 181 PHE B N 1
ATOM 4632 C CA . PHE B 1 181 ? -28.344 -21.344 -6.887 1 93.56 181 PHE B CA 1
ATOM 4633 C C . PHE B 1 181 ? -28.438 -22.859 -6.789 1 93.56 181 PHE B C 1
ATOM 4635 O O . PHE B 1 181 ? -27.703 -23.484 -6.008 1 93.56 181 PHE B O 1
ATOM 4642 N N . ASP B 1 182 ? -29.203 -23.422 -7.582 1 95 182 ASP B N 1
ATOM 4643 C CA . ASP B 1 182 ? -29.453 -24.859 -7.516 1 95 182 ASP B CA 1
ATOM 4644 C C . ASP B 1 182 ? -28.188 -25.656 -7.863 1 95 182 ASP B C 1
ATOM 4646 O O . ASP B 1 182 ? -27.953 -26.719 -7.305 1 95 182 ASP B O 1
ATOM 4650 N N . VAL B 1 183 ? -27.422 -25.125 -8.727 1 96.56 183 VAL B N 1
ATOM 4651 C CA . VAL B 1 183 ? -26.188 -25.812 -9.148 1 96.56 183 VAL B CA 1
ATOM 4652 C C . VAL B 1 183 ? -25.219 -25.891 -7.977 1 96.56 183 VAL B C 1
ATOM 4654 O O . VAL B 1 183 ? -24.75 -26.969 -7.613 1 96.56 183 VAL B O 1
ATOM 4657 N N . ILE B 1 184 ? -24.984 -24.797 -7.336 1 97 184 ILE B N 1
ATOM 4658 C CA . ILE B 1 184 ? -23.953 -24.781 -6.305 1 97 184 ILE B CA 1
ATOM 4659 C C . ILE B 1 184 ? -24.484 -25.422 -5.027 1 97 184 ILE B C 1
ATOM 4661 O O . ILE B 1 184 ? -23.734 -26.078 -4.297 1 97 184 ILE B O 1
ATOM 4665 N N . TYR B 1 185 ? -25.766 -25.219 -4.781 1 95.25 185 TYR B N 1
ATOM 4666 C CA . TYR B 1 185 ? -26.344 -25.859 -3.604 1 95.25 185 TYR B CA 1
ATOM 4667 C C . TYR B 1 185 ? -26.297 -27.375 -3.721 1 95.25 185 TYR B C 1
ATOM 4669 O O . TYR B 1 185 ? -25.938 -28.062 -2.764 1 95.25 185 TYR B O 1
ATOM 4677 N N . GLU B 1 186 ? -26.625 -27.828 -4.863 1 97.12 186 GLU B N 1
ATOM 4678 C CA . GLU B 1 186 ? -26.578 -29.266 -5.102 1 97.12 186 GLU B CA 1
ATOM 4679 C C . GLU B 1 186 ? -25.141 -29.797 -5.012 1 97.12 186 GLU B C 1
ATOM 4681 O O . GLU B 1 186 ? -24.906 -30.875 -4.461 1 97.12 186 GLU B O 1
ATOM 4686 N N . ALA B 1 187 ? -24.234 -29.047 -5.539 1 97.31 187 ALA B N 1
ATOM 4687 C CA . ALA B 1 187 ? -22.828 -29.438 -5.449 1 97.31 187 ALA B CA 1
ATOM 4688 C C . ALA B 1 187 ? -22.391 -29.594 -3.992 1 97.31 187 ALA B C 1
ATOM 4690 O O . ALA B 1 187 ? -21.766 -30.594 -3.629 1 97.31 187 ALA B O 1
ATOM 4691 N N . TYR B 1 188 ? -22.766 -28.688 -3.164 1 95.94 188 TYR B N 1
ATOM 4692 C CA . TYR B 1 188 ? -22.375 -28.719 -1.761 1 95.94 188 TYR B CA 1
ATOM 4693 C C . TYR B 1 188 ? -23.094 -29.844 -1.026 1 95.94 188 TYR B C 1
ATOM 4695 O O . TYR B 1 188 ? -22.531 -30.453 -0.103 1 95.94 188 TYR B O 1
ATOM 4703 N N . ARG B 1 189 ? -24.281 -30.141 -1.369 1 96.19 189 ARG B N 1
ATOM 4704 C CA . ARG B 1 189 ? -25.031 -31.234 -0.756 1 96.19 189 ARG B CA 1
ATOM 4705 C C . ARG B 1 189 ? -24.359 -32.562 -1.05 1 96.19 189 ARG B C 1
ATOM 4707 O O . ARG B 1 189 ? -24.406 -33.5 -0.224 1 96.19 189 ARG B O 1
ATOM 4714 N N . GLN B 1 190 ? -23.703 -32.625 -2.15 1 96.75 190 GLN B N 1
ATOM 4715 C CA . GLN B 1 190 ? -23.109 -33.875 -2.594 1 96.75 190 GLN B CA 1
ATOM 4716 C C . GLN B 1 190 ? -21.625 -33.938 -2.225 1 96.75 190 GLN B C 1
ATOM 4718 O O . GLN B 1 190 ? -20.984 -34.969 -2.336 1 96.75 190 GLN B O 1
ATOM 4723 N N . CYS B 1 191 ? -21.141 -32.875 -1.816 1 93.88 191 CYS B N 1
ATOM 4724 C CA . CYS B 1 191 ? -19.719 -32.688 -1.604 1 93.88 191 CYS B CA 1
ATOM 4725 C C . CYS B 1 191 ? -19.188 -33.656 -0.545 1 93.88 191 CYS B C 1
ATOM 4727 O O . CYS B 1 191 ? -19.844 -33.875 0.482 1 93.88 191 CYS B O 1
ATOM 4729 N N . SER B 1 192 ? -18.031 -34.25 -0.707 1 95.38 192 SER B N 1
ATOM 4730 C CA . SER B 1 192 ? -17.406 -35.156 0.27 1 95.38 192 SER B CA 1
ATOM 4731 C C . SER B 1 192 ? -16.844 -34.375 1.455 1 95.38 192 SER B C 1
ATOM 4733 O O . SER B 1 192 ? -16.609 -33.156 1.353 1 95.38 192 SER B O 1
ATOM 4735 N N . ASP B 1 193 ? -16.609 -35.094 2.473 1 94.88 193 ASP B N 1
ATOM 4736 C CA . ASP B 1 193 ? -15.992 -34.5 3.646 1 94.88 193 ASP B CA 1
ATOM 4737 C C . ASP B 1 193 ? -14.578 -34 3.334 1 94.88 193 ASP B C 1
ATOM 4739 O O . ASP B 1 193 ? -14.148 -32.969 3.855 1 94.88 193 ASP B O 1
ATOM 4743 N N . HIS B 1 194 ? -14 -34.75 2.5 1 93.88 194 HIS B N 1
ATOM 4744 C CA . HIS B 1 194 ? -12.648 -34.344 2.115 1 93.88 194 HIS B CA 1
ATOM 4745 C C . HIS B 1 194 ? -12.648 -33 1.407 1 93.88 194 HIS B C 1
ATOM 4747 O O . HIS B 1 194 ? -11.836 -32.125 1.725 1 93.88 194 HIS B O 1
ATOM 4753 N N . ASP B 1 195 ? -13.555 -32.875 0.505 1 94.38 195 ASP B N 1
ATOM 4754 C CA . ASP B 1 195 ? -13.633 -31.609 -0.225 1 94.38 195 ASP B CA 1
ATOM 4755 C C . ASP B 1 195 ? -14.07 -30.469 0.691 1 94.38 195 ASP B C 1
ATOM 4757 O O . ASP B 1 195 ? -13.609 -29.344 0.553 1 94.38 195 ASP B O 1
ATOM 4761 N N . LEU B 1 196 ? -14.922 -30.766 1.592 1 93.69 196 LEU B N 1
ATOM 4762 C CA . LEU B 1 196 ? -15.375 -29.75 2.531 1 93.69 196 LEU B CA 1
ATOM 4763 C C . LEU B 1 196 ? -14.242 -29.297 3.439 1 93.69 196 LEU B C 1
ATOM 4765 O O . LEU B 1 196 ? -14.172 -28.125 3.832 1 93.69 196 LEU B O 1
ATOM 4769 N N . GLU B 1 197 ? -13.359 -30.172 3.654 1 91.38 197 GLU B N 1
ATOM 4770 C CA . GLU B 1 197 ? -12.281 -29.891 4.602 1 91.38 197 GLU B CA 1
ATOM 4771 C C . GLU B 1 197 ? -11.078 -29.266 3.906 1 91.38 197 GLU B C 1
ATOM 4773 O O . GLU B 1 197 ? -10.469 -28.328 4.438 1 91.38 197 GLU B O 1
ATOM 4778 N N . PHE B 1 198 ? -10.758 -29.688 2.637 1 89.69 198 PHE B N 1
ATOM 4779 C CA . PHE B 1 198 ? -9.477 -29.297 2.059 1 89.69 198 PHE B CA 1
ATOM 4780 C C . PHE B 1 198 ? -9.672 -28.562 0.74 1 89.69 198 PHE B C 1
ATOM 4782 O O . PHE B 1 198 ? -8.734 -27.969 0.214 1 89.69 198 PHE B O 1
ATOM 4789 N N . GLY B 1 199 ? -10.859 -28.625 0.257 1 90.69 199 GLY B N 1
ATOM 4790 C CA . GLY B 1 199 ? -11.109 -27.938 -1 1 90.69 199 GLY B CA 1
ATOM 4791 C C . GLY B 1 199 ? -10.992 -26.438 -0.887 1 90.69 199 GLY B C 1
ATOM 4792 O O . GLY B 1 199 ? -11.266 -25.859 0.172 1 90.69 199 GLY B O 1
ATOM 4793 N N . THR B 1 200 ? -10.578 -25.797 -2.094 1 89.38 200 THR B N 1
ATOM 4794 C CA . THR B 1 200 ? -10.398 -24.359 -2.041 1 89.38 200 THR B CA 1
ATOM 4795 C C . THR B 1 200 ? -11.125 -23.688 -3.203 1 89.38 200 THR B C 1
ATOM 4797 O O . THR B 1 200 ? -11.219 -22.453 -3.25 1 89.38 200 THR B O 1
ATOM 4800 N N . GLU B 1 201 ? -11.703 -24.5 -4.09 1 94.31 201 GLU B N 1
ATOM 4801 C CA . GLU B 1 201 ? -12.25 -23.922 -5.316 1 94.31 201 GLU B CA 1
ATOM 4802 C C . GLU B 1 201 ? -13.719 -24.312 -5.5 1 94.31 201 GLU B C 1
ATOM 4804 O O . GLU B 1 201 ? -14.039 -25.484 -5.73 1 94.31 201 GLU B O 1
ATOM 4809 N N . CYS B 1 202 ? -14.555 -23.328 -5.492 1 95.19 202 CYS B N 1
ATOM 4810 C CA . CYS B 1 202 ? -15.992 -23.547 -5.637 1 95.19 202 CYS B CA 1
ATOM 4811 C C . CYS B 1 202 ? -16.328 -24 -7.055 1 95.19 202 CYS B C 1
ATOM 4813 O O . CYS B 1 202 ? -17.203 -24.844 -7.25 1 95.19 202 CYS B O 1
ATOM 4815 N N . LEU B 1 203 ? -15.672 -23.406 -8.016 1 97.62 203 LEU B N 1
ATOM 4816 C CA . LEU B 1 203 ? -15.914 -23.797 -9.398 1 97.62 203 LEU B CA 1
ATOM 4817 C C . LEU B 1 203 ? -15.609 -25.266 -9.617 1 97.62 203 LEU B C 1
ATOM 4819 O O . LEU B 1 203 ? -16.281 -25.938 -10.414 1 97.62 203 LEU B O 1
ATOM 4823 N N . HIS B 1 204 ? -14.594 -25.688 -8.914 1 96.94 204 HIS B N 1
ATOM 4824 C CA . HIS B 1 204 ? -14.234 -27.094 -9 1 96.94 204 HIS B CA 1
ATOM 4825 C C . HIS B 1 204 ? -15.352 -27.984 -8.469 1 96.94 204 HIS B C 1
ATOM 4827 O O . HIS B 1 204 ? -15.609 -29.062 -9.023 1 96.94 204 HIS B O 1
ATOM 4833 N N . LEU B 1 205 ? -16.031 -27.594 -7.383 1 96.62 205 LEU B N 1
ATOM 4834 C CA . LEU B 1 205 ? -17.141 -28.359 -6.832 1 96.62 205 LEU B CA 1
ATOM 4835 C C . LEU B 1 205 ? -18.297 -28.453 -7.836 1 96.62 205 LEU B C 1
ATOM 4837 O O . LEU B 1 205 ? -18.875 -29.531 -8.016 1 96.62 205 LEU B O 1
ATOM 4841 N N . ALA B 1 206 ? -18.594 -27.344 -8.477 1 97.81 206 ALA B N 1
ATOM 4842 C CA . ALA B 1 206 ? -19.641 -27.344 -9.492 1 97.81 206 ALA B CA 1
ATOM 4843 C C . ALA B 1 206 ? -19.297 -28.281 -10.641 1 97.81 206 ALA B C 1
ATOM 4845 O O . ALA B 1 206 ? -20.172 -28.969 -11.164 1 97.81 206 ALA B O 1
ATOM 4846 N N . LEU B 1 207 ? -18.047 -28.266 -11.039 1 97.81 207 LEU B N 1
ATOM 4847 C CA . LEU B 1 207 ? -17.594 -29.141 -12.117 1 97.81 207 LEU B CA 1
ATOM 4848 C C . LEU B 1 207 ? -17.641 -30.594 -11.68 1 97.81 207 LEU B C 1
ATOM 4850 O O . LEU B 1 207 ? -18.188 -31.453 -12.391 1 97.81 207 LEU B O 1
ATOM 4854 N N . LYS B 1 208 ? -17.125 -30.906 -10.547 1 97.12 208 LYS B N 1
ATOM 4855 C CA . LYS B 1 208 ? -16.938 -32.281 -10.055 1 97.12 208 LYS B CA 1
ATOM 4856 C C . LYS B 1 208 ? -18.281 -32.938 -9.75 1 97.12 208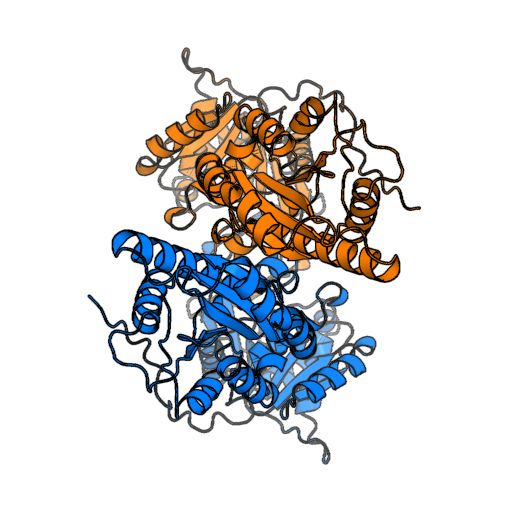 LYS B C 1
ATOM 4858 O O . LYS B 1 208 ? -18.5 -34.094 -10.094 1 97.12 208 LYS B O 1
ATOM 4863 N N . TYR B 1 209 ? -19.234 -32.219 -9.164 1 97.56 209 TYR B N 1
ATOM 4864 C CA . TYR B 1 209 ? -20.422 -32.844 -8.617 1 97.56 209 TYR B CA 1
ATOM 4865 C C . TYR B 1 209 ? -21.641 -32.562 -9.484 1 97.56 209 TYR B C 1
ATOM 4867 O O . TYR B 1 209 ? -22.656 -33.25 -9.406 1 97.56 209 TYR B O 1
ATOM 4875 N N . CYS B 1 210 ? -21.594 -31.484 -10.312 1 97.5 210 CYS B N 1
ATOM 4876 C CA . CYS B 1 210 ? -22.75 -31.141 -11.141 1 97.5 210 CYS B CA 1
ATOM 4877 C C . CYS B 1 210 ? -22.375 -31.156 -12.625 1 97.5 210 CYS B C 1
ATOM 4879 O O . CYS B 1 210 ? -23.219 -30.875 -13.477 1 97.5 210 CYS B O 1
ATOM 4881 N N . HIS B 1 211 ? -21.109 -31.359 -12.93 1 97.44 211 HIS B N 1
ATOM 4882 C CA . HIS B 1 211 ? -20.609 -31.484 -14.289 1 97.44 211 HIS B CA 1
ATOM 4883 C C . HIS B 1 211 ? -20.844 -30.188 -15.07 1 97.44 211 HIS B C 1
ATOM 4885 O O . HIS B 1 211 ? -21.203 -30.234 -16.25 1 97.44 211 HIS B O 1
ATOM 4891 N N . ILE B 1 212 ? -20.719 -29.125 -14.406 1 97.81 212 ILE B N 1
ATOM 4892 C CA . ILE B 1 212 ? -20.875 -27.812 -15.047 1 97.81 212 ILE B CA 1
ATOM 4893 C C . ILE B 1 212 ? -19.5 -27.188 -15.266 1 97.81 212 ILE B C 1
ATOM 4895 O O . ILE B 1 212 ? -18.734 -27.016 -14.32 1 97.81 212 ILE B O 1
ATOM 4899 N N . LYS B 1 213 ? -19.172 -26.875 -16.516 1 97.94 213 LYS B N 1
ATOM 4900 C CA . LYS B 1 213 ? -17.953 -26.156 -16.844 1 97.94 213 LYS B CA 1
ATOM 4901 C C . LYS B 1 213 ? -18.156 -24.641 -16.766 1 97.94 213 LYS B C 1
ATOM 4903 O O . LYS B 1 213 ? -18.734 -24.047 -17.688 1 97.94 213 LYS B O 1
ATOM 4908 N N . ALA B 1 214 ? -17.641 -24.078 -15.773 1 98.69 214 ALA B N 1
ATOM 4909 C CA . ALA B 1 214 ? -17.875 -22.656 -15.508 1 98.69 214 ALA B CA 1
ATOM 4910 C C . ALA B 1 214 ? -17.25 -21.781 -16.578 1 98.69 214 ALA B C 1
ATOM 4912 O O . ALA B 1 214 ? -16.141 -22.062 -17.047 1 98.69 214 ALA B O 1
ATOM 4913 N N . LYS B 1 215 ? -17.938 -20.75 -16.953 1 98.69 215 LYS B N 1
ATOM 4914 C CA . LYS B 1 215 ? -17.375 -19.719 -17.844 1 98.69 215 LYS B CA 1
ATOM 4915 C C . LYS B 1 215 ? -16.438 -18.797 -17.078 1 98.69 215 LYS B C 1
ATOM 4917 O O . LYS B 1 215 ? -16.781 -18.281 -16 1 98.69 215 LYS B O 1
ATOM 4922 N N . LEU B 1 216 ? -15.266 -18.609 -17.594 1 98.62 216 LEU B N 1
ATOM 4923 C CA . LEU B 1 216 ? -14.258 -17.797 -16.922 1 98.62 216 LEU B CA 1
ATOM 4924 C C . LEU B 1 216 ? -14.234 -16.375 -17.484 1 98.62 216 LEU B C 1
ATOM 4926 O O . LEU B 1 216 ? -14.219 -16.188 -18.703 1 98.62 216 LEU B O 1
ATOM 4930 N N . VAL B 1 217 ? -14.281 -15.406 -16.562 1 97.62 217 VAL B N 1
ATOM 4931 C CA . VAL B 1 217 ? -14.328 -13.992 -16.922 1 97.62 217 VAL B CA 1
ATOM 4932 C C . VAL B 1 217 ? -13.039 -13.305 -16.484 1 97.62 217 VAL B C 1
ATOM 4934 O O . VAL B 1 217 ? -12.57 -13.508 -15.352 1 97.62 217 VAL B O 1
ATOM 4937 N N . GLU B 1 218 ? -12.484 -12.477 -17.359 1 96.5 218 GLU B N 1
ATOM 4938 C CA . GLU B 1 218 ? -11.289 -11.727 -17 1 96.5 218 GLU B CA 1
ATOM 4939 C C . GLU B 1 218 ? -11.602 -10.648 -15.969 1 96.5 218 GLU B C 1
ATOM 4941 O O . GLU B 1 218 ? -12.445 -9.781 -16.219 1 96.5 218 GLU B O 1
ATOM 4946 N N . GLY B 1 219 ? -10.977 -10.766 -14.844 1 94.88 219 GLY B N 1
ATOM 4947 C CA . GLY B 1 219 ? -11.172 -9.781 -13.797 1 94.88 219 GLY B CA 1
ATOM 4948 C C . GLY B 1 219 ? -10.195 -8.617 -13.875 1 94.88 219 GLY B C 1
ATOM 4949 O O . GLY B 1 219 ? -9.242 -8.656 -14.648 1 94.88 219 GLY B O 1
ATOM 4950 N N . SER B 1 220 ? -10.453 -7.652 -13.07 1 91.44 220 SER B N 1
ATOM 4951 C CA . SER B 1 220 ? -9.562 -6.5 -12.984 1 91.44 220 SER B CA 1
ATOM 4952 C C . SER B 1 220 ? -8.398 -6.766 -12.039 1 91.44 220 SER B C 1
ATOM 4954 O O . SER B 1 220 ? -8.484 -7.637 -11.172 1 91.44 220 SER B O 1
ATOM 4956 N N . PRO B 1 221 ? -7.355 -6 -12.102 1 89.81 221 PRO B N 1
ATOM 4957 C CA . PRO B 1 221 ? -6.223 -6.152 -11.188 1 89.81 221 PRO B CA 1
ATOM 4958 C C . PRO B 1 221 ? -6.578 -5.797 -9.742 1 89.81 221 PRO B C 1
ATOM 4960 O O . PRO B 1 221 ? -5.805 -6.086 -8.828 1 89.81 221 PRO B O 1
ATOM 4963 N N . ASP B 1 222 ? -7.73 -5.359 -9.578 1 86.94 222 ASP B N 1
ATOM 4964 C CA . ASP B 1 222 ? -8.125 -4.91 -8.25 1 86.94 222 ASP B CA 1
ATOM 4965 C C . ASP B 1 222 ? -8.773 -6.039 -7.453 1 86.94 222 ASP B C 1
ATOM 4967 O O . ASP B 1 222 ? -9.141 -5.859 -6.293 1 86.94 222 ASP B O 1
ATOM 4971 N N . LEU B 1 223 ? -8.773 -7.238 -7.984 1 89.62 223 LEU B N 1
ATOM 4972 C CA . LEU B 1 223 ? -9.453 -8.344 -7.32 1 89.62 223 LEU B CA 1
ATOM 4973 C C . LEU B 1 223 ? -8.523 -9.047 -6.336 1 89.62 223 LEU B C 1
ATOM 4975 O O . LEU B 1 223 ? -8.789 -10.18 -5.93 1 89.62 223 LEU B O 1
ATOM 4979 N N . TRP B 1 224 ? -7.57 -8.383 -5.863 1 86.69 224 TRP B N 1
ATOM 4980 C CA . TRP B 1 224 ? -6.594 -9.008 -4.977 1 86.69 224 TRP B CA 1
ATOM 4981 C C . TRP B 1 224 ? -7.152 -9.133 -3.561 1 86.69 224 TRP B C 1
ATOM 4983 O O . TRP B 1 224 ? -8.047 -8.383 -3.17 1 86.69 224 TRP B O 1
ATOM 4993 N N . LYS B 1 225 ? -6.582 -10.117 -2.846 1 82.5 225 LYS B N 1
ATOM 4994 C CA . LYS B 1 225 ? -6.988 -10.461 -1.486 1 82.5 225 LYS B CA 1
ATOM 4995 C C . LYS B 1 225 ? -6.086 -9.781 -0.457 1 82.5 225 LYS B C 1
ATOM 4997 O O . LYS B 1 225 ? -4.863 -9.766 -0.616 1 82.5 225 LYS B O 1
ATOM 5002 N N . VAL B 1 226 ? -6.723 -9.172 0.517 1 82.94 226 VAL B N 1
ATOM 5003 C CA . VAL B 1 226 ? -5.926 -8.664 1.628 1 82.94 226 VAL B CA 1
ATOM 5004 C C . VAL B 1 226 ? -5.508 -9.812 2.535 1 82.94 226 VAL B C 1
ATOM 5006 O O . VAL B 1 226 ? -6.312 -10.32 3.32 1 82.94 226 VAL B O 1
ATOM 5009 N N . THR B 1 227 ? -4.293 -10.219 2.414 1 78.25 227 THR B N 1
ATOM 5010 C CA . THR B 1 227 ? -3.812 -11.391 3.139 1 78.25 227 THR B CA 1
ATOM 5011 C C . THR B 1 227 ? -2.65 -11.016 4.059 1 78.25 227 THR B C 1
ATOM 5013 O O . THR B 1 227 ? -2.605 -11.438 5.215 1 78.25 227 THR B O 1
ATOM 5016 N N . TYR B 1 228 ? -1.769 -10.172 3.516 1 82.88 228 TYR B N 1
ATOM 5017 C CA . TYR B 1 228 ? -0.571 -9.812 4.266 1 82.88 228 TYR B CA 1
ATOM 5018 C C . TYR B 1 228 ? -0.553 -8.32 4.582 1 82.88 228 TYR B C 1
ATOM 5020 O O . TYR B 1 228 ? -1.375 -7.562 4.062 1 82.88 228 TYR B O 1
ATOM 5028 N N . LYS B 1 229 ? 0.348 -7.918 5.395 1 82.56 229 LYS B N 1
ATOM 5029 C CA . LYS B 1 229 ? 0.46 -6.531 5.836 1 82.56 229 LYS B CA 1
ATOM 5030 C C . LYS B 1 229 ? 0.594 -5.582 4.645 1 82.56 229 LYS B C 1
ATOM 5032 O O . LYS B 1 229 ? -0.002 -4.504 4.633 1 82.56 229 LYS B O 1
ATOM 5037 N N . ARG B 1 230 ? 1.297 -6.012 3.695 1 87 230 ARG B N 1
ATOM 5038 C CA . ARG B 1 230 ? 1.482 -5.176 2.514 1 87 230 ARG B CA 1
ATOM 5039 C C . ARG B 1 230 ? 0.146 -4.863 1.849 1 87 230 ARG B C 1
ATOM 5041 O O . ARG B 1 230 ? -0.037 -3.781 1.285 1 87 230 ARG B O 1
ATOM 5048 N N . ASP B 1 231 ? -0.697 -5.848 1.899 1 86.62 231 ASP B N 1
ATOM 5049 C CA . ASP B 1 231 ? -2.004 -5.656 1.279 1 86.62 231 ASP B CA 1
ATOM 5050 C C . ASP B 1 231 ? -2.82 -4.605 2.031 1 86.62 231 ASP B C 1
ATOM 5052 O O . ASP B 1 231 ? -3.58 -3.85 1.422 1 86.62 231 ASP B O 1
ATOM 5056 N N . LEU B 1 232 ? -2.615 -4.578 3.318 1 85.25 232 LEU B N 1
ATOM 5057 C CA . LEU B 1 232 ? -3.293 -3.576 4.133 1 85.25 232 LEU B CA 1
ATOM 5058 C C . LEU B 1 232 ? -2.82 -2.172 3.768 1 85.25 232 LEU B C 1
ATOM 5060 O O . LEU B 1 232 ? -3.633 -1.254 3.639 1 85.25 232 LEU B O 1
ATOM 5064 N N . TYR B 1 233 ? -1.587 -2.023 3.598 1 86.44 233 TYR B N 1
ATOM 5065 C CA . TYR B 1 233 ? -1.018 -0.74 3.203 1 86.44 233 TYR B CA 1
ATOM 5066 C C . TYR B 1 233 ? -1.556 -0.298 1.847 1 86.44 233 TYR B C 1
ATOM 5068 O O . TYR B 1 233 ? -1.911 0.868 1.663 1 86.44 233 TYR B O 1
ATOM 5076 N N . ALA B 1 234 ? -1.575 -1.272 0.987 1 88.56 234 ALA B N 1
ATOM 5077 C CA . ALA B 1 234 ? -2.082 -0.968 -0.348 1 88.56 234 ALA B CA 1
ATOM 5078 C C . ALA B 1 234 ? -3.549 -0.553 -0.297 1 88.56 234 ALA B C 1
ATOM 5080 O O . ALA B 1 234 ? -3.943 0.435 -0.92 1 88.56 234 ALA B O 1
ATOM 5081 N N . ALA B 1 235 ? -4.297 -1.314 0.456 1 86.56 235 ALA B N 1
ATOM 5082 C CA . ALA B 1 235 ? -5.727 -1.038 0.559 1 86.56 235 ALA B CA 1
ATOM 5083 C C . ALA B 1 235 ? -5.977 0.353 1.136 1 86.56 235 ALA B C 1
ATOM 5085 O O . ALA B 1 235 ? -6.801 1.108 0.617 1 86.56 235 ALA B O 1
ATOM 5086 N N . GLU B 1 236 ? -5.273 0.709 2.131 1 84.94 236 GLU B N 1
ATOM 5087 C CA . GLU B 1 236 ? -5.418 2.018 2.764 1 84.94 236 GLU B CA 1
ATOM 5088 C C . GLU B 1 236 ? -5.078 3.143 1.79 1 84.94 236 GLU B C 1
ATOM 5090 O O . GLU B 1 236 ? -5.801 4.137 1.704 1 84.94 236 GLU B O 1
ATOM 5095 N N . SER B 1 237 ? -4.027 2.967 1.096 1 86.44 237 SER B N 1
ATOM 5096 C CA . SER B 1 237 ? -3.59 3.988 0.149 1 86.44 237 SER B CA 1
ATOM 5097 C C . SER B 1 237 ? -4.59 4.152 -0.988 1 86.44 237 SER B C 1
ATOM 5099 O O . SER B 1 237 ? -4.863 5.273 -1.428 1 86.44 237 SER B O 1
ATOM 5101 N N . ILE B 1 238 ? -5.09 3.062 -1.412 1 86.25 238 ILE B N 1
ATOM 5102 C CA . ILE B 1 238 ? -6.051 3.105 -2.51 1 86.25 238 ILE B CA 1
ATOM 5103 C C . ILE B 1 238 ? -7.324 3.816 -2.057 1 86.25 238 ILE B C 1
ATOM 5105 O O . ILE B 1 238 ? -7.871 4.645 -2.787 1 86.25 238 ILE B O 1
ATOM 5109 N N . ILE B 1 239 ? -7.758 3.49 -0.903 1 84.25 239 ILE B N 1
ATOM 5110 C CA . ILE B 1 239 ? -8.953 4.129 -0.362 1 84.25 239 ILE B CA 1
ATOM 5111 C C . ILE B 1 239 ? -8.719 5.633 -0.223 1 84.25 239 ILE B C 1
ATOM 5113 O O . ILE B 1 239 ? -9.555 6.438 -0.642 1 84.25 239 ILE B O 1
ATOM 5117 N N . LYS B 1 240 ? -7.602 5.973 0.341 1 85.88 240 LYS B N 1
ATOM 5118 C CA . LYS B 1 240 ? -7.277 7.387 0.513 1 85.88 240 LYS B CA 1
ATOM 5119 C C . LYS B 1 240 ? -7.238 8.109 -0.83 1 85.88 240 LYS B C 1
ATOM 5121 O O . LYS B 1 240 ? -7.746 9.227 -0.954 1 85.88 240 LYS B O 1
ATOM 5126 N N . GLU B 1 241 ? -6.641 7.5 -1.745 1 84.94 241 GLU B N 1
ATOM 5127 C CA . GLU B 1 241 ? -6.57 8.102 -3.074 1 84.94 241 GLU B CA 1
ATOM 5128 C C . GLU B 1 241 ? -7.965 8.305 -3.664 1 84.94 241 GLU B C 1
ATOM 5130 O O . GLU B 1 241 ? -8.25 9.352 -4.242 1 84.94 241 GLU B O 1
ATOM 5135 N N . ARG B 1 242 ? -8.773 7.332 -3.52 1 81.5 242 ARG B N 1
ATOM 5136 C CA . ARG B 1 242 ? -10.117 7.395 -4.086 1 81.5 242 ARG B CA 1
ATOM 5137 C C . ARG B 1 242 ? -10.93 8.508 -3.443 1 81.5 242 ARG B C 1
ATOM 5139 O O . ARG B 1 242 ? -11.602 9.273 -4.137 1 81.5 242 ARG B O 1
ATOM 5146 N N . ILE B 1 243 ? -10.859 8.625 -2.15 1 84.25 243 ILE B N 1
ATOM 5147 C CA . ILE B 1 243 ? -11.719 9.586 -1.472 1 84.25 243 ILE B CA 1
ATOM 5148 C C . ILE B 1 243 ? -11.109 10.984 -1.547 1 84.25 243 ILE B C 1
ATOM 5150 O O . ILE B 1 243 ? -11.758 11.969 -1.195 1 84.25 243 ILE B O 1
ATOM 5154 N N . SER B 1 244 ? -9.875 11.125 -1.999 1 86 244 SER B N 1
ATOM 5155 C CA . SER B 1 244 ? -9.219 12.422 -2.121 1 86 244 SER B CA 1
ATOM 5156 C C . SER B 1 244 ? -9.375 12.992 -3.525 1 86 244 SER B C 1
ATOM 5158 O O . SER B 1 244 ? -8.93 14.109 -3.803 1 86 244 SER B O 1
ATOM 5160 N N . GLN B 1 245 ? -9.969 12.234 -4.41 1 80.69 245 GLN B N 1
ATOM 5161 C CA . GLN B 1 245 ? -10.062 12.656 -5.805 1 80.69 245 GLN B CA 1
ATOM 5162 C C . GLN B 1 245 ? -11.055 13.797 -5.973 1 80.69 245 GLN B C 1
ATOM 5164 O O . GLN B 1 245 ? -10.898 14.648 -6.855 1 80.69 245 GLN B O 1
ATOM 5169 N N . GLN B 1 246 ? -12.078 13.805 -5.172 1 80.12 246 GLN B N 1
ATOM 5170 C CA . GLN B 1 246 ? -13.094 14.852 -5.27 1 80.12 246 GLN B CA 1
ATOM 5171 C C . GLN B 1 246 ? -12.953 15.867 -4.137 1 80.12 246 GLN B C 1
ATOM 5173 O O . GLN B 1 246 ? -12.883 15.492 -2.967 1 80.12 246 GLN B O 1
ATOM 5178 N N . ILE B 1 247 ? -12.867 17.094 -4.57 1 86.06 247 ILE B N 1
ATOM 5179 C CA . ILE B 1 247 ? -12.75 18.172 -3.604 1 86.06 247 ILE B CA 1
ATOM 5180 C C . ILE B 1 247 ? -13.883 19.188 -3.82 1 86.06 247 ILE B C 1
ATOM 5182 O O . ILE B 1 247 ? -14.211 19.516 -4.961 1 86.06 247 ILE B O 1
ATOM 5186 N N . CYS B 1 248 ? -14.516 19.578 -2.797 1 85.38 248 CYS B N 1
ATOM 5187 C CA . CYS B 1 248 ? -15.562 20.594 -2.842 1 85.38 248 CYS B CA 1
ATOM 5188 C C . CYS B 1 248 ? -15.086 21.891 -2.225 1 85.38 248 CYS B C 1
ATOM 5190 O O . CYS B 1 248 ? -14.703 21.938 -1.055 1 85.38 248 CYS B O 1
ATOM 5192 N N . VAL B 1 249 ? -15.094 22.922 -3.01 1 85.56 249 VAL B N 1
ATOM 5193 C CA . VAL B 1 249 ? -14.719 24.25 -2.521 1 85.56 249 VAL B CA 1
ATOM 5194 C C . VAL B 1 249 ? -15.977 25.047 -2.174 1 85.56 249 VAL B C 1
ATOM 5196 O O . VAL B 1 249 ? -16.844 25.266 -3.027 1 85.56 249 VAL B O 1
ATOM 5199 N N . VAL B 1 250 ? -16.047 25.422 -0.908 1 83.62 250 VAL B N 1
ATOM 5200 C CA . VAL B 1 250 ? -17.203 26.188 -0.409 1 83.62 250 VAL B CA 1
ATOM 5201 C C . VAL B 1 250 ? -16.812 27.641 -0.232 1 83.62 250 VAL B C 1
ATOM 5203 O O . VAL B 1 250 ? -15.883 27.969 0.5 1 83.62 250 VAL B O 1
ATOM 5206 N N . MET B 1 251 ? -17.422 28.484 -0.937 1 78.31 251 MET B N 1
ATOM 5207 C CA . MET B 1 251 ? -17.156 29.922 -0.826 1 78.31 251 MET B CA 1
ATOM 5208 C C . MET B 1 251 ? -18.453 30.719 -0.784 1 78.31 251 MET B C 1
ATOM 5210 O O . MET B 1 251 ? -19.469 30.281 -1.323 1 78.31 251 MET B O 1
ATOM 5214 N N . ASP B 1 252 ? -18.484 31.828 -0.001 1 67.69 252 ASP B N 1
ATOM 5215 C CA . ASP B 1 252 ? -19.641 32.719 0.038 1 67.69 252 ASP B CA 1
ATOM 5216 C C . ASP B 1 252 ? -19.797 33.469 -1.281 1 67.69 252 ASP B C 1
ATOM 5218 O O . ASP B 1 252 ? -18.828 34 -1.826 1 67.69 252 ASP B O 1
ATOM 5222 N N . THR B 1 253 ? -20.766 33.188 -2.115 1 58.94 253 THR B N 1
ATOM 5223 C CA . THR B 1 253 ? -21.078 33.719 -3.441 1 58.94 253 THR B CA 1
ATOM 5224 C C . THR B 1 253 ? -21.125 35.25 -3.42 1 58.94 253 THR B C 1
ATOM 5226 O O . THR B 1 253 ? -21.141 35.875 -4.473 1 58.94 253 THR B O 1
ATOM 5229 N N . LYS B 1 254 ? -21.531 35.906 -2.297 1 57.94 254 LYS B N 1
ATOM 5230 C CA . LYS B 1 254 ? -21.766 37.312 -2.459 1 57.94 254 LYS B CA 1
ATOM 5231 C C . LYS B 1 254 ? -20.516 38.031 -2.986 1 57.94 254 LYS B C 1
ATOM 5233 O O . LYS B 1 254 ? -20.547 39.219 -3.314 1 57.94 254 LYS B O 1
ATOM 5238 N N . GLU B 1 255 ? -19.406 37.219 -2.924 1 53.75 255 GLU B N 1
ATOM 5239 C CA . GLU B 1 255 ? -18.203 38 -3.232 1 53.75 255 GLU B CA 1
ATOM 5240 C C . GLU B 1 255 ? -17.875 37.938 -4.723 1 53.75 255 GLU B C 1
ATOM 5242 O O . GLU B 1 255 ? -18.219 36.969 -5.402 1 53.75 255 GLU B O 1
ATOM 5247 N N . ASP B 1 256 ? -17.547 39.031 -5.355 1 53.53 256 ASP B N 1
ATOM 5248 C CA . ASP B 1 256 ? -17.25 39.344 -6.75 1 53.53 256 ASP B CA 1
ATOM 5249 C C . ASP B 1 256 ? -16.281 38.312 -7.34 1 53.53 256 ASP B C 1
ATOM 5251 O O . ASP B 1 256 ? -15.508 37.688 -6.609 1 53.53 256 ASP B O 1
ATOM 5255 N N . GLU B 1 257 ? -16.469 37.969 -8.641 1 53.91 257 GLU B N 1
ATOM 5256 C CA . GLU B 1 257 ? -15.688 37.125 -9.531 1 53.91 257 GLU B CA 1
ATOM 5257 C C . GLU B 1 257 ? -14.195 37.281 -9.258 1 53.91 257 GLU B C 1
ATOM 5259 O O . GLU B 1 257 ? -13.422 36.344 -9.469 1 53.91 257 GLU B O 1
ATOM 5264 N N . GLU B 1 258 ? -13.766 38.469 -8.867 1 55.78 258 GLU B N 1
ATOM 5265 C CA . GLU B 1 258 ? -12.344 38.781 -8.766 1 55.78 258 GLU B CA 1
ATOM 5266 C C . GLU B 1 258 ? -11.789 38.406 -7.395 1 55.78 258 GLU B C 1
ATOM 5268 O O . GLU B 1 258 ? -10.672 38.781 -7.043 1 55.78 258 GLU B O 1
ATOM 5273 N N . HIS B 1 259 ? -12.453 37.438 -6.691 1 71.69 259 HIS B N 1
ATOM 5274 C CA . HIS B 1 259 ? -12.195 37.125 -5.289 1 71.69 259 HIS B CA 1
ATOM 5275 C C . HIS B 1 259 ? -11.055 36.125 -5.141 1 71.69 259 HIS B C 1
ATOM 5277 O O . HIS B 1 259 ? -10.859 35.281 -6.008 1 71.69 259 HIS B O 1
ATOM 5283 N N . VAL B 1 260 ? -10.125 36.406 -4.359 1 79.19 260 VAL B N 1
ATOM 5284 C CA . VAL B 1 260 ? -8.961 35.594 -4.008 1 79.19 260 VAL B CA 1
ATOM 5285 C C . VAL B 1 260 ? -9.367 34.125 -3.867 1 79.19 260 VAL B C 1
ATOM 5287 O O . VAL B 1 260 ? -8.586 33.25 -4.176 1 79.19 260 VAL B O 1
ATOM 5290 N N . GLY B 1 261 ? -10.641 33.938 -3.617 1 79.44 261 GLY B N 1
ATOM 5291 C CA . GLY B 1 261 ? -11.164 32.594 -3.525 1 79.44 261 GLY B CA 1
ATOM 5292 C C . GLY B 1 261 ? -11.203 31.875 -4.863 1 79.44 261 GLY B C 1
ATOM 5293 O O . GLY B 1 261 ? -10.883 30.688 -4.945 1 79.44 261 GLY B O 1
ATOM 5294 N N . HIS B 1 262 ? -11.484 32.625 -5.891 1 81.62 262 HIS B N 1
ATOM 5295 C CA . HIS B 1 262 ? -11.523 32.062 -7.234 1 81.62 262 HIS B CA 1
ATOM 5296 C C . HIS B 1 262 ? -10.117 31.734 -7.734 1 81.62 262 HIS B C 1
ATOM 5298 O O . HIS B 1 262 ? -9.914 30.766 -8.469 1 81.62 262 HIS B O 1
ATOM 5304 N N . ARG B 1 263 ? -9.258 32.562 -7.395 1 84.88 263 ARG B N 1
ATOM 5305 C CA . ARG B 1 263 ? -7.871 32.344 -7.785 1 84.88 263 ARG B CA 1
ATOM 5306 C C . ARG B 1 263 ? -7.328 31.062 -7.125 1 84.88 263 ARG B C 1
ATOM 5308 O O . ARG B 1 263 ? -6.586 30.312 -7.746 1 84.88 263 ARG B O 1
ATOM 5315 N N . LEU B 1 264 ? -7.688 30.922 -5.875 1 87.81 264 LEU B N 1
ATOM 5316 C CA . LEU B 1 264 ? -7.281 29.703 -5.18 1 87.81 264 LEU B CA 1
ATOM 5317 C C . LEU B 1 264 ? -7.879 28.469 -5.852 1 87.81 264 LEU B C 1
ATOM 5319 O O . LEU B 1 264 ? -7.199 27.453 -6.008 1 87.81 264 LEU B O 1
ATOM 5323 N N . GLU B 1 265 ? -9.07 28.594 -6.25 1 83 265 GLU B N 1
ATOM 5324 C CA . GLU B 1 265 ? -9.742 27.5 -6.941 1 83 265 GLU B CA 1
ATOM 5325 C C . GLU B 1 265 ? -8.992 27.109 -8.219 1 83 265 GLU B C 1
ATOM 5327 O O . GLU B 1 265 ? -8.828 25.922 -8.516 1 83 265 GLU B O 1
ATOM 5332 N N . GLU B 1 266 ? -8.578 28.062 -8.898 1 83.25 266 GLU B N 1
ATOM 5333 C CA . GLU B 1 266 ? -7.844 27.812 -10.133 1 83.25 266 GLU B CA 1
ATOM 5334 C C . GLU B 1 266 ? -6.52 27.109 -9.859 1 83.25 266 GLU B C 1
ATOM 5336 O O . GLU B 1 266 ? -6.121 26.203 -10.602 1 83.25 266 GLU B O 1
ATOM 5341 N N . MET B 1 267 ? -5.863 27.578 -8.812 1 86.12 267 MET B N 1
ATOM 5342 C CA . MET B 1 267 ? -4.594 26.953 -8.445 1 86.12 267 MET B CA 1
ATOM 5343 C C . MET B 1 267 ? -4.801 25.5 -8.039 1 86.12 267 MET B C 1
ATOM 5345 O O . MET B 1 267 ? -3.967 24.641 -8.336 1 86.12 267 MET B O 1
ATOM 5349 N N . LEU B 1 268 ? -5.906 25.25 -7.367 1 86.38 268 LEU B N 1
ATOM 5350 C CA . LEU B 1 268 ? -6.215 23.906 -6.906 1 86.38 268 LEU B CA 1
ATOM 5351 C C . LEU B 1 268 ? -6.477 22.969 -8.086 1 86.38 268 LEU B C 1
ATOM 5353 O O . LEU B 1 268 ? -6.09 21.797 -8.055 1 86.38 268 LEU B O 1
ATOM 5357 N N . LYS B 1 269 ? -7.062 23.438 -9.094 1 80.19 269 LYS B N 1
ATOM 5358 C CA . LYS B 1 269 ? -7.34 22.656 -10.289 1 80.19 269 LYS B CA 1
ATOM 5359 C C . LYS B 1 269 ? -6.051 22.203 -10.961 1 80.19 269 LYS B C 1
ATOM 5361 O O . LYS B 1 269 ? -5.988 21.109 -11.531 1 80.19 269 LYS B O 1
ATOM 5366 N N . ASN B 1 270 ? -5.113 22.984 -10.828 1 77.75 270 ASN B N 1
ATOM 5367 C CA . ASN B 1 270 ? -3.824 22.656 -11.43 1 77.75 270 ASN B CA 1
ATOM 5368 C C . ASN B 1 270 ? -3.066 21.625 -10.602 1 77.75 270 ASN B C 1
ATOM 5370 O O . ASN B 1 270 ? -2.293 20.844 -11.148 1 77.75 270 ASN B O 1
ATOM 5374 N N . GLU B 1 271 ? -3.277 21.703 -9.32 1 75.25 271 GLU B N 1
ATOM 5375 C CA . GLU B 1 271 ? -2.549 20.828 -8.406 1 75.25 271 GLU B CA 1
ATOM 5376 C C . GLU B 1 271 ? -3.217 19.453 -8.305 1 75.25 271 GLU B C 1
ATOM 5378 O O . GLU B 1 271 ? -2.547 18.453 -8.07 1 75.25 271 GLU B O 1
ATOM 5383 N N . LEU B 1 272 ? -4.551 19.438 -8.43 1 71.94 272 LEU B N 1
ATOM 5384 C CA . LEU B 1 272 ? -5.289 18.203 -8.188 1 71.94 272 LEU B CA 1
ATOM 5385 C C . LEU B 1 272 ? -5.957 17.703 -9.469 1 71.94 272 LEU B C 1
ATOM 5387 O O . LEU B 1 272 ? -6.695 18.453 -10.117 1 71.94 272 LEU B O 1
ATOM 5391 N N . ASN B 1 273 ? -5.328 16.938 -10.359 1 59.47 273 ASN B N 1
ATOM 5392 C CA . ASN B 1 273 ? -5.801 16.484 -11.664 1 59.47 273 ASN B CA 1
ATOM 5393 C C . ASN B 1 273 ? -7.301 16.188 -11.641 1 59.47 273 ASN B C 1
ATOM 5395 O O . ASN B 1 273 ? -7.98 16.344 -12.656 1 59.47 273 ASN B O 1
ATOM 5399 N N . HIS B 1 274 ? -7.938 15.578 -10.734 1 57.44 274 HIS B N 1
ATOM 5400 C CA . HIS B 1 274 ? -9.312 15.109 -10.844 1 57.44 274 HIS B CA 1
ATOM 5401 C C . HIS B 1 274 ? -10.234 15.867 -9.898 1 57.44 274 HIS B C 1
ATOM 5403 O O . HIS B 1 274 ? -10.672 15.32 -8.883 1 57.44 274 HIS B O 1
ATOM 5409 N N . MET B 1 275 ? -10.102 17.25 -9.891 1 56.09 275 MET B N 1
ATOM 5410 C CA . MET B 1 275 ? -10.883 18.062 -8.961 1 56.09 275 MET B CA 1
ATOM 5411 C C . MET B 1 275 ? -12.297 18.281 -9.484 1 56.09 275 MET B C 1
ATOM 5413 O O . MET B 1 275 ? -12.484 18.531 -10.68 1 56.09 275 MET B O 1
ATOM 5417 N N . LYS B 1 276 ? -13.344 17.719 -9 1 54.88 276 LYS B N 1
ATOM 5418 C CA . LYS B 1 276 ? -14.688 18.203 -9.289 1 54.88 276 LYS B CA 1
ATOM 5419 C C . LYS B 1 276 ? -15 19.469 -8.516 1 54.88 276 LYS B C 1
ATOM 5421 O O . LYS B 1 276 ? -14.672 19.578 -7.328 1 54.88 276 LYS B O 1
ATOM 5426 N N . LYS B 1 277 ? -15.148 20.625 -9.227 1 53.41 277 LYS B N 1
ATOM 5427 C CA . LYS B 1 277 ? -15.461 21.969 -8.75 1 53.41 277 LYS B CA 1
ATOM 5428 C C . LYS B 1 277 ? -16.812 22 -8.047 1 53.41 277 LYS B C 1
ATOM 5430 O O . LYS B 1 277 ? -17.797 21.469 -8.555 1 53.41 277 LYS B O 1
ATOM 5435 N N . VAL B 1 278 ? -17.078 22 -6.688 1 52.69 278 VAL B N 1
ATOM 5436 C CA . VAL B 1 278 ? -18.438 22.359 -6.301 1 52.69 278 VAL B CA 1
ATOM 5437 C C . VAL B 1 278 ? -18.469 23.766 -5.727 1 52.69 278 VAL B C 1
ATOM 5439 O O . VAL B 1 278 ? -17.641 24.125 -4.875 1 52.69 278 VAL B O 1
ATOM 5442 N N . THR B 1 279 ? -18.875 24.922 -6.352 1 49.06 279 THR B N 1
ATOM 5443 C CA . THR B 1 279 ? -19.094 26.312 -5.953 1 49.06 279 THR B CA 1
ATOM 5444 C C . THR B 1 279 ? -20.016 26.391 -4.738 1 49.06 279 THR B C 1
ATOM 5446 O O . THR B 1 279 ? -20.828 25.484 -4.508 1 49.06 279 THR B O 1
ATOM 5449 N N . SER B 1 280 ? -19.891 27.391 -3.715 1 47.84 280 SER B N 1
ATOM 5450 C CA . SER B 1 280 ? -20.625 27.906 -2.57 1 47.84 280 SER B CA 1
ATOM 5451 C C . SER B 1 280 ? -22.078 28.203 -2.938 1 47.84 280 SER B C 1
ATOM 5453 O O . SER B 1 280 ? -22.375 28.531 -4.086 1 47.84 280 SER B O 1
ATOM 5455 N N . GLY B 1 281 ? -23.25 27.953 -2.016 1 45.72 281 GLY B N 1
ATOM 5456 C CA . GLY B 1 281 ? -24.656 28.312 -1.881 1 45.72 281 GLY B CA 1
ATOM 5457 C C . GLY B 1 281 ? -25.578 27.109 -1.859 1 45.72 281 GLY B C 1
ATOM 5458 O O . GLY B 1 281 ? -25.188 26.031 -1.422 1 45.72 281 GLY B O 1
ATOM 5459 N N . LYS B 1 282 ? -26.672 27.25 -2.588 1 50.16 282 LYS B N 1
ATOM 5460 C CA . LYS B 1 282 ? -27.844 26.406 -2.666 1 50.16 282 LYS B CA 1
ATOM 5461 C C . LYS B 1 282 ? -27.469 24.938 -2.838 1 50.16 282 LYS B C 1
ATOM 5463 O O . LYS B 1 282 ? -28.125 24.047 -2.293 1 50.16 282 LYS B O 1
ATOM 5468 N N . ASP B 1 283 ? -26.281 24.469 -3.375 1 57.12 283 ASP B N 1
ATOM 5469 C CA . ASP B 1 283 ? -26.062 23.156 -3.951 1 57.12 283 ASP B CA 1
ATOM 5470 C C . ASP B 1 283 ? -25.156 22.312 -3.059 1 57.12 283 ASP B C 1
ATOM 5472 O O . ASP B 1 283 ? -24.672 21.25 -3.479 1 57.12 283 ASP B O 1
ATOM 5476 N N . LEU B 1 284 ? -24.844 22.812 -1.827 1 59.88 284 LEU B N 1
ATOM 5477 C CA . LEU B 1 284 ? -24.047 21.984 -0.929 1 59.88 284 LEU B CA 1
ATOM 5478 C C . LEU B 1 284 ? -24.734 20.641 -0.678 1 59.88 284 LEU B C 1
ATOM 5480 O O . LEU B 1 284 ? -24.078 19.609 -0.594 1 59.88 284 LEU B O 1
ATOM 5484 N N . GLN B 1 285 ? -26.062 20.812 -0.392 1 60.59 285 GLN B N 1
ATOM 5485 C CA . GLN B 1 285 ? -26.797 19.562 -0.188 1 60.59 285 GLN B CA 1
ATOM 5486 C C . GLN B 1 285 ? -26.562 18.594 -1.335 1 60.59 285 GLN B C 1
ATOM 5488 O O . GLN B 1 285 ? -26.453 17.391 -1.116 1 60.59 285 GLN B O 1
ATOM 5493 N N . GLN B 1 286 ? -26.516 19.203 -2.469 1 60.03 286 GLN B N 1
ATOM 5494 C CA . GLN B 1 286 ? -26.297 18.328 -3.615 1 60.03 286 GLN B CA 1
ATOM 5495 C C . GLN B 1 286 ? -24.906 17.703 -3.572 1 60.03 286 GLN B C 1
ATOM 5497 O O . GLN B 1 286 ? -24.703 16.578 -4.027 1 60.03 286 GLN B O 1
ATOM 5502 N N . ILE B 1 287 ? -24.078 18.484 -2.969 1 59.25 287 ILE B N 1
ATOM 5503 C CA . ILE B 1 287 ? -22.703 18.016 -2.936 1 59.25 287 ILE B CA 1
ATOM 5504 C C . ILE B 1 287 ? -22.562 16.859 -1.954 1 59.25 287 ILE B C 1
ATOM 5506 O O . ILE B 1 287 ? -21.844 15.891 -2.217 1 59.25 287 ILE B O 1
ATOM 5510 N N . LEU B 1 288 ? -23.234 17.109 -0.872 1 62.06 288 LEU B N 1
ATOM 5511 C CA . LEU B 1 288 ? -23.172 16.031 0.113 1 62.06 288 LEU B CA 1
ATOM 5512 C C . LEU B 1 288 ? -23.656 14.719 -0.483 1 62.06 288 LEU B C 1
ATOM 5514 O O . LEU B 1 288 ? -23.203 13.641 -0.087 1 62.06 288 LEU B O 1
ATOM 5518 N N . LEU B 1 289 ? -24.453 14.898 -1.569 1 57.78 289 LEU B N 1
ATOM 5519 C CA . LEU B 1 289 ? -25.031 13.719 -2.197 1 57.78 289 LEU B CA 1
ATOM 5520 C C . LEU B 1 289 ? -24 12.992 -3.049 1 57.78 289 LEU B C 1
ATOM 5522 O O . LEU B 1 289 ? -24.125 11.789 -3.307 1 57.78 289 LEU B O 1
ATOM 5526 N N . GLU B 1 290 ? -22.875 13.711 -3.326 1 63.72 290 GLU B N 1
ATOM 5527 C CA . GLU B 1 290 ? -21.984 13.102 -4.301 1 63.72 290 GLU B CA 1
ATOM 5528 C C . GLU B 1 290 ? -20.828 12.367 -3.609 1 63.72 290 GLU B C 1
ATOM 5530 O O . GLU B 1 290 ? -19.859 11.977 -4.254 1 63.72 290 GLU B O 1
ATOM 5535 N N . GLN B 1 291 ? -21 11.945 -2.344 1 73.12 291 GLN B N 1
ATOM 5536 C CA . GLN B 1 291 ? -20 11.18 -1.603 1 73.12 291 GLN B CA 1
ATOM 5537 C C . GLN B 1 291 ? -18.625 11.852 -1.676 1 73.12 291 GLN B C 1
ATOM 5539 O O . GLN B 1 291 ? -17.641 11.203 -2 1 73.12 291 GLN B O 1
ATOM 5544 N N . CYS B 1 292 ? -18.609 13.141 -1.473 1 83.12 292 CYS B N 1
ATOM 5545 C CA . CYS B 1 292 ? -17.375 13.906 -1.359 1 83.12 292 CYS B CA 1
ATOM 5546 C C . CYS B 1 292 ? -16.859 13.898 0.075 1 83.12 292 CYS B C 1
ATOM 5548 O O . CYS B 1 292 ? -17.625 14.102 1.016 1 83.12 292 CYS B O 1
ATOM 5550 N N . TYR B 1 293 ? -15.57 13.633 0.176 1 88.38 293 TYR B N 1
ATOM 5551 C CA . TYR B 1 293 ? -15.031 13.508 1.523 1 88.38 293 TYR B CA 1
ATOM 5552 C C . TYR B 1 293 ? -14 14.602 1.799 1 88.38 293 TYR B C 1
ATOM 5554 O O . TYR B 1 293 ? -13.336 14.586 2.838 1 88.38 293 TYR B O 1
ATOM 5562 N N . SER B 1 294 ? -13.836 15.555 0.872 1 90.88 294 SER B N 1
ATOM 5563 C CA . SER B 1 294 ? -12.852 16.625 1.029 1 90.88 294 SER B CA 1
ATOM 5564 C C . SER B 1 294 ? -13.461 17.984 0.722 1 90.88 294 SER B C 1
ATOM 5566 O O . SER B 1 294 ? -13.961 18.219 -0.384 1 90.88 294 SER B O 1
ATOM 5568 N N . PHE B 1 295 ? -13.328 18.906 1.711 1 90.75 295 PHE B N 1
ATOM 5569 C CA . PHE B 1 295 ? -13.953 20.219 1.58 1 90.75 295 PHE B CA 1
ATOM 5570 C C . PHE B 1 295 ? -12.945 21.328 1.881 1 90.75 295 PHE B C 1
ATOM 5572 O O . PHE B 1 295 ? -12.18 21.234 2.84 1 90.75 295 PHE B O 1
ATOM 5579 N N . VAL B 1 296 ? -12.961 22.328 1.048 1 91.06 296 VAL B N 1
ATOM 5580 C CA . VAL B 1 296 ? -12.195 23.547 1.268 1 91.06 296 VAL B CA 1
ATOM 5581 C C . VAL B 1 296 ? -13.141 24.719 1.445 1 91.06 296 VAL B C 1
ATOM 5583 O O . VAL B 1 296 ? -13.859 25.094 0.515 1 91.06 296 VAL B O 1
ATOM 5586 N N . CYS B 1 297 ? -13.156 25.234 2.662 1 89.75 297 CYS B N 1
ATOM 5587 C CA . CYS B 1 297 ? -14.008 26.375 2.973 1 89.75 297 CYS B CA 1
ATOM 5588 C C . CYS B 1 297 ? -13.219 27.672 2.936 1 89.75 297 CYS B C 1
ATOM 5590 O O . CYS B 1 297 ? -12.352 27.906 3.777 1 89.75 297 CYS B O 1
ATOM 5592 N N . VAL B 1 298 ? -13.539 28.484 2.035 1 87.62 298 VAL B N 1
ATOM 5593 C CA . VAL B 1 298 ? -12.82 29.75 1.869 1 87.62 298 VAL B CA 1
ATOM 5594 C C . VAL B 1 298 ? -13.555 30.859 2.627 1 87.62 298 VAL B C 1
ATOM 5596 O O . VAL B 1 298 ? -14.727 31.125 2.357 1 87.62 298 VAL B O 1
ATOM 5599 N N . ASN B 1 299 ? -12.828 31.359 3.668 1 82.94 299 ASN B N 1
ATOM 5600 C CA . ASN B 1 299 ? -13.359 32.469 4.461 1 82.94 299 ASN B CA 1
ATOM 5601 C C . ASN B 1 299 ? -12.727 33.812 4.059 1 82.94 299 ASN B C 1
ATOM 5603 O O . ASN B 1 299 ? -11.547 34.031 4.328 1 82.94 299 ASN B O 1
ATOM 5607 N N . VAL B 1 300 ? -13.477 34.562 3.232 1 69.25 300 VAL B N 1
ATOM 5608 C CA . VAL B 1 300 ? -12.93 35.812 2.752 1 69.25 300 VAL B CA 1
ATOM 5609 C C . VAL B 1 300 ? -13.219 36.906 3.762 1 69.25 300 VAL B C 1
ATOM 5611 O O . VAL B 1 300 ? -14.375 37.156 4.109 1 69.25 300 VAL B O 1
ATOM 5614 N N . MET B 1 301 ? -12.266 37.656 4.191 1 60.06 301 MET B N 1
ATOM 5615 C CA . MET B 1 301 ? -12.219 38.938 4.898 1 60.06 301 MET B CA 1
ATOM 5616 C C . MET B 1 301 ? -12.828 38.812 6.293 1 60.06 301 MET B C 1
ATOM 5618 O O . MET B 1 301 ? -13.25 39.812 6.879 1 60.06 301 MET B O 1
ATOM 5622 N N . THR B 1 302 ? -13.234 37.656 6.711 1 60.56 302 THR B N 1
ATOM 5623 C CA . THR B 1 302 ? -13.68 37.531 8.094 1 60.56 302 THR B CA 1
ATOM 5624 C C . THR B 1 302 ? -12.898 36.469 8.836 1 60.56 302 THR B C 1
ATOM 5626 O O . THR B 1 302 ? -12.43 35.5 8.227 1 60.56 302 THR B O 1
ATOM 5629 N N . SER B 1 303 ? -12.359 36.844 10 1 60.75 303 SER B N 1
ATOM 5630 C CA . SER B 1 303 ? -11.648 35.875 10.844 1 60.75 303 SER B CA 1
ATOM 5631 C C . SER B 1 303 ? -12.625 34.969 11.57 1 60.75 303 SER B C 1
ATOM 5633 O O . SER B 1 303 ? -12.203 34.094 12.336 1 60.75 303 SER B O 1
ATOM 5635 N N . ASP B 1 304 ? -13.852 35.094 11.141 1 74.25 304 ASP B N 1
ATOM 5636 C CA . ASP B 1 304 ? -14.742 34.219 11.906 1 74.25 304 ASP B CA 1
ATOM 5637 C C . ASP B 1 304 ? -14.969 32.906 11.195 1 74.25 304 ASP B C 1
ATOM 5639 O O . ASP B 1 304 ? -14.539 32.719 10.055 1 74.25 304 ASP B O 1
ATOM 5643 N N . PHE B 1 305 ? -15.211 31.875 11.938 1 81.12 305 PHE B N 1
ATOM 5644 C CA . PHE B 1 305 ? -15.398 30.516 11.445 1 81.12 305 PHE B CA 1
ATOM 5645 C C . PHE B 1 305 ? -16.859 30.281 11.078 1 81.12 305 PHE B C 1
ATOM 5647 O O . PHE B 1 305 ? -17.344 29.141 11.133 1 81.12 305 PHE B O 1
ATOM 5654 N N . GLU B 1 306 ? -17.562 31.359 10.656 1 81.06 306 GLU B N 1
ATOM 5655 C CA . GLU B 1 306 ? -19 31.203 10.469 1 81.06 306 GLU B CA 1
ATOM 5656 C C . GLU B 1 306 ? -19.297 30.219 9.344 1 81.06 306 GLU B C 1
ATOM 5658 O O . GLU B 1 306 ? -20.078 29.281 9.523 1 81.06 306 GLU B O 1
ATOM 5663 N N . GLU B 1 307 ? -18.688 30.453 8.18 1 82.06 307 GLU B N 1
ATOM 5664 C CA . GLU B 1 307 ? -18.938 29.562 7.051 1 82.06 307 GLU B CA 1
ATOM 5665 C C . GLU B 1 307 ? -18.453 28.141 7.352 1 82.06 307 GLU B C 1
ATOM 5667 O O . GLU B 1 307 ? -19.109 27.172 6.953 1 82.06 307 GLU B O 1
ATOM 5672 N N . THR B 1 308 ? -17.375 28.047 8.008 1 88.81 308 THR B N 1
ATOM 5673 C CA . THR B 1 308 ? -16.844 26.75 8.383 1 88.81 308 THR B CA 1
ATOM 5674 C C . THR B 1 308 ? -17.781 26.031 9.344 1 88.81 308 THR B C 1
ATOM 5676 O O . THR B 1 308 ? -18.047 24.828 9.195 1 88.81 308 THR B O 1
ATOM 5679 N N . HIS B 1 309 ? -18.328 26.812 10.25 1 88.81 309 HIS B N 1
ATOM 5680 C CA . HIS B 1 309 ? -19.266 26.234 11.211 1 88.81 309 HIS B CA 1
ATOM 5681 C C . HIS B 1 309 ? -20.516 25.719 10.523 1 88.81 309 HIS B C 1
ATOM 5683 O O . HIS B 1 309 ? -21.016 24.641 10.867 1 88.81 309 HIS B O 1
ATOM 5689 N N . LYS B 1 310 ? -20.984 26.484 9.648 1 85.44 310 LYS B N 1
ATOM 5690 C CA . LYS B 1 310 ? -22.156 26.047 8.891 1 85.44 310 LYS B CA 1
ATOM 5691 C C . LYS B 1 310 ? -21.891 24.734 8.172 1 85.44 310 LYS B C 1
ATOM 5693 O O . LYS B 1 310 ? -22.719 23.828 8.203 1 85.44 310 LYS B O 1
ATOM 5698 N N . LEU B 1 311 ? -20.781 24.688 7.516 1 87.81 311 LEU B N 1
ATOM 5699 C CA . LEU B 1 311 ? -20.406 23.469 6.805 1 87.81 311 LEU B CA 1
ATOM 5700 C C . LEU B 1 311 ? -20.281 22.297 7.766 1 87.81 311 LEU B C 1
ATOM 5702 O O . LEU B 1 311 ? -20.781 21.203 7.488 1 87.81 311 LEU B O 1
ATOM 5706 N N . LEU B 1 312 ? -19.656 22.484 8.891 1 90.88 312 LEU B N 1
ATOM 5707 C CA . LEU B 1 312 ? -19.438 21.438 9.867 1 90.88 312 LEU B CA 1
ATOM 5708 C C . LEU B 1 312 ? -20.766 20.906 10.398 1 90.88 312 LEU B C 1
ATOM 5710 O O . LEU B 1 312 ? -20.938 19.703 10.57 1 90.88 312 LEU B O 1
ATOM 5714 N N . ASN B 1 313 ? -21.641 21.797 10.656 1 87.94 313 ASN B N 1
ATOM 5715 C CA . ASN B 1 313 ? -22.969 21.406 11.133 1 87.94 313 ASN B CA 1
ATOM 5716 C C . ASN B 1 313 ? -23.703 20.531 10.102 1 87.94 313 ASN B C 1
ATOM 5718 O O . ASN B 1 313 ? -24.328 19.547 10.453 1 87.94 313 ASN B O 1
ATOM 5722 N N . MET B 1 314 ? -23.594 20.906 8.898 1 86.12 314 MET B N 1
ATOM 5723 C CA . MET B 1 314 ? -24.219 20.141 7.828 1 86.12 314 MET B CA 1
ATOM 5724 C C . MET B 1 314 ? -23.609 18.75 7.715 1 86.12 314 MET B C 1
ATOM 5726 O O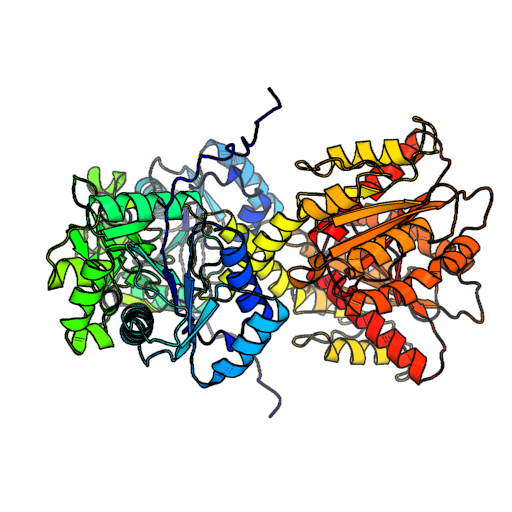 . MET B 1 314 ? -24.328 17.766 7.508 1 86.12 314 MET B O 1
ATOM 5730 N N . LEU B 1 315 ? -22.312 18.672 7.816 1 87.94 315 LEU B N 1
ATOM 5731 C CA . LEU B 1 315 ? -21.609 17.406 7.715 1 87.94 315 LEU B CA 1
ATOM 5732 C C . LEU B 1 315 ? -21.969 16.484 8.883 1 87.94 315 LEU B C 1
ATOM 5734 O O . LEU B 1 315 ? -22.094 15.273 8.719 1 87.94 315 LEU B O 1
ATOM 5738 N N . GLU B 1 316 ? -22.094 17.062 10.031 1 84.25 316 GLU B N 1
ATOM 5739 C CA . GLU B 1 316 ? -22.469 16.297 11.211 1 84.25 316 GLU B CA 1
ATOM 5740 C C . GLU B 1 316 ? -23.844 15.648 11.047 1 84.25 316 GLU B C 1
ATOM 5742 O O . GLU B 1 316 ? -24.078 14.539 11.539 1 84.25 316 GLU B O 1
ATOM 5747 N N . GLU B 1 317 ? -24.609 16.375 10.367 1 80.38 317 GLU B N 1
ATOM 5748 C CA . GLU B 1 317 ? -25.953 15.875 10.164 1 80.38 317 GLU B CA 1
ATOM 5749 C C . GLU B 1 317 ? -25.984 14.836 9.047 1 80.38 317 GLU B C 1
ATOM 5751 O O . GLU B 1 317 ? -26.938 14.047 8.953 1 80.38 317 GLU B O 1
ATOM 5756 N N . SER B 1 318 ? -24.875 14.93 8.406 1 78.12 318 SER B N 1
ATOM 5757 C CA . SER B 1 318 ? -24.812 13.961 7.312 1 78.12 318 SER B CA 1
ATOM 5758 C C . SER B 1 318 ? -24.188 12.656 7.77 1 78.12 318 SER B C 1
ATOM 5760 O O . SER B 1 318 ? -23.594 12.586 8.844 1 78.12 318 SER B O 1
ATOM 5762 N N . ASN B 1 319 ? -24.516 11.43 7.25 1 74.19 319 ASN B N 1
ATOM 5763 C CA . ASN B 1 319 ? -23.938 10.125 7.539 1 74.19 319 ASN B CA 1
ATOM 5764 C C . ASN B 1 319 ? -22.688 9.867 6.691 1 74.19 319 ASN B C 1
ATOM 5766 O O . ASN B 1 319 ? -22.281 8.719 6.516 1 74.19 319 ASN B O 1
ATOM 5770 N N . LEU B 1 320 ? -22.047 11.023 6.297 1 78.31 320 LEU B N 1
ATOM 5771 C CA . LEU B 1 320 ? -20.922 10.875 5.383 1 78.31 320 LEU B CA 1
ATOM 5772 C C . LEU B 1 320 ? -19.688 10.367 6.121 1 78.31 320 LEU B C 1
ATOM 5774 O O . LEU B 1 320 ? -18.938 9.531 5.598 1 78.31 320 LEU B O 1
ATOM 5778 N N . SER B 1 321 ? -19.5 10.836 7.344 1 81.38 321 SER B N 1
ATOM 5779 C CA . SER B 1 321 ? -18.266 10.57 8.086 1 81.38 321 SER B CA 1
ATOM 5780 C C . SER B 1 321 ? -18.297 9.195 8.734 1 81.38 321 SER B C 1
ATOM 5782 O O . SER B 1 321 ? -17.328 8.773 9.359 1 81.38 321 SER B O 1
ATOM 5784 N N . ILE B 1 322 ? -19.312 8.492 8.516 1 75.81 322 ILE B N 1
ATOM 5785 C CA . ILE B 1 322 ? -19.453 7.168 9.117 1 75.81 322 ILE B CA 1
ATOM 5786 C C . ILE B 1 322 ? -18.5 6.191 8.438 1 75.81 322 ILE B C 1
ATOM 5788 O O . ILE B 1 322 ? -17.891 5.34 9.094 1 75.81 322 ILE B O 1
ATOM 5792 N N . LEU B 1 323 ? -18.297 6.332 7.16 1 73.94 323 LEU B N 1
ATOM 5793 C CA . LEU B 1 323 ? -17.5 5.375 6.395 1 73.94 323 LEU B CA 1
ATOM 5794 C C . LEU B 1 323 ? -16.031 5.762 6.398 1 73.94 323 LEU B C 1
ATOM 5796 O O . LEU B 1 323 ? -15.172 4.945 6.734 1 73.94 323 LEU B O 1
ATOM 5800 N N . TYR B 1 324 ? -15.852 7.059 6.004 1 80.5 324 TYR B N 1
ATOM 5801 C CA . TYR B 1 324 ? -14.477 7.551 5.91 1 80.5 324 TYR B CA 1
ATOM 5802 C C . TYR B 1 324 ? -14.344 8.93 6.551 1 80.5 324 TYR B C 1
ATOM 5804 O O . TYR B 1 324 ? -15.32 9.68 6.625 1 80.5 324 TYR B O 1
ATOM 5812 N N . PRO B 1 325 ? -13.141 9.203 6.965 1 89.19 325 PRO B N 1
ATOM 5813 C CA . PRO B 1 325 ? -12.938 10.539 7.523 1 89.19 325 PRO B CA 1
ATOM 5814 C C . PRO B 1 325 ? -13.172 11.648 6.5 1 89.19 325 PRO B C 1
ATOM 5816 O O . PRO B 1 325 ? -12.742 11.531 5.348 1 89.19 325 PRO B O 1
ATOM 5819 N N . VAL B 1 326 ? -13.898 12.617 6.945 1 91.94 326 VAL B N 1
ATOM 5820 C CA . VAL B 1 326 ? -14.133 13.797 6.109 1 91.94 326 VAL B CA 1
ATOM 5821 C C . VAL B 1 326 ? -13.117 14.883 6.449 1 91.94 326 VAL B C 1
ATOM 5823 O O . VAL B 1 326 ? -12.875 15.164 7.625 1 91.94 326 VAL B O 1
ATOM 5826 N N . VAL B 1 327 ? -12.469 15.422 5.438 1 95.56 327 VAL B N 1
ATOM 5827 C CA . VAL B 1 327 ? -11.484 16.484 5.641 1 95.56 327 VAL B CA 1
ATOM 5828 C C . VAL B 1 327 ? -12.109 17.844 5.324 1 95.56 327 VAL B C 1
ATOM 5830 O O . VAL B 1 327 ? -12.758 18 4.289 1 95.56 327 VAL B O 1
ATOM 5833 N N . VAL B 1 328 ? -11.984 18.719 6.258 1 95.38 328 VAL B N 1
ATOM 5834 C CA . VAL B 1 328 ? -12.406 20.109 6.062 1 95.38 328 VAL B CA 1
ATOM 5835 C C . VAL B 1 328 ? -11.227 21.047 6.293 1 95.38 328 VAL B C 1
ATOM 5837 O O . VAL B 1 328 ? -10.594 21.016 7.352 1 95.38 328 VAL B O 1
ATOM 5840 N N . ILE B 1 329 ? -10.922 21.844 5.305 1 96.12 329 ILE B N 1
ATOM 5841 C CA . ILE B 1 329 ? -9.867 22.828 5.422 1 96.12 329 ILE B CA 1
ATOM 5842 C C . ILE B 1 329 ? -10.469 24.234 5.402 1 96.12 329 ILE B C 1
ATOM 5844 O O . ILE B 1 329 ? -11.047 24.656 4.398 1 96.12 329 ILE B O 1
ATOM 5848 N N . SER B 1 330 ? -10.367 24.906 6.52 1 94.5 330 SER B N 1
ATOM 5849 C CA . SER B 1 330 ? -10.82 26.297 6.629 1 94.5 330 SER B CA 1
ATOM 5850 C C . SER B 1 330 ? -9.734 27.266 6.184 1 94.5 330 SER B C 1
ATOM 5852 O O . SER B 1 330 ? -8.734 27.453 6.879 1 94.5 330 SER B O 1
ATOM 5854 N N . VAL B 1 331 ? -9.938 27.938 5.066 1 92.62 331 VAL B N 1
ATOM 5855 C CA . VAL B 1 331 ? -8.945 28.844 4.5 1 92.62 331 VAL B CA 1
ATOM 5856 C C . VAL B 1 331 ? -9.289 30.281 4.863 1 92.62 331 VAL B C 1
ATOM 5858 O O . VAL B 1 331 ? -10.422 30.734 4.645 1 92.62 331 VAL B O 1
ATOM 5861 N N . HIS B 1 332 ? -8.281 30.984 5.406 1 88.81 332 HIS B N 1
ATOM 5862 C CA . HIS B 1 332 ? -8.43 32.375 5.789 1 88.81 332 HIS B CA 1
ATOM 5863 C C . HIS B 1 332 ? -7.383 33.25 5.105 1 88.81 332 HIS B C 1
ATOM 5865 O O . HIS B 1 332 ? -6.215 32.875 5.016 1 88.81 332 HIS B O 1
ATOM 5871 N N . PHE B 1 333 ? -7.828 34.344 4.621 1 85.19 333 PHE B N 1
ATOM 5872 C CA . PHE B 1 333 ? -6.906 35.312 4.008 1 85.19 333 PHE B CA 1
ATOM 5873 C C . PHE B 1 333 ? -6.539 36.406 4.992 1 85.19 333 PHE B C 1
ATOM 5875 O O . PHE B 1 333 ? -7.414 37 5.629 1 85.19 333 PHE B O 1
ATOM 5882 N N . LEU B 1 334 ? -5.258 36.438 5.227 1 76.81 334 LEU B N 1
ATOM 5883 C CA . LEU B 1 334 ? -4.715 37.406 6.199 1 76.81 334 LEU B CA 1
ATOM 5884 C C . LEU B 1 334 ? -4.273 38.688 5.516 1 76.81 334 LEU B C 1
ATOM 5886 O O . LEU B 1 334 ? -3.451 38.656 4.598 1 76.81 334 LEU B O 1
ATOM 5890 N N . ASP B 1 335 ? -4.926 39.688 5.945 1 74.62 335 ASP B N 1
ATOM 5891 C CA . ASP B 1 335 ? -4.457 41.031 5.547 1 74.62 335 ASP B CA 1
ATOM 5892 C C . ASP B 1 335 ? -3.408 41.531 6.52 1 74.62 335 ASP B C 1
ATOM 5894 O O . ASP B 1 335 ? -3.746 42.062 7.586 1 74.62 335 ASP B O 1
ATOM 5898 N N . TYR B 1 336 ? -2.121 41.344 6.188 1 64.44 336 TYR B N 1
ATOM 5899 C CA . TYR B 1 336 ? -1.042 41.688 7.105 1 64.44 336 TYR B CA 1
ATOM 5900 C C . TYR B 1 336 ? -0.98 43.219 7.328 1 64.44 336 TYR B C 1
ATOM 5902 O O . TYR B 1 336 ? -0.372 43.656 8.297 1 64.44 336 TYR B O 1
ATOM 5910 N N . LYS B 1 337 ? -1.554 43.938 6.434 1 68.62 337 LYS B N 1
ATOM 5911 C CA . LYS B 1 337 ? -1.527 45.406 6.602 1 68.62 337 LYS B CA 1
ATOM 5912 C C . LYS B 1 337 ? -2.514 45.844 7.68 1 68.62 337 LYS B C 1
ATOM 5914 O O . LYS B 1 337 ? -2.311 46.875 8.32 1 68.62 337 LYS B O 1
ATOM 5919 N N . SER B 1 338 ? -3.518 45.094 7.906 1 68.06 338 SER B N 1
ATOM 5920 C CA . SER B 1 338 ? -4.586 45.562 8.781 1 68.06 338 SER B CA 1
ATOM 5921 C C . SER B 1 338 ? -4.457 44.969 10.18 1 68.06 338 SER B C 1
ATOM 5923 O O . SER B 1 338 ? -4.676 45.688 11.172 1 68.06 338 SER B O 1
ATOM 5925 N N . VAL B 1 339 ? -4.141 43.75 10.273 1 72.12 339 VAL B N 1
ATOM 5926 C CA . VAL B 1 339 ? -4.098 43.062 11.562 1 72.12 339 VAL B CA 1
ATOM 5927 C C . VAL B 1 339 ? -2.74 42.375 11.742 1 72.12 339 VAL B C 1
ATOM 5929 O O . VAL B 1 339 ? -2.266 41.688 10.852 1 72.12 339 VAL B O 1
ATOM 5932 N N . PRO B 1 340 ? -2.127 42.719 12.82 1 73.44 340 PRO B N 1
ATOM 5933 C CA . PRO B 1 340 ? -0.855 42.031 13.086 1 73.44 340 PRO B CA 1
ATOM 5934 C C . PRO B 1 340 ? -0.975 40.531 13.047 1 73.44 340 PRO B C 1
ATOM 5936 O O . PRO B 1 340 ? -2 39.969 13.461 1 73.44 340 PRO B O 1
ATOM 5939 N N . PHE B 1 341 ? -0.088 39.938 12.477 1 74.44 341 PHE B N 1
ATOM 5940 C CA . PHE B 1 341 ? -0.034 38.5 12.305 1 74.44 341 PHE B CA 1
ATOM 5941 C C . PHE B 1 341 ? -0.355 37.781 13.617 1 74.44 341 PHE B C 1
ATOM 5943 O O . PHE B 1 341 ? -1.139 36.812 13.641 1 74.44 341 PHE B O 1
ATOM 5950 N N . GLY B 1 342 ? 0.25 38.219 14.695 1 71.62 342 GLY B N 1
ATOM 5951 C CA . GLY B 1 342 ? 0.017 37.625 16 1 71.62 342 GLY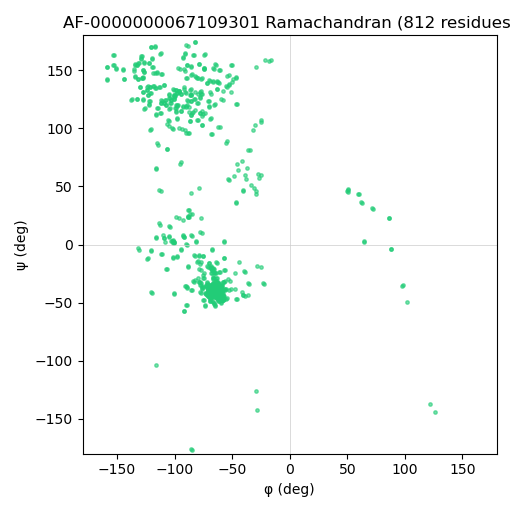 B CA 1
ATOM 5952 C C . GLY B 1 342 ? -1.442 37.656 16.406 1 71.62 342 GLY B C 1
ATOM 5953 O O . GLY B 1 342 ? -1.957 36.656 16.938 1 71.62 342 GLY B O 1
ATOM 5954 N N . GLN B 1 343 ? -2.061 38.75 16.188 1 75.44 343 GLN B N 1
ATOM 5955 C CA . GLN B 1 343 ? -3.473 38.875 16.516 1 75.44 343 GLN B CA 1
ATOM 5956 C C . GLN B 1 343 ? -4.332 37.938 15.672 1 75.44 343 GLN B C 1
ATOM 5958 O O . GLN B 1 343 ? -5.285 37.344 16.172 1 75.44 343 GLN B O 1
ATOM 5963 N N . THR B 1 344 ? -3.957 37.844 14.469 1 74.81 344 THR B N 1
ATOM 5964 C CA . THR B 1 344 ? -4.688 36.938 13.57 1 74.81 344 THR B CA 1
ATOM 5965 C C . THR B 1 344 ? -4.586 35.5 14.047 1 74.81 344 THR B C 1
ATOM 5967 O O . THR B 1 344 ? -5.586 34.781 14.078 1 74.81 344 THR B O 1
ATOM 5970 N N . MET B 1 345 ? -3.441 35.156 14.398 1 75 345 MET B N 1
ATOM 5971 C CA . MET B 1 345 ? -3.23 33.781 14.891 1 75 345 MET B CA 1
ATOM 5972 C C . MET B 1 345 ? -4.047 33.531 16.156 1 75 345 MET B C 1
ATOM 5974 O O . MET B 1 345 ? -4.656 32.469 16.297 1 75 345 MET B O 1
ATOM 5978 N N . GLU B 1 346 ? -4.074 34.5 16.984 1 76.62 346 GLU B N 1
ATOM 5979 C CA . GLU B 1 346 ? -4.844 34.375 18.219 1 76.62 346 GLU B CA 1
ATOM 5980 C C . GLU B 1 346 ? -6.336 34.25 17.922 1 76.62 346 GLU B C 1
ATOM 5982 O O . GLU B 1 346 ? -7.035 33.438 18.562 1 76.62 346 GLU B O 1
ATOM 5987 N N . ASN B 1 347 ? -6.762 35 16.969 1 78.38 347 ASN B N 1
ATOM 5988 C CA . ASN B 1 347 ? -8.172 34.969 16.594 1 78.38 347 ASN B CA 1
ATOM 5989 C C . ASN B 1 347 ? -8.586 33.625 16 1 78.38 347 ASN B C 1
ATOM 5991 O O . ASN B 1 347 ? -9.758 33.25 16.078 1 78.38 347 ASN B O 1
ATOM 5995 N N . LEU B 1 348 ? -7.609 32.938 15.484 1 80.12 348 LEU B N 1
ATOM 5996 C CA . LEU B 1 348 ? -7.93 31.688 14.773 1 80.12 348 LEU B CA 1
ATOM 5997 C C . LEU B 1 348 ? -7.613 30.469 15.641 1 80.12 348 LEU B C 1
ATOM 5999 O O . LEU B 1 348 ? -7.879 29.344 15.242 1 80.12 348 LEU B O 1
ATOM 6003 N N . MET B 1 349 ? -7.203 30.641 16.812 1 81.44 349 MET B N 1
ATOM 6004 C CA . MET B 1 349 ? -6.801 29.562 17.703 1 81.44 349 MET B CA 1
ATOM 6005 C C . MET B 1 349 ? -8 28.703 18.109 1 81.44 349 MET B C 1
ATOM 6007 O O . MET B 1 349 ? -7.852 27.516 18.375 1 81.44 349 MET B O 1
ATOM 6011 N N . PRO B 1 350 ? -9.203 29.312 18.047 1 86.38 350 PRO B N 1
ATOM 6012 C CA . PRO B 1 350 ? -10.367 28.5 18.422 1 86.38 350 PRO B CA 1
ATOM 6013 C C . PRO B 1 350 ? -10.57 27.312 17.5 1 86.38 350 PRO B C 1
ATOM 6015 O O . PRO B 1 350 ? -11.312 26.375 17.844 1 86.38 350 PRO B O 1
ATOM 6018 N N . ILE B 1 351 ? -9.953 27.328 16.375 1 90.06 351 ILE B N 1
ATOM 6019 C CA . ILE B 1 351 ? -10.078 26.203 15.445 1 90.06 351 ILE B CA 1
ATOM 6020 C C . ILE B 1 351 ? -9.656 24.906 16.141 1 90.06 351 ILE B C 1
ATOM 6022 O O . ILE B 1 351 ? -10.172 23.844 15.805 1 90.06 351 ILE B O 1
ATOM 6026 N N . ARG B 1 352 ? -8.758 25 17.031 1 90.88 352 ARG B N 1
ATOM 6027 C CA . ARG B 1 352 ? -8.25 23.828 17.734 1 90.88 352 ARG B CA 1
ATOM 6028 C C . ARG B 1 352 ? -9.359 23.141 18.531 1 90.88 352 ARG B C 1
ATOM 6030 O O . ARG B 1 352 ? -9.492 21.922 18.484 1 90.88 352 ARG B O 1
ATOM 6037 N N . GLU B 1 353 ? -10.117 23.984 19.188 1 90.75 353 GLU B N 1
ATOM 6038 C CA . GLU B 1 353 ? -11.227 23.438 19.984 1 90.75 353 GLU B CA 1
ATOM 6039 C C . GLU B 1 353 ? -12.312 22.859 19.078 1 90.75 353 GLU B C 1
ATOM 6041 O O . GLU B 1 353 ? -12.883 21.812 19.391 1 90.75 353 GLU B O 1
ATOM 6046 N N . PHE B 1 354 ? -12.594 23.547 18.016 1 92.69 354 PHE B N 1
ATOM 6047 C CA . PHE B 1 354 ? -13.562 23.047 17.047 1 92.69 354 PHE B CA 1
ATOM 6048 C C . PHE B 1 354 ? -13.117 21.703 16.484 1 92.69 354 PHE B C 1
ATOM 6050 O O . PHE B 1 354 ? -13.922 20.781 16.359 1 92.69 354 PHE B O 1
ATOM 6057 N N . ALA B 1 355 ? -11.883 21.672 16.156 1 95.31 355 ALA B N 1
ATOM 6058 C CA . ALA B 1 355 ? -11.32 20.453 15.57 1 95.31 355 ALA B CA 1
ATOM 6059 C C . ALA B 1 355 ? -11.445 19.281 16.531 1 95.31 355 ALA B C 1
ATOM 6061 O O . ALA B 1 355 ? -11.758 18.156 16.109 1 95.31 355 ALA B O 1
ATOM 6062 N N . LYS B 1 356 ? -11.164 19.516 17.781 1 93.5 356 LYS B N 1
ATOM 6063 C CA . LYS B 1 356 ? -11.289 18.469 18.797 1 93.5 356 LYS B CA 1
ATOM 6064 C C . LYS B 1 356 ? -12.719 17.938 18.859 1 93.5 356 LYS B C 1
ATOM 6066 O O . LYS B 1 356 ? -12.938 16.719 18.953 1 93.5 356 LYS B O 1
ATOM 6071 N N . GLU B 1 357 ? -13.641 18.812 18.75 1 93.69 357 GLU B N 1
ATOM 6072 C CA . GLU B 1 357 ? -15.055 18.438 18.844 1 93.69 357 GLU B CA 1
ATOM 6073 C C . GLU B 1 357 ? -15.5 17.625 17.641 1 93.69 357 GLU B C 1
ATOM 6075 O O . GLU B 1 357 ? -16.109 16.562 17.781 1 93.69 357 GLU B O 1
ATOM 6080 N N . VAL B 1 358 ? -15.188 18.094 16.484 1 94.69 358 VAL B N 1
ATOM 6081 C CA . VAL B 1 358 ? -15.711 17.453 15.281 1 94.69 358 VAL B CA 1
ATOM 6082 C C . VAL B 1 358 ? -14.922 16.172 14.992 1 94.69 358 VAL B C 1
ATOM 6084 O O . VAL B 1 358 ? -15.398 15.289 14.273 1 94.69 358 VAL B O 1
ATOM 6087 N N . LYS B 1 359 ? -13.695 16.062 15.523 1 94.38 359 LYS B N 1
ATOM 6088 C CA . LYS B 1 359 ? -12.906 14.844 15.383 1 94.38 359 LYS B CA 1
ATOM 6089 C C . LYS B 1 359 ? -13.648 13.633 15.953 1 94.38 359 LYS B C 1
ATOM 6091 O O . LYS B 1 359 ? -13.508 12.516 15.453 1 94.38 359 LYS B O 1
ATOM 6096 N N . LYS B 1 360 ? -14.422 13.875 16.953 1 90.5 360 LYS B N 1
ATOM 6097 C CA . LYS B 1 360 ? -15.219 12.805 17.547 1 90.5 360 LYS B CA 1
ATOM 6098 C C . LYS B 1 360 ? -16.188 12.211 16.547 1 90.5 360 LYS B C 1
ATOM 6100 O O . LYS B 1 360 ? -16.625 11.062 16.688 1 90.5 360 LYS B O 1
ATOM 6105 N N . ARG B 1 361 ? -16.5 12.977 15.586 1 89.5 361 ARG B N 1
ATOM 6106 C CA . ARG B 1 361 ? -17.438 12.523 14.547 1 89.5 361 ARG B CA 1
ATOM 6107 C C . ARG B 1 361 ? -16.688 12.172 13.266 1 89.5 361 ARG B C 1
ATOM 6109 O O . ARG B 1 361 ? -17.266 12.188 12.18 1 89.5 361 ARG B O 1
ATOM 6116 N N . ASN B 1 362 ? -15.453 12.023 13.312 1 91 362 ASN B N 1
ATOM 6117 C CA . ASN B 1 362 ? -14.609 11.57 12.211 1 91 362 ASN B CA 1
ATOM 6118 C C . ASN B 1 362 ? -14.461 12.641 11.133 1 91 362 ASN B C 1
ATOM 6120 O O . ASN B 1 362 ? -14.414 12.32 9.945 1 91 362 ASN B O 1
ATOM 6124 N N . ILE B 1 363 ? -14.523 13.875 11.594 1 94.69 363 ILE B N 1
ATOM 6125 C CA . ILE B 1 363 ? -14.258 15.016 10.719 1 94.69 363 ILE B CA 1
ATOM 6126 C C . ILE B 1 363 ? -12.922 15.656 11.102 1 94.69 363 ILE B C 1
ATOM 6128 O O . ILE B 1 363 ? -12.703 16.016 12.258 1 94.69 363 ILE B O 1
ATOM 6132 N N . LEU B 1 364 ? -12.031 15.711 10.141 1 97.19 364 LEU B N 1
ATOM 6133 C CA . LEU B 1 364 ? -10.703 16.281 10.359 1 97.19 364 LEU B CA 1
ATOM 6134 C C . LEU B 1 364 ? -10.648 17.719 9.875 1 97.19 364 LEU B C 1
ATOM 6136 O O . LEU B 1 364 ? -10.695 17.984 8.672 1 97.19 364 LEU B O 1
ATOM 6140 N N . LEU B 1 365 ? -10.586 18.625 10.82 1 97.38 365 LEU B N 1
ATOM 6141 C CA . LEU B 1 365 ? -10.594 20.047 10.516 1 97.38 365 LEU B CA 1
ATOM 6142 C C . LEU B 1 365 ? -9.18 20.625 10.578 1 97.38 365 LEU B C 1
ATOM 6144 O O . LEU B 1 365 ? -8.469 20.438 11.57 1 97.38 365 LEU B O 1
ATOM 6148 N N . TYR B 1 366 ? -8.773 21.266 9.484 1 97.06 366 TYR B N 1
ATOM 6149 C CA . TYR B 1 366 ? -7.508 21.984 9.398 1 97.06 366 TYR B CA 1
ATOM 6150 C C . TYR B 1 366 ? -7.73 23.453 9.039 1 97.06 366 TYR B C 1
ATOM 6152 O O . TYR B 1 366 ? -8.758 23.797 8.461 1 97.06 366 TYR B O 1
ATOM 6160 N N . GLY B 1 367 ? -6.789 24.25 9.406 1 94.69 367 GLY B N 1
ATOM 6161 C CA . GLY B 1 367 ? -6.805 25.656 9.008 1 94.69 367 GLY B CA 1
ATOM 6162 C C . GLY B 1 367 ? -5.652 26.031 8.094 1 94.69 367 GLY B C 1
ATOM 6163 O O . GLY B 1 367 ? -4.566 25.453 8.188 1 94.69 367 GLY B O 1
ATOM 6164 N N . LEU B 1 368 ? -5.902 26.938 7.238 1 93.88 368 LEU B N 1
ATOM 6165 C CA . LEU B 1 368 ? -4.879 27.469 6.344 1 93.88 368 LEU B CA 1
ATOM 6166 C C . LEU B 1 368 ? -4.977 28.984 6.238 1 93.88 368 LEU B C 1
ATOM 6168 O O . LEU B 1 368 ? -6.059 29.516 5.996 1 93.88 368 LEU B O 1
ATOM 6172 N N . LEU B 1 369 ? -3.877 29.609 6.523 1 90 369 LEU B N 1
ATOM 6173 C CA . LEU B 1 369 ? -3.777 31.062 6.398 1 90 369 LEU B CA 1
ATOM 6174 C C . LEU B 1 369 ? -2.967 31.438 5.168 1 90 369 LEU B C 1
ATOM 6176 O O . LEU B 1 369 ? -1.859 30.938 4.965 1 90 369 LEU B O 1
ATOM 6180 N N . ILE B 1 370 ? -3.518 32.312 4.375 1 89.12 370 ILE B N 1
ATOM 6181 C CA . ILE B 1 370 ? -2.83 32.812 3.189 1 89.12 370 ILE B CA 1
ATOM 6182 C C . ILE B 1 370 ? -2.691 34.312 3.277 1 89.12 370 ILE B C 1
ATOM 6184 O O . ILE B 1 370 ? -3.67 35.031 3.535 1 89.12 370 ILE B O 1
ATOM 6188 N N . TYR B 1 371 ? -1.495 34.75 3.053 1 81.19 371 TYR B N 1
ATOM 6189 C CA . TYR B 1 371 ? -1.25 36.188 3.092 1 81.19 371 TYR B CA 1
ATOM 6190 C C . TYR B 1 371 ? -1.931 36.906 1.924 1 81.19 371 TYR B C 1
ATOM 6192 O O . TYR B 1 371 ? -1.794 36.469 0.773 1 81.19 371 TYR B O 1
ATOM 6200 N N . TYR B 1 372 ? -2.666 37.969 2.314 1 78.69 372 TYR B N 1
ATOM 6201 C CA . TYR B 1 372 ? -3.373 38.812 1.345 1 78.69 372 TYR B CA 1
ATOM 6202 C C . TYR B 1 372 ? -3.668 40.188 1.922 1 78.69 372 TYR B C 1
ATOM 6204 O O . TYR B 1 372 ? -4.004 40.312 3.102 1 78.69 372 TYR B O 1
ATOM 6212 N N . PRO B 1 373 ? -3.553 41.219 1.051 1 68.81 373 PRO B N 1
ATOM 6213 C CA . PRO B 1 373 ? -3.141 41.344 -0.35 1 68.81 373 PRO B CA 1
ATOM 6214 C C . PRO B 1 373 ? -1.624 41.375 -0.52 1 68.81 373 PRO B C 1
ATOM 6216 O O . PRO B 1 373 ? -0.9 41.719 0.425 1 68.81 373 PRO B O 1
ATOM 6219 N N . GLN B 1 374 ? -1.087 40.812 -1.539 1 78 374 GLN B N 1
ATOM 6220 C CA . GLN B 1 374 ? 0.319 40.812 -1.928 1 78 374 GLN B CA 1
ATOM 6221 C C . GLN B 1 374 ? 0.484 41.219 -3.391 1 78 374 GLN B C 1
ATOM 6223 O O . GLN B 1 374 ? -0.504 41.438 -4.094 1 78 374 GLN B O 1
ATOM 6228 N N . ASP B 1 375 ? 1.717 41.625 -3.629 1 82.94 375 ASP B N 1
ATOM 6229 C CA . ASP B 1 375 ? 1.984 41.781 -5.055 1 82.94 375 ASP B CA 1
ATOM 6230 C C . ASP B 1 375 ? 1.58 40.531 -5.828 1 82.94 375 ASP B C 1
ATOM 6232 O O . ASP B 1 375 ? 1.467 39.438 -5.25 1 82.94 375 ASP B O 1
ATOM 6236 N N . GLU B 1 376 ? 1.302 40.781 -7.023 1 86.12 376 GLU B N 1
ATOM 6237 C CA . GLU B 1 376 ? 0.727 39.719 -7.855 1 86.12 376 GLU B CA 1
ATOM 6238 C C . GLU B 1 376 ? 1.606 38.469 -7.852 1 86.12 376 GLU B C 1
ATOM 6240 O O . GLU B 1 376 ? 1.104 37.344 -7.734 1 86.12 376 GLU B O 1
ATOM 6245 N N . GLN B 1 377 ? 2.854 38.656 -8.023 1 88.75 377 GLN B N 1
ATOM 6246 C CA . GLN B 1 377 ? 3.766 37.531 -8.07 1 88.75 377 GLN B CA 1
ATOM 6247 C C . GLN B 1 377 ? 3.799 36.781 -6.73 1 88.75 377 GLN B C 1
ATOM 6249 O O . GLN B 1 377 ? 3.758 35.562 -6.691 1 88.75 377 GLN B O 1
ATOM 6254 N N . LYS B 1 378 ? 3.814 37.531 -5.664 1 86.81 378 LYS B N 1
ATOM 6255 C CA . LYS B 1 378 ? 3.842 36.938 -4.332 1 86.81 378 LYS B CA 1
ATOM 6256 C C . LYS B 1 378 ? 2.523 36.25 -4.008 1 86.81 378 LYS B C 1
ATOM 6258 O O . LYS B 1 378 ? 2.51 35.188 -3.354 1 86.81 378 LYS B O 1
ATOM 6263 N N . LEU B 1 379 ? 1.475 36.875 -4.469 1 87.81 379 LEU B N 1
ATOM 6264 C CA . LEU B 1 379 ? 0.167 36.281 -4.242 1 87.81 379 LEU B CA 1
ATOM 6265 C C . LEU B 1 379 ? 0.053 34.938 -4.969 1 87.81 379 LEU B C 1
ATOM 6267 O O . LEU B 1 379 ? -0.439 33.969 -4.402 1 87.81 379 LEU B O 1
ATOM 6271 N N . LYS B 1 380 ? 0.54 34.938 -6.207 1 89 380 LYS B N 1
ATOM 6272 C CA . LYS B 1 380 ? 0.512 33.688 -6.98 1 89 380 LYS B CA 1
ATOM 6273 C C . LYS B 1 380 ? 1.314 32.594 -6.289 1 89 380 LYS B C 1
ATOM 6275 O O . LYS B 1 380 ? 0.886 31.438 -6.246 1 89 380 LYS B O 1
ATOM 6280 N N . GLU B 1 381 ? 2.395 32.969 -5.746 1 89.38 381 GLU B N 1
ATOM 6281 C CA . GLU B 1 381 ? 3.24 32.031 -5.039 1 89.38 381 GLU B CA 1
ATOM 6282 C C . GLU B 1 381 ? 2.553 31.5 -3.781 1 89.38 381 GLU B C 1
ATOM 6284 O O . GLU B 1 381 ? 2.596 30.297 -3.494 1 89.38 381 GLU B O 1
ATOM 6289 N N . SER B 1 382 ? 1.949 32.406 -3.068 1 90.38 382 SER B N 1
ATOM 6290 C CA . SER B 1 382 ? 1.238 32 -1.854 1 90.38 382 SER B CA 1
ATOM 6291 C C . SER B 1 382 ? 0.064 31.094 -2.17 1 90.38 382 SER B C 1
ATOM 6293 O O . SER B 1 382 ? -0.188 30.125 -1.443 1 90.38 382 SER B O 1
ATOM 6295 N N . LEU B 1 383 ? -0.586 31.406 -3.254 1 91 383 LEU B N 1
ATOM 6296 C CA . LEU B 1 383 ? -1.718 30.578 -3.658 1 91 383 LEU B CA 1
ATOM 6297 C C . LEU B 1 383 ? -1.252 29.203 -4.082 1 91 383 LEU B C 1
ATOM 6299 O O . LEU B 1 383 ? -1.903 28.203 -3.771 1 91 383 LEU B O 1
ATOM 6303 N N . ARG B 1 384 ? -0.21 29.141 -4.738 1 91.31 384 ARG B N 1
ATOM 6304 C CA . ARG B 1 384 ? 0.354 27.859 -5.141 1 91.31 384 ARG B CA 1
ATOM 6305 C C . ARG B 1 384 ? 0.753 27.031 -3.926 1 91.31 384 ARG B C 1
ATOM 6307 O O . ARG B 1 384 ? 0.476 25.828 -3.867 1 91.31 384 ARG B O 1
ATOM 6314 N N . GLN B 1 385 ? 1.4 27.703 -3.004 1 91.94 385 GLN B N 1
ATOM 6315 C CA . GLN B 1 385 ? 1.772 27.016 -1.77 1 91.94 385 GLN B CA 1
ATOM 6316 C C . GLN B 1 385 ? 0.537 26.547 -1.009 1 91.94 385 GLN B C 1
ATOM 6318 O O . GLN B 1 385 ? 0.526 25.453 -0.453 1 91.94 385 GLN B O 1
ATOM 6323 N N . GLY B 1 386 ? -0.433 27.406 -0.989 1 93.62 386 GLY B N 1
ATOM 6324 C CA . GLY B 1 386 ? -1.688 27.031 -0.363 1 93.62 386 GLY B CA 1
ATOM 6325 C C . GLY B 1 386 ? -2.312 25.797 -0.987 1 93.62 386 GLY B C 1
ATOM 6326 O O . GLY B 1 386 ? -2.756 24.891 -0.277 1 93.62 386 GLY B O 1
ATOM 6327 N N . ALA B 1 387 ? -2.291 25.766 -2.254 1 92.12 387 ALA B N 1
ATOM 6328 C CA . ALA B 1 387 ? -2.84 24.625 -2.971 1 92.12 387 ALA B CA 1
ATOM 6329 C C . ALA B 1 387 ? -2.051 23.344 -2.662 1 92.12 387 ALA B C 1
ATOM 6331 O O . ALA B 1 387 ? -2.631 22.266 -2.506 1 92.12 387 ALA B O 1
ATOM 6332 N N . THR B 1 388 ? -0.778 23.469 -2.568 1 92.88 388 THR B N 1
ATOM 6333 C CA . THR B 1 388 ? 0.083 22.328 -2.246 1 92.88 388 THR B CA 1
ATOM 6334 C C . THR B 1 388 ? -0.227 21.797 -0.851 1 92.88 388 THR B C 1
ATOM 6336 O O . THR B 1 388 ? -0.313 20.578 -0.65 1 92.88 388 THR B O 1
ATOM 6339 N N . ILE B 1 389 ? -0.391 22.719 0.073 1 95.38 389 ILE B N 1
ATOM 6340 C CA . ILE B 1 389 ? -0.694 22.328 1.448 1 95.38 389 ILE B CA 1
ATOM 6341 C C . ILE B 1 389 ? -2.055 21.641 1.506 1 95.38 389 ILE B C 1
ATOM 6343 O O . ILE B 1 389 ? -2.201 20.594 2.146 1 95.38 389 ILE B O 1
ATOM 6347 N N . ILE B 1 390 ? -3 22.234 0.828 1 94.5 390 ILE B N 1
ATOM 6348 C CA . ILE B 1 390 ? -4.344 21.672 0.795 1 94.5 390 ILE B CA 1
ATOM 6349 C C . ILE B 1 390 ? -4.297 20.25 0.231 1 94.5 390 ILE B C 1
ATOM 6351 O O . ILE B 1 390 ? -4.867 19.328 0.811 1 94.5 390 ILE B O 1
ATOM 6355 N N . ALA B 1 391 ? -3.615 20.094 -0.847 1 91.75 391 ALA B N 1
ATOM 6356 C CA . ALA B 1 391 ? -3.492 18.781 -1.472 1 91.75 391 ALA B CA 1
ATOM 6357 C C . ALA B 1 391 ? -2.848 17.766 -0.518 1 91.75 391 ALA B C 1
ATOM 6359 O O . ALA B 1 391 ? -3.281 16.625 -0.428 1 91.75 391 ALA B O 1
ATOM 6360 N N . ALA B 1 392 ? -1.84 18.203 0.176 1 92.94 392 ALA B N 1
ATOM 6361 C CA . ALA B 1 392 ? -1.139 17.344 1.118 1 92.94 392 ALA B CA 1
ATOM 6362 C C . ALA B 1 392 ? -2.062 16.891 2.248 1 92.94 392 ALA B C 1
ATOM 6364 O O . ALA B 1 392 ? -2.105 15.711 2.594 1 92.94 392 ALA B O 1
ATOM 6365 N N . LEU B 1 393 ? -2.805 17.844 2.82 1 95.62 393 LEU B N 1
ATOM 6366 C CA . LEU B 1 393 ? -3.695 17.562 3.938 1 95.62 393 LEU B CA 1
ATOM 6367 C C . LEU B 1 393 ? -4.801 16.594 3.512 1 95.62 393 LEU B C 1
ATOM 6369 O O . LEU B 1 393 ? -5.16 15.68 4.258 1 95.62 393 LEU B O 1
ATOM 6373 N N . ILE B 1 394 ? -5.293 16.797 2.328 1 92.75 394 ILE B N 1
ATOM 6374 C CA . ILE B 1 394 ? -6.371 15.961 1.814 1 92.75 394 ILE B CA 1
ATOM 6375 C C . ILE B 1 394 ? -5.844 14.555 1.541 1 92.75 394 ILE B C 1
ATOM 6377 O O . ILE B 1 394 ? -6.488 13.562 1.894 1 92.75 394 ILE B O 1
ATOM 6381 N N . LYS B 1 395 ? -4.711 14.484 0.975 1 89.69 395 LYS B N 1
ATOM 6382 C CA . LYS B 1 395 ? -4.137 13.195 0.614 1 89.69 395 LYS B CA 1
ATOM 6383 C C . LYS B 1 395 ? -3.766 12.391 1.857 1 89.69 395 LYS B C 1
ATOM 6385 O O . LYS B 1 395 ? -4.031 11.188 1.929 1 89.69 395 LYS B O 1
ATOM 6390 N N . GLU B 1 396 ? -3.133 13.031 2.83 1 91.62 396 GLU B N 1
ATOM 6391 C CA . GLU B 1 396 ? -2.623 12.32 3.998 1 91.62 396 GLU B CA 1
ATOM 6392 C C . GLU B 1 396 ? -3.746 11.992 4.977 1 91.62 396 GLU B C 1
ATOM 6394 O O . GLU B 1 396 ? -3.779 10.898 5.543 1 91.62 396 GLU B O 1
ATOM 6399 N N . ARG B 1 397 ? -4.66 12.945 5.168 1 93.75 397 ARG B N 1
ATOM 6400 C CA . ARG B 1 397 ? -5.793 12.773 6.07 1 93.75 397 ARG B CA 1
ATOM 6401 C C . ARG B 1 397 ? -5.332 12.289 7.441 1 93.75 397 ARG B C 1
ATOM 6403 O O . ARG B 1 397 ? -5.879 11.328 7.98 1 93.75 397 ARG B O 1
ATOM 6410 N N . ASN B 1 398 ? -4.348 12.898 7.977 1 93.06 398 ASN B N 1
ATOM 6411 C CA . ASN B 1 398 ? -3.785 12.484 9.258 1 93.06 398 ASN B CA 1
ATOM 6412 C C . ASN B 1 398 ? -4.484 13.172 10.43 1 93.06 398 ASN B C 1
ATOM 6414 O O . ASN B 1 398 ? -4.508 14.398 10.508 1 93.06 398 ASN B O 1
ATOM 6418 N N . SER B 1 399 ? -4.988 12.414 11.328 1 93.62 399 SER B N 1
ATOM 6419 C CA . SER B 1 399 ? -5.746 12.945 12.453 1 93.62 399 SER B CA 1
ATOM 6420 C C . SER B 1 399 ? -4.84 13.648 13.453 1 93.62 399 SER B C 1
ATOM 6422 O O . SER B 1 399 ? -5.301 14.469 14.25 1 93.62 399 SER B O 1
ATOM 6424 N N . GLY B 1 400 ? -3.586 13.367 13.391 1 92.81 400 GLY B N 1
ATOM 6425 C CA . GLY B 1 400 ? -2.641 13.992 14.305 1 92.81 400 GLY B CA 1
ATOM 6426 C C . GLY B 1 400 ? -2.426 15.469 14.023 1 92.81 400 GLY B C 1
ATOM 6427 O O . GLY B 1 400 ? -1.923 16.203 14.875 1 92.81 400 GLY B O 1
ATOM 6428 N N . LEU B 1 401 ? -2.832 15.922 12.844 1 95.56 401 LEU B N 1
ATOM 6429 C CA . LEU B 1 401 ? -2.6 17.312 12.453 1 95.56 401 LEU B CA 1
ATOM 6430 C C . LEU B 1 401 ? -3.887 18.125 12.539 1 95.56 401 LEU B C 1
ATOM 6432 O O . LEU B 1 401 ? -3.914 19.297 12.148 1 95.56 401 LEU B O 1
ATOM 6436 N N . THR B 1 402 ? -4.945 17.516 13.062 1 96.25 402 THR B N 1
ATOM 6437 C CA . THR B 1 402 ? -6.215 18.219 13.18 1 96.25 402 THR B CA 1
ATOM 6438 C C . THR B 1 402 ? -6.078 19.422 14.117 1 96.25 402 THR B C 1
ATOM 6440 O O . THR B 1 402 ? -5.375 19.359 15.125 1 96.25 402 THR B O 1
ATOM 6443 N N . GLY B 1 403 ? -6.695 20.516 13.781 1 95.12 403 GLY B N 1
ATOM 6444 C CA . GLY B 1 403 ? -6.691 21.734 14.586 1 95.12 403 GLY B CA 1
ATOM 6445 C C . GLY B 1 403 ? -5.516 22.641 14.289 1 95.12 403 GLY B C 1
ATOM 6446 O O . GLY B 1 403 ? -5.457 23.766 14.789 1 95.12 403 GLY B O 1
ATOM 6447 N N . GLN B 1 404 ? -4.605 22.156 13.391 1 93.81 404 GLN B N 1
ATOM 6448 C CA . GLN B 1 404 ? -3.447 22.969 13.055 1 93.81 404 GLN B CA 1
ATOM 6449 C C . GLN B 1 404 ? -3.828 24.094 12.078 1 93.81 404 GLN B C 1
ATOM 6451 O O . GLN B 1 404 ? -4.719 23.906 11.242 1 93.81 404 GLN B O 1
ATOM 6456 N N . LEU B 1 405 ? -3.182 25.203 12.328 1 91.19 405 LEU B N 1
ATOM 6457 C CA . LEU B 1 405 ? -3.275 26.344 11.406 1 91.19 405 LEU B CA 1
ATOM 6458 C C . LEU B 1 405 ? -1.992 26.484 10.594 1 91.19 405 LEU B C 1
ATOM 6460 O O . LEU B 1 405 ? -0.968 26.922 11.117 1 91.19 405 LEU B O 1
ATOM 6464 N N . LEU B 1 406 ? -2.1 26.109 9.328 1 93.25 406 LEU B N 1
ATOM 6465 C CA . LEU B 1 406 ? -0.934 26.172 8.453 1 93.25 406 LEU B CA 1
ATOM 6466 C C . LEU B 1 406 ? -0.875 27.516 7.711 1 93.25 406 LEU B C 1
ATOM 6468 O O . LEU B 1 406 ? -1.864 28.25 7.672 1 93.25 406 LEU B O 1
ATOM 6472 N N . ILE B 1 407 ? 0.305 27.812 7.223 1 89.31 407 ILE B N 1
ATOM 6473 C CA . ILE B 1 407 ? 0.503 29.141 6.621 1 89.31 407 ILE B CA 1
ATOM 6474 C C . ILE B 1 407 ? 1.092 28.969 5.223 1 89.31 407 ILE B C 1
ATOM 6476 O O . ILE B 1 407 ? 2.016 28.188 5.016 1 89.31 407 ILE B O 1
ATOM 6480 N N . ALA B 1 408 ? 0.511 29.625 4.344 1 90.62 408 ALA B N 1
ATOM 6481 C CA . ALA B 1 408 ? 1.024 29.656 2.977 1 90.62 408 ALA B CA 1
ATOM 6482 C C . ALA B 1 408 ? 1.522 31.047 2.607 1 90.62 408 ALA B C 1
ATOM 6484 O O . ALA B 1 408 ? 0.944 32.062 3.031 1 90.62 408 ALA B O 1
#